Protein AF-A0A4T0P9M0-F1 (afdb_monomer_lite)

Secondary structure (DSSP, 8-state):
-HHHHHHHHHTT--GGGHHHHHT----HHHHHHHHHHHHHHHHHHHT--HHHHHHHHHTTHHHHHHHHHHSS---HHHHHHHHHHHHHHHTT-HHHHHHHHH-EE--EEE-TTSTTSEEEPPPEEHHHHHHHHHHH-----TTS--S-HHHHHHHHHHHHHHHHHHHHHHHTT-HHHHHHHHHTTTTTHHHH-PPPTTGGGTT---HHHHHHHHHHHHHHTTT-HHHHHHHHT-EE-S-TTS-TT-PEEHHHHHHHHHHHHHHHHHHHHHHHHHHHHHHHT----HHHHHHHHHHHHHHHHHHHHHHHHHHHHHHHHHHHSTT-HHHHHHHTT-HHHHHHHHHHHT-SSSS-HHHHHHHHHHHHHHHHH--S--SS-HHHHHHHIIIII-HHHHHHHHHHHHT-HHHHT-SSHHHHHHHHHS--TT-----HHHHHHHHHHHHHHHHHHH----PPP--------------------HHHHHHHHHHHHHHHHHHHHHHHHHHHHHHHHHHHHHHHHHHHHHHHHHHHHHHTT-TTHHHHHHHHHHHHHHHHHHHHHHHHHHHHHHHHHHHHHHHHHHHHHHHHHHHHHHHHHHHHHHHHHHHHHHHHHHHHHHHHHHHHHHHHHHHHHHHHHHHHHHHHHHHHHHHHHHHHHHHHHHHHHHHGGGTTTTGGG--S--------------------------------------------TTTTTTTSTTB-----B-GGG-----GGGGGHHHHHHHH-HHHHHHHHHHHHHHHHHHHHHHHHHHHH-TT---SGGG-SS---HHHHHHHHHHHHT-SSHHHHHHHHHHHHHHHHHHH---SHHHHHHHHHHHHHHHHHHHHHHHHHHHHTGGGSS-TTS-----SS---HHHHHHHHHHHHHHHH-S-TTTGGGTBSSGGGHHHHHHHHHHHHHHHHHHHHHHHHHHH-TTT--SSGGGSS-HHHHHHHHHHHHHHHHHHHHHHHHHHHHHHHHHHHTTSGGGGB--HHHHHHHHHHHHHHHHHTT--

InterPro domains:
  IPR006953 Vesicle tethering protein Uso1/P115-like, head domain [PF04869] (95-449)
  IPR011989 Armadillo-like helical [G3DSA:1.25.10.10] (1-451)
  IPR013057 Amino acid transporter, transmembrane domain [PF01490] (821-1027)
  IPR024095 Vesicle tethering protein p115 [PTHR10013] (24-568)

Structure (mmCIF, N/CA/C/O backbone):
data_AF-A0A4T0P9M0-F1
#
_entry.id   AF-A0A4T0P9M0-F1
#
loop_
_atom_site.group_PDB
_atom_site.id
_atom_site.type_symbol
_atom_site.label_atom_id
_atom_site.label_alt_id
_atom_site.label_comp_id
_atom_site.label_asym_id
_atom_site.label_entity_id
_atom_site.label_seq_id
_atom_site.pdbx_PDB_ins_code
_atom_site.Cartn_x
_atom_site.Cartn_y
_atom_site.Cartn_z
_atom_site.occupancy
_atom_site.B_iso_or_equiv
_atom_site.auth_seq_id
_atom_site.auth_comp_id
_atom_site.auth_asym_id
_atom_site.auth_atom_id
_atom_site.pdbx_PDB_model_num
ATOM 1 N N . MET A 1 1 ? 14.345 -9.795 31.287 1.00 60.31 1 MET A N 1
ATOM 2 C CA . MET A 1 1 ? 15.410 -9.145 32.088 1.00 60.31 1 MET A CA 1
ATOM 3 C C . MET A 1 1 ? 16.776 -9.841 32.002 1.00 60.31 1 MET A C 1
ATOM 5 O O . MET A 1 1 ? 17.571 -9.384 31.200 1.00 60.31 1 MET A O 1
ATOM 9 N N . GLY A 1 2 ? 17.075 -10.923 32.744 1.00 73.81 2 GLY A N 1
ATOM 10 C CA . GLY A 1 2 ? 18.451 -11.465 32.868 1.00 73.81 2 GLY A CA 1
ATOM 11 C C . GLY A 1 2 ? 19.198 -11.734 31.549 1.00 73.81 2 GLY A C 1
ATOM 12 O O . GLY A 1 2 ? 20.308 -11.249 31.371 1.00 73.81 2 GLY A O 1
ATOM 13 N N . PHE A 1 3 ? 18.554 -12.413 30.593 1.00 79.44 3 PHE A N 1
ATOM 14 C CA . PHE A 1 3 ? 19.099 -12.624 29.242 1.00 79.44 3 PHE A CA 1
ATOM 15 C C . PHE A 1 3 ? 19.437 -11.305 28.520 1.00 79.44 3 PHE A C 1
ATOM 17 O O . PHE A 1 3 ? 20.521 -11.163 27.971 1.00 79.44 3 PHE A O 1
ATOM 24 N N . VAL A 1 4 ? 18.547 -10.310 28.598 1.00 78.56 4 VAL A N 1
ATOM 25 C CA . VAL A 1 4 ? 18.709 -8.996 27.949 1.00 78.56 4 VAL A CA 1
ATOM 26 C C . VAL A 1 4 ? 19.912 -8.236 28.520 1.00 78.56 4 VAL A C 1
ATOM 28 O O . VAL A 1 4 ? 20.687 -7.664 27.762 1.00 78.56 4 VAL A O 1
ATOM 31 N N . LYS A 1 5 ? 20.150 -8.313 29.839 1.00 79.69 5 LYS A N 1
ATOM 32 C CA . LYS A 1 5 ? 21.354 -7.736 30.463 1.00 79.69 5 LYS A CA 1
ATOM 33 C C . LYS A 1 5 ? 22.650 -8.390 29.959 1.00 79.69 5 LYS A C 1
ATOM 35 O O . LYS A 1 5 ? 23.665 -7.709 29.831 1.00 79.69 5 LYS A O 1
ATOM 40 N N . ASN A 1 6 ? 22.624 -9.683 29.633 1.00 82.88 6 ASN A N 1
ATOM 41 C CA . ASN A 1 6 ? 23.784 -10.347 29.038 1.00 82.88 6 ASN A CA 1
ATOM 42 C C . ASN A 1 6 ? 24.059 -9.853 27.607 1.00 82.88 6 ASN A C 1
ATOM 44 O O . ASN A 1 6 ? 25.224 -9.807 27.222 1.00 82.88 6 ASN A O 1
ATOM 48 N N . LEU A 1 7 ? 23.043 -9.430 26.840 1.00 82.25 7 LEU A N 1
ATOM 49 C CA . LEU A 1 7 ? 23.245 -8.824 25.513 1.00 82.25 7 LEU A CA 1
ATOM 50 C C . LEU A 1 7 ? 24.021 -7.500 25.621 1.00 82.25 7 LEU A C 1
ATOM 52 O O . LEU A 1 7 ? 25.009 -7.330 24.911 1.00 82.25 7 LEU A O 1
ATOM 56 N N . THR A 1 8 ? 23.673 -6.631 26.583 1.00 79.62 8 THR A N 1
ATOM 57 C CA . THR A 1 8 ? 24.430 -5.395 26.881 1.00 79.62 8 THR A CA 1
ATOM 58 C C . THR A 1 8 ? 25.914 -5.688 27.149 1.00 79.62 8 THR A C 1
ATOM 60 O O . THR A 1 8 ? 26.794 -5.028 26.602 1.00 79.62 8 THR A O 1
ATOM 63 N N . HIS A 1 9 ? 26.210 -6.726 27.942 1.00 78.69 9 HIS A N 1
ATOM 64 C CA . HIS A 1 9 ? 27.589 -7.162 28.200 1.00 78.69 9 HIS A CA 1
ATOM 65 C C . HIS A 1 9 ? 28.262 -7.833 26.986 1.00 78.69 9 HIS A C 1
ATOM 67 O O . HIS A 1 9 ? 29.478 -7.734 26.841 1.00 78.69 9 HIS A O 1
ATOM 73 N N . THR A 1 10 ? 27.503 -8.487 26.101 1.00 79.50 10 THR A N 1
ATOM 74 C CA . THR A 1 10 ? 28.027 -9.131 24.878 1.00 79.50 10 THR A CA 1
ATOM 75 C C . THR A 1 10 ? 28.492 -8.096 23.851 1.00 79.50 10 THR A C 1
ATOM 77 O O . THR A 1 10 ? 29.503 -8.309 23.189 1.00 79.50 10 THR A O 1
ATOM 80 N N . LEU A 1 11 ? 27.825 -6.938 23.786 1.00 78.94 11 LEU A N 1
ATOM 81 C CA . LEU A 1 11 ? 28.266 -5.773 23.006 1.00 78.94 11 LEU A CA 1
ATOM 82 C C . LEU A 1 11 ? 29.460 -5.023 23.640 1.00 78.94 11 LEU A C 1
ATOM 84 O O . LEU A 1 11 ? 29.893 -4.010 23.103 1.00 78.94 11 LEU A O 1
ATOM 88 N N . LEU A 1 12 ? 30.010 -5.511 24.762 1.00 70.88 12 LEU A N 1
ATOM 89 C CA . LEU A 1 12 ? 31.108 -4.897 25.527 1.00 70.88 12 LEU A CA 1
ATOM 90 C C . LEU A 1 12 ? 30.792 -3.495 26.085 1.00 70.88 12 LEU A C 1
ATOM 92 O O . LEU A 1 12 ? 31.704 -2.732 26.405 1.00 70.88 12 LEU A O 1
ATOM 96 N N . TYR A 1 13 ? 29.511 -3.152 26.238 1.00 73.81 13 TYR A N 1
ATOM 97 C CA . TYR A 1 13 ? 29.103 -1.851 26.760 1.00 73.81 13 TYR A CA 1
ATOM 98 C C . TYR A 1 13 ? 29.369 -1.719 28.264 1.00 73.81 13 TYR A C 1
ATOM 100 O O . TYR A 1 13 ? 29.010 -2.595 29.058 1.00 73.81 13 TYR A O 1
ATOM 108 N N . SER A 1 14 ? 29.958 -0.588 28.655 1.00 67.31 14 SER A N 1
ATOM 109 C CA . SER A 1 14 ? 30.142 -0.188 30.049 1.00 67.31 14 SER A CA 1
ATOM 110 C C . SER A 1 14 ? 29.936 1.325 30.185 1.00 67.31 14 SER A C 1
ATOM 112 O O . SER A 1 14 ? 30.719 2.080 29.604 1.00 67.31 14 SER A O 1
ATOM 114 N N . PRO A 1 15 ? 28.935 1.796 30.955 1.00 60.56 15 PRO A N 1
ATOM 115 C CA . PRO A 1 15 ? 28.671 3.229 31.106 1.00 60.56 15 PRO A CA 1
ATOM 116 C C . PRO A 1 15 ? 29.816 3.968 31.819 1.00 60.56 15 PRO A C 1
ATOM 118 O O . PRO A 1 15 ? 30.017 5.155 31.587 1.00 60.56 15 PRO A O 1
ATOM 121 N N . ASP A 1 16 ? 30.613 3.262 32.630 1.00 64.00 16 ASP A N 1
ATOM 122 C CA . ASP A 1 16 ? 31.768 3.823 33.344 1.00 64.00 16 ASP A CA 1
ATOM 123 C C . ASP A 1 16 ? 32.991 4.076 32.434 1.00 64.00 16 ASP A C 1
ATOM 125 O O . ASP A 1 16 ? 33.988 4.643 32.883 1.00 64.00 16 ASP A O 1
ATOM 129 N N . ASN A 1 17 ? 32.967 3.624 31.172 1.00 69.94 17 ASN A N 1
ATOM 130 C CA . ASN A 1 17 ? 34.079 3.776 30.227 1.00 69.94 17 ASN A CA 1
ATOM 131 C C . ASN A 1 17 ? 33.580 3.894 28.775 1.00 69.94 17 ASN A C 1
ATOM 133 O O . ASN A 1 17 ? 33.869 3.048 27.924 1.00 69.94 17 ASN A O 1
ATOM 137 N N . LEU A 1 18 ? 32.821 4.962 28.508 1.00 71.81 18 LEU A N 1
ATOM 138 C CA . LEU A 1 18 ? 32.251 5.238 27.188 1.00 71.81 18 LEU A CA 1
ATOM 139 C C . LEU A 1 18 ? 33.326 5.335 26.092 1.00 71.81 18 LEU A C 1
ATOM 141 O O . LEU A 1 18 ? 33.113 4.804 25.011 1.00 71.81 18 LEU A O 1
ATOM 145 N N . ASP A 1 19 ? 34.499 5.926 26.351 1.00 73.06 19 ASP A N 1
ATOM 146 C CA . ASP A 1 19 ? 35.575 6.015 25.349 1.00 73.06 19 ASP A CA 1
ATOM 147 C C . ASP A 1 19 ? 36.068 4.642 24.868 1.00 73.06 19 ASP A C 1
ATOM 149 O O . ASP A 1 19 ? 36.248 4.445 23.666 1.00 73.06 19 ASP A O 1
ATOM 153 N N . SER A 1 20 ? 36.210 3.656 25.763 1.00 77.06 20 SER A N 1
ATOM 154 C CA . SER A 1 20 ? 36.611 2.296 25.368 1.00 77.06 20 SER A CA 1
ATOM 155 C C . SER A 1 20 ? 35.536 1.542 24.575 1.00 77.06 20 SER A C 1
ATOM 157 O O . SER A 1 20 ? 35.861 0.524 23.963 1.00 77.06 20 SER A O 1
ATOM 159 N N . PHE A 1 21 ? 34.280 2.000 24.594 1.00 82.50 21 PHE A N 1
ATOM 160 C CA . PHE A 1 21 ? 33.182 1.460 23.786 1.00 82.50 21 PHE A CA 1
ATOM 161 C C . PHE A 1 21 ? 33.024 2.230 22.464 1.00 82.50 21 PHE A C 1
ATOM 163 O O . PHE A 1 21 ? 32.955 1.621 21.398 1.00 82.50 21 PHE A O 1
ATOM 170 N N . SER A 1 22 ? 33.030 3.562 22.518 1.00 80.38 22 SER A N 1
ATOM 171 C CA . SER A 1 22 ? 32.907 4.461 21.368 1.00 80.38 22 SER A CA 1
ATOM 172 C C . SER A 1 22 ? 34.072 4.367 20.380 1.00 80.38 22 SER A C 1
ATOM 174 O O . SER A 1 22 ? 33.855 4.570 19.192 1.00 80.38 22 SER A O 1
ATOM 176 N N . LEU A 1 23 ? 35.293 4.080 20.847 1.00 81.75 23 LEU A N 1
ATOM 177 C CA . LEU A 1 23 ? 36.510 4.005 20.021 1.00 81.75 23 LEU A CA 1
ATOM 178 C C . LEU A 1 23 ? 37.062 2.572 19.910 1.00 81.75 23 LEU A C 1
ATOM 180 O O . LEU A 1 23 ? 38.254 2.362 19.676 1.00 81.75 23 LEU A O 1
ATOM 184 N N . GLN A 1 24 ? 36.214 1.560 20.108 1.00 82.19 24 GLN A N 1
ATOM 185 C CA . GLN A 1 24 ? 36.643 0.163 20.078 1.00 82.19 24 GLN A CA 1
ATOM 186 C C . GLN A 1 24 ? 37.103 -0.280 18.677 1.00 82.19 24 GLN A C 1
ATOM 188 O O . GLN A 1 24 ? 36.618 0.201 17.658 1.00 82.19 24 GLN A O 1
ATOM 193 N N . TYR A 1 25 ? 38.031 -1.238 18.606 1.00 81.06 25 TYR A N 1
ATOM 194 C CA . TYR A 1 25 ? 38.431 -1.827 17.324 1.00 81.06 25 TYR A CA 1
ATOM 195 C C . TYR A 1 25 ? 37.353 -2.785 16.790 1.00 81.06 25 TYR A C 1
ATOM 197 O O . TYR A 1 25 ? 36.808 -3.595 17.552 1.00 81.06 25 TYR A O 1
ATOM 205 N N . TRP A 1 26 ? 37.084 -2.723 15.485 1.00 82.50 26 TRP A N 1
ATOM 206 C CA . TRP A 1 26 ? 36.096 -3.535 14.775 1.00 82.50 26 TRP A CA 1
ATOM 207 C C . TRP A 1 26 ? 36.784 -4.394 13.708 1.00 82.50 26 TRP A C 1
ATOM 209 O O . TRP A 1 26 ? 37.211 -3.886 12.677 1.00 82.50 26 TRP A O 1
ATOM 219 N N . SER A 1 27 ? 36.890 -5.700 13.956 1.00 84.31 27 SER A N 1
ATOM 220 C CA . SER A 1 27 ? 37.235 -6.692 12.931 1.00 84.31 27 SER A CA 1
ATOM 221 C C . SER A 1 27 ? 35.969 -7.246 12.275 1.00 84.31 27 SER A C 1
ATOM 223 O O . SER A 1 27 ? 34.921 -7.287 12.916 1.00 84.31 27 SER A O 1
ATOM 225 N N . GLU A 1 28 ? 36.065 -7.737 11.038 1.00 81.12 28 GLU A N 1
ATOM 226 C CA . GLU A 1 28 ? 34.943 -8.299 10.260 1.00 81.12 28 GLU A CA 1
ATOM 227 C C . GLU A 1 28 ? 34.070 -9.265 11.082 1.00 81.12 28 GLU A C 1
ATOM 229 O O . GLU A 1 28 ? 32.875 -9.041 11.266 1.00 81.12 28 GLU A O 1
ATOM 234 N N . GLN A 1 29 ? 34.683 -10.285 11.694 1.00 84.56 29 GLN A N 1
ATOM 235 C CA . GLN A 1 29 ? 33.971 -11.257 12.531 1.00 84.56 29 GLN A CA 1
ATOM 236 C C . GLN A 1 29 ? 33.286 -10.614 13.749 1.00 84.56 29 GLN A C 1
ATOM 238 O O . GLN A 1 29 ? 32.245 -11.094 14.191 1.00 84.56 29 GLN A O 1
ATOM 243 N N . LYS A 1 30 ? 33.842 -9.533 14.309 1.00 85.81 30 LYS A N 1
ATOM 244 C CA . LYS A 1 30 ? 33.219 -8.798 15.418 1.00 85.81 30 LYS A CA 1
ATOM 245 C C . LYS A 1 30 ? 32.012 -7.986 14.945 1.00 85.81 30 LYS A C 1
ATOM 247 O O . LYS A 1 30 ? 31.027 -7.936 15.673 1.00 85.81 30 LYS A O 1
ATOM 252 N N . VAL A 1 31 ? 32.069 -7.402 13.747 1.00 86.19 31 VAL A N 1
ATOM 253 C CA . VAL A 1 31 ? 30.931 -6.710 13.119 1.00 86.19 31 VAL A CA 1
ATOM 254 C C . VAL A 1 31 ? 29.793 -7.702 12.875 1.00 86.19 31 VAL A C 1
ATOM 256 O O . VAL A 1 31 ? 28.689 -7.473 13.356 1.00 86.19 31 VAL A O 1
ATOM 259 N N . VAL A 1 32 ? 30.080 -8.858 12.263 1.00 88.12 32 VAL A N 1
ATOM 260 C CA . VAL A 1 32 ? 29.100 -9.945 12.056 1.00 88.12 32 VAL A CA 1
ATOM 261 C C . VAL A 1 32 ? 28.500 -10.431 13.382 1.00 88.12 32 VAL A C 1
ATOM 263 O O . VAL A 1 32 ? 27.285 -10.574 13.502 1.00 88.12 32 VAL A O 1
ATOM 266 N N . ASN A 1 33 ? 29.324 -10.640 14.414 1.00 89.19 33 ASN A N 1
ATOM 267 C CA . ASN A 1 33 ? 28.834 -11.062 15.730 1.00 89.19 33 ASN A CA 1
ATOM 268 C C . ASN A 1 33 ? 27.942 -9.998 16.397 1.00 89.19 33 ASN A C 1
ATOM 270 O O . ASN A 1 33 ? 26.976 -10.354 17.070 1.00 89.19 33 ASN A O 1
ATOM 274 N N . ALA A 1 34 ? 28.260 -8.710 16.236 1.00 89.69 34 ALA A N 1
ATOM 275 C CA . ALA A 1 34 ? 27.463 -7.613 16.780 1.00 89.69 34 ALA A CA 1
ATOM 276 C C . ALA A 1 34 ? 26.134 -7.440 16.027 1.00 89.69 34 ALA A C 1
ATOM 278 O O . ALA A 1 34 ? 25.106 -7.277 16.682 1.00 89.69 34 ALA A O 1
ATOM 279 N N . ALA A 1 35 ? 26.139 -7.564 14.695 1.00 90.38 35 ALA A N 1
ATOM 280 C CA . ALA A 1 35 ? 24.940 -7.552 13.855 1.00 90.38 35 ALA A CA 1
ATOM 281 C C . ALA A 1 35 ? 23.925 -8.607 14.324 1.00 90.38 35 ALA A C 1
ATOM 283 O O . ALA A 1 35 ? 22.802 -8.267 14.681 1.00 90.38 35 ALA A O 1
ATOM 284 N N . ILE A 1 36 ? 24.366 -9.860 14.494 1.00 91.31 36 ILE A N 1
ATOM 285 C CA . ILE A 1 36 ? 23.518 -10.960 14.992 1.00 91.31 36 ILE A CA 1
ATOM 286 C C . ILE A 1 36 ? 22.922 -10.648 16.380 1.00 91.31 36 ILE A C 1
ATOM 288 O O . ILE A 1 36 ? 21.777 -11.005 16.660 1.00 91.31 36 ILE A O 1
ATOM 292 N N . VAL A 1 37 ? 23.663 -9.973 17.268 1.00 91.38 37 VAL A N 1
ATOM 293 C CA . VAL A 1 37 ? 23.131 -9.546 18.577 1.00 91.38 37 VAL A CA 1
ATOM 294 C C . VAL A 1 37 ? 22.087 -8.436 18.424 1.00 91.38 37 VAL A C 1
ATOM 296 O O . VAL A 1 37 ? 21.073 -8.473 19.120 1.00 91.38 37 VAL A O 1
ATOM 299 N N . ILE A 1 38 ? 22.291 -7.484 17.512 1.00 92.88 38 ILE A N 1
ATOM 300 C CA . ILE A 1 38 ? 21.332 -6.411 17.206 1.00 92.88 38 ILE A CA 1
ATOM 301 C C . ILE A 1 38 ? 20.053 -6.988 16.583 1.00 92.88 38 ILE A C 1
ATOM 303 O O . ILE A 1 38 ? 18.963 -6.624 17.020 1.00 92.88 38 ILE A O 1
ATOM 307 N N . ASP A 1 39 ? 20.157 -7.952 15.665 1.00 89.50 39 ASP A N 1
ATOM 308 C CA . ASP A 1 39 ? 19.009 -8.645 15.065 1.00 89.50 39 ASP A CA 1
ATOM 309 C C . ASP A 1 39 ? 18.188 -9.405 16.114 1.00 89.50 39 ASP A C 1
ATOM 311 O O . ASP A 1 39 ? 16.959 -9.321 16.133 1.00 89.50 39 ASP A O 1
ATOM 315 N N . ILE A 1 40 ? 18.848 -10.081 17.063 1.00 89.38 40 ILE A N 1
ATOM 316 C CA . ILE A 1 40 ? 18.174 -10.708 18.211 1.00 89.38 40 ILE A CA 1
ATOM 317 C C . ILE A 1 40 ? 17.402 -9.660 19.032 1.00 89.38 40 ILE A C 1
ATOM 319 O O . ILE A 1 40 ? 16.287 -9.936 19.478 1.00 89.38 40 ILE A O 1
ATOM 323 N N . VAL A 1 41 ? 17.940 -8.449 19.212 1.00 88.56 41 VAL A N 1
ATOM 324 C CA . VAL A 1 41 ? 17.233 -7.356 19.905 1.00 88.56 41 VAL A CA 1
ATOM 325 C C . VAL A 1 41 ? 16.072 -6.809 19.068 1.00 88.56 41 VAL A C 1
ATOM 327 O O . VAL A 1 41 ? 14.984 -6.626 19.619 1.00 88.56 41 VAL A O 1
ATOM 330 N N . ARG A 1 42 ? 16.248 -6.628 17.751 1.00 89.19 42 ARG A N 1
ATOM 331 C CA . ARG A 1 42 ? 15.187 -6.227 16.808 1.00 89.19 42 ARG A CA 1
ATOM 332 C C . ARG A 1 42 ? 14.018 -7.216 16.841 1.00 89.19 42 ARG A C 1
ATOM 334 O O . ARG A 1 42 ? 12.870 -6.791 16.941 1.00 89.19 42 ARG A O 1
ATOM 341 N N . ILE A 1 43 ? 14.298 -8.522 16.855 1.00 87.31 43 ILE A N 1
ATOM 342 C CA . ILE A 1 43 ? 13.290 -9.587 16.999 1.00 87.31 43 ILE A CA 1
ATOM 343 C C . ILE A 1 43 ? 12.583 -9.499 18.360 1.00 87.31 43 ILE A C 1
ATOM 345 O O . ILE A 1 43 ? 11.356 -9.545 18.416 1.00 87.31 43 ILE A O 1
ATOM 349 N N . ILE A 1 44 ? 13.322 -9.341 19.466 1.00 83.75 44 ILE A N 1
ATOM 350 C CA . ILE A 1 44 ? 12.731 -9.245 20.816 1.00 83.75 44 ILE A CA 1
ATOM 351 C C . ILE A 1 44 ? 11.801 -8.027 20.946 1.00 83.75 44 ILE A C 1
ATOM 353 O O . ILE A 1 44 ? 10.758 -8.139 21.593 1.00 83.75 44 ILE A O 1
ATOM 357 N N . ALA A 1 45 ? 12.152 -6.895 20.332 1.00 83.00 45 ALA A N 1
ATOM 358 C CA . ALA A 1 45 ? 11.323 -5.691 20.313 1.00 83.00 45 ALA A CA 1
ATOM 359 C C . ALA A 1 45 ? 10.101 -5.835 19.387 1.00 83.00 45 ALA A C 1
ATOM 361 O O . ALA A 1 45 ? 8.974 -5.543 19.793 1.00 83.00 45 ALA A O 1
ATOM 362 N N . GLY A 1 46 ? 10.300 -6.380 18.180 1.00 74.38 46 GLY A N 1
ATOM 363 C CA . GLY A 1 46 ? 9.250 -6.613 17.180 1.00 74.38 46 GLY A CA 1
ATOM 364 C C . GLY A 1 46 ? 8.140 -7.576 17.624 1.00 74.38 46 GLY A C 1
ATOM 365 O O . GLY A 1 46 ? 7.037 -7.526 17.092 1.00 74.38 46 GLY A O 1
ATOM 366 N N . LEU A 1 47 ? 8.374 -8.393 18.659 1.00 70.06 47 LEU A N 1
ATOM 367 C CA . LEU A 1 47 ? 7.335 -9.197 19.320 1.00 70.06 47 LEU A CA 1
ATOM 368 C C . LEU A 1 47 ? 6.305 -8.363 20.119 1.00 70.06 47 LEU A C 1
ATOM 370 O O . LEU A 1 47 ? 5.409 -8.941 20.737 1.00 70.06 47 LEU A O 1
ATOM 374 N N . GLY A 1 48 ? 6.430 -7.030 20.174 1.00 62.19 48 GLY A N 1
ATOM 375 C CA . GLY A 1 48 ? 5.435 -6.118 20.761 1.00 62.19 48 GLY A CA 1
ATOM 376 C C . GLY A 1 48 ? 5.253 -6.241 22.280 1.00 62.19 48 GLY A C 1
ATOM 377 O O . GLY A 1 48 ? 4.334 -5.662 22.863 1.00 62.19 48 GLY A O 1
ATOM 378 N N . ASN A 1 49 ? 6.109 -7.008 22.959 1.00 75.19 49 ASN A N 1
ATOM 379 C CA . ASN A 1 49 ? 5.961 -7.282 24.380 1.00 75.19 49 ASN A CA 1
ATOM 380 C C . ASN A 1 49 ? 6.419 -6.079 25.219 1.00 75.19 49 ASN A C 1
ATOM 382 O O . ASN A 1 49 ? 7.611 -5.898 25.476 1.00 75.19 49 ASN A O 1
ATOM 386 N N . ARG A 1 50 ? 5.454 -5.312 25.741 1.00 75.19 50 ARG A N 1
ATOM 387 C CA . ARG A 1 50 ? 5.675 -4.170 26.649 1.00 75.19 50 ARG A CA 1
ATOM 388 C C . ARG A 1 50 ? 6.639 -4.482 27.807 1.00 75.19 50 ARG A C 1
ATOM 390 O O . ARG A 1 50 ? 7.466 -3.640 28.145 1.00 75.19 50 ARG A O 1
ATOM 397 N N . GLN A 1 51 ? 6.596 -5.685 28.387 1.00 75.81 51 GLN A N 1
ATOM 398 C CA . GLN A 1 51 ? 7.507 -6.095 29.469 1.00 75.81 51 GLN A CA 1
ATOM 399 C C . GLN A 1 51 ? 8.917 -6.466 28.962 1.00 75.81 51 GLN A C 1
ATOM 401 O O . GLN A 1 51 ? 9.902 -6.362 29.702 1.00 75.81 51 GLN A O 1
ATOM 406 N N . GLY A 1 52 ? 9.029 -6.867 27.693 1.00 79.12 52 GLY A N 1
ATOM 407 C CA . GLY A 1 52 ? 10.292 -7.004 26.967 1.00 79.12 52 GLY A CA 1
ATOM 408 C C . GLY A 1 52 ? 10.966 -5.648 26.767 1.00 79.12 52 GLY A C 1
ATOM 409 O O . GLY A 1 52 ? 12.089 -5.457 27.225 1.00 79.12 52 GLY A O 1
ATOM 410 N N . ASN A 1 53 ? 10.251 -4.669 26.213 1.00 83.31 53 ASN A N 1
ATOM 411 C CA . ASN A 1 53 ? 10.796 -3.332 25.942 1.00 83.31 53 ASN A CA 1
ATOM 412 C C . ASN A 1 53 ? 11.132 -2.542 27.217 1.00 83.31 53 ASN A C 1
ATOM 414 O O . ASN A 1 53 ? 12.141 -1.837 27.266 1.00 83.31 53 ASN A O 1
ATOM 418 N N . LEU A 1 54 ? 10.357 -2.728 28.292 1.00 83.44 54 LEU A N 1
ATOM 419 C CA . LEU A 1 54 ? 10.728 -2.237 29.623 1.00 83.44 54 LEU A CA 1
ATOM 420 C C . LEU A 1 54 ? 11.971 -2.957 30.180 1.00 83.44 54 LEU A C 1
ATOM 422 O O . LEU A 1 54 ? 12.789 -2.317 30.836 1.00 83.44 54 LEU A O 1
ATOM 426 N N . SER A 1 55 ? 12.168 -4.252 29.887 1.00 83.81 55 SER A N 1
ATOM 427 C CA . SER A 1 55 ? 13.407 -4.963 30.253 1.00 83.81 55 SER A CA 1
ATOM 428 C C . SER A 1 55 ? 14.634 -4.454 29.486 1.00 83.81 55 SER A C 1
ATOM 430 O O . SER A 1 55 ? 15.712 -4.458 30.069 1.00 83.81 55 SER A O 1
ATOM 432 N N . ILE A 1 56 ? 14.483 -4.054 28.215 1.00 87.88 56 ILE A N 1
ATOM 433 C CA . ILE A 1 56 ? 15.550 -3.473 27.373 1.00 87.88 56 ILE A CA 1
ATOM 434 C C . ILE A 1 56 ? 15.997 -2.121 27.949 1.00 87.88 56 ILE A C 1
ATOM 436 O O . ILE A 1 56 ? 17.190 -1.911 28.184 1.00 87.88 56 ILE A O 1
ATOM 440 N N . LEU A 1 57 ? 15.039 -1.249 28.282 1.00 88.62 57 LEU A N 1
ATOM 441 C CA . LEU A 1 57 ? 15.311 0.039 28.927 1.00 88.62 57 LEU A CA 1
ATOM 442 C C . LEU A 1 57 ? 15.993 -0.146 30.294 1.00 88.62 57 LEU A C 1
ATOM 444 O O . LEU A 1 57 ? 17.057 0.414 30.550 1.00 88.62 57 LEU A O 1
ATOM 448 N N . GLN A 1 58 ? 15.435 -1.004 31.157 1.00 86.75 58 GLN A N 1
ATOM 449 C CA . GLN A 1 58 ? 15.979 -1.279 32.495 1.00 86.75 58 GLN A CA 1
ATOM 450 C C . GLN A 1 58 ? 17.339 -2.000 32.492 1.00 86.75 58 GLN A C 1
ATOM 452 O O . GLN A 1 58 ? 18.019 -2.005 33.518 1.00 86.75 58 GLN A O 1
ATOM 457 N N . SER A 1 59 ? 17.757 -2.621 31.382 1.00 84.44 59 SER A N 1
ATOM 458 C CA . SER A 1 59 ? 19.088 -3.232 31.249 1.00 84.44 59 SER A CA 1
ATOM 459 C C . SER A 1 59 ? 20.147 -2.292 30.665 1.00 84.44 59 SER A C 1
ATOM 461 O O . SER A 1 59 ? 21.250 -2.754 30.366 1.00 84.44 59 SER A O 1
ATOM 463 N N . GLY A 1 60 ? 19.819 -1.010 30.457 1.00 86.00 60 GLY A N 1
ATOM 464 C CA . GLY A 1 60 ? 20.694 -0.025 29.811 1.00 86.00 60 GLY A CA 1
ATOM 465 C C . GLY A 1 60 ? 20.936 -0.290 28.321 1.00 86.00 60 GLY A C 1
ATOM 466 O O . GLY A 1 60 ? 21.763 0.379 27.707 1.00 86.00 60 GLY A O 1
ATOM 467 N N . LEU A 1 61 ? 20.232 -1.261 27.727 1.00 89.31 61 LEU A N 1
ATOM 468 C CA . LEU A 1 61 ? 20.477 -1.687 26.350 1.00 89.31 61 LEU A CA 1
ATOM 469 C C . LEU A 1 61 ? 20.024 -0.616 25.348 1.00 89.31 61 LEU A C 1
ATOM 471 O O . LEU A 1 61 ? 20.700 -0.412 24.349 1.00 89.31 61 LEU A O 1
ATOM 475 N N . THR A 1 62 ? 18.966 0.141 25.655 1.00 90.81 62 THR A N 1
ATOM 476 C CA . THR A 1 62 ? 18.557 1.302 24.846 1.00 90.81 62 THR A CA 1
ATOM 477 C C . THR A 1 62 ? 19.678 2.340 24.742 1.00 90.81 62 THR A C 1
ATOM 479 O O . THR A 1 62 ? 19.995 2.766 23.638 1.00 90.81 62 THR A O 1
ATOM 482 N N . GLN A 1 63 ? 20.340 2.696 25.853 1.00 90.50 63 GLN A N 1
ATOM 483 C CA . GLN A 1 63 ? 21.464 3.642 25.819 1.00 90.50 63 GLN A CA 1
ATOM 484 C C . GLN A 1 63 ? 22.681 3.055 25.088 1.00 90.50 63 GLN A C 1
ATOM 486 O O . GLN A 1 63 ? 23.302 3.755 24.302 1.00 90.50 63 GLN A O 1
ATOM 491 N N . CYS A 1 64 ? 22.967 1.759 25.252 1.00 90.44 64 CYS A N 1
ATOM 492 C CA . CYS A 1 64 ? 24.007 1.072 24.479 1.00 90.44 64 CYS A CA 1
ATOM 493 C C . CYS A 1 64 ? 23.780 1.172 22.958 1.00 90.44 64 CYS A C 1
ATOM 495 O O . CYS A 1 64 ? 24.730 1.438 22.225 1.00 90.44 64 CYS A O 1
ATOM 497 N N . LEU A 1 65 ? 22.539 1.008 22.486 1.00 92.69 65 LEU A N 1
ATOM 498 C CA . LEU A 1 65 ? 22.191 1.158 21.068 1.00 92.69 65 LEU A CA 1
ATOM 499 C C . LEU A 1 65 ? 22.278 2.627 20.609 1.00 92.69 65 LEU A C 1
ATOM 501 O O . LEU A 1 65 ? 22.779 2.882 19.521 1.00 92.69 65 LEU A O 1
ATOM 505 N N . ILE A 1 66 ? 21.862 3.588 21.443 1.00 92.69 66 ILE A N 1
ATOM 506 C CA . ILE A 1 66 ? 22.015 5.034 21.180 1.00 92.69 66 ILE A CA 1
ATOM 507 C C . ILE A 1 66 ? 23.495 5.410 21.025 1.00 92.69 66 ILE A C 1
ATOM 509 O O . ILE A 1 66 ? 23.870 6.062 20.052 1.00 92.69 66 ILE A O 1
ATOM 513 N N . ASP A 1 67 ? 24.343 4.979 21.959 1.00 89.25 67 ASP A N 1
ATOM 514 C CA . ASP A 1 67 ? 25.777 5.271 21.939 1.00 89.25 67 ASP A CA 1
ATOM 515 C C . ASP A 1 67 ? 26.468 4.578 20.752 1.00 89.25 67 ASP A C 1
ATOM 517 O O . ASP A 1 67 ? 27.379 5.144 20.148 1.00 89.25 67 ASP A O 1
ATOM 521 N N . LEU A 1 68 ? 26.015 3.374 20.377 1.00 89.81 68 LEU A N 1
ATOM 522 C CA . LEU A 1 68 ? 26.539 2.625 19.235 1.00 89.81 68 LEU A CA 1
ATOM 523 C C . LEU A 1 68 ? 26.206 3.301 17.897 1.00 89.81 68 LEU A C 1
ATOM 525 O O . LEU A 1 68 ? 27.111 3.460 17.078 1.00 89.81 68 LEU A O 1
ATOM 529 N N . SER A 1 69 ? 24.960 3.733 17.669 1.00 90.62 69 SER A N 1
ATOM 530 C CA . SER A 1 69 ? 24.577 4.381 16.406 1.00 90.62 69 SER A CA 1
ATOM 531 C C . SER A 1 69 ? 24.999 5.851 16.315 1.00 90.62 69 SER A C 1
ATOM 533 O O . SER A 1 69 ? 25.425 6.280 15.246 1.00 90.62 69 SER A O 1
ATOM 535 N N . LEU A 1 70 ? 24.911 6.623 17.407 1.00 89.38 70 LEU A N 1
ATOM 536 C CA . LEU A 1 70 ? 25.068 8.088 17.390 1.00 89.38 70 LEU A CA 1
ATOM 537 C C . LEU A 1 70 ? 26.371 8.602 18.027 1.00 89.38 70 LEU A C 1
ATOM 539 O O . LEU A 1 70 ? 26.602 9.812 18.043 1.00 89.38 70 LEU A O 1
ATOM 543 N N . SER A 1 71 ? 27.207 7.752 18.633 1.00 86.25 71 SER A N 1
ATOM 544 C CA . SER A 1 71 ? 28.412 8.185 19.373 1.00 86.25 71 SER A CA 1
ATOM 545 C C . SER A 1 71 ? 29.541 7.139 19.382 1.00 86.25 71 SER A C 1
ATOM 547 O O . SER A 1 71 ? 30.271 7.013 20.368 1.00 86.25 71 SER A O 1
ATOM 549 N N . SER A 1 72 ? 29.716 6.394 18.283 1.00 86.06 72 SER A N 1
ATOM 550 C CA . SER A 1 72 ? 30.799 5.412 18.124 1.00 86.06 72 SER A CA 1
ATOM 551 C C . SER A 1 72 ? 31.477 5.460 16.748 1.00 86.06 72 SER A C 1
ATOM 553 O O . SER A 1 72 ? 30.950 6.032 15.794 1.00 86.06 72 SER A O 1
ATOM 555 N N . ASN A 1 73 ? 32.631 4.802 16.646 1.00 84.25 73 ASN A N 1
ATOM 556 C CA . ASN A 1 73 ? 33.383 4.531 15.419 1.00 84.25 73 ASN A CA 1
ATOM 557 C C . ASN A 1 73 ? 32.942 3.240 14.686 1.00 84.25 73 ASN A C 1
ATOM 559 O O . ASN A 1 73 ? 33.710 2.697 13.890 1.00 84.25 73 ASN A O 1
ATOM 563 N N . ALA A 1 74 ? 31.767 2.686 15.009 1.00 85.06 74 ALA A N 1
ATOM 564 C CA . ALA A 1 74 ? 31.267 1.469 14.373 1.00 85.06 74 ALA A CA 1
ATOM 565 C C . ALA A 1 74 ? 31.056 1.648 12.855 1.00 85.06 74 ALA A C 1
ATOM 567 O O . ALA A 1 74 ? 30.737 2.754 12.419 1.00 85.06 74 ALA A O 1
ATOM 568 N N . PRO A 1 75 ? 31.179 0.580 12.042 1.00 86.19 75 PRO A N 1
ATOM 569 C CA . PRO A 1 75 ? 30.863 0.649 10.619 1.00 86.19 75 PRO A CA 1
ATOM 570 C C . PRO A 1 75 ? 29.427 1.114 10.365 1.00 86.19 75 PRO A C 1
ATOM 572 O O . PRO A 1 75 ? 28.506 0.731 11.087 1.00 86.19 75 PRO A O 1
ATOM 575 N N . VAL A 1 76 ? 29.245 1.892 9.298 1.00 85.19 76 VAL A N 1
ATOM 576 C CA . VAL A 1 76 ? 27.974 2.528 8.921 1.00 85.19 76 VAL A CA 1
ATOM 577 C C . VAL A 1 76 ? 26.825 1.512 8.803 1.00 85.19 76 VAL A C 1
ATOM 579 O O . VAL A 1 76 ? 25.741 1.747 9.330 1.00 85.19 76 VAL A O 1
ATOM 582 N N . THR A 1 77 ? 27.081 0.324 8.245 1.00 86.62 77 THR A N 1
ATOM 583 C CA . THR A 1 77 ? 26.120 -0.797 8.185 1.00 86.62 77 THR A CA 1
ATOM 584 C C . THR A 1 77 ? 25.643 -1.263 9.563 1.00 86.62 77 THR A C 1
ATOM 586 O O . THR A 1 77 ? 24.447 -1.452 9.784 1.00 86.62 77 THR A O 1
ATOM 589 N N . LEU A 1 78 ? 26.558 -1.389 10.527 1.00 89.50 78 LEU A N 1
ATOM 590 C CA . LEU A 1 78 ? 26.238 -1.782 11.901 1.00 89.50 78 LEU A CA 1
ATOM 591 C C . LEU A 1 78 ? 25.459 -0.675 12.630 1.00 89.50 78 LEU A C 1
ATOM 593 O O . LEU A 1 78 ? 24.555 -0.965 13.419 1.00 89.50 78 LEU A O 1
ATOM 597 N N . LYS A 1 79 ? 25.760 0.599 12.343 1.00 91.62 79 LYS A N 1
ATOM 598 C CA . LYS A 1 79 ? 24.994 1.750 12.848 1.00 91.62 79 LYS A CA 1
ATOM 599 C C . LYS A 1 79 ? 23.581 1.796 12.253 1.00 91.62 79 LYS A C 1
ATOM 601 O O . LYS A 1 79 ? 22.628 1.999 13.004 1.00 91.62 79 LYS A O 1
ATOM 606 N N . ALA A 1 80 ? 23.423 1.529 10.956 1.00 91.06 80 ALA A N 1
ATOM 607 C CA . ALA A 1 80 ? 22.124 1.422 10.289 1.00 91.06 80 ALA A CA 1
ATOM 608 C C . ALA A 1 80 ? 21.274 0.295 10.900 1.00 91.06 80 ALA A C 1
ATOM 610 O O . ALA A 1 80 ? 20.162 0.548 11.363 1.00 91.06 80 ALA A O 1
ATOM 611 N N . GLN A 1 81 ? 21.826 -0.916 11.036 1.00 92.06 81 GLN A N 1
ATOM 612 C CA . GLN A 1 81 ? 21.173 -2.031 11.738 1.00 92.06 81 GLN A CA 1
ATOM 613 C C . GLN A 1 81 ? 20.761 -1.651 13.170 1.00 92.06 81 GLN A C 1
ATOM 615 O O . GLN A 1 81 ? 19.624 -1.905 13.574 1.00 92.06 81 GLN A O 1
ATOM 620 N N . THR A 1 82 ? 21.637 -0.970 13.916 1.00 94.50 82 THR A N 1
ATOM 621 C CA . THR A 1 82 ? 21.347 -0.464 15.271 1.00 94.50 82 THR A CA 1
ATOM 622 C C . THR A 1 82 ? 20.137 0.482 15.288 1.00 94.50 82 THR A C 1
ATOM 624 O O . THR A 1 82 ? 19.282 0.371 16.170 1.00 94.50 82 THR A O 1
ATOM 627 N N . LEU A 1 83 ? 20.003 1.366 14.293 1.00 94.62 83 LEU A N 1
ATOM 628 C CA . LEU A 1 83 ? 18.831 2.235 14.140 1.00 94.62 83 LEU A CA 1
ATOM 629 C C . LEU A 1 83 ? 17.556 1.450 13.778 1.00 94.62 83 LEU A C 1
ATOM 631 O O . LEU A 1 83 ? 16.493 1.762 14.318 1.00 94.62 83 LEU A O 1
ATOM 635 N N . THR A 1 84 ? 17.626 0.381 12.972 1.00 92.69 84 THR A N 1
ATOM 636 C CA . THR A 1 84 ? 16.445 -0.484 12.725 1.00 92.69 84 THR A CA 1
ATOM 637 C C . THR A 1 84 ? 15.958 -1.190 13.997 1.00 92.69 84 THR A C 1
ATOM 639 O O . THR A 1 84 ? 14.752 -1.307 14.223 1.00 92.69 84 THR A O 1
ATOM 642 N N . ALA A 1 85 ? 16.873 -1.596 14.885 1.00 91.94 85 ALA A N 1
ATOM 643 C CA . ALA A 1 85 ? 16.515 -2.165 16.182 1.00 91.94 85 ALA A CA 1
ATOM 644 C C . ALA A 1 85 ? 15.878 -1.113 17.108 1.00 91.94 85 ALA A C 1
ATOM 646 O O . ALA A 1 85 ? 14.888 -1.407 17.777 1.00 91.94 85 ALA A O 1
ATOM 647 N N . LEU A 1 86 ? 16.381 0.128 17.101 1.00 93.31 86 LEU A N 1
ATOM 648 C CA . LEU A 1 86 ? 15.757 1.251 17.810 1.00 93.31 86 LEU A CA 1
ATOM 649 C C . LEU A 1 86 ? 14.362 1.589 17.252 1.00 93.31 86 LEU A C 1
ATOM 651 O O . LEU A 1 86 ? 13.445 1.803 18.038 1.00 93.31 86 LEU A O 1
ATOM 655 N N . THR A 1 87 ? 14.157 1.518 15.934 1.00 92.06 87 THR A N 1
ATOM 656 C CA . THR A 1 87 ? 12.836 1.670 15.283 1.00 92.06 87 THR A CA 1
ATOM 657 C C . THR A 1 87 ? 11.827 0.648 15.827 1.00 92.06 87 THR A C 1
ATOM 659 O O . THR A 1 87 ? 10.723 1.005 16.243 1.00 92.06 87 THR A O 1
ATOM 662 N N . ALA A 1 88 ? 12.219 -0.628 15.926 1.00 89.94 88 ALA A N 1
ATOM 663 C CA . ALA A 1 88 ? 11.379 -1.680 16.510 1.00 89.94 88 ALA A CA 1
ATOM 664 C C . ALA A 1 88 ? 11.089 -1.466 18.013 1.00 89.94 88 ALA A C 1
ATOM 666 O O . ALA A 1 88 ? 10.029 -1.860 18.502 1.00 89.94 88 ALA A O 1
ATOM 667 N N . ILE A 1 89 ? 12.004 -0.827 18.752 1.00 90.50 89 ILE A N 1
ATOM 668 C CA . ILE A 1 89 ? 11.828 -0.479 20.173 1.00 90.50 89 ILE A CA 1
ATOM 669 C C . ILE A 1 89 ? 10.893 0.730 20.347 1.00 90.50 89 ILE A C 1
ATOM 671 O O . ILE A 1 89 ? 10.044 0.714 21.239 1.00 90.50 89 ILE A O 1
ATOM 675 N N . PHE A 1 90 ? 11.030 1.779 19.530 1.00 90.31 90 PHE A N 1
ATOM 676 C CA . PHE A 1 90 ? 10.246 3.014 19.660 1.00 90.31 90 PHE A CA 1
ATOM 677 C C . PHE A 1 90 ? 8.775 2.801 19.296 1.00 90.31 90 PHE A C 1
ATOM 679 O O . PHE A 1 90 ? 7.906 3.118 20.108 1.00 90.31 90 PHE A O 1
ATOM 686 N N . SER A 1 91 ? 8.504 2.171 18.148 1.00 87.00 91 SER A N 1
ATOM 687 C CA . SER A 1 91 ? 7.155 1.825 17.655 1.00 87.00 91 SER A CA 1
ATOM 688 C C . SER A 1 91 ? 6.321 1.011 18.652 1.00 87.00 91 SER A C 1
ATOM 690 O O . SER A 1 91 ? 5.093 1.018 18.596 1.00 87.00 91 SER A O 1
ATOM 692 N N . THR A 1 92 ? 6.975 0.331 19.597 1.00 84.31 92 THR A N 1
ATOM 693 C CA . THR A 1 92 ? 6.345 -0.548 20.588 1.00 84.31 92 THR A CA 1
ATOM 694 C C . THR A 1 92 ? 6.574 -0.108 22.046 1.00 84.31 92 THR A C 1
ATOM 696 O O . THR A 1 92 ? 6.211 -0.841 22.976 1.00 84.31 92 THR A O 1
ATOM 699 N N . SER A 1 93 ? 7.174 1.067 22.307 1.00 87.88 93 SER A N 1
ATOM 700 C CA . SER A 1 93 ? 7.458 1.529 23.679 1.00 87.88 93 SER A CA 1
ATOM 701 C C . SER A 1 93 ? 7.631 3.054 23.840 1.00 87.88 93 SER A C 1
ATOM 703 O O . SER A 1 93 ? 8.745 3.576 23.725 1.00 87.88 93 SER A O 1
ATOM 705 N N . PRO A 1 94 ? 6.577 3.765 24.294 1.00 86.81 94 PRO A N 1
ATOM 706 C CA . PRO A 1 94 ? 6.649 5.195 24.611 1.00 86.81 94 PRO A CA 1
ATOM 707 C C . PRO A 1 94 ? 7.674 5.569 25.693 1.00 86.81 94 PRO A C 1
ATOM 709 O O . PRO A 1 94 ? 8.209 6.673 25.688 1.00 86.81 94 PRO A O 1
ATOM 712 N N . GLN A 1 95 ? 8.006 4.649 26.607 1.00 88.31 95 GLN A N 1
ATOM 713 C CA . GLN A 1 95 ? 9.051 4.884 27.613 1.00 88.31 95 GLN A CA 1
ATOM 714 C C . GLN A 1 95 ? 10.447 4.982 26.978 1.00 88.31 95 GLN A C 1
ATOM 716 O O . GLN A 1 95 ? 11.276 5.757 27.447 1.00 88.31 95 GLN A O 1
ATOM 721 N N . ASN A 1 96 ? 10.704 4.223 25.908 1.00 90.25 96 ASN A N 1
ATOM 722 C CA . ASN A 1 96 ? 11.960 4.306 25.165 1.00 90.25 96 ASN A CA 1
ATOM 723 C C . ASN A 1 96 ? 11.997 5.544 24.255 1.00 90.25 96 ASN A C 1
ATOM 725 O O . ASN A 1 96 ? 13.048 6.172 24.165 1.00 90.25 96 ASN A O 1
ATOM 729 N N . GLN A 1 97 ? 10.860 5.939 23.661 1.00 90.44 97 GLN A N 1
ATOM 730 C CA . GLN A 1 97 ? 10.729 7.218 22.946 1.00 90.44 97 GLN A CA 1
ATOM 731 C C . GLN A 1 97 ? 11.075 8.400 23.871 1.00 90.44 97 GLN A C 1
ATOM 733 O O . GLN A 1 97 ? 11.985 9.170 23.575 1.00 90.44 97 GLN A O 1
ATOM 738 N N . GLN A 1 98 ? 10.418 8.500 25.036 1.00 89.06 98 GLN A N 1
ATOM 739 C CA . GLN A 1 98 ? 10.655 9.580 26.003 1.00 89.06 98 GLN A CA 1
ATOM 740 C C . GLN A 1 98 ? 12.102 9.605 26.517 1.00 89.06 98 GLN A C 1
ATOM 742 O O . GLN A 1 98 ? 12.675 10.683 26.667 1.00 89.06 98 GLN A O 1
ATOM 747 N N . PHE A 1 99 ? 12.699 8.433 26.768 1.00 91.00 99 PHE A N 1
ATOM 748 C CA . PHE A 1 99 ? 14.107 8.325 27.148 1.00 91.00 99 PHE A CA 1
ATOM 749 C C . PHE A 1 99 ? 15.024 8.875 26.047 1.00 91.00 99 PHE A C 1
ATOM 751 O O . PHE A 1 99 ? 15.828 9.761 26.320 1.00 91.00 99 PHE A O 1
ATOM 758 N N . PHE A 1 100 ? 14.846 8.437 24.794 1.00 92.56 100 PHE A N 1
ATOM 759 C CA . PHE A 1 100 ? 15.647 8.903 23.659 1.00 92.56 100 PHE A CA 1
ATOM 760 C C . PHE A 1 100 ? 15.563 10.422 23.460 1.00 92.56 100 PHE A C 1
ATOM 762 O O . PHE A 1 100 ? 16.591 11.069 23.276 1.00 92.56 100 PHE A O 1
ATOM 769 N N . THR A 1 101 ? 14.367 11.016 23.556 1.00 89.44 101 THR A N 1
ATOM 770 C CA . THR A 1 101 ? 14.185 12.477 23.445 1.00 89.44 101 THR A CA 1
ATOM 771 C C . THR A 1 101 ? 14.961 13.257 24.517 1.00 89.44 101 THR A C 1
ATOM 773 O O . THR A 1 101 ? 15.342 14.402 24.285 1.00 89.44 101 THR A O 1
ATOM 776 N N . GLN A 1 102 ? 15.217 12.648 25.680 1.00 89.81 102 GLN A N 1
ATOM 777 C CA . GLN A 1 102 ? 15.966 13.250 26.789 1.00 89.81 102 GLN A CA 1
ATOM 778 C C . GLN A 1 102 ? 17.466 12.898 26.779 1.00 89.81 102 GLN A C 1
ATOM 780 O O . GLN A 1 102 ? 18.260 13.619 27.390 1.00 89.81 102 GLN A O 1
ATOM 785 N N . SER A 1 103 ? 17.877 11.827 26.089 1.00 90.38 103 SER A N 1
ATOM 786 C CA . SER A 1 103 ? 19.281 11.423 25.970 1.00 90.38 103 SER A CA 1
ATOM 787 C C . SER A 1 103 ? 20.124 12.482 25.253 1.00 90.38 103 SER A C 1
ATOM 789 O O . SER A 1 103 ? 19.750 13.032 24.214 1.00 90.38 103 SER A O 1
ATOM 791 N N . GLN A 1 104 ? 21.322 12.724 25.785 1.00 90.00 104 GLN A N 1
ATOM 792 C CA . GLN A 1 104 ? 22.374 13.477 25.106 1.00 90.00 104 GLN A CA 1
ATOM 793 C C . GLN A 1 104 ? 23.387 12.516 24.483 1.00 90.00 104 GLN A C 1
ATOM 795 O O . GLN A 1 104 ? 23.618 11.420 24.988 1.00 90.00 104 GLN A O 1
ATOM 800 N N . THR A 1 105 ? 23.992 12.951 23.386 1.00 87.69 105 THR A N 1
ATOM 801 C CA . THR A 1 105 ? 24.968 12.205 22.584 1.00 87.69 105 THR A CA 1
ATOM 802 C C . THR A 1 105 ? 26.197 13.071 22.339 1.00 87.69 105 THR A C 1
ATOM 804 O O . THR A 1 105 ? 26.100 14.300 22.308 1.00 87.69 105 THR A O 1
ATOM 807 N N . GLN A 1 106 ? 27.351 12.433 22.160 1.00 84.38 106 GLN A N 1
ATOM 808 C CA . GLN A 1 106 ? 28.601 13.072 21.746 1.00 84.38 106 GLN A CA 1
ATOM 809 C C . GLN A 1 106 ? 29.092 12.367 20.475 1.00 84.38 106 GLN A C 1
ATOM 811 O O . GLN A 1 106 ? 29.930 11.463 20.567 1.00 84.38 106 GLN A O 1
ATOM 816 N N . PRO A 1 107 ? 28.538 12.723 19.300 1.00 82.31 107 PRO A N 1
ATOM 817 C CA . PRO A 1 107 ? 28.980 12.154 18.036 1.00 82.31 107 PRO A CA 1
ATOM 818 C C . PRO A 1 107 ? 30.469 12.404 17.799 1.00 82.31 107 PRO A C 1
ATOM 820 O O . PRO A 1 107 ? 31.061 13.341 18.340 1.00 82.31 107 PRO A O 1
ATOM 823 N N . ILE A 1 108 ? 31.078 11.529 17.007 1.00 79.69 108 ILE A N 1
ATOM 824 C CA . ILE A 1 108 ? 32.520 11.493 16.781 1.00 79.69 108 ILE A CA 1
ATOM 825 C C . ILE A 1 108 ? 32.767 11.716 15.296 1.00 79.69 108 ILE A C 1
ATOM 827 O O . ILE A 1 108 ? 32.227 10.986 14.472 1.00 79.69 108 ILE A O 1
ATOM 831 N N . LEU A 1 109 ? 33.592 12.708 14.971 1.00 70.75 109 LEU A N 1
ATOM 832 C CA . LEU A 1 109 ? 34.062 12.969 13.615 1.00 70.75 109 LEU A CA 1
ATOM 833 C C . LEU A 1 109 ? 35.431 12.303 13.409 1.00 70.75 109 LEU A C 1
ATOM 835 O O . LEU A 1 109 ? 36.298 12.400 14.283 1.00 70.75 109 LEU A O 1
ATOM 839 N N . ASN A 1 110 ? 35.645 11.660 12.262 1.00 63.81 110 ASN A N 1
ATOM 840 C CA . ASN A 1 110 ? 36.983 11.284 11.791 1.00 63.81 110 ASN A CA 1
ATOM 841 C C . ASN A 1 110 ? 37.669 12.541 11.221 1.00 63.81 110 ASN A C 1
ATOM 843 O O . ASN A 1 110 ? 37.010 13.328 10.543 1.00 63.81 110 ASN A O 1
ATOM 847 N N . SER A 1 111 ? 38.950 12.787 11.515 1.00 55.28 111 SER A N 1
ATOM 848 C CA . SER A 1 111 ? 39.633 13.993 11.018 1.00 55.28 111 SER A CA 1
ATOM 849 C C . SER A 1 111 ? 41.161 13.886 10.999 1.00 55.28 111 SER A C 1
ATOM 851 O O . SER A 1 111 ? 41.821 13.964 12.039 1.00 55.28 111 SER A O 1
ATOM 853 N N . ASP A 1 112 ? 41.727 13.839 9.790 1.00 49.50 112 ASP A N 1
ATOM 854 C CA . ASP A 1 112 ? 43.178 13.826 9.535 1.00 49.50 112 ASP A CA 1
ATOM 855 C C . ASP A 1 112 ? 43.910 15.085 10.031 1.00 49.50 112 ASP A C 1
ATOM 857 O O . ASP A 1 112 ? 45.122 15.070 10.251 1.00 49.50 112 ASP A O 1
ATOM 861 N N . ALA A 1 113 ? 43.182 16.187 10.244 1.00 46.34 113 ALA A N 1
ATOM 862 C CA . ALA A 1 113 ? 43.736 17.448 10.734 1.00 46.34 113 ALA A CA 1
ATOM 863 C C . ALA A 1 113 ? 44.236 17.373 12.192 1.00 46.34 113 ALA A C 1
ATOM 865 O O . ALA A 1 113 ? 44.967 18.262 12.639 1.00 46.34 113 ALA A O 1
ATOM 866 N N . TYR A 1 114 ? 43.865 16.328 12.942 1.00 45.25 114 TYR A N 1
ATOM 867 C CA . TYR A 1 114 ? 44.225 16.156 14.347 1.00 45.25 114 TYR A CA 1
ATOM 868 C C . TYR A 1 114 ? 44.996 14.854 14.575 1.00 45.25 114 TYR A C 1
ATOM 870 O O . TYR A 1 114 ? 44.521 13.764 14.275 1.00 45.25 114 TYR A O 1
ATOM 878 N N . ALA A 1 115 ? 46.148 14.944 15.249 1.00 39.75 115 ALA A N 1
ATOM 879 C CA . ALA A 1 115 ? 47.037 13.812 15.554 1.00 39.75 115 ALA A CA 1
ATOM 880 C C . ALA A 1 115 ? 46.452 12.726 16.501 1.00 39.75 115 ALA A C 1
ATOM 882 O O . ALA A 1 115 ? 47.188 11.862 16.974 1.00 39.75 115 ALA A O 1
ATOM 883 N N . ALA A 1 116 ? 45.149 12.780 16.794 1.00 49.12 116 ALA A N 1
ATOM 884 C CA . ALA A 1 116 ? 44.384 11.785 17.544 1.00 49.12 116 ALA A CA 1
ATOM 885 C C . ALA A 1 116 ? 43.366 11.008 16.674 1.00 49.12 116 ALA A C 1
ATOM 887 O O . ALA A 1 116 ? 42.717 10.095 17.182 1.00 49.12 116 ALA A O 1
ATOM 888 N N . GLY A 1 117 ? 43.205 11.360 15.389 1.00 58.69 117 GLY A N 1
ATOM 889 C CA . GLY A 1 117 ? 42.317 10.708 14.412 1.00 58.69 117 GLY A CA 1
ATOM 890 C C . GLY A 1 117 ? 40.817 10.980 14.591 1.00 58.69 117 GLY A C 1
ATOM 891 O O . GLY A 1 117 ? 40.108 11.154 13.607 1.00 58.69 117 GLY A O 1
ATOM 892 N N . TYR A 1 118 ? 40.333 11.072 15.832 1.00 67.56 118 TYR A N 1
ATOM 893 C CA . TYR A 1 118 ? 38.913 11.256 16.147 1.00 67.56 118 TYR A CA 1
ATOM 894 C C . TYR A 1 118 ? 38.661 12.491 17.020 1.00 67.56 118 TYR A C 1
ATOM 896 O O . TYR A 1 118 ? 39.380 12.743 17.991 1.00 67.56 118 TYR A O 1
ATOM 904 N N . LEU A 1 119 ? 37.592 13.227 16.711 1.00 72.50 119 LEU A N 1
ATOM 905 C CA . LEU A 1 119 ? 37.146 14.426 17.422 1.00 72.50 119 LEU A CA 1
ATOM 906 C C . LEU A 1 119 ? 35.725 14.218 17.972 1.00 72.50 119 LEU A C 1
ATOM 908 O O . LEU A 1 119 ? 34.777 14.074 17.203 1.00 72.50 119 LEU A O 1
ATOM 912 N N . ARG A 1 120 ? 35.553 14.232 19.303 1.00 76.56 120 ARG A N 1
ATOM 913 C CA . ARG A 1 120 ? 34.218 14.283 19.933 1.00 76.56 120 ARG A CA 1
ATOM 914 C C . ARG A 1 120 ? 33.596 15.667 19.717 1.00 76.56 120 ARG A C 1
ATOM 916 O O . ARG A 1 120 ? 34.201 16.677 20.078 1.00 76.56 120 ARG A O 1
ATOM 923 N N . LEU A 1 121 ? 32.379 15.703 19.185 1.00 79.81 121 LEU A N 1
ATOM 924 C CA . LEU A 1 121 ? 31.559 16.910 19.086 1.00 79.81 121 LEU A CA 1
ATOM 925 C C . LEU A 1 121 ? 30.932 17.274 20.452 1.00 79.81 121 LEU A C 1
ATOM 927 O O . LEU A 1 121 ? 30.823 16.411 21.332 1.00 79.81 121 LEU A O 1
ATOM 931 N N . PRO A 1 122 ? 30.506 18.538 20.658 1.00 82.88 122 PRO A N 1
ATOM 932 C CA . PRO A 1 122 ? 29.821 18.952 21.883 1.00 82.88 122 PRO A CA 1
ATOM 933 C C . PRO A 1 122 ? 28.548 18.128 22.169 1.00 82.88 122 PRO A C 1
ATOM 935 O O . PRO A 1 122 ? 27.900 17.667 21.226 1.00 82.88 122 PRO A O 1
ATOM 938 N N . PRO A 1 123 ? 28.139 17.976 23.447 1.00 84.81 123 PRO A N 1
ATOM 939 C CA . PRO A 1 123 ? 26.917 17.257 23.797 1.00 84.81 123 PRO A CA 1
ATOM 940 C C . PRO A 1 123 ? 25.683 17.867 23.122 1.00 84.81 123 PRO A C 1
ATOM 942 O O . PRO A 1 123 ? 25.378 19.043 23.327 1.00 84.81 123 PRO A O 1
ATOM 945 N N . ARG A 1 124 ? 24.945 17.060 22.355 1.00 88.94 124 ARG A N 1
ATOM 946 C CA . ARG A 1 124 ? 23.677 17.453 21.717 1.00 88.94 124 ARG A CA 1
ATOM 947 C C . ARG A 1 124 ? 22.600 16.387 21.917 1.00 88.94 124 ARG A C 1
ATOM 949 O O . ARG A 1 124 ? 22.912 15.215 22.133 1.00 88.94 124 ARG A O 1
ATOM 956 N N . LEU A 1 125 ? 21.329 16.794 21.881 1.00 89.88 125 LEU A N 1
ATOM 957 C CA . LEU A 1 125 ? 20.187 15.882 22.040 1.00 89.88 125 LEU A CA 1
ATOM 958 C C . LEU A 1 125 ? 20.233 14.770 20.985 1.00 89.88 125 LEU A C 1
ATOM 960 O O . LEU A 1 125 ? 20.533 15.044 19.821 1.00 89.88 125 LEU A O 1
ATOM 964 N N . ALA A 1 126 ? 19.895 13.538 21.371 1.00 91.12 126 ALA A N 1
ATOM 965 C CA . ALA A 1 126 ? 19.911 12.386 20.469 1.00 91.12 126 ALA A CA 1
ATOM 966 C C . ALA A 1 126 ? 19.015 12.607 19.235 1.00 91.12 126 ALA A C 1
ATOM 968 O O . ALA A 1 126 ? 19.421 12.279 18.124 1.00 91.12 126 ALA A O 1
ATOM 969 N N . THR A 1 127 ? 17.863 13.271 19.395 1.00 90.75 127 THR A N 1
ATOM 970 C CA . THR A 1 127 ? 16.984 13.677 18.282 1.00 90.75 127 THR A CA 1
ATOM 971 C C . THR A 1 127 ? 17.673 14.612 17.283 1.00 90.75 127 THR A C 1
ATOM 973 O O . THR A 1 127 ? 17.464 14.472 16.085 1.00 90.75 127 THR A O 1
ATOM 976 N N . ILE A 1 128 ? 18.522 15.539 17.745 1.00 88.75 128 ILE A N 1
ATOM 977 C CA . ILE A 1 128 ? 19.262 16.449 16.852 1.00 88.75 128 ILE A CA 1
ATOM 978 C C . ILE A 1 128 ? 20.360 15.674 16.115 1.00 88.75 128 ILE A C 1
ATOM 980 O O . ILE A 1 128 ? 20.509 15.852 14.913 1.00 88.75 128 ILE A O 1
ATOM 984 N N . SER A 1 129 ? 21.071 14.764 16.793 1.00 89.56 129 SER A N 1
ATOM 985 C CA . SER A 1 129 ? 22.010 13.845 16.129 1.00 89.56 129 SER A CA 1
ATOM 986 C C . SER A 1 129 ? 21.328 12.955 15.085 1.00 89.56 129 SER A C 1
ATOM 988 O O . SER A 1 129 ? 21.917 12.697 14.043 1.00 89.56 129 SER A O 1
ATOM 990 N N . LEU A 1 130 ? 20.099 12.499 15.346 1.00 92.06 130 LEU A N 1
ATOM 991 C CA . LEU A 1 130 ? 19.338 11.645 14.433 1.00 92.06 130 LEU A CA 1
ATOM 992 C C . LEU A 1 130 ? 18.858 12.404 13.186 1.00 92.06 130 LEU A C 1
ATOM 994 O O . LEU A 1 130 ? 18.963 11.873 12.086 1.00 92.06 130 LEU A O 1
ATOM 998 N N . ILE A 1 131 ? 18.382 13.646 13.347 1.00 90.56 131 ILE A N 1
ATOM 999 C CA . ILE A 1 131 ? 18.032 14.527 12.219 1.00 90.56 131 ILE A CA 1
ATOM 1000 C C . ILE A 1 131 ? 19.287 14.871 11.405 1.00 90.56 131 ILE A C 1
ATOM 1002 O O . ILE A 1 131 ? 19.258 14.774 10.185 1.00 90.56 131 ILE A O 1
ATOM 1006 N N . ASP A 1 132 ? 20.398 15.214 12.062 1.00 88.44 132 ASP A N 1
ATOM 1007 C CA . ASP A 1 132 ? 21.671 15.524 11.396 1.00 88.44 132 ASP A CA 1
ATOM 1008 C C . ASP A 1 132 ? 22.178 14.353 10.537 1.00 88.44 132 ASP A C 1
ATOM 1010 O O . ASP A 1 132 ? 22.539 14.554 9.382 1.00 88.44 132 ASP A O 1
ATOM 1014 N N . ILE A 1 133 ? 22.103 13.120 11.055 1.00 89.38 133 ILE A N 1
ATOM 1015 C CA . ILE A 1 133 ? 22.421 11.904 10.290 1.00 89.38 133 ILE A CA 1
ATOM 1016 C C . ILE A 1 133 ? 21.422 11.675 9.150 1.00 89.38 133 ILE A C 1
ATOM 1018 O O . ILE A 1 133 ? 21.841 11.317 8.057 1.00 89.38 133 ILE A O 1
ATOM 1022 N N . ALA A 1 134 ? 20.118 11.888 9.353 1.00 90.50 134 ALA A N 1
ATOM 1023 C CA . ALA A 1 134 ? 19.136 11.735 8.276 1.00 90.50 134 ALA A CA 1
ATOM 1024 C C . ALA A 1 134 ? 19.366 12.737 7.125 1.00 90.50 134 ALA A C 1
ATOM 1026 O O . ALA A 1 134 ? 19.141 12.393 5.970 1.00 90.50 134 ALA A O 1
ATOM 1027 N N . LEU A 1 135 ? 19.841 13.952 7.425 1.00 88.19 135 LEU A N 1
ATOM 1028 C CA . LEU A 1 135 ? 20.122 14.995 6.433 1.00 88.19 135 LEU A CA 1
ATOM 1029 C C . LEU A 1 135 ? 21.489 14.842 5.752 1.00 88.19 135 LEU A C 1
ATOM 1031 O O . LEU A 1 135 ? 21.560 14.941 4.533 1.00 88.19 135 LEU A O 1
ATOM 1035 N N . ASN A 1 136 ? 22.557 14.637 6.528 1.00 83.81 136 ASN A N 1
ATOM 1036 C CA . ASN A 1 136 ? 23.951 14.739 6.071 1.00 83.81 136 ASN A CA 1
ATOM 1037 C C . ASN A 1 136 ? 24.702 13.386 6.051 1.00 83.81 136 ASN A C 1
ATOM 1039 O O . ASN A 1 136 ? 25.851 13.332 5.615 1.00 83.81 136 ASN A O 1
ATOM 1043 N N . GLY A 1 137 ? 24.092 12.301 6.544 1.00 83.81 137 GLY A N 1
ATOM 1044 C CA . GLY A 1 137 ? 24.731 10.987 6.682 1.00 83.81 137 GLY A CA 1
ATOM 1045 C C . GLY A 1 137 ? 25.859 10.958 7.721 1.00 83.81 137 GLY A C 1
ATOM 1046 O O . GLY A 1 137 ? 25.878 11.730 8.682 1.00 83.81 137 GLY A O 1
ATOM 1047 N N . GLU A 1 138 ? 26.816 10.050 7.533 1.00 76.44 138 GLU A N 1
ATOM 1048 C CA . GLU A 1 138 ? 28.130 10.092 8.182 1.00 76.44 138 GLU A CA 1
ATOM 1049 C C . GLU A 1 138 ? 29.189 10.554 7.172 1.00 76.44 138 GLU A C 1
ATOM 1051 O O . GLU A 1 138 ? 29.253 10.049 6.051 1.00 76.44 138 GLU A O 1
ATOM 1056 N N . SER A 1 139 ? 30.030 11.518 7.560 1.00 61.56 139 SER A N 1
ATOM 1057 C CA . SER A 1 139 ? 31.077 12.072 6.695 1.00 61.56 139 SER A CA 1
ATOM 1058 C C . SER A 1 139 ? 32.169 11.029 6.424 1.00 61.56 139 SER A C 1
ATOM 1060 O O . SER A 1 139 ? 33.053 10.808 7.260 1.00 61.56 139 SER A O 1
ATOM 1062 N N . GLY A 1 140 ? 32.073 10.374 5.267 1.00 52.62 140 GLY A N 1
ATOM 1063 C CA . GLY A 1 140 ? 32.989 9.333 4.819 1.00 52.62 140 GLY A CA 1
ATOM 1064 C C . GLY A 1 140 ? 34.414 9.834 4.573 1.00 52.62 140 GLY A C 1
ATOM 1065 O O . GLY A 1 140 ? 34.649 10.959 4.148 1.00 52.62 140 GLY A O 1
ATOM 1066 N N . ASP A 1 141 ? 35.372 8.954 4.841 1.00 45.78 141 ASP A N 1
ATOM 1067 C CA . ASP A 1 141 ? 36.800 9.155 4.602 1.00 45.78 141 ASP A CA 1
ATOM 1068 C C . ASP A 1 141 ? 37.110 8.857 3.122 1.00 45.78 141 ASP A C 1
ATOM 1070 O O . ASP A 1 141 ? 37.463 7.729 2.777 1.00 45.78 141 ASP A O 1
ATOM 1074 N N . GLU A 1 142 ? 36.924 9.849 2.239 1.00 41.34 142 GLU A N 1
ATOM 1075 C CA . GLU A 1 142 ? 37.141 9.725 0.780 1.00 41.34 142 GLU A CA 1
ATOM 1076 C C . GLU A 1 142 ? 38.571 9.289 0.404 1.00 41.34 142 GLU A C 1
ATOM 1078 O O . GLU A 1 142 ? 38.802 8.788 -0.694 1.00 41.34 142 GLU A O 1
ATOM 1083 N N . ASN A 1 143 ? 39.536 9.439 1.319 1.00 38.53 143 ASN A N 1
ATOM 1084 C CA . ASN A 1 143 ? 40.927 9.032 1.121 1.00 38.53 143 ASN A CA 1
ATOM 1085 C C . ASN A 1 143 ? 41.201 7.566 1.502 1.00 38.53 143 ASN A C 1
ATOM 1087 O O . ASN A 1 143 ? 42.324 7.081 1.307 1.00 38.53 143 ASN A O 1
ATOM 1091 N N . ARG A 1 144 ? 40.219 6.817 2.025 1.00 43.75 144 ARG A N 1
ATOM 1092 C CA . ARG A 1 144 ? 40.385 5.372 2.233 1.00 43.75 144 ARG A CA 1
ATOM 1093 C C . ARG A 1 144 ? 40.402 4.639 0.905 1.00 43.75 144 ARG A C 1
ATOM 1095 O O . ARG A 1 144 ? 39.391 4.533 0.224 1.00 43.75 144 ARG A O 1
ATOM 1102 N N . MET A 1 145 ? 41.551 4.029 0.621 1.00 38.88 145 MET A N 1
ATOM 1103 C CA . MET A 1 145 ? 41.744 3.076 -0.471 1.00 38.88 145 MET A CA 1
ATOM 1104 C C . MET A 1 145 ? 40.894 1.810 -0.256 1.00 38.88 145 MET A C 1
ATOM 1106 O O . MET A 1 145 ? 41.375 0.796 0.252 1.00 38.88 145 MET A O 1
ATOM 1110 N N . VAL A 1 146 ? 39.621 1.900 -0.628 1.00 46.16 146 VAL A N 1
ATOM 1111 C CA . VAL A 1 146 ? 38.684 0.796 -0.842 1.00 46.16 146 VAL A CA 1
ATOM 1112 C C . VAL A 1 146 ? 38.342 0.826 -2.328 1.00 46.16 146 VAL A C 1
ATOM 1114 O O . VAL A 1 146 ? 38.005 1.884 -2.850 1.00 46.16 146 VAL A O 1
ATOM 1117 N N . ASP A 1 147 ? 38.441 -0.312 -3.014 1.00 44.31 147 ASP A N 1
ATOM 1118 C CA . ASP A 1 147 ? 38.365 -0.388 -4.484 1.00 44.31 147 ASP A CA 1
ATOM 1119 C C . ASP A 1 147 ? 36.950 -0.148 -5.078 1.00 44.31 147 ASP A C 1
ATOM 1121 O O . ASP A 1 147 ? 36.722 -0.420 -6.255 1.00 44.31 147 ASP A O 1
ATOM 1125 N N . ASP A 1 148 ? 35.997 0.341 -4.276 1.00 58.59 148 ASP A N 1
ATOM 1126 C CA . ASP A 1 148 ? 34.595 0.578 -4.641 1.00 58.59 148 ASP A CA 1
ATOM 1127 C C . ASP A 1 148 ? 34.029 1.785 -3.860 1.00 58.59 148 ASP A C 1
ATOM 1129 O O . ASP A 1 148 ? 33.728 1.705 -2.665 1.00 58.59 148 ASP A O 1
ATOM 1133 N N . VAL A 1 149 ? 33.910 2.925 -4.548 1.00 63.50 149 VAL A N 1
ATOM 1134 C CA . VAL A 1 149 ? 33.397 4.190 -3.990 1.00 63.50 149 VAL A CA 1
ATOM 1135 C C . VAL A 1 149 ? 31.866 4.189 -3.895 1.00 63.50 149 VAL A C 1
ATOM 1137 O O . VAL A 1 149 ? 31.298 4.821 -3.003 1.00 63.50 149 VAL A O 1
ATOM 1140 N N . ASP A 1 150 ? 31.177 3.466 -4.776 1.00 63.09 150 ASP A N 1
ATOM 1141 C CA . ASP A 1 150 ? 29.714 3.491 -4.853 1.00 63.09 150 ASP A CA 1
ATOM 1142 C C . ASP A 1 150 ? 29.075 2.594 -3.787 1.00 63.09 150 ASP A C 1
ATOM 1144 O O . ASP A 1 150 ? 28.055 2.963 -3.199 1.00 63.09 150 ASP A O 1
ATOM 1148 N N . SER A 1 151 ? 29.751 1.506 -3.407 1.00 68.88 151 SER A N 1
ATOM 1149 C CA . SER A 1 151 ? 29.455 0.750 -2.185 1.00 68.88 151 SER A CA 1
ATOM 1150 C C . SER A 1 151 ? 29.495 1.640 -0.934 1.00 68.88 151 SER A C 1
ATOM 1152 O O . SER A 1 151 ? 28.618 1.546 -0.074 1.00 68.88 151 SER A O 1
ATOM 1154 N N . LEU A 1 152 ? 30.457 2.567 -0.821 1.00 71.12 152 LEU A N 1
ATOM 1155 C CA . LEU A 1 152 ? 30.524 3.489 0.323 1.00 71.12 152 LEU A CA 1
ATOM 1156 C C . LEU A 1 152 ? 29.321 4.452 0.354 1.00 71.12 152 LEU A C 1
ATOM 1158 O O . LEU A 1 152 ? 28.741 4.668 1.422 1.00 71.12 152 LEU A O 1
ATOM 1162 N N . LYS A 1 153 ? 28.909 4.977 -0.809 1.00 76.69 153 LYS A N 1
ATOM 1163 C CA . LYS A 1 153 ? 27.709 5.826 -0.950 1.00 76.69 153 LYS A CA 1
ATOM 1164 C C . LYS A 1 153 ? 26.435 5.068 -0.558 1.00 76.69 153 LYS A C 1
ATOM 1166 O O . LYS A 1 153 ? 25.650 5.589 0.232 1.00 76.69 153 LYS A O 1
ATOM 1171 N N . GLY A 1 154 ? 26.257 3.836 -1.045 1.00 80.81 154 GLY A N 1
ATOM 1172 C CA . GLY A 1 154 ? 25.106 2.983 -0.719 1.00 80.81 154 GLY A CA 1
ATOM 1173 C C . GLY A 1 154 ? 24.983 2.697 0.781 1.00 80.81 154 GLY A C 1
ATOM 1174 O O . GLY A 1 154 ? 23.919 2.875 1.372 1.00 80.81 154 GLY A O 1
ATOM 1175 N N . HIS A 1 155 ? 26.089 2.364 1.453 1.00 83.81 155 HIS A N 1
ATOM 1176 C CA . HIS A 1 155 ? 26.078 2.180 2.908 1.00 83.81 155 HIS A CA 1
ATOM 1177 C C . HIS A 1 155 ? 25.697 3.461 3.677 1.00 83.81 155 HIS A C 1
ATOM 1179 O O . HIS A 1 155 ? 24.976 3.375 4.673 1.00 83.81 155 HIS A O 1
ATOM 1185 N N . ASN A 1 156 ? 26.137 4.645 3.233 1.00 86.00 156 ASN A N 1
ATOM 1186 C CA . ASN A 1 156 ? 25.754 5.917 3.864 1.00 86.00 156 ASN A CA 1
ATOM 1187 C C . ASN A 1 156 ? 24.262 6.231 3.659 1.00 86.00 156 ASN A C 1
ATOM 1189 O O . ASN A 1 156 ? 23.553 6.571 4.607 1.00 86.00 156 ASN A O 1
ATOM 1193 N N . LEU A 1 157 ? 23.754 6.004 2.448 1.00 87.94 157 LEU A N 1
ATOM 1194 C CA . LEU A 1 157 ? 22.343 6.176 2.107 1.00 87.94 157 LEU A CA 1
ATOM 1195 C C . LEU A 1 157 ? 21.441 5.223 2.911 1.00 87.94 157 LEU A C 1
ATOM 1197 O O . LEU A 1 157 ? 20.415 5.640 3.450 1.00 87.94 157 LEU A O 1
ATOM 1201 N N . MET A 1 158 ? 21.858 3.966 3.099 1.00 89.44 158 MET A N 1
ATOM 1202 C CA . MET A 1 158 ? 21.203 3.009 4.003 1.00 89.44 158 MET A CA 1
ATOM 1203 C C . MET A 1 158 ? 21.109 3.543 5.445 1.00 89.44 158 MET A C 1
ATOM 1205 O O . MET A 1 158 ? 20.084 3.367 6.108 1.00 89.44 158 MET A O 1
ATOM 1209 N N . PHE A 1 159 ? 22.147 4.229 5.934 1.00 91.06 159 PHE A N 1
ATOM 1210 C CA . PHE A 1 159 ? 22.174 4.825 7.273 1.00 91.06 159 PHE A CA 1
ATOM 1211 C C . PHE A 1 159 ? 21.245 6.042 7.396 1.00 91.06 159 PHE A C 1
ATOM 1213 O O . PHE A 1 159 ? 20.513 6.133 8.384 1.00 91.06 159 PHE A O 1
ATOM 1220 N N . GLN A 1 160 ? 21.172 6.904 6.374 1.00 91.88 160 GLN A N 1
ATOM 1221 C CA . GLN A 1 160 ? 20.191 7.999 6.298 1.00 91.88 160 GLN A CA 1
ATOM 1222 C C . GLN A 1 160 ? 18.746 7.468 6.319 1.00 91.88 160 GLN A C 1
ATOM 1224 O O . GLN A 1 160 ? 17.913 7.952 7.089 1.00 91.88 160 GLN A O 1
ATOM 1229 N N . VAL A 1 161 ? 18.447 6.418 5.545 1.00 91.81 161 VAL A N 1
ATOM 1230 C CA . VAL A 1 161 ? 17.112 5.787 5.500 1.00 91.81 161 VAL A CA 1
ATOM 1231 C C . VAL A 1 161 ? 16.763 5.085 6.820 1.00 91.81 161 VAL A C 1
ATOM 1233 O O . VAL A 1 161 ? 15.622 5.176 7.287 1.00 91.81 161 VAL A O 1
ATOM 1236 N N . ALA A 1 162 ? 17.734 4.452 7.483 1.00 92.81 162 ALA A N 1
ATOM 1237 C CA . ALA A 1 162 ? 17.548 3.888 8.821 1.00 92.81 162 ALA A CA 1
ATOM 1238 C C . ALA A 1 162 ? 17.307 4.978 9.886 1.00 92.81 162 ALA A C 1
ATOM 1240 O O . ALA A 1 162 ? 16.467 4.794 10.769 1.00 92.81 162 ALA A O 1
ATOM 1241 N N . ALA A 1 163 ? 17.984 6.127 9.787 1.00 93.94 163 ALA A N 1
ATOM 1242 C CA . ALA A 1 163 ? 17.776 7.277 10.668 1.00 93.94 163 ALA A CA 1
ATOM 1243 C C . ALA A 1 163 ? 16.400 7.920 10.477 1.00 93.94 163 ALA A C 1
ATOM 1245 O O . ALA A 1 163 ? 15.707 8.162 11.465 1.00 93.94 163 ALA A O 1
ATOM 1246 N N . LEU A 1 164 ? 15.965 8.110 9.230 1.00 93.12 164 LEU A N 1
ATOM 1247 C CA . LEU A 1 164 ? 14.622 8.592 8.899 1.00 93.12 164 LEU A CA 1
ATOM 1248 C C . LEU A 1 164 ? 13.528 7.644 9.429 1.00 93.12 164 LEU A C 1
ATOM 1250 O O . LEU A 1 164 ? 12.533 8.096 9.994 1.00 93.12 164 LEU A O 1
ATOM 1254 N N . SER A 1 165 ? 13.736 6.329 9.316 1.00 92.25 165 SER A N 1
ATOM 1255 C CA . SER A 1 165 ? 12.804 5.312 9.830 1.00 92.25 165 SER A CA 1
ATOM 1256 C C . SER A 1 165 ? 12.719 5.324 11.364 1.00 92.25 165 SER A C 1
ATOM 1258 O O . SER A 1 165 ? 11.627 5.315 11.933 1.00 92.25 165 SER A O 1
ATOM 1260 N N . ALA A 1 166 ? 13.864 5.420 12.048 1.00 93.00 166 ALA A N 1
ATOM 1261 C CA . ALA A 1 166 ? 13.916 5.551 13.505 1.00 93.00 166 ALA A CA 1
ATOM 1262 C C . ALA A 1 166 ? 13.309 6.878 13.993 1.00 93.00 166 ALA A C 1
ATOM 1264 O O . ALA A 1 166 ? 12.722 6.926 15.076 1.00 93.00 166 ALA A O 1
ATOM 1265 N N . PHE A 1 167 ? 13.433 7.942 13.197 1.00 93.81 167 PHE A N 1
ATOM 1266 C CA . PHE A 1 167 ? 12.867 9.257 13.473 1.00 93.81 167 PHE A CA 1
ATOM 1267 C C . PHE A 1 167 ? 11.336 9.260 13.380 1.00 93.81 167 PHE A C 1
ATOM 1269 O O . PHE A 1 167 ? 10.686 9.695 14.329 1.00 93.81 167 PHE A O 1
ATOM 1276 N N . GLU A 1 168 ? 10.744 8.724 12.307 1.00 91.94 168 GLU A N 1
ATOM 1277 C CA . GLU A 1 168 ? 9.281 8.600 12.188 1.00 91.94 168 GLU A CA 1
ATOM 1278 C C . GLU A 1 168 ? 8.698 7.823 13.375 1.00 91.94 168 GLU A C 1
ATOM 1280 O O . GLU A 1 168 ? 7.817 8.317 14.087 1.00 91.94 168 GLU A O 1
ATOM 1285 N N . SER A 1 169 ? 9.292 6.669 13.682 1.00 90.94 169 SER A N 1
ATOM 1286 C CA . SER A 1 169 ? 8.861 5.812 14.784 1.00 90.94 169 SER A CA 1
ATOM 1287 C C . SER A 1 169 ? 9.051 6.441 16.177 1.00 90.94 169 SER A C 1
ATOM 1289 O O . SER A 1 169 ? 8.499 5.922 17.156 1.00 90.94 169 SER A O 1
ATOM 1291 N N . LEU A 1 170 ? 9.816 7.530 16.297 1.00 91.12 170 LEU A N 1
ATOM 1292 C CA . LEU A 1 170 ? 9.959 8.336 17.512 1.00 91.12 170 LEU A CA 1
ATOM 1293 C C . LEU A 1 170 ? 8.862 9.412 17.623 1.00 91.12 170 LEU A C 1
ATOM 1295 O O . LEU A 1 170 ? 8.392 9.682 18.730 1.00 91.12 170 LEU A O 1
ATOM 1299 N N . ILE A 1 171 ? 8.454 10.024 16.504 1.00 90.25 171 ILE A N 1
ATOM 1300 C CA . ILE A 1 171 ? 7.513 11.160 16.491 1.00 90.25 171 ILE A CA 1
ATOM 1301 C C . ILE A 1 171 ? 6.044 10.774 16.285 1.00 90.25 171 ILE A C 1
ATOM 1303 O O . ILE A 1 171 ? 5.168 11.531 16.701 1.00 90.25 171 ILE A O 1
ATOM 1307 N N . THR A 1 172 ? 5.735 9.620 15.685 1.00 85.94 172 THR A N 1
ATOM 1308 C CA . THR A 1 172 ? 4.359 9.276 15.263 1.00 85.94 172 THR A CA 1
ATOM 1309 C C . THR A 1 172 ? 3.342 9.200 16.412 1.00 85.94 172 THR A C 1
ATOM 1311 O O . THR A 1 172 ? 2.154 9.414 16.185 1.00 85.94 172 THR A O 1
ATOM 1314 N N . SER A 1 173 ? 3.787 9.015 17.661 1.00 79.75 173 SER A N 1
ATOM 1315 C CA . SER A 1 173 ? 2.942 9.082 18.873 1.00 79.75 173 SER A CA 1
ATOM 1316 C C . SER A 1 173 ? 3.259 10.267 19.805 1.00 79.75 173 SER A C 1
ATOM 1318 O O . SER A 1 173 ? 2.867 10.243 20.970 1.00 79.75 173 SER A O 1
ATOM 1320 N N . ASN A 1 174 ? 4.002 11.277 19.338 1.00 85.94 174 ASN A N 1
ATOM 1321 C CA . ASN A 1 174 ? 4.561 12.342 20.177 1.00 85.94 174 ASN A CA 1
ATOM 1322 C C . ASN A 1 174 ? 4.470 13.728 19.504 1.00 85.94 174 ASN A C 1
ATOM 1324 O O . ASN A 1 174 ? 5.465 14.285 19.036 1.00 85.94 174 ASN A O 1
ATOM 1328 N N . ASP A 1 175 ? 3.267 14.307 19.477 1.00 86.00 175 ASP A N 1
ATOM 1329 C CA . ASP A 1 175 ? 3.027 15.622 18.862 1.00 86.00 175 ASP A CA 1
ATOM 1330 C C . ASP A 1 175 ? 3.780 16.770 19.558 1.00 86.00 175 ASP A C 1
ATOM 1332 O O . ASP A 1 175 ? 4.181 17.729 18.901 1.00 86.00 175 ASP A O 1
ATOM 1336 N N . SER A 1 176 ? 4.067 16.660 20.861 1.00 86.00 176 SER A N 1
ATOM 1337 C CA . SER A 1 176 ? 4.907 17.638 21.569 1.00 86.00 176 SER A CA 1
ATOM 1338 C C . SER A 1 176 ? 6.311 17.740 20.965 1.00 86.00 176 SER A C 1
ATOM 1340 O O . SER A 1 176 ? 6.844 18.842 20.842 1.00 86.00 176 SER A O 1
ATOM 1342 N N . LEU A 1 177 ? 6.890 16.614 20.533 1.00 87.06 177 LEU A N 1
ATOM 1343 C CA . LEU A 1 177 ? 8.188 16.593 19.859 1.00 87.06 177 LEU A CA 1
ATOM 1344 C C . LEU A 1 177 ? 8.104 17.139 18.425 1.00 87.06 177 LEU A C 1
ATOM 1346 O O . LEU A 1 177 ? 9.017 17.845 18.002 1.00 87.06 177 LEU A O 1
ATOM 1350 N N . LYS A 1 178 ? 7.002 16.890 17.699 1.00 90.44 178 LYS A N 1
ATOM 1351 C CA . LYS A 1 178 ? 6.756 17.505 16.377 1.00 90.44 178 LYS A CA 1
ATOM 1352 C C . LYS A 1 178 ? 6.784 19.035 16.475 1.00 90.44 178 LYS A C 1
ATOM 1354 O O . LYS A 1 178 ? 7.506 19.685 15.722 1.00 90.44 178 LYS A O 1
ATOM 1359 N N . LEU A 1 179 ? 6.064 19.600 17.449 1.00 89.12 179 LEU A N 1
ATOM 1360 C CA . LEU A 1 179 ? 6.032 21.046 17.700 1.00 89.12 179 LEU A CA 1
ATOM 1361 C C . LEU A 1 179 ? 7.405 21.603 18.109 1.00 89.12 179 LEU A C 1
ATOM 1363 O O . LEU A 1 179 ? 7.794 22.664 17.626 1.00 89.12 179 LEU A O 1
ATOM 1367 N N . GLU A 1 180 ? 8.169 20.892 18.946 1.00 85.69 180 GLU A N 1
ATOM 1368 C CA . GLU A 1 180 ? 9.519 21.330 19.332 1.00 85.69 180 GLU A CA 1
ATOM 1369 C C . GLU A 1 180 ? 10.481 21.377 18.131 1.00 85.69 180 GLU A C 1
ATOM 1371 O O . GLU A 1 180 ? 11.276 22.308 18.012 1.00 85.69 180 GLU A O 1
ATOM 1376 N N . ILE A 1 181 ? 10.402 20.404 17.218 1.00 87.06 181 ILE A N 1
ATOM 1377 C CA . ILE A 1 181 ? 11.248 20.352 16.016 1.00 87.06 181 ILE A CA 1
ATOM 1378 C C . ILE A 1 181 ? 10.927 21.518 15.071 1.00 87.06 181 ILE A C 1
ATOM 1380 O O . ILE A 1 181 ? 11.851 22.175 14.587 1.00 87.06 181 ILE A O 1
ATOM 1384 N N . ILE A 1 182 ? 9.641 21.821 14.863 1.00 86.12 182 ILE A N 1
ATOM 1385 C CA . ILE A 1 182 ? 9.196 22.964 14.047 1.00 86.12 182 ILE A CA 1
ATOM 1386 C C . ILE A 1 182 ? 9.665 24.283 14.671 1.00 86.12 182 ILE A C 1
ATOM 1388 O O . ILE A 1 182 ? 10.275 25.099 13.984 1.00 86.12 182 ILE A O 1
ATOM 1392 N N . ALA A 1 183 ? 9.465 24.470 15.979 1.00 82.81 183 ALA A N 1
ATOM 1393 C CA . ALA A 1 183 ? 9.850 25.689 16.696 1.00 82.81 183 ALA A CA 1
ATOM 1394 C C . ALA A 1 183 ? 11.372 25.950 16.738 1.00 82.81 183 ALA A C 1
ATOM 1396 O O . ALA A 1 183 ? 11.796 27.055 17.078 1.00 82.81 183 ALA A O 1
ATOM 1397 N N . ARG A 1 184 ? 12.201 24.951 16.407 1.00 79.25 184 ARG A N 1
ATOM 1398 C CA . ARG A 1 184 ? 13.665 25.074 16.292 1.00 79.25 184 ARG A CA 1
ATOM 1399 C C . ARG A 1 184 ? 14.147 25.417 14.874 1.00 79.25 184 ARG A C 1
ATOM 1401 O O . ARG A 1 184 ? 15.347 25.612 14.705 1.00 79.25 184 ARG A O 1
ATOM 1408 N N . SER A 1 185 ? 13.265 25.446 13.870 1.00 70.50 185 SER A N 1
ATOM 1409 C CA . SER A 1 185 ? 13.560 25.766 12.457 1.00 70.50 185 SER A CA 1
ATOM 1410 C C . SER A 1 185 ? 14.715 24.979 11.806 1.00 70.50 185 SER A C 1
ATOM 1412 O O . SER A 1 185 ? 15.249 25.408 10.788 1.00 70.50 185 SER A O 1
ATOM 1414 N N . LEU A 1 186 ? 15.076 23.803 12.341 1.00 71.00 186 LEU A N 1
ATOM 1415 C CA . LEU A 1 186 ? 16.273 23.023 11.956 1.00 71.00 186 LEU A CA 1
ATOM 1416 C C . LEU A 1 186 ? 16.323 22.592 10.479 1.00 71.00 186 LEU A C 1
ATOM 1418 O O . LEU A 1 186 ? 17.373 22.182 9.997 1.00 71.00 186 LEU A O 1
ATOM 1422 N N . LEU A 1 187 ? 15.185 22.637 9.787 1.00 78.81 187 LEU A N 1
ATOM 1423 C CA . LEU A 1 187 ? 15.035 22.222 8.392 1.00 78.81 187 LEU A CA 1
ATOM 1424 C C . LEU A 1 187 ? 14.948 23.415 7.429 1.00 78.81 187 LEU A C 1
ATOM 1426 O O . LEU A 1 187 ? 14.960 23.206 6.222 1.00 78.81 187 LEU A O 1
ATOM 1430 N N . LEU A 1 188 ? 14.836 24.651 7.934 1.00 75.12 188 LEU A N 1
ATOM 1431 C CA . LEU A 1 188 ? 14.536 25.825 7.109 1.00 75.12 188 LEU A CA 1
ATOM 1432 C C . LEU A 1 188 ? 15.678 26.141 6.133 1.00 75.12 188 LEU A C 1
ATOM 1434 O O . LEU A 1 188 ? 15.419 26.289 4.948 1.00 75.12 188 LEU A O 1
ATOM 1438 N N . GLU A 1 189 ? 16.927 26.125 6.607 1.00 74.62 189 GLU A N 1
ATOM 1439 C CA . GLU A 1 189 ? 18.147 26.314 5.799 1.00 74.62 189 GLU A CA 1
ATOM 1440 C C . GLU A 1 189 ? 18.267 25.289 4.652 1.00 74.62 189 GLU A C 1
ATOM 1442 O O . GLU A 1 189 ? 18.679 25.619 3.542 1.00 74.62 189 GLU A O 1
ATOM 1447 N N . ALA A 1 190 ? 17.846 24.044 4.900 1.00 75.50 190 ALA A N 1
ATOM 1448 C CA . ALA A 1 190 ? 17.846 22.963 3.912 1.00 75.50 190 ALA A CA 1
ATOM 1449 C C . ALA A 1 190 ? 16.622 22.981 2.971 1.00 75.50 190 ALA A C 1
ATOM 1451 O O . ALA A 1 190 ? 16.528 22.137 2.083 1.00 75.50 190 ALA A O 1
ATOM 1452 N N . LEU A 1 191 ? 15.676 23.906 3.168 1.00 78.44 191 LEU A N 1
ATOM 1453 C CA . LEU A 1 191 ? 14.467 24.059 2.350 1.00 78.44 191 LEU A CA 1
ATOM 1454 C C . LEU A 1 191 ? 14.388 25.425 1.647 1.00 78.44 191 LEU A C 1
ATOM 1456 O O . LEU A 1 191 ? 13.680 25.526 0.645 1.00 78.44 191 LEU A O 1
ATOM 1460 N N . SER A 1 192 ? 15.104 26.447 2.133 1.00 70.38 192 SER A N 1
ATOM 1461 C CA . SER A 1 192 ? 15.206 27.777 1.518 1.00 70.38 192 SER A CA 1
ATOM 1462 C C . SER A 1 192 ? 16.139 27.806 0.314 1.00 70.38 192 SER A C 1
ATOM 1464 O O . SER A 1 192 ? 15.810 28.407 -0.706 1.00 70.38 192 SER A O 1
ATOM 1466 N N . ASN A 1 193 ? 17.289 27.145 0.421 1.00 66.88 193 ASN A N 1
ATOM 1467 C CA . ASN A 1 193 ? 18.404 27.369 -0.489 1.00 66.88 193 ASN A CA 1
ATOM 1468 C C . ASN A 1 193 ? 18.262 26.504 -1.752 1.00 66.88 193 ASN A C 1
ATOM 1470 O O . ASN A 1 193 ? 18.546 25.308 -1.723 1.00 66.88 193 ASN A O 1
ATOM 1474 N N . LEU A 1 194 ? 17.849 27.111 -2.869 1.00 67.50 194 LEU A N 1
ATOM 1475 C CA . LEU A 1 194 ? 18.001 26.539 -4.213 1.00 67.50 194 LEU A CA 1
ATOM 1476 C C . LEU A 1 194 ? 19.345 26.960 -4.837 1.00 67.50 194 LEU A C 1
ATOM 1478 O O . LEU A 1 194 ? 19.850 28.040 -4.520 1.00 67.50 194 LEU A O 1
ATOM 1482 N N . PRO A 1 195 ? 19.923 26.160 -5.754 1.00 63.41 195 PRO A N 1
ATOM 1483 C CA . PRO A 1 195 ? 21.135 26.550 -6.460 1.00 63.41 195 PRO A CA 1
ATOM 1484 C C . PRO A 1 195 ? 20.821 27.651 -7.478 1.00 63.41 195 PRO A C 1
ATOM 1486 O O . PRO A 1 195 ? 19.780 27.632 -8.143 1.00 63.41 195 PRO A O 1
ATOM 1489 N N . THR A 1 196 ? 21.740 28.602 -7.649 1.00 57.88 196 THR A N 1
ATOM 1490 C CA . THR A 1 196 ? 21.642 29.569 -8.748 1.00 57.88 196 THR A CA 1
ATOM 1491 C C . THR A 1 196 ? 21.945 28.879 -10.091 1.00 57.88 196 THR A C 1
ATOM 1493 O O . THR A 1 196 ? 22.696 27.897 -10.114 1.00 57.88 196 THR A O 1
ATOM 1496 N N . PRO A 1 197 ? 21.419 29.373 -11.233 1.00 50.84 197 PRO A N 1
ATOM 1497 C CA . PRO A 1 197 ? 21.543 28.687 -12.530 1.00 50.84 197 PRO A CA 1
ATOM 1498 C C . PRO A 1 197 ? 22.977 28.479 -13.048 1.00 50.84 197 PRO A C 1
ATOM 1500 O O . PRO A 1 197 ? 23.179 27.723 -13.996 1.00 50.84 197 PRO A O 1
ATOM 1503 N N . GLU A 1 198 ? 23.962 29.149 -12.445 1.00 46.66 198 GLU A N 1
ATOM 1504 C CA . GLU A 1 198 ? 25.388 29.058 -12.782 1.00 46.66 198 GLU A CA 1
ATOM 1505 C C . GLU A 1 198 ? 26.147 28.068 -11.872 1.00 46.66 198 GLU A C 1
ATOM 1507 O O . GLU A 1 198 ? 27.115 27.456 -12.310 1.00 46.66 198 GLU A O 1
ATOM 1512 N N . VAL A 1 199 ? 25.686 27.847 -10.632 1.00 46.78 199 VAL A N 1
ATOM 1513 C CA . VAL A 1 199 ? 26.386 27.037 -9.606 1.00 46.78 199 VAL A CA 1
ATOM 1514 C C . VAL A 1 199 ? 26.147 25.527 -9.759 1.00 46.78 199 VAL A C 1
ATOM 1516 O O . VAL A 1 199 ? 26.917 24.723 -9.240 1.00 46.78 199 VAL A O 1
ATOM 1519 N N . SER A 1 200 ? 25.140 25.117 -10.538 1.00 50.72 200 SER A N 1
ATOM 1520 C CA . SER A 1 200 ? 24.856 23.696 -10.831 1.00 50.72 200 SER A CA 1
ATOM 1521 C C . SER A 1 200 ? 25.943 22.946 -11.631 1.00 50.72 200 SER A C 1
ATOM 1523 O O . SER A 1 200 ? 25.772 21.762 -11.898 1.00 50.72 200 SER A O 1
ATOM 1525 N N . LEU A 1 201 ? 27.043 23.612 -12.006 1.00 43.25 201 LEU A N 1
ATOM 1526 C CA . LEU A 1 201 ? 28.158 23.038 -12.774 1.00 43.25 201 LEU A CA 1
ATOM 1527 C C . LEU A 1 201 ? 29.379 22.641 -11.917 1.00 43.25 201 LEU A C 1
ATOM 1529 O O . LEU A 1 201 ? 30.159 21.804 -12.349 1.00 43.25 201 LEU A O 1
ATOM 1533 N N . ASP A 1 202 ? 29.531 23.186 -10.703 1.00 43.41 202 ASP A N 1
ATOM 1534 C CA . ASP A 1 202 ? 30.698 22.941 -9.824 1.00 43.41 202 ASP A CA 1
ATOM 1535 C C . ASP A 1 202 ? 30.421 21.888 -8.720 1.00 43.41 202 ASP A C 1
ATOM 1537 O O . ASP A 1 202 ? 31.136 21.805 -7.721 1.00 43.41 202 ASP A O 1
ATOM 1541 N N . GLY A 1 203 ? 29.353 21.088 -8.852 1.00 50.34 203 GLY A N 1
ATOM 1542 C CA . GLY A 1 203 ? 29.039 19.964 -7.947 1.00 50.34 203 GLY A CA 1
ATOM 1543 C C . GLY A 1 203 ? 28.683 20.332 -6.495 1.00 50.34 203 GLY A C 1
ATOM 1544 O O . GLY A 1 203 ? 28.536 19.451 -5.654 1.00 50.34 203 GLY A O 1
ATOM 1545 N N . ALA A 1 204 ? 28.533 21.621 -6.179 1.00 51.62 204 ALA A N 1
ATOM 1546 C CA . ALA A 1 204 ? 28.440 22.127 -4.806 1.00 51.62 204 ALA A CA 1
ATOM 1547 C C . ALA A 1 204 ? 27.039 22.054 -4.154 1.00 51.62 204 ALA A C 1
ATOM 1549 O O . ALA A 1 204 ? 26.873 22.518 -3.024 1.00 51.62 204 ALA A O 1
ATOM 1550 N N . PHE A 1 205 ? 26.021 21.524 -4.842 1.00 70.19 205 PHE A N 1
ATOM 1551 C CA . PHE A 1 205 ? 24.633 21.514 -4.365 1.00 70.19 205 PHE A CA 1
ATOM 1552 C C . PHE A 1 205 ? 24.102 20.097 -4.109 1.00 70.19 205 PHE A C 1
ATOM 1554 O O . PHE A 1 205 ? 23.989 19.289 -5.027 1.00 70.19 205 PHE A O 1
ATOM 1561 N N . ASP A 1 206 ? 23.710 19.823 -2.863 1.00 74.38 206 ASP A N 1
ATOM 1562 C CA . ASP A 1 206 ? 23.189 18.523 -2.436 1.00 74.38 206 ASP A CA 1
ATOM 1563 C C . ASP A 1 206 ? 21.655 18.442 -2.570 1.00 74.38 206 ASP A C 1
ATOM 1565 O O . ASP A 1 206 ? 20.887 18.865 -1.699 1.00 74.38 206 ASP A O 1
ATOM 1569 N N . SER A 1 207 ? 21.208 17.841 -3.673 1.00 81.75 207 SER A N 1
ATOM 1570 C CA . SER A 1 207 ? 19.800 17.544 -3.955 1.00 81.75 207 SER A CA 1
ATOM 1571 C C . SER A 1 207 ? 19.189 16.491 -3.014 1.00 81.75 207 SER A C 1
ATOM 1573 O O . SER A 1 207 ? 17.965 16.449 -2.842 1.00 81.75 207 SER A O 1
ATOM 1575 N N . GLN A 1 208 ? 20.008 15.641 -2.385 1.00 82.31 208 GLN A N 1
ATOM 1576 C CA . GLN A 1 208 ? 19.568 14.592 -1.464 1.00 82.31 208 GLN A CA 1
ATOM 1577 C C . GLN A 1 208 ? 19.282 15.170 -0.078 1.00 82.31 208 GLN A C 1
ATOM 1579 O O . GLN A 1 208 ? 18.286 14.802 0.540 1.00 82.31 208 GLN A O 1
ATOM 1584 N N . LYS A 1 209 ? 20.070 16.144 0.382 1.00 85.56 209 LYS A N 1
ATOM 1585 C CA . LYS A 1 209 ? 19.825 16.877 1.632 1.00 85.56 209 LYS A CA 1
ATOM 1586 C C . LYS A 1 209 ? 18.480 17.603 1.635 1.00 85.56 209 LYS A C 1
ATOM 1588 O O . LYS A 1 209 ? 17.740 17.498 2.613 1.00 85.56 209 LYS A O 1
ATOM 1593 N N . VAL A 1 210 ? 18.109 18.266 0.534 1.00 86.62 210 VAL A N 1
ATOM 1594 C CA . VAL A 1 210 ? 16.769 18.877 0.379 1.00 86.62 210 VAL A CA 1
ATOM 1595 C C . VAL A 1 210 ? 15.672 17.807 0.318 1.00 86.62 210 VAL A C 1
ATOM 1597 O O . VAL A 1 210 ? 14.590 17.981 0.889 1.00 86.62 210 VAL A O 1
ATOM 1600 N N . PHE A 1 211 ? 15.960 16.663 -0.315 1.00 89.69 211 PHE A N 1
ATOM 1601 C CA . PHE A 1 211 ? 15.047 15.523 -0.360 1.00 89.69 211 PHE A CA 1
ATOM 1602 C C . PHE A 1 211 ? 14.759 14.966 1.046 1.00 89.69 211 PHE A C 1
ATOM 1604 O O . PHE A 1 211 ? 13.596 14.865 1.443 1.00 89.69 211 PHE A O 1
ATOM 1611 N N . PHE A 1 212 ? 15.794 14.692 1.846 1.00 90.56 212 PHE A N 1
ATOM 1612 C CA . PHE A 1 212 ? 15.642 14.250 3.233 1.00 90.56 212 PHE A CA 1
ATOM 1613 C C . PHE A 1 212 ? 15.017 15.330 4.128 1.00 90.56 212 PHE A C 1
ATOM 1615 O O . PHE A 1 212 ? 14.155 14.994 4.937 1.00 90.56 212 PHE A O 1
ATOM 1622 N N . ALA A 1 213 ? 15.340 16.618 3.959 1.00 91.00 213 ALA A N 1
ATOM 1623 C CA . ALA A 1 213 ? 14.686 17.704 4.701 1.00 91.00 213 ALA A CA 1
ATOM 1624 C C . ALA A 1 213 ? 13.172 17.757 4.442 1.00 91.00 213 ALA A C 1
ATOM 1626 O O . ALA A 1 213 ? 12.381 17.879 5.382 1.00 91.00 213 ALA A O 1
ATOM 1627 N N . SER A 1 214 ? 12.763 17.579 3.183 1.00 9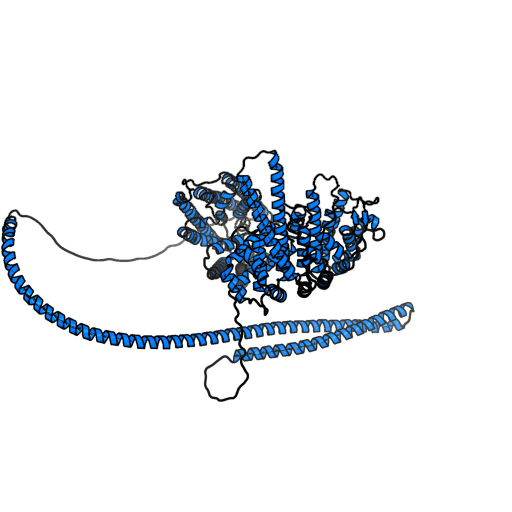1.94 214 SER A N 1
ATOM 1628 C CA . SER A 1 214 ? 11.353 17.480 2.795 1.00 91.94 214 SER A CA 1
ATOM 1629 C C . SER A 1 214 ? 10.664 16.258 3.409 1.00 91.94 214 SER A C 1
ATOM 1631 O O . SER A 1 214 ? 9.526 16.377 3.862 1.00 91.94 214 SER A O 1
ATOM 1633 N N . LEU A 1 215 ? 11.339 15.104 3.491 1.00 93.00 215 LEU A N 1
ATOM 1634 C CA . LEU A 1 215 ? 10.793 13.905 4.142 1.00 93.00 215 LEU A CA 1
ATOM 1635 C C . LEU A 1 215 ? 10.687 14.041 5.665 1.00 93.00 215 LEU A C 1
ATOM 1637 O O . LEU A 1 215 ? 9.632 13.739 6.222 1.00 93.00 215 LEU A O 1
ATOM 1641 N N . VAL A 1 216 ? 11.722 14.548 6.341 1.00 92.81 216 VAL A N 1
ATOM 1642 C CA . VAL A 1 216 ? 11.700 14.790 7.796 1.00 92.81 216 VAL A CA 1
ATOM 1643 C C . VAL A 1 216 ? 10.569 15.762 8.145 1.00 92.81 216 VAL A C 1
ATOM 1645 O O . VAL A 1 216 ? 9.786 15.481 9.054 1.00 92.81 216 VAL A O 1
ATOM 1648 N N . LEU A 1 217 ? 10.402 16.856 7.389 1.00 92.69 217 LEU A N 1
ATOM 1649 C CA . LEU A 1 217 ? 9.276 17.774 7.585 1.00 92.69 217 LEU A CA 1
ATOM 1650 C C . LEU A 1 217 ? 7.930 17.099 7.266 1.00 92.69 217 LEU A C 1
ATOM 1652 O O . LEU A 1 217 ? 6.986 17.238 8.038 1.00 92.69 217 LEU A O 1
ATOM 1656 N N . SER A 1 218 ? 7.837 16.315 6.189 1.00 93.56 218 SER A N 1
ATOM 1657 C CA . SER A 1 218 ? 6.626 15.560 5.827 1.00 93.56 218 SER A CA 1
ATOM 1658 C C . SER A 1 218 ? 6.179 14.608 6.946 1.00 93.56 218 SER A C 1
ATOM 1660 O O . SER A 1 218 ? 4.992 14.544 7.272 1.00 93.56 218 SER A O 1
ATOM 1662 N N . HIS A 1 219 ? 7.118 13.913 7.596 1.00 92.56 219 HIS A N 1
ATOM 1663 C CA . HIS A 1 219 ? 6.837 13.045 8.745 1.00 92.56 219 HIS A CA 1
ATOM 1664 C C . HIS A 1 219 ? 6.396 13.859 9.975 1.00 92.56 219 HIS A C 1
ATOM 1666 O O . HIS A 1 219 ? 5.430 13.484 10.639 1.00 92.56 219 HIS A O 1
ATOM 1672 N N . VAL A 1 220 ? 7.021 15.012 10.240 1.00 92.75 220 VAL A N 1
ATOM 1673 C CA . VAL A 1 220 ? 6.642 15.942 11.328 1.00 92.75 220 VAL A CA 1
ATOM 1674 C C . VAL A 1 220 ? 5.256 16.573 11.120 1.00 92.75 220 VAL A C 1
ATOM 1676 O O . VAL A 1 220 ? 4.547 16.826 12.090 1.00 92.75 220 VAL A O 1
ATOM 1679 N N . LEU A 1 221 ? 4.824 16.785 9.877 1.00 92.00 221 LEU A N 1
ATOM 1680 C CA . LEU A 1 221 ? 3.494 17.314 9.535 1.00 92.00 221 LEU A CA 1
ATOM 1681 C C . LEU A 1 221 ? 2.398 16.237 9.454 1.00 92.00 221 LEU A C 1
ATOM 1683 O O . LEU A 1 221 ? 1.217 16.549 9.243 1.00 92.00 221 LEU A O 1
ATOM 1687 N N . ARG A 1 222 ? 2.764 14.959 9.604 1.00 89.44 222 ARG A N 1
ATOM 1688 C CA . ARG A 1 222 ? 1.840 13.834 9.478 1.00 89.44 222 ARG A CA 1
ATOM 1689 C C . ARG A 1 222 ? 0.989 13.662 10.742 1.00 89.44 222 ARG A C 1
ATOM 1691 O O . ARG A 1 222 ? 1.485 13.660 11.871 1.00 89.44 222 ARG A O 1
ATOM 1698 N N . TYR A 1 223 ? -0.316 13.493 10.521 1.00 85.94 223 TYR A N 1
ATOM 1699 C CA . TYR A 1 223 ? -1.344 13.260 11.546 1.00 85.94 223 TYR A CA 1
ATOM 1700 C C . TYR A 1 223 ? -1.424 14.319 12.669 1.00 85.94 223 TYR A C 1
ATOM 1702 O O . TYR A 1 223 ? -1.974 14.033 13.725 1.00 85.94 223 TYR A O 1
ATOM 1710 N N . SER A 1 224 ? -0.904 15.536 12.460 1.00 89.94 224 SER A N 1
ATOM 1711 C CA . SER A 1 224 ? -0.963 16.628 13.444 1.00 89.94 224 SER A CA 1
ATOM 1712 C C . SER A 1 224 ? -1.296 17.957 12.766 1.00 89.94 224 SER A C 1
ATOM 1714 O O . SER A 1 224 ? -0.488 18.501 12.013 1.00 89.94 224 SER A O 1
ATOM 1716 N N . GLU A 1 225 ? -2.494 18.491 13.019 1.00 89.94 225 GLU A N 1
ATOM 1717 C CA . GLU A 1 225 ? -2.897 19.793 12.472 1.00 89.94 225 GLU A CA 1
ATOM 1718 C C . GLU A 1 225 ? -2.219 20.960 13.203 1.00 89.94 225 GLU A C 1
ATOM 1720 O O . GLU A 1 225 ? -1.889 21.948 12.556 1.00 89.94 225 GLU A O 1
ATOM 1725 N N . ASP A 1 226 ? -1.906 20.828 14.497 1.00 88.56 226 ASP A N 1
ATOM 1726 C CA . ASP A 1 226 ? -1.150 21.843 15.249 1.00 88.56 226 ASP A CA 1
ATOM 1727 C C . ASP A 1 226 ? 0.264 22.034 14.675 1.00 88.56 226 ASP A C 1
ATOM 1729 O O . ASP A 1 226 ? 0.735 23.163 14.522 1.00 88.56 226 ASP A O 1
ATOM 1733 N N . ALA A 1 227 ? 0.922 20.937 14.277 1.00 90.31 227 ALA A N 1
ATOM 1734 C CA . ALA A 1 227 ? 2.210 20.976 13.587 1.00 90.31 227 ALA A CA 1
ATOM 1735 C C . ALA A 1 227 ? 2.111 21.743 12.256 1.00 90.31 227 ALA A C 1
ATOM 1737 O O . ALA A 1 227 ? 2.904 22.645 11.987 1.00 90.31 227 ALA A O 1
ATOM 1738 N N . ARG A 1 228 ? 1.085 21.462 11.443 1.00 91.62 228 ARG A N 1
ATOM 1739 C CA . ARG A 1 228 ? 0.842 22.192 10.186 1.00 91.62 228 ARG A CA 1
ATOM 1740 C C . ARG A 1 228 ? 0.499 23.654 10.429 1.00 91.62 228 ARG A C 1
ATOM 1742 O O . ARG A 1 228 ? 0.999 24.505 9.702 1.00 91.62 228 ARG A O 1
ATOM 1749 N N . ALA A 1 229 ? -0.303 23.960 11.445 1.00 89.69 229 ALA A N 1
ATOM 1750 C CA . ALA A 1 229 ? -0.641 25.325 11.822 1.00 89.69 229 ALA A CA 1
ATOM 1751 C C . ALA A 1 229 ? 0.603 26.122 12.228 1.00 89.69 229 ALA A C 1
ATOM 1753 O O . ALA A 1 229 ? 0.756 27.261 11.794 1.00 89.69 229 ALA A O 1
ATOM 1754 N N . MET A 1 230 ? 1.528 25.522 12.980 1.00 89.44 230 MET A N 1
ATOM 1755 C CA . MET A 1 230 ? 2.808 26.155 13.298 1.00 89.44 230 MET A CA 1
ATOM 1756 C C . MET A 1 230 ? 3.674 26.339 12.041 1.00 89.44 230 MET A C 1
ATOM 1758 O O . MET A 1 230 ? 4.153 27.443 11.794 1.00 89.44 230 MET A O 1
ATOM 1762 N N . ALA A 1 231 ? 3.805 25.311 11.197 1.00 89.50 231 ALA A N 1
ATOM 1763 C CA . ALA A 1 231 ? 4.616 25.373 9.978 1.00 89.50 231 ALA A CA 1
ATOM 1764 C C . ALA A 1 231 ? 4.099 26.379 8.930 1.00 89.50 231 ALA A C 1
ATOM 1766 O O . ALA A 1 231 ? 4.901 27.004 8.239 1.00 89.50 231 ALA A O 1
ATOM 1767 N N . ARG A 1 232 ? 2.776 26.593 8.828 1.00 89.12 232 ARG A N 1
ATOM 1768 C CA . ARG A 1 232 ? 2.180 27.620 7.945 1.00 89.12 232 ARG A CA 1
ATOM 1769 C C . ARG A 1 232 ? 2.584 29.046 8.334 1.00 89.12 232 ARG A C 1
ATOM 1771 O O . ARG A 1 232 ? 2.606 29.917 7.472 1.00 89.12 232 ARG A O 1
ATOM 1778 N N . ASN A 1 233 ? 2.925 29.268 9.604 1.00 86.56 233 ASN A N 1
ATOM 1779 C CA . ASN A 1 233 ? 3.358 30.561 10.137 1.00 86.56 233 ASN A CA 1
ATOM 1780 C C . ASN A 1 233 ? 4.890 30.745 10.140 1.00 86.56 233 ASN A C 1
ATOM 1782 O O . ASN A 1 233 ? 5.370 31.744 10.673 1.00 86.56 233 ASN A O 1
ATOM 1786 N N . ILE A 1 234 ? 5.672 29.818 9.567 1.00 87.12 234 ILE A N 1
ATOM 1787 C CA . ILE A 1 234 ? 7.120 30.014 9.405 1.00 87.12 234 ILE A CA 1
ATOM 1788 C C . ILE A 1 234 ? 7.367 31.054 8.297 1.00 87.12 234 ILE A C 1
ATOM 1790 O O . ILE A 1 234 ? 6.913 30.831 7.168 1.00 87.12 234 ILE A O 1
ATOM 1794 N N . PRO A 1 235 ? 8.093 32.155 8.576 1.00 82.38 235 PRO A N 1
ATOM 1795 C CA . PRO A 1 235 ? 8.542 33.081 7.546 1.00 82.38 235 PRO A CA 1
ATOM 1796 C C . PRO A 1 235 ? 9.676 32.462 6.722 1.00 82.38 235 PRO A C 1
ATOM 1798 O O . PRO A 1 235 ? 10.514 31.714 7.227 1.00 82.38 235 PRO A O 1
ATOM 1801 N N . PHE A 1 236 ? 9.701 32.802 5.443 1.00 78.19 236 PHE A N 1
ATOM 1802 C CA . PHE A 1 236 ? 10.612 32.294 4.433 1.00 78.19 236 PHE A CA 1
ATOM 1803 C C . PHE A 1 236 ? 11.086 33.470 3.582 1.00 78.19 236 PHE A C 1
ATOM 1805 O O . PHE A 1 236 ? 10.274 34.220 3.038 1.00 78.19 236 PHE A O 1
ATOM 1812 N N . ASN A 1 237 ? 12.404 33.627 3.480 1.00 71.31 237 ASN A N 1
ATOM 1813 C CA . ASN A 1 237 ? 13.037 34.628 2.633 1.00 71.31 237 ASN A CA 1
ATOM 1814 C C . ASN A 1 237 ? 13.878 33.887 1.574 1.00 71.31 237 ASN A C 1
ATOM 1816 O O . ASN A 1 237 ? 14.807 33.177 1.964 1.00 71.31 237 ASN A O 1
ATOM 1820 N N . PRO A 1 238 ? 13.547 33.974 0.271 1.00 55.25 238 PRO A N 1
ATOM 1821 C CA . PRO A 1 238 ? 14.258 33.244 -0.785 1.00 55.25 238 PRO A CA 1
ATOM 1822 C C . PRO A 1 238 ? 15.633 33.835 -1.145 1.00 55.25 238 PRO A C 1
ATOM 1824 O O . PRO A 1 238 ? 16.366 33.219 -1.917 1.00 55.25 238 PRO A O 1
ATOM 1827 N N . SER A 1 239 ? 15.986 35.015 -0.626 1.00 56.94 239 SER A N 1
ATOM 1828 C CA . SER A 1 239 ? 17.246 35.707 -0.926 1.00 56.94 239 SER A CA 1
ATOM 1829 C C . SER A 1 239 ? 17.715 36.576 0.244 1.00 56.94 239 SER A C 1
ATOM 1831 O O . SER A 1 239 ? 16.902 37.111 0.989 1.00 56.94 239 SER A O 1
ATOM 1833 N N . GLU A 1 240 ? 19.031 36.754 0.397 1.00 53.59 240 GLU A N 1
ATOM 1834 C CA . GLU A 1 240 ? 19.596 37.665 1.412 1.00 53.59 240 GLU A CA 1
ATOM 1835 C C . GLU A 1 240 ? 19.426 39.155 1.039 1.00 53.59 240 GLU A C 1
ATOM 1837 O O . GLU A 1 240 ? 19.469 40.010 1.918 1.00 53.59 240 GLU A O 1
ATOM 1842 N N . ASP A 1 241 ? 19.192 39.460 -0.245 1.00 49.62 241 ASP A N 1
ATOM 1843 C CA . ASP A 1 241 ? 19.039 40.822 -0.791 1.00 49.62 241 ASP A CA 1
ATOM 1844 C C . ASP A 1 241 ? 17.584 41.355 -0.802 1.00 49.62 241 ASP A C 1
ATOM 1846 O O . ASP A 1 241 ? 17.343 42.469 -1.271 1.00 49.62 241 ASP A O 1
ATOM 1850 N N . THR A 1 242 ? 16.592 40.583 -0.339 1.00 51.34 242 THR A N 1
ATOM 1851 C CA . THR A 1 242 ? 15.178 41.017 -0.291 1.00 51.34 242 THR A CA 1
ATOM 1852 C C . THR A 1 242 ? 14.881 41.831 0.971 1.00 51.34 242 THR A C 1
ATOM 1854 O O . THR A 1 242 ? 15.223 41.398 2.071 1.00 51.34 242 THR A O 1
ATOM 1857 N N . ASP A 1 243 ? 14.213 42.985 0.816 1.00 51.62 243 ASP A N 1
ATOM 1858 C CA . ASP A 1 243 ? 13.835 43.883 1.920 1.00 51.62 243 ASP A CA 1
ATOM 1859 C C . ASP A 1 243 ? 13.065 43.139 3.036 1.00 51.62 243 ASP A C 1
ATOM 1861 O O . ASP A 1 243 ? 12.163 42.344 2.762 1.00 51.62 243 ASP A O 1
ATOM 1865 N N . GLU A 1 244 ? 13.382 43.436 4.307 1.00 51.66 244 GLU A N 1
ATOM 1866 C CA . GLU A 1 244 ? 12.855 42.721 5.492 1.00 51.66 244 GLU A CA 1
ATOM 1867 C C . GLU A 1 244 ? 11.311 42.726 5.605 1.00 51.66 244 GLU A C 1
ATOM 1869 O O . GLU A 1 244 ? 10.738 41.884 6.303 1.00 51.66 244 GLU A O 1
ATOM 1874 N N . ASP A 1 245 ? 10.633 43.647 4.911 1.00 51.84 245 ASP A N 1
ATOM 1875 C CA . ASP A 1 245 ? 9.174 43.800 4.904 1.00 51.84 245 ASP A CA 1
ATOM 1876 C C . ASP A 1 245 ? 8.432 42.801 3.975 1.00 51.84 245 ASP A C 1
ATOM 1878 O O . ASP A 1 245 ? 7.238 42.574 4.179 1.00 51.84 245 ASP A O 1
ATOM 1882 N N . GLU A 1 246 ? 9.088 42.161 2.990 1.00 58.75 246 GLU A N 1
ATOM 1883 C CA . GLU A 1 246 ? 8.446 41.233 2.022 1.00 58.75 246 GLU A CA 1
ATOM 1884 C C . GLU A 1 246 ? 8.645 39.735 2.359 1.00 58.75 246 GLU A C 1
ATOM 1886 O O . GLU A 1 246 ? 8.861 38.893 1.485 1.00 58.75 246 GLU A O 1
ATOM 1891 N N . THR A 1 247 ? 8.549 39.357 3.639 1.00 67.06 247 THR A N 1
ATOM 1892 C CA . THR A 1 247 ? 8.649 37.936 4.038 1.00 67.06 247 THR A CA 1
ATOM 1893 C C . THR A 1 247 ? 7.418 37.108 3.636 1.00 67.06 247 THR A C 1
ATOM 1895 O O . THR A 1 247 ? 6.272 37.443 3.938 1.00 67.06 247 THR A O 1
ATOM 1898 N N . VAL A 1 248 ? 7.661 35.972 2.976 1.00 79.31 248 VAL A N 1
ATOM 1899 C CA . VAL A 1 248 ? 6.632 35.050 2.464 1.00 79.31 248 VAL A CA 1
ATOM 1900 C C . VAL A 1 248 ? 6.470 33.865 3.429 1.00 79.31 248 VAL A C 1
ATOM 1902 O O . VAL A 1 248 ? 7.388 33.527 4.167 1.00 79.31 248 VAL A O 1
ATOM 1905 N N . SER A 1 249 ? 5.312 33.196 3.472 1.00 87.62 249 SER A N 1
ATOM 1906 C CA . SER A 1 249 ? 5.168 31.954 4.265 1.00 87.62 249 SER A CA 1
ATOM 1907 C C . SER A 1 249 ? 5.961 30.790 3.651 1.00 87.62 249 SER A C 1
ATOM 1909 O O . SER A 1 249 ? 5.941 30.635 2.430 1.00 87.62 249 SER A O 1
ATOM 1911 N N . LEU A 1 250 ? 6.547 29.900 4.463 1.00 87.44 250 LEU A N 1
ATOM 1912 C CA . LEU A 1 250 ? 7.246 28.679 4.007 1.00 87.44 250 LEU A CA 1
ATOM 1913 C C . LEU A 1 250 ? 6.438 27.856 2.987 1.00 87.44 250 LEU A C 1
ATOM 1915 O O . LEU A 1 250 ? 6.995 27.351 2.017 1.00 87.44 250 LEU A O 1
ATOM 1919 N N . LEU A 1 251 ? 5.119 27.765 3.175 1.00 89.56 251 LEU A N 1
ATOM 1920 C CA . LEU A 1 251 ? 4.209 27.073 2.260 1.00 89.56 251 LEU A CA 1
ATOM 1921 C C . LEU A 1 251 ? 4.241 27.671 0.840 1.00 89.56 251 LEU A C 1
ATOM 1923 O O . LEU A 1 251 ? 4.375 26.933 -0.132 1.00 89.56 251 LEU A O 1
ATOM 1927 N N . HIS A 1 252 ? 4.169 28.999 0.725 1.00 86.94 252 HIS A N 1
ATOM 1928 C CA . HIS A 1 252 ? 4.273 29.715 -0.552 1.00 86.94 252 HIS A CA 1
ATOM 1929 C C . HIS A 1 252 ? 5.713 29.730 -1.089 1.00 86.94 252 HIS A C 1
ATOM 1931 O O . HIS A 1 252 ? 5.914 29.576 -2.290 1.00 86.94 252 HIS A O 1
ATOM 1937 N N . GLY A 1 253 ? 6.719 29.797 -0.209 1.00 86.38 253 GLY A N 1
ATOM 1938 C CA . GLY A 1 253 ? 8.132 29.637 -0.567 1.00 86.38 253 GLY A CA 1
ATOM 1939 C C . GLY A 1 253 ? 8.420 28.314 -1.282 1.00 86.38 253 GLY A C 1
ATOM 1940 O O . GLY A 1 253 ? 9.080 28.296 -2.316 1.00 86.38 253 GLY A O 1
ATOM 1941 N N . ILE A 1 254 ? 7.830 27.211 -0.810 1.00 89.50 254 ILE A N 1
ATOM 1942 C CA . ILE A 1 254 ? 7.924 25.891 -1.456 1.00 89.50 254 ILE A CA 1
ATOM 1943 C C . ILE A 1 254 ? 7.246 25.869 -2.837 1.00 89.50 254 ILE A C 1
ATOM 1945 O O . ILE A 1 254 ? 7.773 25.248 -3.761 1.00 89.50 254 ILE A O 1
ATOM 1949 N N . PHE A 1 255 ? 6.123 26.571 -3.028 1.00 88.94 255 PHE A N 1
ATOM 1950 C CA . PHE A 1 255 ? 5.534 26.736 -4.364 1.00 88.94 255 PHE A CA 1
ATOM 1951 C C . PHE A 1 255 ? 6.409 27.601 -5.286 1.00 88.94 255 PHE A C 1
ATOM 1953 O O . PHE A 1 255 ? 6.578 27.248 -6.453 1.00 88.94 255 PHE A O 1
ATOM 1960 N N . GLY A 1 256 ? 7.038 28.662 -4.770 1.00 87.06 256 GLY A N 1
ATOM 1961 C CA . GLY A 1 256 ? 8.056 29.440 -5.487 1.00 87.06 256 GLY A CA 1
ATOM 1962 C C . GLY A 1 256 ? 9.249 28.581 -5.920 1.00 87.06 256 GLY A C 1
ATOM 1963 O O . GLY A 1 256 ? 9.642 28.598 -7.088 1.00 87.06 256 GLY A O 1
ATOM 1964 N N . ASN A 1 257 ? 9.759 27.740 -5.019 1.00 87.19 257 ASN A N 1
ATOM 1965 C CA . ASN A 1 257 ? 10.832 26.796 -5.320 1.00 87.19 257 ASN A CA 1
ATOM 1966 C C . ASN A 1 257 ? 10.405 25.759 -6.372 1.00 87.19 257 ASN A C 1
ATOM 1968 O O . ASN A 1 257 ? 11.184 25.464 -7.278 1.00 87.19 257 ASN A O 1
ATOM 1972 N N . LEU A 1 258 ? 9.164 25.262 -6.333 1.00 88.94 258 LEU A N 1
ATOM 1973 C CA . LEU A 1 258 ? 8.610 24.388 -7.376 1.00 88.94 258 LEU A CA 1
ATOM 1974 C C . LEU A 1 258 ? 8.475 25.082 -8.741 1.00 88.94 258 LEU A C 1
ATOM 1976 O O . LEU A 1 258 ? 8.751 24.447 -9.761 1.00 88.94 258 LEU A O 1
ATOM 1980 N N . ILE A 1 259 ? 8.106 26.369 -8.788 1.00 87.50 259 ILE A N 1
ATOM 1981 C CA . ILE A 1 259 ? 8.115 27.160 -10.033 1.00 87.50 259 ILE A CA 1
ATOM 1982 C C . ILE A 1 259 ? 9.535 27.187 -10.607 1.00 87.50 259 ILE A C 1
ATOM 1984 O O . ILE A 1 259 ? 9.724 26.833 -11.774 1.00 87.50 259 ILE A O 1
ATOM 1988 N N . THR A 1 260 ? 10.535 27.521 -9.788 1.00 84.88 260 THR A N 1
ATOM 1989 C CA . THR A 1 260 ? 11.949 27.547 -10.196 1.00 84.88 260 THR A CA 1
ATOM 1990 C C . THR A 1 260 ? 12.427 26.178 -10.682 1.00 84.88 260 THR A C 1
ATOM 1992 O O . THR A 1 260 ? 12.928 26.084 -11.800 1.00 84.88 260 THR A O 1
ATOM 1995 N N . CYS A 1 261 ? 12.176 25.099 -9.930 1.00 86.00 261 CYS A N 1
ATOM 1996 C CA . CYS A 1 261 ? 12.526 23.734 -10.345 1.00 86.00 261 CYS A CA 1
ATOM 1997 C C . CYS A 1 261 ? 11.873 23.356 -11.684 1.00 86.00 261 CYS A C 1
ATOM 1999 O O . CYS A 1 261 ? 12.524 22.772 -12.548 1.00 86.00 261 CYS A O 1
ATOM 2001 N N . SER A 1 262 ? 10.605 23.726 -11.900 1.00 83.81 262 SER A N 1
ATOM 2002 C CA . SER A 1 262 ? 9.911 23.455 -13.165 1.00 83.81 262 SER A CA 1
ATOM 2003 C C . SER A 1 262 ? 10.514 24.213 -14.356 1.00 83.81 262 SER A C 1
ATOM 2005 O O . SER A 1 262 ? 10.544 23.676 -15.465 1.00 83.81 262 SER A O 1
ATOM 2007 N N . ARG A 1 263 ? 11.039 25.427 -14.125 1.00 84.25 263 ARG A N 1
ATOM 2008 C CA . ARG A 1 263 ? 11.707 26.260 -15.136 1.00 84.25 263 ARG A CA 1
ATOM 2009 C C . ARG A 1 263 ? 13.091 25.721 -15.488 1.00 84.25 263 ARG A C 1
ATOM 2011 O O . ARG A 1 263 ? 13.380 25.547 -16.669 1.00 84.25 263 ARG A O 1
ATOM 2018 N N . GLU A 1 264 ? 13.926 25.443 -14.488 1.00 82.12 264 GLU A N 1
ATOM 2019 C CA . GLU A 1 264 ? 15.292 24.955 -14.719 1.00 82.12 264 GLU A CA 1
ATOM 2020 C C . GLU A 1 264 ? 15.294 23.552 -15.325 1.00 82.12 264 GLU A C 1
ATOM 2022 O O . GLU A 1 264 ? 16.046 23.302 -16.266 1.00 82.12 264 GLU A O 1
ATOM 2027 N N . ARG A 1 265 ? 14.378 22.671 -14.899 1.00 81.75 265 ARG A N 1
ATOM 2028 C CA . ARG A 1 265 ? 14.211 21.356 -15.530 1.00 81.75 265 ARG A CA 1
ATOM 2029 C C . ARG A 1 265 ? 13.836 21.479 -17.006 1.00 81.75 265 ARG A C 1
ATOM 2031 O O . ARG A 1 265 ? 14.468 20.844 -17.836 1.00 81.75 265 ARG A O 1
ATOM 2038 N N . ALA A 1 266 ? 12.897 22.364 -17.359 1.00 79.44 266 ALA A N 1
ATOM 2039 C CA . ALA A 1 266 ? 12.544 22.626 -18.759 1.00 79.44 266 ALA A CA 1
ATOM 2040 C C . ALA A 1 266 ? 13.711 23.215 -19.587 1.00 79.44 266 ALA A C 1
ATOM 2042 O O . ALA A 1 266 ? 13.769 23.012 -20.802 1.00 79.44 266 ALA A O 1
ATOM 2043 N N . ALA A 1 267 ? 14.652 23.919 -18.948 1.00 79.94 267 ALA A N 1
ATOM 2044 C CA . ALA A 1 267 ? 15.883 24.383 -19.584 1.00 79.94 267 ALA A CA 1
ATOM 2045 C C . ALA A 1 267 ? 16.926 23.258 -19.747 1.00 79.94 267 ALA A C 1
ATOM 2047 O O . ALA A 1 267 ? 17.575 23.194 -20.791 1.00 79.94 267 ALA A O 1
ATOM 2048 N N . ALA A 1 268 ? 17.063 22.350 -18.776 1.00 75.31 268 ALA A N 1
ATOM 2049 C CA . ALA A 1 268 ? 17.895 21.147 -18.893 1.00 75.31 268 ALA A CA 1
ATOM 2050 C C . ALA A 1 268 ? 17.379 20.212 -20.005 1.00 75.31 268 ALA A C 1
ATOM 2052 O O . ALA A 1 268 ? 18.141 19.837 -20.894 1.00 75.31 268 ALA A O 1
ATOM 2053 N N . ASP A 1 269 ? 16.066 19.967 -20.036 1.00 74.19 269 ASP A N 1
ATOM 2054 C CA . ASP A 1 269 ? 15.336 19.255 -21.097 1.00 74.19 269 ASP A CA 1
ATOM 2055 C C . ASP A 1 269 ? 15.655 19.798 -22.504 1.00 74.19 269 ASP A C 1
ATOM 2057 O O . ASP A 1 269 ? 15.810 19.041 -23.463 1.00 74.19 269 ASP A O 1
ATOM 2061 N N . ALA A 1 270 ? 15.751 21.125 -22.640 1.00 78.38 270 ALA A N 1
ATOM 2062 C CA . ALA A 1 270 ? 16.093 21.780 -23.899 1.00 78.38 270 ALA A CA 1
ATOM 2063 C C . ALA A 1 270 ? 17.579 21.605 -24.262 1.00 78.38 270 ALA A C 1
ATOM 2065 O O . ALA A 1 270 ? 17.884 21.316 -25.419 1.00 78.38 270 ALA A O 1
ATOM 2066 N N . ARG A 1 271 ? 18.490 21.721 -23.282 1.00 79.06 271 ARG A N 1
ATOM 2067 C CA . ARG A 1 271 ? 19.938 21.495 -23.467 1.00 79.06 271 ARG A CA 1
ATOM 2068 C C . ARG A 1 271 ? 20.232 20.057 -23.905 1.00 79.06 271 ARG A C 1
ATOM 2070 O O . ARG A 1 271 ? 21.021 19.871 -24.827 1.00 79.06 271 ARG A O 1
ATOM 2077 N N . LEU A 1 272 ? 19.577 19.059 -23.301 1.00 72.19 272 LEU A N 1
ATOM 2078 C CA . LEU A 1 272 ? 19.706 17.647 -23.689 1.00 72.19 272 LEU A CA 1
ATOM 2079 C C . LEU A 1 272 ? 19.318 17.440 -25.157 1.00 72.19 272 LEU A C 1
ATOM 2081 O O . LEU A 1 272 ? 20.127 16.957 -25.944 1.00 72.19 272 LEU A O 1
ATOM 2085 N N . ARG A 1 273 ? 18.128 17.904 -25.557 1.00 74.56 273 ARG A N 1
ATOM 2086 C CA . ARG A 1 273 ? 17.629 17.768 -26.939 1.00 74.56 273 ARG A CA 1
ATOM 2087 C C . ARG A 1 273 ? 18.491 18.519 -27.959 1.00 74.56 273 ARG A C 1
ATOM 2089 O O . ARG A 1 273 ? 18.599 18.087 -29.105 1.00 74.56 273 ARG A O 1
ATOM 2096 N N . GLU A 1 274 ? 19.113 19.632 -27.566 1.00 77.00 274 GLU A N 1
ATOM 2097 C CA . GLU A 1 274 ? 20.087 20.338 -28.405 1.00 77.00 274 GLU A CA 1
ATOM 2098 C C . GLU A 1 274 ? 21.388 19.530 -28.571 1.00 77.00 274 GLU A C 1
ATOM 2100 O O . GLU A 1 274 ? 21.870 19.406 -29.701 1.00 77.00 274 GLU A O 1
ATOM 2105 N N . LYS A 1 275 ? 21.913 18.903 -27.502 1.00 71.62 275 LYS A N 1
ATOM 2106 C CA . LYS A 1 275 ? 23.072 17.992 -27.592 1.00 71.62 275 LYS A CA 1
ATOM 2107 C C . LYS A 1 275 ? 22.763 16.763 -28.456 1.00 71.62 275 LYS A C 1
ATOM 2109 O O . LYS A 1 275 ? 23.477 16.558 -29.440 1.00 71.62 275 LYS A O 1
ATOM 2114 N N . GLU A 1 276 ? 21.656 16.057 -28.203 1.00 68.81 276 GLU A N 1
ATOM 2115 C CA . GLU A 1 276 ? 21.169 14.917 -29.009 1.00 68.81 276 GLU A CA 1
ATOM 2116 C C . GLU A 1 276 ? 21.049 15.266 -30.503 1.00 68.81 276 GLU A C 1
ATOM 2118 O O . GLU A 1 276 ? 21.527 14.543 -31.380 1.00 68.81 276 GLU A O 1
ATOM 2123 N N . PHE A 1 277 ? 20.439 16.411 -30.829 1.00 66.69 277 PHE A N 1
ATOM 2124 C CA . PHE A 1 277 ? 20.316 16.852 -32.219 1.00 66.69 277 PHE A CA 1
ATOM 2125 C C . PHE A 1 277 ? 21.673 17.231 -32.837 1.00 66.69 277 PHE A C 1
ATOM 2127 O O . PHE A 1 277 ? 21.870 17.095 -34.050 1.00 66.69 277 PHE A O 1
ATOM 2134 N N . SER A 1 278 ? 22.629 17.692 -32.027 1.00 65.75 278 SER A N 1
ATOM 2135 C CA . SER A 1 278 ? 23.972 18.054 -32.485 1.00 65.75 278 SER A CA 1
ATOM 2136 C C . SER A 1 278 ? 24.870 16.844 -32.769 1.00 65.75 278 SER A C 1
ATOM 2138 O O . SER A 1 278 ? 25.675 16.920 -33.703 1.00 65.75 278 SER A O 1
ATOM 2140 N N . SER A 1 279 ? 24.718 15.739 -32.026 1.00 62.78 279 SER A N 1
ATOM 2141 C CA . SER A 1 279 ? 25.506 14.508 -32.191 1.00 62.78 279 SER A CA 1
ATOM 2142 C C . SER A 1 279 ? 25.034 13.681 -33.392 1.00 62.78 279 SER A C 1
ATOM 2144 O O . SER A 1 279 ? 25.858 13.245 -34.195 1.00 62.78 279 SER A O 1
ATOM 2146 N N . ILE A 1 280 ? 23.717 13.594 -33.627 1.00 63.72 280 ILE A N 1
ATOM 2147 C CA . ILE A 1 280 ? 23.114 12.942 -34.813 1.00 63.72 280 ILE A CA 1
ATOM 2148 C C . ILE A 1 280 ? 23.648 13.507 -36.147 1.00 63.72 280 ILE A C 1
ATOM 2150 O O . ILE A 1 280 ? 23.679 12.805 -37.158 1.00 63.72 280 ILE A O 1
ATOM 2154 N N . ASN A 1 281 ? 24.073 14.774 -36.173 1.00 58.06 281 ASN A N 1
ATOM 2155 C CA . ASN A 1 281 ? 24.441 15.492 -37.397 1.00 58.06 281 ASN A CA 1
ATOM 2156 C C . ASN A 1 281 ? 25.951 15.509 -37.728 1.00 58.06 281 ASN A C 1
ATOM 2158 O O . ASN A 1 281 ? 26.342 16.233 -38.649 1.00 58.06 281 ASN A O 1
ATOM 2162 N N . ARG A 1 282 ? 26.821 14.761 -37.025 1.00 51.72 282 ARG A N 1
ATOM 2163 C CA . ARG A 1 282 ? 28.283 14.843 -37.242 1.00 51.72 282 ARG A CA 1
ATOM 2164 C C . ARG A 1 282 ? 29.022 13.508 -37.305 1.00 51.72 282 ARG A C 1
ATOM 2166 O O . ARG A 1 282 ? 28.759 12.578 -36.557 1.00 51.72 282 ARG A O 1
ATOM 2173 N N . THR A 1 283 ? 30.057 13.489 -38.142 1.00 51.22 283 THR A N 1
ATOM 2174 C CA . THR A 1 283 ? 31.198 12.569 -38.044 1.00 51.22 283 THR A CA 1
ATOM 2175 C C . THR A 1 283 ? 32.411 13.365 -37.556 1.00 51.22 283 THR A C 1
ATOM 2177 O O . THR A 1 283 ? 33.000 14.105 -38.347 1.00 51.22 283 THR A O 1
ATOM 2180 N N . GLU A 1 284 ? 32.774 13.250 -36.278 1.00 53.09 284 GLU A N 1
ATOM 2181 C CA . GLU A 1 284 ? 33.967 13.894 -35.698 1.00 53.09 284 GLU A CA 1
ATOM 2182 C C . GLU A 1 284 ? 34.951 12.874 -35.090 1.00 53.09 284 GLU A C 1
ATOM 2184 O O . GLU A 1 284 ? 34.714 11.668 -35.101 1.00 53.09 284 GLU A O 1
ATOM 2189 N N . GLU A 1 285 ? 36.121 13.365 -34.677 1.00 51.00 285 GLU A N 1
ATOM 2190 C CA . GLU A 1 285 ? 37.304 12.568 -34.331 1.00 51.00 285 GLU A CA 1
ATOM 2191 C C . GLU A 1 285 ? 37.315 12.132 -32.848 1.00 51.00 285 GLU A C 1
ATOM 2193 O O . GLU A 1 285 ? 36.867 12.889 -31.982 1.00 51.00 285 GLU A O 1
ATOM 2198 N N . PRO A 1 286 ? 37.869 10.945 -32.521 1.00 50.78 286 PRO A N 1
ATOM 2199 C CA . PRO A 1 286 ? 37.650 10.280 -31.230 1.00 50.78 286 PRO A CA 1
ATOM 2200 C C . PRO A 1 286 ? 38.196 11.018 -29.997 1.00 50.78 286 PRO A C 1
ATOM 2202 O O . PRO A 1 286 ? 37.709 10.776 -28.899 1.00 50.78 286 PRO A O 1
ATOM 2205 N N . GLU A 1 287 ? 39.157 11.939 -30.138 1.00 49.31 287 GLU A N 1
ATOM 2206 C CA . GLU A 1 287 ? 39.665 12.725 -28.996 1.00 49.31 287 GLU A CA 1
ATOM 2207 C C . GLU A 1 287 ? 38.641 13.735 -28.448 1.00 49.31 287 GLU A C 1
ATOM 2209 O O . GLU A 1 287 ? 38.757 14.154 -27.301 1.00 49.31 287 GLU A O 1
ATOM 2214 N N . LYS A 1 288 ? 37.618 14.113 -29.228 1.00 51.84 288 LYS A N 1
ATOM 2215 C CA . LYS A 1 288 ? 36.514 14.959 -28.736 1.00 51.84 288 LYS A CA 1
ATOM 2216 C C . LYS A 1 288 ? 35.433 14.171 -28.011 1.00 51.84 288 LYS A C 1
ATOM 2218 O O . LYS A 1 288 ? 34.735 14.736 -27.175 1.00 51.84 288 LYS A O 1
ATOM 2223 N N . GLN A 1 289 ? 35.300 12.887 -28.330 1.00 52.47 289 GLN A N 1
ATOM 2224 C CA . GLN A 1 289 ? 34.153 12.083 -27.931 1.00 52.47 289 GLN A CA 1
ATOM 2225 C C . GLN A 1 289 ? 34.079 11.907 -26.406 1.00 52.47 289 GLN A C 1
ATOM 2227 O O . GLN A 1 289 ? 33.035 12.174 -25.825 1.00 52.47 289 GLN A O 1
ATOM 2232 N N . GLY A 1 290 ? 35.201 11.608 -25.742 1.00 55.22 290 GLY A N 1
ATOM 2233 C CA . GLY A 1 290 ? 35.239 11.470 -24.278 1.00 55.22 290 GLY A CA 1
ATOM 2234 C C . GLY A 1 290 ? 34.966 12.771 -23.505 1.00 55.22 290 GLY A C 1
ATOM 2235 O O . GLY A 1 290 ? 34.463 12.727 -22.389 1.00 55.22 290 GLY A O 1
ATOM 2236 N N . ASN A 1 291 ? 35.235 13.941 -24.099 1.00 57.97 291 ASN A N 1
ATOM 2237 C CA . ASN A 1 291 ? 34.818 15.216 -23.506 1.00 57.97 291 ASN A CA 1
ATOM 2238 C C . ASN A 1 291 ? 33.304 15.431 -23.644 1.00 57.97 291 ASN A C 1
ATOM 2240 O O . ASN A 1 291 ? 32.701 16.003 -22.745 1.00 57.97 291 ASN A O 1
ATOM 2244 N N . GLN A 1 292 ? 32.703 14.976 -24.750 1.00 57.88 292 GLN A N 1
ATOM 2245 C CA . GLN A 1 292 ? 31.262 15.080 -24.995 1.00 57.88 292 GLN A CA 1
ATOM 2246 C C . GLN A 1 292 ? 30.452 14.075 -24.165 1.00 57.88 292 GLN A C 1
ATOM 2248 O O . GLN A 1 292 ? 29.381 14.433 -23.695 1.00 57.88 292 GLN A O 1
ATOM 2253 N N . GLU A 1 293 ? 30.974 12.867 -23.939 1.00 61.12 293 GLU A N 1
ATOM 2254 C CA . GLU A 1 293 ? 30.346 11.842 -23.092 1.00 61.12 293 GLU A CA 1
ATOM 2255 C C . GLU A 1 293 ? 30.206 12.343 -21.638 1.00 61.12 293 GLU A C 1
ATOM 2257 O O . GLU A 1 293 ? 29.092 12.373 -21.116 1.00 61.12 293 GLU A O 1
ATOM 2262 N N . ASN A 1 294 ? 31.277 12.886 -21.039 1.00 65.44 294 ASN A N 1
ATOM 2263 C CA . ASN A 1 294 ? 31.211 13.551 -19.725 1.00 65.44 294 ASN A CA 1
ATOM 2264 C C . ASN A 1 294 ? 30.185 14.706 -19.710 1.00 65.44 294 ASN A C 1
ATOM 2266 O O . ASN A 1 294 ? 29.359 14.818 -18.808 1.00 65.44 294 ASN A O 1
ATOM 2270 N N . GLU A 1 295 ? 30.211 15.548 -20.747 1.00 66.69 295 GLU A N 1
ATOM 2271 C CA . GLU A 1 295 ? 29.305 16.688 -20.923 1.00 66.69 295 GLU A CA 1
ATOM 2272 C C . GLU A 1 295 ? 27.824 16.292 -21.116 1.00 66.69 295 GLU A C 1
ATOM 2274 O O . GLU A 1 295 ? 26.943 17.148 -20.980 1.00 66.69 295 GLU A O 1
ATOM 2279 N N . GLU A 1 296 ? 27.519 15.052 -21.500 1.00 68.75 296 GLU A N 1
ATOM 2280 C CA . GLU A 1 296 ? 26.152 14.523 -21.590 1.00 68.75 296 GLU A CA 1
ATOM 2281 C C . GLU A 1 296 ? 25.717 13.889 -20.256 1.00 68.75 296 GLU A C 1
ATOM 2283 O O . GLU A 1 296 ? 24.582 14.112 -19.823 1.00 68.75 296 GLU A O 1
ATOM 2288 N N . GLU A 1 297 ? 26.622 13.204 -19.547 1.00 72.50 297 GLU A N 1
ATOM 2289 C CA . GLU A 1 297 ? 26.376 12.693 -18.190 1.00 72.50 297 GLU A CA 1
ATOM 2290 C C . GLU A 1 297 ? 26.110 13.820 -17.177 1.00 72.50 297 GLU A C 1
ATOM 2292 O O . GLU A 1 297 ? 25.143 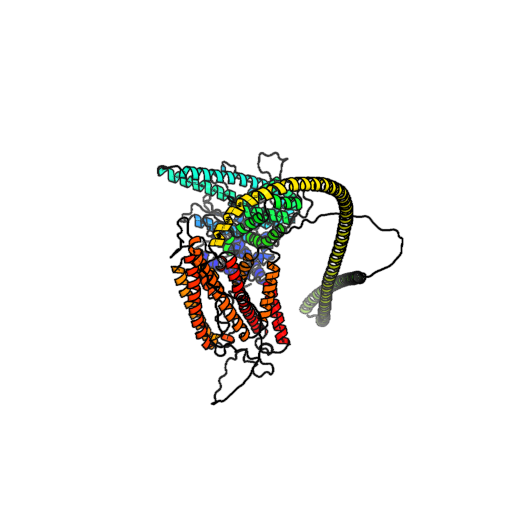13.734 -16.417 1.00 72.50 297 GLU A O 1
ATOM 2297 N N . GLU A 1 298 ? 26.876 14.917 -17.216 1.00 73.25 298 GLU A N 1
ATOM 2298 C CA . GLU A 1 298 ? 26.658 16.107 -16.374 1.00 73.25 298 GLU A CA 1
ATOM 2299 C C . GLU A 1 298 ? 25.239 16.680 -16.532 1.00 73.25 298 GLU A C 1
ATOM 2301 O O . GLU A 1 298 ? 24.546 16.948 -15.548 1.00 73.25 298 GLU A O 1
ATOM 2306 N N . VAL A 1 299 ? 24.757 16.843 -17.770 1.00 73.44 299 VAL A N 1
ATOM 2307 C CA . VAL A 1 299 ? 23.426 17.426 -18.020 1.00 73.44 299 VAL A CA 1
ATOM 2308 C C . VAL A 1 299 ? 22.308 16.439 -17.659 1.00 73.44 299 VAL A C 1
ATOM 2310 O O . VAL A 1 299 ? 21.260 16.863 -17.166 1.00 73.44 299 VAL A O 1
ATOM 2313 N N . LYS A 1 300 ? 22.532 15.128 -17.826 1.00 76.69 300 LYS A N 1
ATOM 2314 C CA . LYS A 1 300 ? 21.616 14.081 -17.343 1.00 76.69 300 LYS A CA 1
ATOM 2315 C C . LYS A 1 300 ? 21.503 14.099 -15.813 1.00 76.69 300 LYS A C 1
ATOM 2317 O O . LYS A 1 300 ? 20.393 14.012 -15.290 1.00 76.69 300 LYS A O 1
ATOM 2322 N N . GLN A 1 301 ? 22.618 14.255 -15.099 1.00 78.31 301 GLN A N 1
ATOM 2323 C CA . GLN A 1 301 ? 22.627 14.369 -13.637 1.00 78.31 301 GLN A CA 1
ATOM 2324 C C . GLN A 1 301 ? 21.865 15.619 -13.164 1.00 78.31 301 GLN A C 1
ATOM 2326 O O . GLN A 1 301 ? 21.036 15.528 -12.260 1.00 78.31 301 GLN A O 1
ATOM 2331 N N . ILE A 1 302 ? 22.046 16.759 -13.840 1.00 78.56 302 ILE A N 1
ATOM 2332 C CA . ILE A 1 302 ? 21.307 17.998 -13.548 1.00 78.56 302 ILE A CA 1
ATOM 2333 C C . ILE A 1 302 ? 19.780 17.807 -13.685 1.00 78.56 302 ILE A C 1
ATOM 2335 O O . ILE A 1 302 ? 19.034 18.285 -12.828 1.00 78.56 302 ILE A O 1
ATOM 2339 N N . ASP A 1 303 ? 19.282 17.091 -14.703 1.00 81.56 303 ASP A N 1
ATOM 2340 C CA . ASP A 1 303 ? 17.840 16.783 -14.809 1.00 81.56 303 ASP A CA 1
ATOM 2341 C C . ASP A 1 303 ? 17.347 15.848 -13.689 1.00 81.56 303 ASP A C 1
ATOM 2343 O O . ASP A 1 303 ? 16.275 16.081 -13.116 1.00 81.56 303 ASP A O 1
ATOM 2347 N N . ILE A 1 304 ? 18.142 14.839 -13.314 1.00 82.81 304 ILE A N 1
ATOM 2348 C CA . ILE A 1 304 ? 17.848 13.945 -12.182 1.00 82.81 304 ILE A CA 1
ATOM 2349 C C . ILE A 1 304 ? 17.702 14.750 -10.884 1.00 82.81 304 ILE A C 1
ATOM 2351 O O . ILE A 1 304 ? 16.755 14.517 -10.127 1.00 82.81 304 ILE A O 1
ATOM 2355 N N . ASP A 1 305 ? 18.575 15.727 -10.641 1.00 83.75 305 ASP A N 1
ATOM 2356 C CA . ASP A 1 305 ? 18.550 16.547 -9.428 1.00 83.75 305 ASP A CA 1
ATOM 2357 C C . ASP A 1 305 ? 17.378 17.537 -9.395 1.00 83.75 305 ASP A C 1
ATOM 2359 O O . ASP A 1 305 ? 16.672 17.611 -8.384 1.00 83.75 305 ASP A O 1
ATOM 2363 N N . TRP A 1 306 ? 17.061 18.222 -10.499 1.00 86.06 306 TRP A N 1
ATOM 2364 C CA . TRP A 1 306 ? 15.846 19.052 -10.570 1.00 86.06 306 TRP A CA 1
ATOM 2365 C C . TRP A 1 306 ? 14.558 18.220 -10.475 1.00 86.06 306 TRP A C 1
ATOM 2367 O O . TRP A 1 306 ? 13.569 18.658 -9.873 1.00 86.06 306 TRP A O 1
ATOM 2377 N N . THR A 1 307 ? 14.558 16.995 -11.007 1.00 87.38 307 THR A N 1
ATOM 2378 C CA . THR A 1 307 ? 13.456 16.032 -10.852 1.00 87.38 307 THR A CA 1
ATOM 2379 C C . THR A 1 307 ? 13.316 15.589 -9.393 1.00 87.38 307 THR A C 1
ATOM 2381 O O . THR A 1 307 ? 12.207 15.611 -8.856 1.00 87.38 307 THR A O 1
ATOM 2384 N N . ARG A 1 308 ? 14.423 15.277 -8.706 1.00 88.50 308 ARG A N 1
ATOM 2385 C CA . ARG A 1 308 ? 14.478 14.918 -7.275 1.00 88.50 308 ARG A CA 1
ATOM 2386 C C . ARG A 1 308 ? 13.968 16.043 -6.375 1.00 88.50 308 ARG A C 1
ATOM 2388 O O . ARG A 1 308 ? 13.127 15.784 -5.513 1.00 88.50 308 ARG A O 1
ATOM 2395 N N . LEU A 1 309 ? 14.396 17.285 -6.614 1.00 89.06 309 LEU A N 1
ATOM 2396 C CA . LEU A 1 309 ? 13.883 18.471 -5.917 1.00 89.06 309 LEU A CA 1
ATOM 2397 C C . LEU A 1 309 ? 12.367 18.618 -6.112 1.00 89.06 309 LEU A C 1
ATOM 2399 O O . LEU A 1 309 ? 11.630 18.736 -5.130 1.00 89.06 309 LEU A O 1
ATOM 2403 N N . THR A 1 310 ? 11.890 18.515 -7.357 1.00 89.88 310 THR A N 1
ATOM 2404 C CA . THR A 1 310 ? 10.456 18.604 -7.687 1.00 89.88 310 THR A CA 1
ATOM 2405 C C . THR A 1 310 ? 9.642 17.518 -6.972 1.00 89.88 310 THR A C 1
ATOM 2407 O O . THR A 1 310 ? 8.603 17.810 -6.379 1.00 89.88 310 THR A O 1
ATOM 2410 N N . VAL A 1 311 ? 10.123 16.271 -6.972 1.00 92.31 311 VAL A N 1
ATOM 2411 C CA . VAL A 1 311 ? 9.485 15.147 -6.266 1.00 92.31 311 VAL A CA 1
ATOM 2412 C C . VAL A 1 311 ? 9.467 15.376 -4.749 1.00 92.31 311 VAL A C 1
ATOM 2414 O O . VAL A 1 311 ? 8.432 15.138 -4.128 1.00 92.31 311 VAL A O 1
ATOM 2417 N N . SER A 1 312 ? 10.545 15.895 -4.149 1.00 91.38 312 SER A N 1
ATOM 2418 C CA . SER A 1 312 ? 10.624 16.125 -2.695 1.00 91.38 312 SER A CA 1
ATOM 2419 C C . SER A 1 312 ? 9.576 17.119 -2.182 1.00 91.38 312 SER A C 1
ATOM 2421 O O . SER A 1 312 ? 8.828 16.817 -1.246 1.00 91.38 312 SER A O 1
ATOM 2423 N N . TYR A 1 313 ? 9.440 18.265 -2.854 1.00 93.31 313 TYR A N 1
ATOM 2424 C CA . TYR A 1 313 ? 8.465 19.287 -2.495 1.00 93.31 313 TYR A CA 1
ATOM 2425 C C . TYR A 1 313 ? 7.026 18.812 -2.750 1.00 93.31 313 TYR A C 1
ATOM 2427 O O . TYR A 1 313 ? 6.137 19.102 -1.949 1.00 93.31 313 TYR A O 1
ATOM 2435 N N . LEU A 1 314 ? 6.777 18.026 -3.806 1.00 94.94 314 LEU A N 1
ATOM 2436 C CA . LEU A 1 314 ? 5.456 17.433 -4.050 1.00 94.94 314 LEU A CA 1
ATOM 2437 C C . LEU A 1 314 ? 5.084 16.367 -3.004 1.00 94.94 314 LEU A C 1
ATOM 2439 O O . LEU A 1 314 ? 3.933 16.339 -2.563 1.00 94.94 314 LEU A O 1
ATOM 2443 N N . ILE A 1 315 ? 6.033 15.536 -2.556 1.00 94.75 315 ILE A N 1
ATOM 2444 C CA . ILE A 1 315 ? 5.835 14.605 -1.431 1.00 94.75 315 ILE A CA 1
ATOM 2445 C C . ILE A 1 315 ? 5.424 15.385 -0.174 1.00 94.75 315 ILE A C 1
ATOM 2447 O O . ILE A 1 315 ? 4.383 15.085 0.421 1.00 94.75 315 ILE A O 1
ATOM 2451 N N . LEU A 1 316 ? 6.188 16.420 0.187 1.00 94.56 316 LEU A N 1
ATOM 2452 C CA . LEU A 1 316 ? 5.925 17.285 1.339 1.00 94.56 316 LEU A CA 1
ATOM 2453 C C . LEU A 1 316 ? 4.532 17.936 1.268 1.00 94.56 316 LEU A C 1
ATOM 2455 O O . LEU A 1 316 ? 3.729 17.761 2.188 1.00 94.56 316 LEU A O 1
ATOM 2459 N N . LEU A 1 317 ? 4.205 18.610 0.161 1.00 94.94 317 LEU A N 1
ATOM 2460 C CA . LEU A 1 317 ? 2.899 19.250 -0.039 1.00 94.94 317 LEU A CA 1
ATOM 2461 C C . LEU A 1 317 ? 1.741 18.249 0.030 1.00 94.94 317 LEU A C 1
ATOM 2463 O O . LEU A 1 317 ? 0.717 18.543 0.648 1.00 94.94 317 LEU A O 1
ATOM 2467 N N . SER A 1 318 ? 1.897 17.054 -0.547 1.00 94.44 318 SER A N 1
ATOM 2468 C CA . SER A 1 318 ? 0.834 16.042 -0.565 1.00 94.44 318 SER A CA 1
ATOM 2469 C C . SER A 1 318 ? 0.450 15.516 0.827 1.00 94.44 318 SER A C 1
ATOM 2471 O O . SER A 1 318 ? -0.701 15.128 1.034 1.00 94.44 318 SER A O 1
ATOM 2473 N N . VAL A 1 319 ? 1.377 15.547 1.794 1.00 94.44 319 VAL A N 1
ATOM 2474 C CA . VAL A 1 319 ? 1.119 15.204 3.207 1.00 94.44 319 VAL A CA 1
ATOM 2475 C C . VAL A 1 319 ? 0.631 16.419 4.003 1.00 94.44 319 VAL A C 1
ATOM 2477 O O . VAL A 1 319 ? -0.241 16.271 4.860 1.00 94.44 319 VAL A O 1
ATOM 2480 N N . TRP A 1 320 ? 1.132 17.622 3.705 1.00 94.19 320 TRP A N 1
ATOM 2481 C CA . TRP A 1 320 ? 0.725 18.870 4.371 1.00 94.19 320 TRP A CA 1
ATOM 2482 C C . TRP A 1 320 ? -0.740 19.234 4.069 1.00 94.19 320 TRP A C 1
ATOM 2484 O O . TRP A 1 320 ? -1.489 19.612 4.967 1.00 94.19 320 TRP A O 1
ATOM 2494 N N . VAL A 1 321 ? -1.175 19.052 2.818 1.00 93.81 321 VAL A N 1
ATOM 2495 C CA . VAL A 1 321 ? -2.571 19.232 2.372 1.00 93.81 321 VAL A CA 1
ATOM 2496 C C . VAL A 1 321 ? -3.527 18.211 3.001 1.00 93.81 321 VAL A C 1
ATOM 2498 O O . VAL A 1 321 ? -4.721 18.486 3.144 1.00 93.81 321 VAL A O 1
ATOM 2501 N N . TRP A 1 322 ? -3.034 17.020 3.354 1.00 93.94 322 TRP A N 1
ATOM 2502 C CA . TRP A 1 322 ? -3.887 15.892 3.714 1.00 93.94 322 TRP A CA 1
ATOM 2503 C C . TRP A 1 322 ? -4.662 16.137 5.008 1.00 93.94 322 TRP A C 1
ATOM 2505 O O . TRP A 1 322 ? -4.077 16.189 6.084 1.00 93.94 322 TRP A O 1
ATOM 2515 N N . ASP A 1 323 ? -5.989 16.212 4.924 1.00 91.00 323 ASP A N 1
ATOM 2516 C CA . ASP A 1 323 ? -6.857 16.473 6.077 1.00 91.00 323 ASP A CA 1
ATOM 2517 C C . ASP A 1 323 ? -6.524 17.815 6.756 1.00 91.00 323 ASP A C 1
ATOM 2519 O O . ASP A 1 323 ? -6.440 17.918 7.977 1.00 91.00 323 ASP A O 1
ATOM 2523 N N . SER A 1 324 ? -6.254 18.844 5.938 1.00 91.94 324 SER A N 1
ATOM 2524 C CA . SER A 1 324 ? -5.906 20.196 6.391 1.00 91.94 324 SER A CA 1
ATOM 2525 C C . SER A 1 324 ? -6.588 21.291 5.547 1.00 91.94 324 SER A C 1
ATOM 2527 O O . SER A 1 324 ? -5.945 21.924 4.701 1.00 91.94 324 SER A O 1
ATOM 2529 N N . PRO A 1 325 ? -7.893 21.572 5.762 1.00 90.56 325 PRO A N 1
ATOM 2530 C CA . PRO A 1 325 ? -8.624 22.597 5.007 1.00 90.56 325 PRO A CA 1
ATOM 2531 C C . PRO A 1 325 ? -8.033 24.009 5.137 1.00 90.56 325 PRO A C 1
ATOM 2533 O O . PRO A 1 325 ? -8.166 24.820 4.224 1.00 90.56 325 PRO A O 1
ATOM 2536 N N . ALA A 1 326 ? -7.338 24.300 6.243 1.00 89.94 326 ALA A N 1
ATOM 2537 C CA . ALA A 1 326 ? -6.598 25.547 6.422 1.00 89.94 326 ALA A CA 1
ATOM 2538 C C . ALA A 1 326 ? -5.392 25.639 5.468 1.00 89.94 326 ALA A C 1
ATOM 2540 O O . ALA A 1 326 ? -5.258 26.635 4.765 1.00 89.94 326 ALA A O 1
ATOM 2541 N N . THR A 1 327 ? -4.578 24.577 5.357 1.00 92.12 327 THR A N 1
ATOM 2542 C CA . THR A 1 327 ? -3.488 24.510 4.362 1.00 92.12 327 THR A CA 1
ATOM 2543 C C . THR A 1 327 ? -4.031 24.653 2.942 1.00 92.12 327 THR A C 1
ATOM 2545 O O . THR A 1 327 ? -3.477 25.412 2.153 1.00 92.12 327 THR A O 1
ATOM 2548 N N . VAL A 1 328 ? -5.147 23.988 2.623 1.00 93.06 328 VAL A N 1
ATOM 2549 C CA . VAL A 1 328 ? -5.822 24.148 1.325 1.00 93.06 328 VAL A CA 1
ATOM 2550 C C . VAL A 1 328 ? -6.230 25.603 1.088 1.00 93.06 328 VAL A C 1
ATOM 2552 O O . VAL A 1 328 ? -5.907 26.158 0.042 1.00 93.06 328 VAL A O 1
ATOM 2555 N N . SER A 1 329 ? -6.884 26.248 2.056 1.00 90.44 329 SER A N 1
ATOM 2556 C CA . SER A 1 329 ? -7.309 27.643 1.917 1.00 90.44 329 SER A CA 1
ATOM 2557 C C . SER A 1 329 ? -6.146 28.628 1.793 1.00 90.44 329 SER A C 1
ATOM 2559 O O . SER A 1 329 ? -6.330 29.667 1.164 1.00 90.44 329 SER A O 1
ATOM 2561 N N . ASP A 1 330 ? -4.978 28.333 2.371 1.00 89.62 330 ASP A N 1
ATOM 2562 C CA . ASP A 1 330 ? -3.779 29.157 2.205 1.00 89.62 330 ASP A CA 1
ATOM 2563 C C . ASP A 1 330 ? -3.161 28.980 0.810 1.00 89.62 330 ASP A C 1
ATOM 2565 O O . ASP A 1 330 ? -2.898 29.983 0.154 1.00 89.62 330 ASP A O 1
ATOM 2569 N N . ILE A 1 331 ? -3.018 27.746 0.304 1.00 91.12 331 ILE A N 1
ATOM 2570 C CA . ILE A 1 331 ? -2.513 27.481 -1.063 1.00 91.12 331 ILE A CA 1
ATOM 2571 C C . ILE A 1 331 ? -3.382 28.168 -2.126 1.00 91.12 331 ILE A C 1
ATOM 2573 O O . ILE A 1 331 ? -2.863 28.653 -3.131 1.00 91.12 331 ILE A O 1
ATOM 2577 N N . LEU A 1 332 ? -4.702 28.205 -1.918 1.00 90.56 332 LEU A N 1
ATOM 2578 C CA . LEU A 1 332 ? -5.673 28.741 -2.878 1.00 90.56 332 LEU A CA 1
ATOM 2579 C C . LEU A 1 332 ? -5.734 30.279 -2.946 1.00 90.56 332 LEU A C 1
ATOM 2581 O O . LEU A 1 332 ? -6.447 30.790 -3.808 1.00 90.56 332 LEU A O 1
ATOM 2585 N N . LYS A 1 333 ? -4.997 31.013 -2.098 1.00 88.12 333 LYS A N 1
ATOM 2586 C CA . LYS A 1 333 ? -4.854 32.483 -2.197 1.00 88.12 333 LYS A CA 1
ATOM 2587 C C . LYS A 1 333 ? -4.090 32.910 -3.450 1.00 88.12 333 LYS A C 1
ATOM 2589 O O . LYS A 1 333 ? -4.352 33.958 -4.027 1.00 88.12 333 LYS A O 1
ATOM 2594 N N . GLU A 1 334 ? -3.147 32.083 -3.889 1.00 85.31 334 GLU A N 1
ATOM 2595 C CA . GLU A 1 334 ? -2.294 32.368 -5.035 1.00 85.31 334 GLU A CA 1
ATOM 2596 C C . GLU A 1 334 ? -2.630 31.450 -6.216 1.00 85.31 334 GLU A C 1
ATOM 2598 O O . GLU A 1 334 ? -2.321 30.258 -6.239 1.00 85.31 334 GLU A O 1
ATOM 2603 N N . SER A 1 335 ? -3.256 32.021 -7.252 1.00 80.06 335 SER A N 1
ATOM 2604 C CA . SER A 1 335 ? -3.643 31.275 -8.464 1.00 80.06 335 SER A CA 1
ATOM 2605 C C . SER A 1 335 ? -2.456 30.659 -9.231 1.00 80.06 335 SER A C 1
ATOM 2607 O O . SER A 1 335 ? -2.637 29.681 -9.963 1.00 80.06 335 SER A O 1
ATOM 2609 N N . SER A 1 336 ? -1.245 31.185 -9.015 1.00 85.62 336 SER A N 1
ATOM 2610 C CA . SER A 1 336 ? 0.060 30.633 -9.408 1.00 85.62 336 SER A CA 1
ATOM 2611 C C . SER A 1 336 ? 0.234 29.189 -8.935 1.00 85.62 336 SER A C 1
ATOM 2613 O O . SER A 1 336 ? 0.524 28.314 -9.753 1.00 85.62 336 SER A O 1
ATOM 2615 N N . ASN A 1 337 ? -0.018 28.921 -7.649 1.00 89.38 337 ASN A N 1
ATOM 2616 C CA . ASN A 1 337 ? 0.201 27.620 -7.004 1.00 89.38 337 ASN A CA 1
ATOM 2617 C C . ASN A 1 337 ? -0.549 26.487 -7.717 1.00 89.38 337 ASN A C 1
ATOM 2619 O O . ASN A 1 337 ? -0.006 25.407 -7.958 1.00 89.38 337 ASN A O 1
ATOM 2623 N N . LEU A 1 338 ? -1.795 26.749 -8.124 1.00 89.62 338 LEU A N 1
ATOM 2624 C CA . LEU A 1 338 ? -2.591 25.790 -8.887 1.00 89.62 338 LEU A CA 1
ATOM 2625 C C . LEU A 1 338 ? -2.005 25.526 -10.278 1.00 89.62 338 LEU A C 1
ATOM 2627 O O . LEU A 1 338 ? -2.001 24.376 -10.713 1.00 89.62 338 LEU A O 1
ATOM 2631 N N . GLN A 1 339 ? -1.490 26.537 -10.985 1.00 88.50 339 GLN A N 1
ATOM 2632 C CA . GLN A 1 339 ? -0.947 26.337 -12.338 1.00 88.50 339 GLN A CA 1
ATOM 2633 C C . GLN A 1 339 ? 0.292 25.431 -12.352 1.00 88.50 339 GLN A C 1
ATOM 2635 O O . GLN A 1 339 ? 0.445 24.653 -13.295 1.00 88.50 339 GLN A O 1
ATOM 2640 N N . VAL A 1 340 ? 1.113 25.461 -11.295 1.00 90.56 340 VAL A N 1
ATOM 2641 C CA . VAL A 1 340 ? 2.267 24.557 -11.110 1.00 90.56 340 VAL A CA 1
ATOM 2642 C C . VAL A 1 340 ? 1.834 23.091 -11.079 1.00 90.56 340 VAL A C 1
ATOM 2644 O O . VAL A 1 340 ? 2.468 22.247 -11.704 1.00 90.56 340 VAL A O 1
ATOM 2647 N N . LEU A 1 341 ? 0.726 22.784 -10.397 1.00 92.62 341 LEU A N 1
ATOM 2648 C CA . LEU A 1 341 ? 0.174 21.428 -10.343 1.00 92.62 341 LEU A CA 1
ATOM 2649 C C . LEU A 1 341 ? -0.564 21.065 -11.640 1.00 92.62 341 LEU A C 1
ATOM 2651 O O . LEU A 1 341 ? -0.467 19.941 -12.121 1.00 92.62 341 LEU A O 1
ATOM 2655 N N . ILE A 1 342 ? -1.289 22.018 -12.229 1.00 91.25 342 ILE A N 1
ATOM 2656 C CA . ILE A 1 342 ? -2.136 21.803 -13.409 1.00 91.25 342 ILE A CA 1
ATOM 2657 C C . ILE A 1 342 ? -1.313 21.573 -14.690 1.00 91.25 342 ILE A C 1
ATOM 2659 O O . ILE A 1 342 ? -1.711 20.750 -15.518 1.00 91.25 342 ILE A O 1
ATOM 2663 N N . GLN A 1 343 ? -0.194 22.281 -14.895 1.00 89.25 343 GLN A N 1
ATOM 2664 C CA . GLN A 1 343 ? 0.582 22.173 -16.141 1.00 89.25 343 GLN A CA 1
ATOM 2665 C C . GLN A 1 343 ? 1.149 20.762 -16.405 1.00 89.25 343 GLN A C 1
ATOM 2667 O O . GLN A 1 343 ? 0.953 20.282 -17.522 1.00 89.25 343 GLN A O 1
ATOM 2672 N N . PRO A 1 344 ? 1.782 20.062 -15.440 1.00 90.12 344 PRO A N 1
ATOM 2673 C CA . PRO A 1 344 ? 2.241 18.683 -15.628 1.00 90.12 344 PRO A CA 1
ATOM 2674 C C . PRO A 1 344 ? 1.109 17.702 -15.955 1.00 90.12 344 PRO A C 1
ATOM 2676 O O . PRO A 1 344 ? 1.251 16.880 -16.856 1.00 90.12 344 PRO A O 1
ATOM 2679 N N . ILE A 1 345 ? -0.042 17.801 -15.275 1.00 90.88 345 ILE A N 1
ATOM 2680 C CA . ILE A 1 345 ? -1.164 16.863 -15.470 1.00 90.88 345 ILE A CA 1
ATOM 2681 C C . ILE A 1 345 ? -1.746 16.992 -16.890 1.00 90.88 345 ILE A C 1
ATOM 2683 O O . ILE A 1 345 ? -2.088 15.988 -17.506 1.00 90.88 345 ILE A O 1
ATOM 2687 N N . LYS A 1 346 ? -1.795 18.215 -17.439 1.00 88.00 346 LYS A N 1
ATOM 2688 C CA . LYS A 1 346 ? -2.257 18.514 -18.810 1.00 88.00 346 LYS A CA 1
ATOM 2689 C C . LYS A 1 346 ? -1.395 17.920 -19.932 1.00 88.00 346 LYS A C 1
ATOM 2691 O O . LYS A 1 346 ? -1.838 17.910 -21.079 1.00 88.00 346 LYS A O 1
ATOM 2696 N N . GLN A 1 347 ? -0.153 17.521 -19.659 1.00 83.31 347 GLN A N 1
ATOM 2697 C CA . GLN A 1 347 ? 0.794 17.115 -20.699 1.00 83.31 347 GLN A CA 1
ATOM 2698 C C . GLN A 1 347 ? 0.752 15.599 -20.918 1.00 83.31 347 GLN A C 1
ATOM 2700 O O . GLN A 1 347 ? 1.213 14.812 -20.097 1.00 83.31 347 GLN A O 1
ATOM 2705 N N . ASN A 1 348 ? 0.216 15.169 -22.063 1.00 68.81 348 ASN A N 1
ATOM 2706 C CA . ASN A 1 348 ? 0.008 13.743 -22.352 1.00 68.81 348 ASN A CA 1
ATOM 2707 C C . ASN A 1 348 ? 1.323 12.928 -22.434 1.00 68.81 348 ASN A C 1
ATOM 2709 O O . ASN A 1 348 ? 1.311 11.715 -22.189 1.00 68.81 348 ASN A O 1
ATOM 2713 N N . SER A 1 349 ? 2.437 13.592 -22.766 1.00 71.44 349 SER A N 1
ATOM 2714 C CA . SER A 1 349 ? 3.770 13.029 -23.027 1.00 71.44 349 SER A CA 1
ATOM 2715 C C . SER A 1 349 ? 4.873 14.058 -22.747 1.00 71.44 349 SER A C 1
ATOM 2717 O O . SER A 1 349 ? 4.654 15.242 -22.992 1.00 71.44 349 SER A O 1
ATOM 2719 N N . GLY A 1 350 ? 6.070 13.611 -22.346 1.00 69.94 350 GLY A N 1
ATOM 2720 C CA . GLY A 1 350 ? 7.238 14.486 -22.134 1.00 69.94 350 GLY A CA 1
ATOM 2721 C C . GLY A 1 350 ? 7.397 15.035 -20.709 1.00 69.94 350 GLY A C 1
ATOM 2722 O O . GLY A 1 350 ? 8.171 15.960 -20.500 1.00 69.94 350 GLY A O 1
ATOM 2723 N N . VAL A 1 351 ? 6.678 14.468 -19.737 1.00 82.12 351 VAL A N 1
ATOM 2724 C CA . VAL A 1 351 ? 6.815 14.745 -18.299 1.00 82.12 351 VAL A CA 1
ATOM 2725 C C . VAL A 1 351 ? 7.084 13.420 -17.585 1.00 82.12 351 VAL A C 1
ATOM 2727 O O . VAL A 1 351 ? 6.486 12.403 -17.942 1.00 82.12 351 VAL A O 1
ATOM 2730 N N . ASP A 1 352 ? 7.959 13.432 -16.577 1.00 87.00 352 ASP A N 1
ATOM 2731 C CA . ASP A 1 352 ? 8.215 12.270 -15.724 1.00 87.00 352 ASP A CA 1
ATOM 2732 C C . ASP A 1 352 ? 6.931 11.808 -14.998 1.00 87.00 352 ASP A C 1
ATOM 2734 O O . ASP A 1 352 ? 6.170 12.616 -14.454 1.00 87.00 352 ASP A O 1
ATOM 2738 N N . ALA A 1 353 ? 6.690 10.493 -14.982 1.00 87.19 353 ALA A N 1
ATOM 2739 C CA . ALA A 1 353 ? 5.479 9.896 -14.422 1.00 87.19 353 ALA A CA 1
ATOM 2740 C C . ALA A 1 353 ? 5.304 10.142 -12.911 1.00 87.19 353 ALA A C 1
ATOM 2742 O O . ALA A 1 353 ? 4.161 10.257 -12.457 1.00 87.19 353 ALA A O 1
ATOM 2743 N N . LEU A 1 354 ? 6.395 10.265 -12.142 1.00 90.50 354 LEU A N 1
ATOM 2744 C CA . LEU A 1 354 ? 6.356 10.644 -10.728 1.00 90.50 354 LEU A CA 1
ATOM 2745 C C . LEU A 1 354 ? 5.803 12.060 -10.587 1.00 90.50 354 LEU A C 1
ATOM 2747 O O . LEU A 1 354 ? 4.830 12.263 -9.869 1.00 90.50 354 LEU A O 1
ATOM 2751 N N . ILE A 1 355 ? 6.374 13.032 -11.305 1.00 92.00 355 ILE A N 1
ATOM 2752 C CA . ILE A 1 355 ? 5.948 14.439 -11.231 1.00 92.00 355 ILE A CA 1
ATOM 2753 C C . ILE A 1 355 ? 4.494 14.576 -11.698 1.00 92.00 355 ILE A C 1
ATOM 2755 O O . ILE A 1 355 ? 3.690 15.216 -11.021 1.00 92.00 355 ILE A O 1
ATOM 2759 N N . GLN A 1 356 ? 4.120 13.927 -12.806 1.00 91.81 356 GLN A N 1
ATOM 2760 C CA . GLN A 1 356 ? 2.750 13.973 -13.319 1.00 91.81 356 GLN A CA 1
ATOM 2761 C C . GLN A 1 356 ? 1.736 13.412 -12.302 1.00 91.81 356 GLN A C 1
ATOM 2763 O O . GLN A 1 356 ? 0.718 14.050 -12.022 1.00 91.81 356 GLN A O 1
ATOM 2768 N N . GLY A 1 357 ? 2.014 12.243 -11.713 1.00 91.94 357 GLY A N 1
ATOM 2769 C CA . GLY A 1 357 ? 1.118 11.601 -10.749 1.00 91.94 357 GLY A CA 1
ATOM 2770 C C . GLY A 1 357 ? 1.128 12.220 -9.350 1.00 91.94 357 GLY A C 1
ATOM 2771 O O . GLY A 1 357 ? 0.081 12.246 -8.705 1.00 91.94 357 GLY A O 1
ATOM 2772 N N . LEU A 1 358 ? 2.251 12.777 -8.891 1.00 94.75 358 LEU A N 1
ATOM 2773 C CA . LEU A 1 358 ? 2.338 13.514 -7.625 1.00 94.75 358 LEU A CA 1
ATOM 2774 C C . LEU A 1 358 ? 1.629 14.871 -7.716 1.00 94.75 358 LEU A C 1
ATOM 2776 O O . LEU A 1 358 ? 0.908 15.234 -6.788 1.00 94.75 358 LEU A O 1
ATOM 2780 N N . CYS A 1 359 ? 1.728 15.583 -8.845 1.00 94.94 359 CYS A N 1
ATOM 2781 C CA . CYS A 1 359 ? 0.886 16.755 -9.099 1.00 94.94 359 CYS A CA 1
ATOM 2782 C C . CYS A 1 359 ? -0.602 16.378 -9.116 1.00 94.94 359 CYS A C 1
ATOM 2784 O O . CYS A 1 359 ? -1.403 17.047 -8.464 1.00 94.94 359 CYS A O 1
ATOM 2786 N N . ALA A 1 360 ? -0.975 15.284 -9.792 1.00 94.19 360 ALA A N 1
ATOM 2787 C CA . ALA A 1 360 ? -2.352 14.784 -9.824 1.00 94.19 360 ALA A CA 1
ATOM 2788 C C . ALA A 1 360 ? -2.879 14.391 -8.429 1.00 94.19 360 ALA A C 1
ATOM 2790 O O . ALA A 1 360 ? -4.024 14.698 -8.093 1.00 94.19 360 ALA A O 1
ATOM 2791 N N . PHE A 1 361 ? -2.045 13.762 -7.596 1.00 95.88 361 PHE A N 1
ATOM 2792 C CA . PHE A 1 361 ? -2.388 13.384 -6.225 1.00 95.88 361 PHE A CA 1
ATOM 2793 C C . PHE A 1 361 ? -2.533 14.604 -5.307 1.00 95.88 361 PHE A C 1
ATOM 2795 O O . PHE A 1 361 ? -3.549 14.725 -4.625 1.00 95.88 361 PHE A O 1
ATOM 2802 N N . THR A 1 362 ? -1.585 15.546 -5.338 1.00 95.31 362 THR A N 1
ATOM 2803 C CA . THR A 1 362 ? -1.647 16.792 -4.552 1.00 95.31 362 THR A CA 1
ATOM 2804 C C . THR A 1 362 ? -2.837 17.655 -4.966 1.00 95.31 362 THR A C 1
ATOM 2806 O O . THR A 1 362 ? -3.592 18.105 -4.107 1.00 95.31 362 THR A O 1
ATOM 2809 N N . PHE A 1 363 ? -3.079 17.832 -6.269 1.00 95.12 363 PHE A N 1
ATOM 2810 C CA . PHE A 1 363 ? -4.248 18.560 -6.774 1.00 95.12 363 PHE A CA 1
ATOM 2811 C C . PHE A 1 363 ? -5.567 17.872 -6.382 1.00 95.12 363 PHE A C 1
ATOM 2813 O O . PHE A 1 363 ? -6.505 18.533 -5.937 1.00 95.12 363 PHE A O 1
ATOM 2820 N N . GLY A 1 364 ? -5.640 16.542 -6.479 1.00 92.12 364 GLY A N 1
ATOM 2821 C CA . GLY A 1 364 ? -6.807 15.778 -6.040 1.00 92.12 364 GLY A CA 1
ATOM 2822 C C . GLY A 1 364 ? -7.039 15.840 -4.523 1.00 92.12 364 GLY A C 1
ATOM 2823 O O . GLY A 1 364 ? -8.186 15.885 -4.082 1.00 92.12 364 GLY A O 1
ATOM 2824 N N . ALA A 1 365 ? -5.977 15.916 -3.715 1.00 93.00 365 ALA A N 1
ATOM 2825 C CA . ALA A 1 365 ? -6.077 16.154 -2.276 1.00 93.00 365 ALA A CA 1
ATOM 2826 C C . ALA A 1 365 ? -6.565 17.583 -1.965 1.00 93.00 365 ALA A C 1
ATOM 2828 O O . ALA A 1 365 ? -7.459 17.743 -1.135 1.00 93.00 365 ALA A O 1
ATOM 2829 N N . ILE A 1 366 ? -6.069 18.603 -2.681 1.00 93.38 366 ILE A N 1
ATOM 2830 C CA . ILE A 1 366 ? -6.580 19.986 -2.607 1.00 93.38 366 ILE A CA 1
ATOM 2831 C C . ILE A 1 366 ? -8.079 20.014 -2.935 1.00 93.38 366 ILE A C 1
ATOM 2833 O O . ILE A 1 366 ? -8.857 20.574 -2.168 1.00 93.38 366 ILE A O 1
ATOM 2837 N N . TYR A 1 367 ? -8.508 19.354 -4.017 1.00 92.25 367 TYR A N 1
ATOM 2838 C CA . TYR A 1 367 ? -9.925 19.245 -4.382 1.00 92.25 367 TYR A CA 1
ATOM 2839 C C . TYR A 1 367 ? -10.769 18.580 -3.282 1.00 92.25 367 TYR A C 1
ATOM 2841 O O . TYR A 1 367 ? -11.830 19.089 -2.918 1.00 92.25 367 TYR A O 1
ATOM 2849 N N . LYS A 1 368 ? -10.285 17.461 -2.728 1.00 91.12 368 LYS A N 1
ATOM 2850 C CA . LYS A 1 368 ? -10.971 16.686 -1.684 1.00 91.12 368 LYS A CA 1
ATOM 2851 C C . LYS A 1 368 ? -11.168 17.475 -0.386 1.00 91.12 368 LYS A C 1
ATOM 2853 O O . LYS A 1 368 ? -12.226 17.368 0.225 1.00 91.12 368 LYS A O 1
ATOM 2858 N N . PHE A 1 369 ? -10.153 18.221 0.049 1.00 91.75 369 PHE A N 1
ATOM 2859 C CA . PHE A 1 369 ? -10.135 18.900 1.350 1.00 91.75 369 PHE A CA 1
ATOM 2860 C C . PHE A 1 369 ? -10.479 20.403 1.280 1.00 91.75 369 PHE A C 1
ATOM 2862 O O . PHE A 1 369 ? -10.394 21.096 2.294 1.00 91.75 369 PHE A O 1
ATOM 2869 N N . ASN A 1 370 ? -10.921 20.920 0.125 1.00 90.44 370 ASN A N 1
ATOM 2870 C CA . ASN A 1 370 ? -11.446 22.285 -0.004 1.00 90.44 370 ASN A CA 1
ATOM 2871 C C . ASN A 1 370 ? -12.883 22.392 0.551 1.00 90.44 370 ASN A C 1
ATOM 2873 O O . ASN A 1 370 ? -13.855 22.480 -0.200 1.00 90.44 370 ASN A O 1
ATOM 2877 N N . THR A 1 371 ? -13.007 22.346 1.879 1.00 80.19 371 THR A N 1
ATOM 2878 C CA . THR A 1 371 ? -14.283 22.406 2.621 1.00 80.19 371 THR A CA 1
ATOM 2879 C C . THR A 1 371 ? -14.521 23.744 3.335 1.00 80.19 371 THR A C 1
ATOM 2881 O O . THR A 1 371 ? -15.537 23.909 4.008 1.00 80.19 371 THR A O 1
ATOM 2884 N N . GLY A 1 372 ? -13.579 24.689 3.237 1.00 68.38 372 GLY A N 1
ATOM 2885 C CA . GLY A 1 372 ? -13.633 26.002 3.888 1.00 68.38 372 GLY A CA 1
ATOM 2886 C C . GLY A 1 372 ? -13.970 27.158 2.932 1.00 68.38 372 GLY A C 1
ATOM 2887 O O . GLY A 1 372 ? -14.039 26.961 1.719 1.00 68.38 372 GLY A O 1
ATOM 2888 N N . PRO A 1 373 ? -14.160 28.383 3.459 1.00 68.62 373 PRO A N 1
ATOM 2889 C CA . PRO A 1 373 ? -14.360 29.591 2.660 1.00 68.62 373 PRO A CA 1
ATOM 2890 C C . PRO A 1 373 ? -13.030 30.086 2.059 1.00 68.62 373 PRO A C 1
ATOM 2892 O O . PRO A 1 373 ? -12.409 31.014 2.572 1.00 68.62 373 PRO A O 1
ATOM 2895 N N . SER A 1 374 ? -12.595 29.441 0.979 1.00 73.56 374 SER A N 1
ATOM 2896 C CA . SER A 1 374 ? -11.422 29.801 0.172 1.00 73.56 374 SER A CA 1
ATOM 2897 C C . SER A 1 374 ? -11.793 30.721 -1.005 1.00 73.56 374 SER A C 1
ATOM 2899 O O . SER A 1 374 ? -12.958 30.800 -1.399 1.00 73.56 374 SER A O 1
ATOM 2901 N N . GLU A 1 375 ? -10.811 31.421 -1.588 1.00 76.69 375 GLU A N 1
ATOM 2902 C CA . GLU A 1 375 ? -11.040 32.307 -2.750 1.00 76.69 375 GLU A CA 1
ATOM 2903 C C . GLU A 1 375 ? -11.404 31.539 -4.033 1.00 76.69 375 GLU A C 1
ATOM 2905 O O . GLU A 1 375 ? -12.123 32.054 -4.888 1.00 76.69 375 GLU A O 1
ATOM 2910 N N . VAL A 1 376 ? -10.942 30.290 -4.149 1.00 83.62 376 VAL A N 1
ATOM 2911 C CA . VAL A 1 376 ? -11.230 29.377 -5.262 1.00 83.62 376 VAL A CA 1
ATOM 2912 C C . VAL A 1 376 ? -12.096 28.238 -4.732 1.00 83.62 376 VAL A C 1
ATOM 2914 O O . VAL A 1 376 ? -11.604 27.343 -4.043 1.00 83.62 376 VAL A O 1
ATOM 2917 N N . SER A 1 377 ? -13.394 28.247 -5.038 1.00 84.88 377 SER A N 1
ATOM 2918 C CA . SER A 1 377 ? -14.326 27.273 -4.463 1.00 84.88 377 SER A CA 1
ATOM 2919 C C . SER A 1 377 ? -14.119 25.859 -5.024 1.00 84.88 377 SER A C 1
ATOM 2921 O O . SER A 1 377 ? -13.550 25.662 -6.102 1.00 84.88 377 SER A O 1
ATOM 2923 N N . LYS A 1 378 ? -14.669 24.842 -4.343 1.00 85.38 378 LYS A N 1
ATOM 2924 C CA . LYS A 1 378 ? -14.708 23.457 -4.853 1.00 85.38 378 LYS A CA 1
ATOM 2925 C C . LYS A 1 378 ? -15.337 23.370 -6.259 1.00 85.38 378 LYS A C 1
ATOM 2927 O O . LYS A 1 378 ? -14.926 22.523 -7.049 1.00 85.38 378 LYS A O 1
ATOM 2932 N N . LYS A 1 379 ? -16.271 24.269 -6.612 1.00 83.38 379 LYS A N 1
ATOM 2933 C CA . LYS A 1 379 ? -16.862 24.350 -7.964 1.00 83.38 379 LYS A CA 1
ATOM 2934 C C . LYS A 1 379 ? -15.880 24.870 -9.006 1.00 83.38 379 LYS A C 1
ATOM 2936 O O . LYS A 1 379 ? -15.870 24.369 -10.124 1.00 83.38 379 LYS A O 1
ATOM 2941 N N . ASP A 1 380 ? -15.053 25.847 -8.651 1.00 86.62 380 ASP A N 1
ATOM 2942 C CA . ASP A 1 380 ? -14.053 26.414 -9.558 1.00 86.62 380 ASP A CA 1
ATOM 2943 C C . ASP A 1 380 ? -12.956 25.383 -9.839 1.00 86.62 380 ASP A C 1
ATOM 2945 O O . ASP A 1 380 ? -12.585 25.168 -10.993 1.00 86.62 380 ASP A O 1
ATOM 2949 N N . LEU A 1 381 ? -12.532 24.638 -8.809 1.00 88.06 381 LEU A N 1
ATOM 2950 C CA . LEU A 1 381 ? -11.655 23.475 -8.973 1.00 88.06 381 LEU A CA 1
ATOM 2951 C C . LEU A 1 381 ? -12.306 22.368 -9.824 1.00 88.06 381 LEU A C 1
ATOM 2953 O O . LEU A 1 381 ? -11.637 21.804 -10.688 1.00 88.06 381 LEU A O 1
ATOM 2957 N N . HIS A 1 382 ? -13.603 22.085 -9.651 1.00 87.62 382 HIS A N 1
ATOM 2958 C CA . HIS A 1 382 ? -14.328 21.124 -10.498 1.00 87.62 382 HIS A CA 1
ATOM 2959 C C . HIS A 1 382 ? -14.390 21.596 -11.961 1.00 87.62 382 HIS A C 1
ATOM 2961 O O . HIS A 1 382 ? -14.042 20.853 -12.871 1.00 87.62 382 HIS A O 1
ATOM 2967 N N . SER A 1 383 ? -14.692 22.875 -12.195 1.00 86.12 383 SER A N 1
ATOM 2968 C CA . SER A 1 383 ? -14.664 23.489 -13.527 1.00 86.12 383 SER A CA 1
ATOM 2969 C C . SER A 1 383 ? -13.260 23.513 -14.153 1.00 86.12 383 SER A C 1
ATOM 2971 O O . SER A 1 383 ? -13.148 23.604 -15.377 1.00 86.12 383 SER A O 1
ATOM 2973 N N . ILE A 1 384 ? -12.189 23.477 -13.356 1.00 87.50 384 ILE A N 1
ATOM 2974 C CA . ILE A 1 384 ? -10.814 23.292 -13.841 1.00 87.50 384 ILE A CA 1
ATOM 2975 C C . ILE A 1 384 ? -10.594 21.827 -14.245 1.00 87.50 384 ILE A C 1
ATOM 2977 O O . ILE A 1 384 ? -10.055 21.585 -15.327 1.00 87.50 384 ILE A O 1
ATOM 2981 N N . ILE A 1 385 ? -11.059 20.862 -13.442 1.00 89.50 385 ILE A N 1
ATOM 2982 C CA . ILE A 1 385 ? -11.029 19.430 -13.786 1.00 89.50 385 ILE A CA 1
ATOM 2983 C C . ILE A 1 385 ? -11.746 19.196 -15.121 1.00 89.50 385 ILE A C 1
ATOM 2985 O O . ILE A 1 385 ? -11.119 18.689 -16.046 1.00 89.50 385 ILE A O 1
ATOM 2989 N N . GLU A 1 386 ? -12.999 19.635 -15.266 1.00 85.94 386 GLU A N 1
ATOM 2990 C CA . GLU A 1 386 ? -13.792 19.481 -16.496 1.00 85.94 386 GLU A CA 1
ATOM 2991 C C . GLU A 1 386 ? -13.129 20.119 -17.728 1.00 85.94 386 GLU A C 1
ATOM 2993 O O . GLU A 1 386 ? -12.945 19.470 -18.755 1.00 85.94 386 GLU A O 1
ATOM 2998 N N . LYS A 1 387 ? -12.815 21.422 -17.652 1.00 85.31 387 LYS A N 1
ATOM 2999 C CA . LYS A 1 387 ? -12.542 22.250 -18.844 1.00 85.31 387 LYS A CA 1
ATOM 3000 C C . LYS A 1 387 ? -11.064 22.355 -19.188 1.00 85.31 387 LYS A C 1
ATOM 3002 O O . LYS A 1 387 ? -10.738 22.841 -20.269 1.00 85.31 387 LYS A O 1
ATOM 3007 N N . GLN A 1 388 ? -10.175 21.985 -18.266 1.00 84.88 388 GLN A N 1
ATOM 3008 C CA . GLN A 1 388 ? -8.737 22.179 -18.438 1.00 84.88 388 GLN A CA 1
ATOM 3009 C C . GLN A 1 388 ? -7.892 20.918 -18.267 1.00 84.88 388 GLN A C 1
ATOM 3011 O O . GLN A 1 388 ? -6.803 20.899 -18.832 1.00 84.88 388 GLN A O 1
ATOM 3016 N N . ILE A 1 389 ? -8.322 19.919 -17.488 1.00 87.88 389 ILE A N 1
ATOM 3017 C CA . ILE A 1 389 ? -7.488 18.743 -17.178 1.00 87.88 389 ILE A CA 1
ATOM 3018 C C . ILE A 1 389 ? -8.059 17.459 -17.789 1.00 87.88 389 ILE A C 1
ATOM 3020 O O . ILE A 1 389 ? -7.331 16.737 -18.462 1.00 87.88 389 ILE A O 1
ATOM 3024 N N . GLY A 1 390 ? -9.346 17.187 -17.569 1.00 84.31 390 GLY A N 1
ATOM 3025 C CA . GLY A 1 390 ? -9.984 15.888 -17.773 1.00 84.31 390 GLY A CA 1
ATOM 3026 C C . GLY A 1 390 ? -9.819 14.967 -16.557 1.00 84.31 390 GLY A C 1
ATOM 3027 O O . GLY A 1 390 ? -8.709 14.772 -16.058 1.00 84.31 390 GLY A O 1
ATOM 3028 N N . VAL A 1 391 ? -10.923 14.364 -16.098 1.00 87.00 391 VAL A N 1
ATOM 3029 C CA . VAL A 1 391 ? -10.926 13.360 -15.012 1.00 87.00 391 VAL A CA 1
ATOM 3030 C C . VAL A 1 391 ? -10.020 12.176 -15.369 1.00 87.00 391 VAL A C 1
ATOM 3032 O O . VAL A 1 391 ? -9.189 11.762 -14.559 1.00 87.00 391 VAL A O 1
ATOM 3035 N N . ASP A 1 392 ? -10.102 11.695 -16.612 1.00 83.94 392 ASP A N 1
ATOM 3036 C CA . ASP A 1 392 ? -9.304 10.569 -17.109 1.00 83.94 392 ASP A CA 1
ATOM 3037 C C . ASP A 1 392 ? -7.796 10.842 -17.076 1.00 83.94 392 ASP A C 1
ATOM 3039 O O . ASP A 1 392 ? -7.022 9.943 -16.756 1.00 83.94 392 ASP A O 1
ATOM 3043 N N . ASN A 1 393 ? -7.360 12.082 -17.326 1.00 86.75 393 ASN A N 1
ATOM 3044 C CA . ASN A 1 393 ? -5.945 12.452 -17.246 1.00 86.75 393 ASN A CA 1
ATOM 3045 C C . ASN A 1 393 ? -5.435 12.429 -15.799 1.00 86.75 393 ASN A C 1
ATOM 3047 O O . ASN A 1 393 ? -4.314 11.979 -15.559 1.00 86.75 393 ASN A O 1
ATOM 3051 N N . ILE A 1 394 ? -6.250 12.835 -14.817 1.00 88.75 394 ILE A N 1
ATOM 3052 C CA . ILE A 1 394 ? -5.904 12.708 -13.389 1.00 88.75 394 ILE A CA 1
ATOM 3053 C C . ILE A 1 394 ? -5.798 11.224 -13.009 1.00 88.75 394 ILE A C 1
ATOM 3055 O O . ILE A 1 394 ? -4.802 10.816 -12.410 1.00 88.75 394 ILE A O 1
ATOM 3059 N N . ILE A 1 395 ? -6.769 10.396 -13.409 1.00 88.81 395 ILE A N 1
ATOM 3060 C CA . ILE A 1 395 ? -6.764 8.947 -13.142 1.00 88.81 395 ILE A CA 1
ATOM 3061 C C . ILE A 1 395 ? -5.567 8.263 -13.816 1.00 88.81 395 ILE A C 1
ATOM 3063 O O . ILE A 1 395 ? -4.880 7.468 -13.175 1.00 88.81 395 ILE A O 1
ATOM 3067 N N . GLN A 1 396 ? -5.273 8.584 -15.079 1.00 85.25 396 GLN A N 1
ATOM 3068 C CA . GLN A 1 396 ? -4.143 8.008 -15.805 1.00 85.25 396 GLN A CA 1
ATOM 3069 C C . GLN A 1 396 ? -2.806 8.446 -15.195 1.00 85.25 396 GLN A C 1
ATOM 3071 O O . GLN A 1 396 ? -1.913 7.615 -15.059 1.00 85.25 396 GLN A O 1
ATOM 3076 N N . SER A 1 397 ? -2.672 9.702 -14.763 1.00 88.50 397 SER A N 1
ATOM 3077 C CA . SER A 1 397 ? -1.477 10.202 -14.064 1.00 88.50 397 SER A CA 1
ATOM 3078 C C . SER A 1 397 ? -1.240 9.461 -12.743 1.00 88.50 397 SER A C 1
ATOM 3080 O O . SER A 1 397 ? -0.134 8.990 -12.475 1.00 88.50 397 SER A O 1
ATOM 3082 N N . LEU A 1 398 ? -2.299 9.285 -11.946 1.00 90.94 398 LEU A N 1
ATOM 3083 C CA . LEU A 1 398 ? -2.280 8.511 -10.701 1.00 90.94 398 LEU A CA 1
ATOM 3084 C C . LEU A 1 398 ? -1.927 7.032 -10.942 1.00 90.94 398 LEU A C 1
ATOM 3086 O O . LEU A 1 398 ? -1.155 6.450 -10.179 1.00 90.94 398 LEU A O 1
ATOM 3090 N N . ALA A 1 399 ? -2.458 6.425 -12.007 1.00 86.56 399 ALA A N 1
ATOM 3091 C CA . ALA A 1 399 ? -2.155 5.046 -12.387 1.00 86.56 399 ALA A CA 1
ATOM 3092 C C . ALA A 1 399 ? -0.703 4.878 -12.871 1.00 86.56 399 ALA A C 1
ATOM 3094 O O . ALA A 1 399 ? -0.023 3.963 -12.409 1.00 86.56 399 ALA A O 1
ATOM 3095 N N . ARG A 1 400 ? -0.209 5.786 -13.731 1.00 86.31 400 ARG A N 1
ATOM 3096 C CA . ARG A 1 400 ? 1.186 5.819 -14.212 1.00 86.31 400 ARG A CA 1
ATOM 3097 C C . ARG A 1 400 ? 2.162 5.854 -13.036 1.00 86.31 400 ARG A C 1
ATOM 3099 O O . ARG A 1 400 ? 3.018 4.978 -12.949 1.00 86.31 400 ARG A O 1
ATOM 3106 N N . PHE A 1 401 ? 1.977 6.781 -12.092 1.00 90.56 401 PHE A N 1
ATOM 3107 C CA . PHE A 1 401 ? 2.809 6.880 -10.887 1.00 90.56 401 PHE A CA 1
ATOM 3108 C C . PHE A 1 401 ? 2.750 5.615 -10.019 1.00 90.56 401 PHE A C 1
ATOM 3110 O O . PHE A 1 401 ? 3.794 5.080 -9.649 1.00 90.56 401 PHE A O 1
ATOM 3117 N N . ARG A 1 402 ? 1.553 5.059 -9.776 1.00 87.94 402 ARG A N 1
ATOM 3118 C CA . ARG A 1 402 ? 1.400 3.786 -9.047 1.00 87.94 402 ARG A CA 1
ATOM 3119 C C . ARG A 1 402 ? 2.126 2.610 -9.724 1.00 87.94 402 ARG A C 1
ATOM 3121 O O . ARG A 1 402 ? 2.455 1.651 -9.033 1.00 87.94 402 ARG A O 1
ATOM 3128 N N . SER A 1 403 ? 2.365 2.675 -11.036 1.00 85.44 403 SER A N 1
ATOM 3129 C CA . SER A 1 403 ? 3.108 1.673 -11.817 1.00 85.44 403 SER A CA 1
ATOM 3130 C C . SER A 1 403 ? 4.595 1.991 -12.052 1.00 85.44 403 SER A C 1
ATOM 3132 O O . SER A 1 403 ? 5.285 1.199 -12.693 1.00 85.44 403 SER A O 1
ATOM 3134 N N . ASP A 1 404 ? 5.115 3.123 -11.562 1.00 87.69 404 ASP A N 1
ATOM 3135 C CA . ASP A 1 404 ? 6.507 3.520 -11.809 1.00 87.69 404 ASP A CA 1
ATOM 3136 C C . ASP A 1 404 ? 7.494 2.569 -11.109 1.00 87.69 404 ASP A C 1
ATOM 3138 O O . ASP A 1 404 ? 7.310 2.187 -9.948 1.00 87.69 404 ASP A O 1
ATOM 3142 N N . LYS A 1 405 ? 8.578 2.200 -11.803 1.00 83.44 405 LYS A N 1
ATOM 3143 C CA . LYS A 1 405 ? 9.608 1.279 -11.294 1.00 83.44 405 LYS A CA 1
ATOM 3144 C C . LYS A 1 405 ? 10.294 1.790 -10.022 1.00 83.44 405 LYS A C 1
ATOM 3146 O O . LYS A 1 405 ? 10.707 0.971 -9.206 1.00 83.44 405 LYS A O 1
ATOM 3151 N N . ARG A 1 406 ? 10.430 3.107 -9.843 1.00 84.44 406 ARG A N 1
ATOM 3152 C CA . ARG A 1 406 ? 11.026 3.747 -8.654 1.00 84.44 406 ARG A CA 1
ATOM 3153 C C . ARG A 1 406 ? 10.092 3.666 -7.444 1.00 84.44 406 ARG A C 1
ATOM 3155 O O . ARG A 1 406 ? 10.572 3.544 -6.324 1.00 84.44 406 ARG A O 1
ATOM 3162 N N . PHE A 1 407 ? 8.775 3.658 -7.670 1.00 86.19 407 PHE A N 1
ATOM 3163 C CA . PHE A 1 407 ? 7.760 3.524 -6.620 1.00 86.19 407 PHE A CA 1
ATOM 3164 C C . PHE A 1 407 ? 7.467 2.052 -6.261 1.00 86.19 407 PHE A C 1
ATOM 3166 O O . PHE A 1 407 ? 7.365 1.696 -5.088 1.00 86.19 407 PHE A O 1
ATOM 3173 N N . CYS A 1 408 ? 7.369 1.167 -7.260 1.00 81.31 408 CYS A N 1
ATOM 3174 C CA . CYS A 1 408 ? 6.944 -0.227 -7.068 1.00 81.31 408 CYS A CA 1
ATOM 3175 C C . CYS A 1 408 ? 7.938 -1.108 -6.293 1.00 81.31 408 CYS A C 1
ATOM 3177 O O . CYS A 1 408 ? 7.518 -2.104 -5.710 1.00 81.31 408 CYS A O 1
ATOM 3179 N N . LYS A 1 409 ? 9.234 -0.762 -6.282 1.00 78.38 409 LYS A N 1
ATOM 3180 C CA . LYS A 1 409 ? 10.294 -1.520 -5.584 1.00 78.38 409 LYS A CA 1
ATOM 3181 C C . LYS A 1 409 ? 10.089 -1.606 -4.065 1.00 78.38 409 LYS A C 1
ATOM 3183 O O . LYS A 1 409 ? 10.580 -2.538 -3.443 1.00 78.38 409 LYS A O 1
ATOM 3188 N N . ILE A 1 410 ? 9.388 -0.641 -3.469 1.00 82.94 410 ILE A N 1
ATOM 3189 C CA . ILE A 1 410 ? 9.267 -0.502 -2.014 1.00 82.94 410 ILE A CA 1
ATOM 3190 C C . ILE A 1 410 ? 7.966 -1.173 -1.542 1.00 82.94 410 ILE A C 1
ATOM 3192 O O . ILE A 1 410 ? 6.861 -0.615 -1.623 1.00 82.94 410 ILE A O 1
ATOM 3196 N N . ALA A 1 411 ? 8.095 -2.418 -1.076 1.00 77.94 411 ALA A N 1
ATOM 3197 C CA . ALA A 1 411 ? 6.992 -3.249 -0.587 1.00 77.94 411 ALA A CA 1
ATOM 3198 C C . ALA A 1 411 ? 6.969 -3.417 0.947 1.00 77.94 411 ALA A C 1
ATOM 3200 O O . ALA A 1 411 ? 5.917 -3.760 1.488 1.00 77.94 411 ALA A O 1
ATOM 3201 N N . SER A 1 412 ? 8.067 -3.094 1.635 1.00 84.75 412 SER A N 1
ATOM 3202 C CA . SER A 1 412 ? 8.231 -3.109 3.093 1.00 84.75 412 SER A CA 1
ATOM 3203 C C . SER A 1 412 ? 9.339 -2.130 3.547 1.00 84.75 412 SER A C 1
ATOM 3205 O O . SER A 1 412 ? 10.066 -1.598 2.698 1.00 84.75 412 SER A O 1
ATOM 3207 N N . PRO A 1 413 ? 9.520 -1.896 4.865 1.00 82.94 413 PRO A N 1
ATOM 3208 C CA . PRO A 1 413 ? 10.650 -1.122 5.391 1.00 82.94 413 PRO A CA 1
ATOM 3209 C C . PRO A 1 413 ? 12.023 -1.728 5.063 1.00 82.94 413 PRO A C 1
ATOM 3211 O O . PRO A 1 413 ? 12.969 -0.991 4.796 1.00 82.94 413 PRO A O 1
ATOM 3214 N N . ASP A 1 414 ? 12.142 -3.060 5.055 1.00 84.62 414 ASP A N 1
ATOM 3215 C CA . ASP A 1 414 ? 13.406 -3.742 4.754 1.00 84.62 414 ASP A CA 1
ATOM 3216 C C . ASP A 1 414 ? 13.766 -3.648 3.259 1.00 84.62 414 ASP A C 1
ATOM 3218 O O . ASP A 1 414 ? 14.937 -3.462 2.931 1.00 84.62 414 ASP A O 1
ATOM 3222 N N . ASP A 1 415 ? 12.779 -3.643 2.351 1.00 83.25 415 ASP A N 1
ATOM 3223 C CA . ASP A 1 415 ? 13.024 -3.375 0.921 1.00 83.25 415 ASP A CA 1
ATOM 3224 C C . ASP A 1 415 ? 13.554 -1.949 0.691 1.00 83.25 415 ASP A C 1
ATOM 3226 O O . ASP A 1 415 ? 14.417 -1.729 -0.159 1.00 83.25 415 ASP A O 1
ATOM 3230 N N . ALA A 1 416 ? 13.060 -0.970 1.460 1.00 84.12 416 ALA A N 1
ATOM 3231 C CA . ALA A 1 416 ? 13.520 0.417 1.374 1.00 84.12 416 ALA A CA 1
ATOM 3232 C C . ALA A 1 416 ? 14.980 0.582 1.835 1.00 84.12 416 ALA A C 1
ATOM 3234 O O . ALA A 1 416 ? 15.690 1.429 1.293 1.00 84.12 416 ALA A O 1
ATOM 3235 N N . LEU A 1 417 ? 15.431 -0.239 2.792 1.00 84.81 417 LEU A N 1
ATOM 3236 C CA . LEU A 1 417 ? 16.823 -0.295 3.248 1.00 84.81 417 LEU A CA 1
ATOM 3237 C C . LEU A 1 417 ? 17.721 -1.027 2.242 1.00 84.81 417 LEU A C 1
ATOM 3239 O O . LEU A 1 417 ? 18.771 -0.501 1.887 1.00 84.81 417 LEU A O 1
ATOM 3243 N N . ALA A 1 418 ? 17.293 -2.179 1.719 1.00 84.69 418 ALA A N 1
ATOM 3244 C CA . ALA A 1 418 ? 18.049 -2.926 0.708 1.00 84.69 418 ALA A CA 1
ATOM 3245 C C . ALA A 1 418 ? 18.234 -2.127 -0.600 1.00 84.69 418 ALA A C 1
ATOM 3247 O O . ALA A 1 418 ? 19.298 -2.171 -1.223 1.00 84.69 418 ALA A O 1
ATOM 3248 N N . TYR A 1 419 ? 17.223 -1.343 -0.996 1.00 83.44 419 TYR A N 1
ATOM 3249 C CA . TYR A 1 419 ? 17.313 -0.436 -2.147 1.00 83.44 419 TYR A CA 1
ATOM 3250 C C . TYR A 1 419 ? 18.178 0.812 -1.884 1.00 83.44 419 TYR A C 1
ATOM 3252 O O . TYR A 1 419 ? 18.664 1.428 -2.830 1.00 83.44 419 TYR A O 1
ATOM 3260 N N . ALA A 1 420 ? 18.385 1.184 -0.618 1.00 83.06 420 ALA A N 1
ATOM 3261 C CA . ALA A 1 420 ? 19.311 2.245 -0.226 1.00 83.06 420 ALA A CA 1
ATOM 3262 C C . ALA A 1 420 ? 20.766 1.743 -0.141 1.00 83.06 420 ALA A C 1
ATOM 3264 O O . ALA A 1 420 ? 21.672 2.471 -0.524 1.00 83.06 420 ALA A O 1
ATOM 3265 N N . GLU A 1 421 ? 20.975 0.497 0.300 1.00 81.81 421 GLU A N 1
ATOM 3266 C CA . GLU A 1 421 ? 22.280 -0.186 0.342 1.00 81.81 421 GLU A CA 1
ATOM 3267 C C . GLU A 1 421 ? 22.834 -0.471 -1.065 1.00 81.81 421 GLU A C 1
ATOM 3269 O O . GLU A 1 421 ? 24.031 -0.322 -1.300 1.00 81.81 421 GLU A O 1
ATOM 3274 N N . THR A 1 422 ? 21.963 -0.827 -2.019 1.00 78.81 422 THR A N 1
ATOM 3275 C CA . THR A 1 422 ? 22.323 -1.067 -3.430 1.00 78.81 422 THR A CA 1
ATOM 3276 C C . THR A 1 422 ? 21.519 -0.171 -4.387 1.00 78.81 422 THR A C 1
ATOM 3278 O O . THR A 1 422 ? 20.607 -0.643 -5.078 1.00 78.81 422 THR A O 1
ATOM 3281 N N . PRO A 1 423 ? 21.821 1.142 -4.441 1.00 66.31 423 PRO A N 1
ATOM 3282 C CA . PRO A 1 423 ? 21.138 2.056 -5.347 1.00 66.31 423 PRO A CA 1
ATOM 3283 C C . PRO A 1 423 ? 21.424 1.672 -6.806 1.00 66.31 423 PRO A C 1
ATOM 3285 O O . PRO A 1 423 ? 22.555 1.379 -7.185 1.00 66.31 423 PRO A O 1
ATOM 3288 N N . GLN A 1 424 ? 20.380 1.667 -7.635 1.00 64.69 424 GLN A N 1
ATOM 3289 C CA . GLN A 1 424 ? 20.514 1.504 -9.089 1.00 64.69 424 GLN A CA 1
ATOM 3290 C C . GLN A 1 424 ? 20.870 2.845 -9.752 1.00 64.69 424 GLN A C 1
ATOM 3292 O O . GLN A 1 424 ? 20.885 3.868 -9.076 1.00 64.69 424 GLN A O 1
ATOM 3297 N N . GLU A 1 425 ? 21.103 2.842 -11.068 1.00 58.91 425 GLU A N 1
ATOM 3298 C CA . GLU A 1 425 ? 21.568 3.989 -11.878 1.00 58.91 425 GLU A CA 1
ATOM 3299 C C . GLU A 1 425 ? 20.833 5.326 -11.611 1.00 58.91 425 GLU A C 1
ATOM 3301 O O . GLU A 1 425 ? 21.459 6.378 -11.664 1.00 58.91 425 GLU A O 1
ATOM 3306 N N . ASP A 1 426 ? 19.537 5.301 -11.268 1.00 64.12 426 ASP A N 1
ATOM 3307 C CA . ASP A 1 426 ? 18.737 6.506 -10.969 1.00 64.12 426 ASP A CA 1
ATOM 3308 C C . ASP A 1 426 ? 18.723 6.917 -9.471 1.00 64.12 426 ASP A C 1
ATOM 3310 O O . ASP A 1 426 ? 18.117 7.925 -9.101 1.00 64.12 426 ASP A O 1
ATOM 3314 N N . GLY A 1 427 ? 19.304 6.120 -8.570 1.00 74.56 427 GLY A N 1
ATOM 3315 C CA . GLY A 1 427 ? 19.324 6.342 -7.117 1.00 74.56 427 GLY A CA 1
ATOM 3316 C C . GLY A 1 427 ? 18.028 6.006 -6.350 1.00 74.56 427 GLY A C 1
ATOM 3317 O O . GLY A 1 427 ? 17.130 5.303 -6.831 1.00 74.56 427 GLY A O 1
ATOM 3318 N N . TRP A 1 428 ? 17.942 6.498 -5.107 1.00 85.25 428 TRP A N 1
ATOM 3319 C CA . TRP A 1 428 ? 16.809 6.321 -4.177 1.00 85.25 428 TRP A CA 1
ATOM 3320 C C . TRP A 1 428 ? 15.779 7.458 -4.315 1.00 85.25 428 TRP A C 1
ATOM 3322 O O . TRP A 1 428 ? 16.176 8.593 -4.564 1.00 85.25 428 TRP A O 1
ATOM 3332 N N . TRP A 1 429 ? 14.473 7.176 -4.185 1.00 88.12 429 TRP A N 1
ATOM 3333 C CA . TRP A 1 429 ? 13.399 8.124 -4.571 1.00 88.12 429 TRP A CA 1
ATOM 3334 C C . TRP A 1 429 ? 12.197 8.236 -3.621 1.00 88.12 429 TRP A C 1
ATOM 3336 O O . TRP A 1 429 ? 11.420 9.173 -3.776 1.00 88.12 429 TRP A O 1
ATOM 3346 N N . PHE A 1 430 ? 11.997 7.302 -2.685 1.00 89.75 430 PHE A N 1
ATOM 3347 C CA . PHE A 1 430 ? 10.839 7.288 -1.781 1.00 89.75 430 PHE A CA 1
ATOM 3348 C C . PHE A 1 430 ? 11.165 6.540 -0.485 1.00 89.75 430 PHE A C 1
ATOM 3350 O O . PHE A 1 430 ? 11.858 5.524 -0.513 1.00 89.75 430 PHE A O 1
ATOM 3357 N N . ASP A 1 431 ? 10.598 6.981 0.635 1.00 89.88 431 ASP A N 1
ATOM 3358 C CA . ASP A 1 431 ? 10.575 6.237 1.893 1.00 89.88 431 ASP A CA 1
ATOM 3359 C C . ASP A 1 431 ? 9.356 5.306 1.994 1.00 89.88 431 ASP A C 1
ATOM 3361 O O . ASP A 1 431 ? 8.292 5.566 1.422 1.00 89.88 431 ASP A O 1
ATOM 3365 N N . TRP A 1 432 ? 9.485 4.234 2.786 1.00 90.44 432 TRP A N 1
ATOM 3366 C CA . TRP A 1 432 ? 8.371 3.320 3.070 1.00 90.44 432 TRP A CA 1
ATOM 3367 C C . TRP A 1 432 ? 7.137 4.064 3.604 1.00 90.44 432 TRP A C 1
ATOM 3369 O O . TRP A 1 432 ? 6.020 3.812 3.149 1.00 90.44 432 TRP A O 1
ATOM 3379 N N . ASN A 1 433 ? 7.329 5.020 4.518 1.00 89.12 433 ASN A N 1
ATOM 3380 C CA . ASN A 1 433 ? 6.224 5.686 5.200 1.00 89.12 433 ASN A CA 1
ATOM 3381 C C . ASN A 1 433 ? 5.409 6.558 4.229 1.00 89.12 433 ASN A C 1
ATOM 3383 O O . ASN A 1 433 ? 4.185 6.647 4.367 1.00 89.12 433 ASN A O 1
ATOM 3387 N N . TYR A 1 434 ? 6.019 7.204 3.229 1.00 92.31 434 TYR A N 1
ATOM 3388 C CA . TYR A 1 434 ? 5.282 7.864 2.144 1.00 92.31 434 TYR A CA 1
ATOM 3389 C C . TYR A 1 434 ? 4.576 6.870 1.221 1.00 92.31 434 TYR A C 1
ATOM 3391 O O . TYR A 1 434 ? 3.404 7.062 0.894 1.00 92.31 434 TYR A O 1
ATOM 3399 N N . VAL A 1 435 ? 5.252 5.785 0.842 1.00 92.56 435 VAL A N 1
ATOM 3400 C CA . VAL A 1 435 ? 4.686 4.736 -0.016 1.00 92.56 435 VAL A CA 1
ATOM 3401 C C . VAL A 1 435 ? 3.434 4.109 0.618 1.00 92.56 435 VAL A C 1
ATOM 3403 O O . VAL A 1 435 ? 2.429 3.918 -0.069 1.00 92.56 435 VAL A O 1
ATOM 3406 N N . GLU A 1 436 ? 3.451 3.839 1.924 1.00 91.00 436 GLU A N 1
ATOM 3407 C CA . GLU A 1 436 ? 2.298 3.368 2.702 1.00 91.00 436 GLU A CA 1
ATOM 3408 C C . GLU A 1 436 ? 1.168 4.409 2.757 1.00 91.00 436 GLU A C 1
ATOM 3410 O O . GLU A 1 436 ? 0.019 4.095 2.432 1.00 91.00 436 GLU A O 1
ATOM 3415 N N . PHE A 1 437 ? 1.496 5.667 3.077 1.00 92.38 437 PHE A N 1
ATOM 3416 C CA . PHE A 1 437 ? 0.538 6.778 3.088 1.00 92.38 437 PHE A CA 1
ATOM 3417 C C . PHE A 1 437 ? -0.170 6.942 1.736 1.00 92.38 437 PHE A C 1
ATOM 3419 O O . PHE A 1 437 ? -1.399 7.044 1.702 1.00 92.38 437 PHE A O 1
ATOM 3426 N N . PHE A 1 438 ? 0.566 6.913 0.622 1.00 93.19 438 PHE A N 1
ATOM 3427 C CA . PHE A 1 438 ? -0.019 6.985 -0.715 1.00 93.19 438 PHE A CA 1
ATOM 3428 C C . PHE A 1 438 ? -0.903 5.768 -1.003 1.00 93.19 438 PHE A C 1
ATOM 3430 O O . PHE A 1 438 ? -2.045 5.944 -1.426 1.00 93.19 438 PHE A O 1
ATOM 3437 N N . LYS A 1 439 ? -0.432 4.542 -0.719 1.00 89.44 439 LYS A N 1
ATOM 3438 C CA . LYS A 1 439 ? -1.207 3.300 -0.918 1.00 89.44 439 LYS A CA 1
ATOM 3439 C C . LYS A 1 439 ? -2.551 3.336 -0.169 1.00 89.44 439 LYS A C 1
ATOM 3441 O O . LYS A 1 439 ? -3.567 2.968 -0.758 1.00 89.44 439 LYS A O 1
ATOM 3446 N N . GLY A 1 440 ? -2.586 3.837 1.070 1.00 88.25 440 GLY A N 1
ATOM 3447 C CA . GLY A 1 440 ? -3.828 4.026 1.838 1.00 88.25 440 GLY A CA 1
ATOM 3448 C C . GLY A 1 440 ? -4.710 5.187 1.348 1.00 88.25 440 GLY A C 1
ATOM 3449 O O . GLY A 1 440 ? -5.937 5.099 1.374 1.00 88.25 440 GLY A O 1
ATOM 3450 N N . SER A 1 441 ? -4.100 6.267 0.857 1.00 90.94 441 SER A N 1
ATOM 3451 C CA . SER A 1 441 ? -4.787 7.514 0.476 1.00 90.94 441 SER A CA 1
ATOM 3452 C C . SER A 1 441 ? -5.343 7.525 -0.954 1.00 90.94 441 SER A C 1
ATOM 3454 O O . SER A 1 441 ? -6.343 8.196 -1.229 1.00 90.94 441 SER A O 1
ATOM 3456 N N . PHE A 1 442 ? -4.726 6.767 -1.865 1.00 88.94 442 PHE A N 1
ATOM 3457 C CA . PHE A 1 442 ? -5.009 6.706 -3.306 1.00 88.94 442 PHE A CA 1
ATOM 3458 C C . PHE A 1 442 ? -6.505 6.575 -3.632 1.00 88.94 442 PHE A C 1
ATOM 3460 O O . PHE A 1 442 ? -7.069 7.393 -4.360 1.00 88.94 442 PHE A O 1
ATOM 3467 N N . MET A 1 443 ? -7.175 5.592 -3.022 1.00 86.00 443 MET A N 1
ATOM 3468 C CA . MET A 1 443 ? -8.603 5.306 -3.228 1.00 86.00 443 MET A CA 1
ATOM 3469 C C . MET A 1 443 ? -9.539 6.426 -2.751 1.00 86.00 443 MET A C 1
ATOM 3471 O O . MET A 1 443 ? -10.692 6.483 -3.181 1.00 86.00 443 MET A O 1
ATOM 3475 N N . ALA A 1 444 ? -9.097 7.300 -1.843 1.00 86.12 444 ALA A N 1
ATOM 3476 C CA . ALA A 1 444 ? -9.894 8.438 -1.390 1.00 86.12 444 ALA A CA 1
ATOM 3477 C C . ALA A 1 444 ? -9.761 9.638 -2.341 1.00 86.12 444 ALA A C 1
ATOM 3479 O O . ALA A 1 444 ? -10.762 10.296 -2.607 1.00 86.12 444 ALA A O 1
ATOM 3480 N N . VAL A 1 445 ? -8.566 9.879 -2.897 1.00 89.38 445 VAL A N 1
ATOM 3481 C CA . VAL A 1 445 ? -8.343 10.925 -3.914 1.00 89.38 445 VAL A CA 1
ATOM 3482 C C . VAL A 1 445 ? -9.006 10.560 -5.240 1.00 89.38 445 VAL A C 1
ATOM 3484 O O . VAL A 1 445 ? -9.741 11.368 -5.807 1.00 89.38 445 VAL A O 1
ATOM 3487 N N . GLN A 1 446 ? -8.801 9.327 -5.716 1.00 87.00 446 GLN A N 1
ATOM 3488 C CA . GLN A 1 446 ? -9.367 8.876 -6.987 1.00 87.00 446 GLN A CA 1
ATOM 3489 C C . GLN A 1 446 ? -10.900 8.974 -6.982 1.00 87.00 446 GLN A C 1
ATOM 3491 O O . GLN A 1 446 ? -11.478 9.490 -7.933 1.00 87.00 446 GLN A O 1
ATOM 3496 N N . ARG A 1 447 ? -11.563 8.552 -5.893 1.00 85.56 447 ARG A N 1
ATOM 3497 C CA . ARG A 1 447 ? -13.024 8.677 -5.767 1.00 85.56 447 ARG A CA 1
ATOM 3498 C C . ARG A 1 447 ? -13.489 10.131 -5.698 1.00 85.56 447 ARG A C 1
ATOM 3500 O O . ARG A 1 447 ? -14.448 10.459 -6.384 1.00 85.56 447 ARG A O 1
ATOM 3507 N N . SER A 1 448 ? -12.804 11.013 -4.959 1.00 84.31 448 SER A N 1
ATOM 3508 C CA . SER A 1 448 ? -13.232 12.418 -4.875 1.00 84.31 448 SER A CA 1
ATOM 3509 C C . SER A 1 448 ? -13.217 13.135 -6.227 1.00 84.31 448 SER A C 1
ATOM 3511 O O . SER A 1 448 ? -14.090 13.953 -6.468 1.00 84.31 448 SER A O 1
ATOM 3513 N N . VAL A 1 449 ? -12.274 12.813 -7.120 1.00 83.88 449 VAL A N 1
ATOM 3514 C CA . VAL A 1 449 ? -12.196 13.428 -8.462 1.00 83.88 449 VAL A CA 1
ATOM 3515 C C . VAL A 1 449 ? -13.251 12.864 -9.434 1.00 83.88 449 VAL A C 1
ATOM 3517 O O . VAL A 1 449 ? -13.577 13.518 -10.419 1.00 83.88 449 VAL A O 1
ATOM 3520 N N . ILE A 1 450 ? -13.802 11.676 -9.157 1.00 79.69 450 ILE A N 1
ATOM 3521 C CA . ILE A 1 450 ? -14.828 11.014 -9.986 1.00 79.69 450 ILE A CA 1
ATOM 3522 C C . ILE A 1 450 ? -16.257 11.447 -9.604 1.00 79.69 450 ILE A C 1
ATOM 3524 O O . ILE A 1 450 ? -17.139 11.438 -10.459 1.00 79.69 450 ILE A O 1
ATOM 3528 N N . SER A 1 451 ? -16.513 11.815 -8.344 1.00 65.88 451 SER A N 1
ATOM 3529 C CA . SER A 1 451 ? -17.857 12.197 -7.882 1.00 65.88 451 SER A CA 1
ATOM 3530 C C . SER A 1 451 ? -18.281 13.601 -8.341 1.00 65.88 451 SER A C 1
ATOM 3532 O O . SER A 1 451 ? -17.668 14.597 -7.958 1.00 65.88 451 SER A O 1
ATOM 3534 N N . GLU A 1 452 ? -19.409 13.694 -9.053 1.00 49.41 452 GLU A N 1
ATOM 3535 C CA . GLU A 1 452 ? -20.129 14.944 -9.379 1.00 49.41 452 GLU A CA 1
ATOM 3536 C C . GLU A 1 452 ? -20.833 15.561 -8.141 1.00 49.41 452 GLU A C 1
ATOM 3538 O O . GLU A 1 452 ? -22.026 15.858 -8.155 1.00 49.41 452 GLU A O 1
ATOM 3543 N N . GLU A 1 453 ? -20.115 15.758 -7.032 1.00 40.56 453 GLU A N 1
ATOM 3544 C CA . GLU A 1 453 ? -20.668 16.333 -5.794 1.00 40.56 453 GLU A CA 1
ATOM 3545 C C . GLU A 1 453 ? -20.380 17.836 -5.683 1.00 40.56 453 GLU A C 1
ATOM 3547 O O . GLU A 1 453 ? -19.502 18.295 -4.935 1.00 40.56 453 GLU A O 1
ATOM 3552 N N . ILE A 1 454 ? -21.169 18.605 -6.439 1.00 36.84 454 ILE A N 1
ATOM 3553 C CA . ILE A 1 454 ? -21.385 20.038 -6.220 1.00 36.84 454 ILE A CA 1
ATOM 3554 C C . ILE A 1 454 ? -22.584 20.204 -5.278 1.00 36.84 454 ILE A C 1
ATOM 3556 O O . ILE A 1 454 ? -23.729 20.303 -5.713 1.00 36.84 454 ILE A O 1
ATOM 3560 N N . GLU A 1 455 ? -22.320 20.267 -3.974 1.00 32.25 455 GLU A N 1
ATOM 3561 C CA . GLU A 1 455 ? -23.312 20.777 -3.026 1.00 32.25 455 GLU A CA 1
ATOM 3562 C C . GLU A 1 455 ? -23.525 22.278 -3.272 1.00 32.25 455 GLU A C 1
ATOM 3564 O O . GLU A 1 455 ? -22.571 23.066 -3.269 1.00 32.25 455 GLU A O 1
ATOM 3569 N N . GLU A 1 456 ? -24.777 22.693 -3.488 1.00 29.02 456 GLU A N 1
ATOM 3570 C CA . GLU A 1 456 ? -25.140 24.109 -3.561 1.00 29.02 456 GLU A CA 1
ATOM 3571 C C . GLU A 1 456 ? -25.790 24.606 -2.271 1.00 29.02 456 GLU A C 1
ATOM 3573 O O . GLU A 1 456 ? -26.746 24.040 -1.746 1.00 29.02 456 GLU A O 1
ATOM 3578 N N . THR A 1 457 ? -25.234 25.694 -1.748 1.00 30.28 457 THR A N 1
ATOM 3579 C CA . THR A 1 457 ? -25.549 26.225 -0.428 1.00 30.28 457 THR A CA 1
ATOM 3580 C C . THR A 1 457 ? -26.800 27.105 -0.408 1.00 30.28 457 THR A C 1
ATOM 3582 O O . THR A 1 457 ? -27.166 27.765 -1.382 1.00 30.28 457 THR A O 1
ATOM 3585 N N . THR A 1 458 ? -27.315 27.300 0.810 1.00 30.59 458 THR A N 1
ATOM 3586 C CA . THR A 1 458 ? -28.164 28.429 1.247 1.00 30.59 458 THR A CA 1
ATOM 3587 C C . THR A 1 458 ? -29.658 28.394 0.886 1.00 30.59 458 THR A C 1
ATOM 3589 O O . THR A 1 458 ? -30.054 28.655 -0.249 1.00 30.59 458 THR A O 1
ATOM 3592 N N . LYS A 1 459 ? -30.504 28.378 1.932 1.00 27.09 459 LYS A N 1
ATOM 3593 C CA . LYS A 1 459 ? -31.256 29.591 2.336 1.00 27.09 459 LYS A CA 1
ATOM 3594 C C . LYS A 1 459 ? -31.847 29.510 3.747 1.00 27.09 459 LYS A C 1
ATOM 3596 O O . LYS A 1 459 ? -32.535 28.564 4.101 1.00 27.09 459 LYS A O 1
ATOM 3601 N N . VAL A 1 460 ? -31.611 30.574 4.516 1.00 32.50 460 VAL A N 1
ATOM 3602 C CA . VAL A 1 460 ? -32.291 30.883 5.784 1.00 32.50 460 VAL A CA 1
ATOM 3603 C C . VAL A 1 460 ? -33.692 31.438 5.491 1.00 32.50 460 VAL A C 1
ATOM 3605 O O . VAL A 1 460 ? -33.858 32.188 4.528 1.00 32.50 460 VAL A O 1
ATOM 3608 N N . ALA A 1 461 ? -34.681 31.130 6.338 1.00 30.72 461 ALA A N 1
ATOM 3609 C CA . ALA A 1 461 ? -36.026 31.715 6.291 1.00 30.72 461 ALA A CA 1
ATOM 3610 C C . ALA A 1 461 ? -36.580 32.028 7.711 1.00 30.72 461 ALA A C 1
ATOM 3612 O O . ALA A 1 461 ? -36.080 31.456 8.680 1.00 30.72 461 ALA A O 1
ATOM 3613 N N . PRO A 1 462 ? -37.549 32.963 7.868 1.00 34.81 462 PRO A N 1
ATOM 3614 C CA . PRO A 1 462 ? -37.831 33.632 9.155 1.00 34.81 462 PRO A CA 1
ATOM 3615 C C . PRO A 1 462 ? -38.933 32.970 10.032 1.00 34.81 462 PRO A C 1
ATOM 3617 O O . PRO A 1 462 ? -39.563 32.006 9.600 1.00 34.81 462 PRO A O 1
ATOM 3620 N N . PRO A 1 463 ? -39.183 33.466 11.268 1.00 30.92 463 PRO A N 1
ATOM 3621 C CA . PRO A 1 463 ? -39.879 32.704 12.316 1.00 30.92 463 PRO A CA 1
ATOM 3622 C C . PRO A 1 463 ? -41.407 32.905 12.445 1.00 30.92 463 PRO A C 1
ATOM 3624 O O . PRO A 1 463 ? -41.890 34.028 12.360 1.00 30.92 463 PRO A O 1
ATOM 3627 N N . LEU A 1 464 ? -42.082 31.794 12.795 1.00 29.00 464 LEU A N 1
ATOM 3628 C CA . LEU A 1 464 ? -43.284 31.563 13.642 1.00 29.00 464 LEU A CA 1
ATOM 3629 C C . LEU A 1 464 ? -44.576 32.443 13.521 1.00 29.00 464 LEU A C 1
ATOM 3631 O O . LEU A 1 464 ? -44.540 33.592 13.097 1.00 29.00 464 LEU A O 1
ATOM 3635 N N . PRO A 1 465 ? -45.775 31.895 13.856 1.00 45.22 465 PRO A N 1
ATOM 3636 C CA . PRO A 1 465 ? -46.989 32.189 13.078 1.00 45.22 465 PRO A CA 1
ATOM 3637 C C . PRO A 1 465 ? -48.126 32.929 13.818 1.00 45.22 465 PRO A C 1
ATOM 3639 O O . PRO A 1 465 ? -48.132 33.071 15.040 1.00 45.22 465 PRO A O 1
ATOM 3642 N N . GLN A 1 466 ? -49.176 33.281 13.061 1.00 24.94 466 GLN A N 1
ATOM 3643 C CA . GLN A 1 466 ? -50.547 33.487 13.559 1.00 24.94 466 GLN A CA 1
ATOM 3644 C C . GLN A 1 466 ? -51.566 32.718 12.690 1.00 24.94 466 GLN A C 1
ATOM 3646 O O . GLN A 1 466 ? -51.229 32.246 11.607 1.00 24.94 466 GLN A O 1
ATOM 3651 N N . ALA A 1 467 ? -52.785 32.513 13.201 1.00 32.22 467 ALA A N 1
ATOM 3652 C CA . ALA A 1 467 ? -53.621 31.362 12.839 1.00 32.22 467 ALA A CA 1
ATOM 3653 C C . ALA A 1 467 ? -54.903 31.671 12.039 1.00 32.22 467 ALA A C 1
ATOM 3655 O O . ALA A 1 467 ? -55.567 32.681 12.270 1.00 32.22 467 ALA A O 1
ATOM 3656 N N . SER A 1 468 ? -55.339 30.714 11.207 1.00 27.11 468 SER A N 1
ATOM 3657 C CA . SER A 1 468 ? -56.764 30.410 10.957 1.00 27.11 468 SER A CA 1
ATOM 3658 C C . SER A 1 468 ? -56.938 28.968 10.443 1.00 27.11 468 SER A C 1
ATOM 3660 O O . SER A 1 468 ? -56.169 28.512 9.604 1.00 27.11 468 SER A O 1
ATOM 3662 N N . SER A 1 469 ? -57.953 28.259 10.934 1.00 31.02 469 SER A N 1
ATOM 3663 C CA . SER A 1 469 ? -58.452 26.949 10.461 1.00 31.02 469 SER A CA 1
ATOM 3664 C C . SER A 1 469 ? -59.699 27.159 9.551 1.00 31.02 469 SER A C 1
ATOM 3666 O O . SER A 1 469 ? -60.182 28.297 9.545 1.00 31.02 469 SER A O 1
ATOM 3668 N N . PRO A 1 470 ? -60.256 26.166 8.793 1.00 33.47 470 PRO A N 1
ATOM 3669 C CA . PRO A 1 470 ? -60.218 24.709 9.048 1.00 33.47 470 PRO A CA 1
ATOM 3670 C C . PRO A 1 470 ? -60.135 23.707 7.849 1.00 33.47 470 PRO A C 1
ATOM 3672 O O . PRO A 1 470 ? -60.555 24.012 6.743 1.00 33.47 470 PRO A O 1
ATOM 3675 N N . LEU A 1 471 ? -59.645 22.489 8.166 1.00 26.84 471 LEU A N 1
ATOM 3676 C CA . LEU A 1 471 ? -60.110 21.102 7.850 1.00 26.84 471 LEU A CA 1
ATOM 3677 C C . LEU A 1 471 ? -60.785 20.716 6.495 1.00 26.84 471 LEU A C 1
ATOM 3679 O O . LEU A 1 471 ? -61.523 21.530 5.945 1.00 26.84 471 LEU A O 1
ATOM 3683 N N . PRO A 1 472 ? -60.743 19.422 6.059 1.00 42.19 472 PRO A N 1
ATOM 3684 C CA . PRO A 1 472 ? -59.996 18.253 6.589 1.00 42.19 472 PRO A CA 1
ATOM 3685 C C . PRO A 1 472 ? -59.223 17.386 5.546 1.00 42.19 472 PRO A C 1
ATOM 3687 O O . PRO A 1 472 ? -59.554 17.394 4.369 1.00 42.19 472 PRO A O 1
ATOM 3690 N N . GLU A 1 473 ? -58.281 16.573 6.062 1.00 29.78 473 GLU A N 1
ATOM 3691 C CA . GLU A 1 473 ? -57.907 15.181 5.670 1.00 29.78 473 GLU A CA 1
ATOM 3692 C C . GLU A 1 473 ? -57.485 14.849 4.207 1.00 29.78 473 GLU A C 1
ATOM 3694 O O . GLU A 1 473 ? -58.041 15.336 3.234 1.00 29.78 473 GLU A O 1
ATOM 3699 N N . SER A 1 474 ? -56.477 13.994 3.971 1.00 31.06 474 SER A N 1
ATOM 3700 C CA . SER A 1 474 ? -56.212 12.715 4.659 1.00 31.06 474 SER A CA 1
ATOM 3701 C C . SER A 1 474 ? -54.732 12.379 4.948 1.00 31.06 474 SER A C 1
ATOM 3703 O O . SER A 1 474 ? -53.893 12.530 4.067 1.00 31.06 474 SER A O 1
ATOM 3705 N N . THR A 1 475 ? -54.484 11.853 6.159 1.00 34.69 475 THR A N 1
ATOM 3706 C CA . THR A 1 475 ? -53.600 10.714 6.553 1.00 34.69 475 THR A CA 1
ATOM 3707 C C . THR A 1 475 ? -52.403 10.305 5.666 1.00 34.69 475 THR A C 1
ATOM 3709 O O . THR A 1 475 ? -52.574 10.087 4.471 1.00 34.69 475 THR A O 1
ATOM 3712 N N . ASP A 1 476 ? -51.221 9.981 6.200 1.00 38.78 476 ASP A N 1
ATOM 3713 C CA . ASP A 1 476 ? -50.749 9.962 7.600 1.00 38.78 476 ASP A CA 1
ATOM 3714 C C . ASP A 1 476 ? -49.219 10.116 7.625 1.00 38.78 476 ASP A C 1
ATOM 3716 O O . ASP A 1 476 ? -48.548 9.734 6.670 1.00 38.78 476 ASP A O 1
ATOM 3720 N N . ASN A 1 477 ? -48.675 10.651 8.716 1.00 45.66 477 ASN A N 1
ATOM 3721 C CA . ASN A 1 477 ? -47.231 10.656 8.984 1.00 45.66 477 ASN A CA 1
ATOM 3722 C C . ASN A 1 477 ? -46.899 10.768 10.488 1.00 45.66 477 ASN A C 1
ATOM 3724 O O . ASN A 1 477 ? -45.738 10.917 10.864 1.00 45.66 477 ASN A O 1
ATOM 3728 N N . THR A 1 478 ? -47.904 10.733 11.375 1.00 50.94 478 THR A N 1
ATOM 3729 C CA . THR A 1 478 ? -47.727 11.210 12.761 1.00 50.94 478 THR A CA 1
ATOM 3730 C C . THR A 1 478 ? -47.049 10.210 13.697 1.00 50.94 478 THR A C 1
ATOM 3732 O O . THR A 1 478 ? -46.689 10.580 14.809 1.00 50.94 478 THR A O 1
ATOM 3735 N N . ASP A 1 479 ? -46.873 8.950 13.297 1.00 52.41 479 ASP A N 1
ATOM 3736 C CA . ASP A 1 479 ? -46.337 7.908 14.184 1.00 52.41 479 ASP A CA 1
ATOM 3737 C C . ASP A 1 479 ? -44.804 7.821 14.188 1.00 52.41 479 ASP A C 1
ATOM 3739 O O . ASP A 1 479 ? -44.220 7.550 15.237 1.00 52.41 479 ASP A O 1
ATOM 3743 N N . HIS A 1 480 ? -44.125 8.130 13.078 1.00 50.81 480 HIS A N 1
ATOM 3744 C CA . HIS A 1 480 ? -42.656 8.133 13.044 1.00 50.81 480 HIS A CA 1
ATOM 3745 C C . HIS A 1 480 ? -42.059 9.247 13.916 1.00 50.81 480 HIS A C 1
ATOM 3747 O O . HIS A 1 480 ? -41.128 8.998 14.681 1.00 50.81 480 HIS A O 1
ATOM 3753 N N . GLU A 1 481 ? -42.644 10.446 13.874 1.00 54.06 481 GLU A N 1
ATOM 3754 C CA . GLU A 1 481 ? -42.200 11.602 14.664 1.00 54.06 481 GLU A CA 1
ATOM 3755 C C . GLU A 1 481 ? -42.359 11.365 16.182 1.00 54.06 481 GLU A C 1
ATOM 3757 O O . GLU A 1 481 ? -41.456 11.673 16.961 1.00 54.06 481 GLU A O 1
ATOM 3762 N N . LYS A 1 482 ? -43.455 10.712 16.608 1.00 66.81 482 LYS A N 1
ATOM 3763 C CA . LYS A 1 482 ? -43.661 10.276 18.006 1.00 66.81 482 LYS A CA 1
ATOM 3764 C C . LYS A 1 482 ? -42.591 9.277 18.457 1.00 66.81 482 LYS A C 1
ATOM 3766 O O . LYS A 1 482 ? -42.103 9.378 19.580 1.00 66.81 482 LYS A O 1
ATOM 3771 N N . VAL A 1 483 ? -42.220 8.321 17.599 1.00 60.44 483 VAL A N 1
ATOM 3772 C CA . VAL A 1 483 ? -41.202 7.306 17.924 1.00 60.44 483 VAL A CA 1
ATOM 3773 C C . VAL A 1 483 ? -39.816 7.937 18.086 1.00 60.44 483 VAL A C 1
ATOM 3775 O O . VAL A 1 483 ? -39.104 7.557 19.013 1.00 60.44 483 VAL A O 1
ATOM 3778 N N . VAL A 1 484 ? -39.447 8.928 17.265 1.00 59.28 484 VAL A N 1
ATOM 3779 C CA . VAL A 1 484 ? -38.198 9.694 17.458 1.00 59.28 484 VAL A CA 1
ATOM 3780 C C . VAL A 1 484 ? -38.219 10.426 18.806 1.00 59.28 484 VAL A C 1
ATOM 3782 O O . VAL A 1 484 ? -37.312 10.235 19.615 1.00 59.28 484 VAL A O 1
ATOM 3785 N N . GLN A 1 485 ? -39.297 11.156 19.118 1.00 69.06 485 GLN A N 1
ATOM 3786 C CA . GLN A 1 485 ? -39.437 11.866 20.400 1.00 69.06 485 GLN A CA 1
ATOM 3787 C C . GLN A 1 485 ? -39.367 10.928 21.624 1.00 69.06 485 GLN A C 1
ATOM 3789 O O . GLN A 1 485 ? -38.751 11.276 22.635 1.00 69.06 485 GLN A O 1
ATOM 3794 N N . GLU A 1 486 ? -39.943 9.722 21.549 1.00 72.38 486 GLU A N 1
ATOM 3795 C CA . GLU A 1 486 ? -39.837 8.729 22.629 1.00 72.38 486 GLU A CA 1
ATOM 3796 C C . GLU A 1 486 ? -38.397 8.204 22.792 1.00 72.38 486 GLU A C 1
ATOM 3798 O O . GLU A 1 486 ? -37.926 8.015 23.919 1.00 72.38 486 GLU A O 1
ATOM 3803 N N . LYS A 1 487 ? -37.665 7.999 21.687 1.00 69.00 487 LYS A N 1
ATOM 3804 C CA . LYS A 1 487 ? -36.270 7.527 21.723 1.00 69.00 487 LYS A CA 1
ATOM 3805 C C . LYS A 1 487 ? -35.315 8.587 22.258 1.00 69.00 487 LYS A C 1
ATOM 3807 O O . LYS A 1 487 ? -34.485 8.261 23.106 1.00 69.00 487 LYS A O 1
ATOM 3812 N N . ASP A 1 488 ? -35.480 9.843 21.868 1.00 67.81 488 ASP A N 1
ATOM 3813 C CA . ASP A 1 488 ? -34.651 10.940 22.376 1.00 67.81 488 ASP A CA 1
ATOM 3814 C C . ASP A 1 488 ? -34.896 11.193 23.877 1.00 67.81 488 ASP A C 1
ATOM 3816 O O . ASP A 1 488 ? -33.957 11.452 24.634 1.00 67.81 488 ASP A O 1
ATOM 3820 N N . SER A 1 489 ? -36.132 10.995 24.355 1.00 74.12 489 SER A N 1
ATOM 3821 C CA . SER A 1 489 ? -36.455 11.007 25.791 1.00 74.12 489 SER A CA 1
ATOM 3822 C C . SER A 1 489 ? -35.775 9.862 26.567 1.00 74.12 489 SER A C 1
ATOM 3824 O O . SER A 1 489 ? -35.286 10.064 27.686 1.00 74.12 489 SER A O 1
ATOM 3826 N N . GLN A 1 490 ? -35.676 8.668 25.970 1.00 70.75 490 GLN A N 1
ATOM 3827 C CA . GLN A 1 490 ? -34.957 7.523 26.549 1.00 70.75 490 GLN A CA 1
ATOM 3828 C C . GLN A 1 490 ? -33.438 7.766 26.592 1.00 70.75 490 GLN A C 1
ATOM 3830 O O . GLN A 1 490 ? -32.808 7.484 27.613 1.00 70.75 490 GLN A O 1
ATOM 3835 N N . ILE A 1 491 ? -32.865 8.371 25.545 1.00 69.06 491 ILE A N 1
ATOM 3836 C CA . ILE A 1 491 ? -31.454 8.795 25.496 1.00 69.06 491 ILE A CA 1
ATOM 3837 C C . ILE A 1 491 ? -31.138 9.783 26.629 1.00 69.06 491 ILE A C 1
ATOM 3839 O O . ILE A 1 491 ? -30.180 9.576 27.373 1.00 69.06 491 ILE A O 1
ATOM 3843 N N . GLU A 1 492 ? -31.947 10.829 26.812 1.00 72.75 492 GLU A N 1
ATOM 384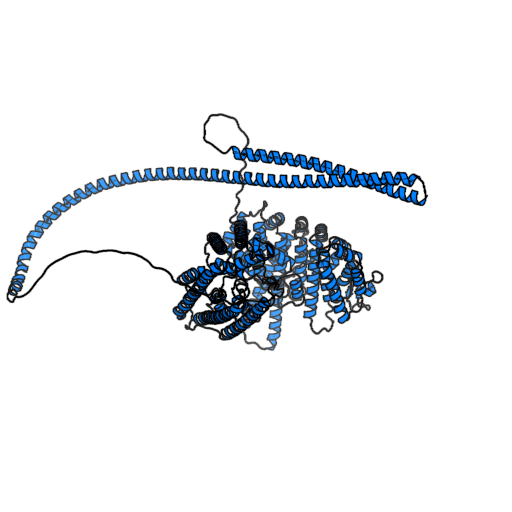4 C CA . GLU A 1 492 ? -31.695 11.839 27.850 1.00 72.75 492 GLU A CA 1
ATOM 3845 C C . GLU A 1 492 ? -31.814 11.260 29.272 1.00 72.75 492 GLU A C 1
ATOM 3847 O O . GLU A 1 492 ? -30.999 11.559 30.148 1.00 72.75 492 GLU A O 1
ATOM 3852 N N . THR A 1 493 ? -32.759 10.338 29.481 1.00 77.62 493 THR A N 1
ATOM 3853 C CA . THR A 1 493 ? -32.889 9.578 30.737 1.00 77.62 493 THR A CA 1
ATOM 3854 C C . THR A 1 493 ? -31.645 8.719 31.016 1.00 77.62 493 THR A C 1
ATOM 3856 O O . THR A 1 493 ? -31.203 8.608 32.163 1.00 77.62 493 THR A O 1
ATOM 3859 N N . HIS A 1 494 ? -31.043 8.115 29.985 1.00 69.69 494 HIS A N 1
ATOM 3860 C CA . HIS A 1 494 ? -29.817 7.326 30.133 1.00 69.69 494 HIS A CA 1
ATOM 3861 C C . HIS A 1 494 ? -28.584 8.187 30.432 1.00 69.69 494 HIS A C 1
ATOM 3863 O O . HIS A 1 494 ? -27.828 7.819 31.331 1.00 69.69 494 HIS A O 1
ATOM 3869 N N . LYS A 1 495 ? -28.420 9.359 29.800 1.00 72.38 495 LYS A N 1
ATOM 3870 C CA . LYS A 1 495 ? -27.332 10.304 30.133 1.00 72.38 495 LYS A CA 1
ATOM 3871 C C . LYS A 1 495 ? -27.350 10.716 31.601 1.00 72.38 495 LYS A C 1
ATOM 3873 O O . LYS A 1 495 ? -26.323 10.639 32.272 1.00 72.38 495 LYS A O 1
ATOM 3878 N N . GLN A 1 496 ? -28.520 11.106 32.114 1.00 78.38 496 GLN A N 1
ATOM 3879 C CA . GLN A 1 496 ? -28.678 11.501 33.518 1.00 78.38 496 GLN A CA 1
ATOM 3880 C C . GLN A 1 496 ? -28.248 10.366 34.456 1.00 78.38 496 GLN A C 1
ATOM 3882 O O . GLN A 1 496 ? -27.472 10.590 35.385 1.00 78.38 496 GLN A O 1
ATOM 3887 N N . ARG A 1 497 ? -28.658 9.125 34.160 1.00 75.81 497 ARG A N 1
ATOM 3888 C CA . ARG A 1 497 ? -28.265 7.957 34.957 1.00 75.81 497 ARG A CA 1
ATOM 3889 C C . ARG A 1 497 ? -26.777 7.606 34.837 1.00 75.81 497 ARG A C 1
ATOM 3891 O O . ARG A 1 497 ? -26.185 7.155 35.815 1.00 75.81 497 ARG A O 1
ATOM 3898 N N . ILE A 1 498 ? -26.164 7.814 33.674 1.00 72.06 498 ILE A N 1
ATOM 3899 C CA . ILE A 1 498 ? -24.717 7.646 33.475 1.00 72.06 498 ILE A CA 1
ATOM 3900 C C . ILE A 1 498 ? -23.941 8.658 34.332 1.00 72.06 498 ILE A C 1
ATOM 3902 O O . ILE A 1 498 ? -22.962 8.276 34.971 1.00 72.06 498 ILE A O 1
ATOM 3906 N N . GLU A 1 499 ? -24.389 9.913 34.418 1.00 75.06 499 GLU A N 1
ATOM 3907 C CA . GLU A 1 499 ? -23.724 10.935 35.238 1.00 75.06 499 GLU A CA 1
ATOM 3908 C C . GLU A 1 499 ? -23.867 10.664 36.746 1.00 75.06 499 GLU A C 1
ATOM 3910 O O . GLU A 1 499 ? -22.879 10.733 37.479 1.00 75.06 499 GLU A O 1
ATOM 3915 N N . GLU A 1 500 ? -25.051 10.240 37.210 1.00 77.62 500 GLU A N 1
ATOM 3916 C CA . GLU A 1 500 ? -25.245 9.752 38.589 1.00 77.62 500 GLU A CA 1
ATOM 3917 C C . GLU A 1 500 ? -24.271 8.614 38.945 1.00 77.62 500 GLU A C 1
ATOM 3919 O O . GLU A 1 500 ? -23.717 8.577 40.048 1.00 77.62 500 GLU A O 1
ATOM 3924 N N . LEU A 1 501 ? -24.052 7.677 38.014 1.00 71.62 501 LEU A N 1
ATOM 3925 C CA . LEU A 1 501 ? -23.159 6.536 38.216 1.00 71.62 501 LEU A CA 1
ATOM 3926 C C . LEU A 1 501 ? -21.678 6.934 38.194 1.00 71.62 501 LEU A C 1
ATOM 3928 O O . LEU A 1 501 ? -20.932 6.432 39.032 1.00 71.62 501 LEU A O 1
ATOM 3932 N N . LYS A 1 502 ? -21.252 7.876 37.338 1.00 72.31 502 LYS A N 1
ATOM 3933 C CA . LYS A 1 502 ? -19.889 8.449 37.387 1.00 72.31 502 LYS A CA 1
ATOM 3934 C C . LYS A 1 502 ? -19.596 9.090 38.743 1.00 72.31 502 LYS A C 1
ATOM 3936 O O . LYS A 1 502 ? -18.563 8.804 39.344 1.00 72.31 502 LYS A O 1
ATOM 3941 N N . VAL A 1 503 ? -20.513 9.920 39.249 1.00 83.50 503 VAL A N 1
ATOM 3942 C CA . VAL A 1 503 ? -20.363 10.573 40.562 1.00 83.50 503 VAL A CA 1
ATOM 3943 C C . VAL A 1 503 ? -20.309 9.530 41.681 1.00 83.50 503 VAL A C 1
ATOM 3945 O O . VAL A 1 503 ? -19.494 9.645 42.596 1.00 83.50 503 VAL A O 1
ATOM 3948 N N . LYS A 1 504 ? -21.125 8.469 41.603 1.00 76.75 504 LYS A N 1
ATOM 3949 C CA . LYS A 1 504 ? -21.069 7.370 42.577 1.00 76.75 504 LYS A CA 1
ATOM 3950 C C . LYS A 1 504 ? -19.759 6.568 42.493 1.00 76.75 504 LYS A C 1
ATOM 3952 O O . LYS A 1 504 ? -19.230 6.224 43.547 1.00 76.75 504 LYS A O 1
ATOM 3957 N N . ASN A 1 505 ? -19.222 6.312 41.297 1.00 69.69 505 ASN A N 1
ATOM 3958 C CA . ASN A 1 505 ? -17.911 5.679 41.108 1.00 69.69 505 ASN A CA 1
ATOM 3959 C C . ASN A 1 505 ? -16.794 6.499 41.765 1.00 69.69 505 ASN A C 1
ATOM 3961 O O . ASN A 1 505 ? -16.100 5.972 42.627 1.00 69.69 505 ASN A O 1
ATOM 3965 N N . ALA A 1 506 ? -16.676 7.789 41.434 1.00 75.69 506 ALA A N 1
ATOM 3966 C CA . ALA A 1 506 ? -15.618 8.656 41.964 1.00 75.69 506 ALA A CA 1
ATOM 3967 C C . ALA A 1 506 ? -15.635 8.742 43.505 1.00 75.69 506 ALA A C 1
ATOM 3969 O O . ALA A 1 506 ? -14.591 8.720 44.155 1.00 75.69 506 ALA A O 1
ATOM 3970 N N . ASN A 1 507 ? -16.829 8.764 44.110 1.00 79.25 507 ASN A N 1
ATOM 3971 C CA . ASN A 1 507 ? -16.978 8.701 45.567 1.00 79.25 507 ASN A CA 1
ATOM 3972 C C . ASN A 1 507 ? -16.542 7.341 46.154 1.00 79.25 507 ASN A C 1
ATOM 3974 O O . ASN A 1 507 ? -16.000 7.297 47.258 1.00 79.25 507 ASN A O 1
ATOM 3978 N N . MET A 1 508 ? -16.761 6.234 45.436 1.00 73.12 508 MET A N 1
ATOM 3979 C CA . MET A 1 508 ? -16.342 4.890 45.859 1.00 73.12 508 MET A CA 1
ATOM 3980 C C . MET A 1 508 ? -14.823 4.689 45.721 1.00 73.12 508 MET A C 1
ATOM 3982 O O . MET A 1 508 ? -14.203 4.066 46.580 1.00 73.12 508 MET A O 1
ATOM 3986 N N . GLU A 1 509 ? -14.217 5.245 44.669 1.00 72.88 509 GLU A N 1
ATOM 3987 C CA . GLU A 1 509 ? -12.765 5.270 44.448 1.00 72.88 509 GLU A CA 1
ATOM 3988 C C . GLU A 1 509 ? -12.050 6.047 45.565 1.00 72.88 509 GLU A C 1
ATOM 3990 O O . GLU A 1 509 ? -11.076 5.555 46.134 1.00 72.88 509 GLU A O 1
ATOM 3995 N N . MET A 1 510 ? -12.594 7.203 45.960 1.00 80.88 510 MET A N 1
ATOM 3996 C CA . MET A 1 510 ? -12.078 8.014 47.070 1.00 80.88 510 MET A CA 1
ATOM 3997 C C . MET A 1 510 ? -12.155 7.285 48.426 1.00 80.88 510 MET A C 1
ATOM 3999 O O . MET A 1 510 ? -11.215 7.343 49.220 1.00 80.88 510 MET A O 1
ATOM 4003 N N . GLU A 1 511 ? -13.241 6.551 48.692 1.00 77.69 511 GLU A N 1
ATOM 4004 C CA . GLU A 1 511 ? -13.359 5.712 49.895 1.00 77.69 511 GLU A CA 1
ATOM 4005 C C . GLU A 1 511 ? -12.408 4.502 49.868 1.00 77.69 511 GLU A C 1
ATOM 4007 O O . GLU A 1 511 ? -11.841 4.150 50.904 1.00 77.69 511 GLU A O 1
ATOM 4012 N N . MET A 1 512 ? -12.173 3.896 48.699 1.00 72.69 512 MET A N 1
ATOM 4013 C CA . MET A 1 512 ? -11.160 2.846 48.522 1.00 72.69 512 MET A CA 1
ATOM 4014 C C . MET A 1 512 ? -9.743 3.364 48.795 1.00 72.69 512 MET A C 1
ATOM 4016 O O . MET A 1 512 ? -8.976 2.699 49.493 1.00 72.69 512 MET A O 1
ATOM 4020 N N . GLU A 1 513 ? -9.396 4.558 48.308 1.00 77.88 513 GLU A N 1
ATOM 4021 C CA . GLU A 1 513 ? -8.106 5.191 48.600 1.00 77.88 513 GLU A CA 1
ATOM 4022 C C . GLU A 1 513 ? -7.957 5.497 50.100 1.00 77.88 513 GLU A C 1
ATOM 4024 O O . GLU A 1 513 ? -6.924 5.173 50.696 1.00 77.88 513 GLU A O 1
ATOM 4029 N N . ARG A 1 514 ? -9.005 6.027 50.750 1.00 83.06 514 ARG A N 1
ATOM 4030 C CA . ARG A 1 514 ? -9.024 6.260 52.205 1.00 83.06 514 ARG A CA 1
ATOM 4031 C C . ARG A 1 514 ? -8.788 4.967 52.992 1.00 83.06 514 ARG A C 1
ATOM 4033 O O . ARG A 1 514 ? -7.912 4.936 53.856 1.00 83.06 514 ARG A O 1
ATOM 4040 N N . VAL A 1 515 ? -9.515 3.894 52.671 1.00 79.06 515 VAL A N 1
ATOM 4041 C CA . VAL A 1 515 ? -9.376 2.586 53.340 1.00 79.06 515 VAL A CA 1
ATOM 4042 C C . VAL A 1 515 ? -7.993 1.974 53.099 1.00 79.06 515 VAL A C 1
ATOM 4044 O O . VAL A 1 515 ? -7.391 1.469 54.043 1.00 79.06 515 VAL A O 1
ATOM 4047 N N . ASN A 1 516 ? -7.440 2.058 51.886 1.00 75.00 516 ASN A N 1
ATOM 4048 C CA . ASN A 1 516 ? -6.094 1.556 51.593 1.00 75.00 516 ASN A CA 1
ATOM 4049 C C . ASN A 1 516 ? -5.001 2.321 52.369 1.00 75.00 516 ASN A C 1
ATOM 4051 O O . ASN A 1 516 ? -4.069 1.705 52.891 1.00 75.00 516 ASN A O 1
ATOM 4055 N N . ASN A 1 517 ? -5.137 3.642 52.517 1.00 81.44 517 ASN A N 1
ATOM 4056 C CA . ASN A 1 517 ? -4.219 4.456 53.320 1.00 81.44 517 ASN A CA 1
ATOM 4057 C C . ASN A 1 517 ? -4.305 4.110 54.820 1.00 81.44 517 ASN A C 1
ATOM 4059 O O . ASN A 1 517 ? -3.275 3.874 55.459 1.00 81.44 517 ASN A O 1
ATOM 4063 N N . GLU A 1 518 ? -5.515 3.969 55.372 1.00 78.00 518 GLU A N 1
ATOM 4064 C CA . GLU A 1 518 ? -5.740 3.498 56.751 1.00 78.00 518 GLU A CA 1
ATOM 4065 C C . GLU A 1 518 ? -5.157 2.091 56.978 1.00 78.00 518 GLU A C 1
ATOM 4067 O O . GLU A 1 518 ? -4.514 1.826 58.000 1.00 78.00 518 GLU A O 1
ATOM 4072 N N . LEU A 1 519 ? -5.299 1.200 55.994 1.00 75.62 519 LEU A N 1
ATOM 4073 C CA . LEU A 1 519 ? -4.736 -0.149 56.006 1.00 75.62 519 LEU A CA 1
ATOM 4074 C C . LEU A 1 519 ? -3.196 -0.140 55.935 1.00 75.62 519 LEU A C 1
ATOM 4076 O O . LEU A 1 519 ? -2.545 -0.970 56.574 1.00 75.62 519 LEU A O 1
ATOM 4080 N N . GLY A 1 520 ? -2.598 0.796 55.192 1.00 75.31 520 GLY A N 1
ATOM 4081 C CA . GLY A 1 520 ? -1.150 1.024 55.126 1.00 75.31 520 GLY A CA 1
ATOM 4082 C C . GLY A 1 520 ? -0.566 1.515 56.453 1.00 75.31 520 GLY A C 1
ATOM 4083 O O . GLY A 1 520 ? 0.438 0.974 56.933 1.00 75.31 520 GLY A O 1
ATOM 4084 N N . GLU A 1 521 ? -1.230 2.471 57.107 1.00 80.31 521 GLU A N 1
ATOM 4085 C CA . GLU A 1 521 ? -0.880 2.895 58.466 1.00 80.31 521 GLU A CA 1
ATOM 4086 C C . GLU A 1 521 ? -1.015 1.751 59.481 1.00 80.31 521 GLU A C 1
ATOM 4088 O O . GLU A 1 521 ? -0.119 1.550 60.305 1.00 80.31 521 GLU A O 1
ATOM 4093 N N . ALA A 1 522 ? -2.106 0.981 59.424 1.00 74.75 522 ALA A N 1
ATOM 4094 C CA . ALA A 1 522 ? -2.343 -0.147 60.322 1.00 74.75 522 ALA A CA 1
ATOM 4095 C C . ALA A 1 522 ? -1.269 -1.238 60.168 1.00 74.75 522 ALA A C 1
ATOM 4097 O O . ALA A 1 522 ? -0.706 -1.679 61.171 1.00 74.75 522 ALA A O 1
ATOM 4098 N N . LYS A 1 523 ? -0.911 -1.615 58.929 1.00 79.56 523 LYS A N 1
ATOM 4099 C CA . LYS A 1 523 ? 0.203 -2.541 58.632 1.00 79.56 523 LYS A CA 1
ATOM 4100 C C . LYS A 1 523 ? 1.519 -2.047 59.245 1.00 79.56 523 LYS A C 1
ATOM 4102 O O . LYS A 1 523 ? 2.205 -2.815 59.918 1.00 79.56 523 LYS A O 1
ATOM 4107 N N . SER A 1 524 ? 1.828 -0.761 59.075 1.00 80.75 524 SER A N 1
ATOM 4108 C CA . SER A 1 524 ? 3.065 -0.139 59.571 1.00 80.75 524 SER A CA 1
ATOM 4109 C C . SER A 1 524 ? 3.145 -0.127 61.105 1.00 80.75 524 SER A C 1
ATOM 4111 O O . SER A 1 524 ? 4.162 -0.512 61.684 1.00 80.75 524 SER A O 1
ATOM 4113 N N . LYS A 1 525 ? 2.050 0.244 61.783 1.00 79.38 525 LYS A N 1
ATOM 4114 C CA . LYS A 1 525 ? 1.942 0.227 63.256 1.00 79.38 525 LYS A CA 1
ATOM 4115 C C . LYS A 1 525 ? 2.033 -1.197 63.815 1.00 79.38 525 LYS A C 1
ATOM 4117 O O . LYS A 1 525 ? 2.712 -1.425 64.814 1.00 79.38 525 LYS A O 1
ATOM 4122 N N . LEU A 1 526 ? 1.396 -2.164 63.151 1.00 74.06 526 LEU A N 1
ATOM 4123 C CA . LEU A 1 526 ? 1.406 -3.575 63.547 1.00 74.06 526 LEU A CA 1
ATOM 4124 C C . LEU A 1 526 ? 2.809 -4.185 63.427 1.00 74.06 526 LEU A C 1
ATOM 4126 O O . LEU A 1 526 ? 3.222 -4.903 64.335 1.00 74.06 526 LEU A O 1
ATOM 4130 N N . GLN A 1 527 ? 3.566 -3.860 62.373 1.00 76.50 527 GLN A N 1
ATOM 4131 C CA . GLN A 1 527 ? 4.961 -4.291 62.233 1.00 76.50 527 GLN A CA 1
ATOM 4132 C C . GLN A 1 527 ? 5.833 -3.773 63.391 1.00 76.50 527 GLN A C 1
ATOM 4134 O O . GLN A 1 527 ? 6.479 -4.572 64.069 1.00 76.50 527 GLN A O 1
ATOM 4139 N N . ALA A 1 528 ? 5.776 -2.470 63.686 1.00 78.69 528 ALA A N 1
ATOM 4140 C CA . ALA A 1 528 ? 6.549 -1.865 64.775 1.00 78.69 528 ALA A CA 1
ATOM 4141 C C . ALA A 1 528 ? 6.198 -2.439 66.166 1.00 78.69 528 ALA A C 1
ATOM 4143 O O . ALA A 1 528 ? 7.081 -2.631 67.001 1.00 78.69 528 ALA A O 1
ATOM 4144 N N . LEU A 1 529 ? 4.923 -2.756 66.422 1.00 74.44 529 LEU A N 1
ATOM 4145 C CA . LEU A 1 529 ? 4.485 -3.382 67.679 1.00 74.44 529 LEU A CA 1
ATOM 4146 C C . LEU A 1 529 ? 4.831 -4.877 67.766 1.00 74.44 529 LEU A C 1
ATOM 4148 O O . LEU A 1 529 ? 5.002 -5.398 68.871 1.00 74.44 529 LEU A O 1
ATOM 4152 N N . TRP A 1 530 ? 4.968 -5.568 66.629 1.00 64.25 530 TRP A N 1
ATOM 4153 C CA . TRP A 1 530 ? 5.410 -6.965 66.585 1.00 64.25 530 TRP A CA 1
ATOM 4154 C C . TRP A 1 530 ? 6.891 -7.099 66.953 1.00 64.25 530 TRP A C 1
ATOM 4156 O O . TRP A 1 530 ? 7.242 -7.969 67.747 1.00 64.25 530 TRP A O 1
ATOM 4166 N N . GLU A 1 531 ? 7.733 -6.180 66.473 1.00 71.94 531 GLU A N 1
ATOM 4167 C CA . GLU A 1 531 ? 9.153 -6.075 66.850 1.00 71.94 531 GLU A CA 1
ATOM 4168 C C . GLU A 1 531 ? 9.350 -5.759 68.349 1.00 71.94 531 GLU A C 1
ATOM 4170 O O . GLU A 1 531 ? 10.360 -6.142 68.936 1.00 71.94 531 GLU A O 1
ATOM 4175 N N . GLN A 1 532 ? 8.363 -5.121 68.992 1.00 71.19 532 GLN A N 1
ATOM 4176 C CA . GLN A 1 532 ? 8.359 -4.812 70.431 1.00 71.19 532 GLN A CA 1
ATOM 4177 C C . GLN A 1 532 ? 7.693 -5.892 71.307 1.00 71.19 532 GLN A C 1
ATOM 4179 O O . GLN A 1 532 ? 7.757 -5.809 72.533 1.00 71.19 532 GLN A O 1
ATOM 4184 N N . GLY A 1 533 ? 7.051 -6.904 70.712 1.00 63.00 533 GLY A N 1
ATOM 4185 C CA . GLY A 1 533 ? 6.404 -7.999 71.444 1.00 63.00 533 GLY A CA 1
ATOM 4186 C C . GLY A 1 533 ? 5.155 -7.610 72.254 1.00 63.00 533 GLY A C 1
ATOM 4187 O O . GLY A 1 533 ? 4.822 -8.313 73.209 1.00 63.00 533 GLY A O 1
ATOM 4188 N N . SER A 1 534 ? 4.463 -6.514 71.908 1.00 67.81 534 SER A N 1
ATOM 4189 C CA . SER A 1 534 ? 3.260 -6.066 72.639 1.00 67.81 534 SER A CA 1
ATOM 4190 C C . SER A 1 534 ? 2.088 -7.058 72.490 1.00 67.81 534 SER A C 1
ATOM 4192 O O . SER A 1 534 ? 1.818 -7.522 71.376 1.00 67.81 534 SER A O 1
ATOM 4194 N N . PRO A 1 535 ? 1.319 -7.354 73.562 1.00 65.69 535 PRO A N 1
ATOM 4195 C CA . PRO A 1 535 ? 0.106 -8.172 73.465 1.00 65.69 535 PRO A CA 1
ATOM 4196 C C . PRO A 1 535 ? -1.007 -7.530 72.613 1.00 65.69 535 PRO A C 1
ATOM 4198 O O . PRO A 1 535 ? -1.895 -8.239 72.138 1.00 65.69 535 PRO A O 1
ATOM 4201 N N . GLU A 1 536 ? -0.957 -6.217 72.362 1.00 67.44 536 GLU A N 1
ATOM 4202 C CA . GLU A 1 536 ? -1.949 -5.483 71.554 1.00 67.44 536 GLU A CA 1
ATOM 4203 C C . GLU A 1 536 ? -1.976 -5.919 70.079 1.00 67.44 536 GLU A C 1
ATOM 4205 O O . GLU A 1 536 ? -2.991 -5.750 69.399 1.00 67.44 536 GLU A O 1
ATOM 4210 N N . VAL A 1 537 ? -0.905 -6.560 69.592 1.00 69.94 537 VAL A N 1
ATOM 4211 C CA . VAL A 1 537 ? -0.820 -7.120 68.230 1.00 69.94 537 VAL A CA 1
ATOM 4212 C C . VAL A 1 537 ? -1.986 -8.067 67.917 1.00 69.94 537 VAL A C 1
ATOM 4214 O O . VAL A 1 537 ? -2.400 -8.163 66.763 1.00 69.94 537 VAL A O 1
ATOM 4217 N N . ALA A 1 538 ? -2.535 -8.767 68.916 1.00 69.62 538 ALA A N 1
ATOM 4218 C CA . ALA A 1 538 ? -3.668 -9.668 68.711 1.00 69.62 538 ALA A CA 1
ATOM 4219 C C . ALA A 1 538 ? -4.960 -8.926 68.315 1.00 69.62 538 ALA A C 1
ATOM 4221 O O . ALA A 1 538 ? -5.698 -9.429 67.472 1.00 69.62 538 ALA A O 1
ATOM 4222 N N . GLY A 1 539 ? -5.204 -7.733 68.874 1.00 71.38 539 GLY A N 1
ATOM 4223 C CA . GLY A 1 539 ? -6.351 -6.888 68.518 1.00 71.38 539 GLY A CA 1
ATOM 4224 C C . GLY A 1 539 ? -6.187 -6.283 67.126 1.00 71.38 539 GLY A C 1
ATOM 4225 O O . GLY A 1 539 ? -7.013 -6.519 66.250 1.00 71.38 539 GLY A O 1
ATOM 4226 N N . LEU A 1 540 ? -5.038 -5.644 66.879 1.00 69.06 540 LEU A N 1
ATOM 4227 C CA . LEU A 1 540 ? -4.729 -5.000 65.596 1.00 69.06 540 LEU A CA 1
ATOM 4228 C C . LEU A 1 540 ? -4.721 -5.976 64.404 1.00 69.06 540 LEU A C 1
ATOM 4230 O O . LEU A 1 540 ? -4.992 -5.572 63.276 1.00 69.06 540 LEU A O 1
ATOM 4234 N N . ARG A 1 541 ? -4.443 -7.271 64.625 1.00 70.50 541 ARG A N 1
ATOM 4235 C CA . ARG A 1 541 ? -4.604 -8.318 63.595 1.00 70.50 541 ARG A CA 1
ATOM 4236 C C . ARG A 1 541 ? -6.070 -8.601 63.246 1.00 70.50 541 ARG A C 1
ATOM 4238 O O . ARG A 1 541 ? -6.332 -8.987 62.111 1.00 70.50 541 ARG A O 1
ATOM 4245 N N . GLY A 1 542 ? -6.996 -8.423 64.188 1.00 75.75 542 GLY A N 1
ATOM 4246 C CA . GLY A 1 542 ? -8.438 -8.486 63.948 1.00 75.75 542 GLY A CA 1
ATOM 4247 C C . GLY A 1 542 ? -8.916 -7.281 63.143 1.00 75.75 542 GLY A C 1
ATOM 4248 O O . GLY A 1 542 ? -9.473 -7.459 62.062 1.00 75.75 542 GLY A O 1
ATOM 4249 N N . ASP A 1 543 ? -8.591 -6.072 63.607 1.00 75.12 543 ASP A N 1
ATOM 4250 C CA . ASP A 1 543 ? -8.957 -4.813 62.940 1.00 75.12 543 ASP A CA 1
ATOM 4251 C C . ASP A 1 543 ? -8.446 -4.771 61.486 1.00 75.12 543 ASP A C 1
ATOM 4253 O O . ASP A 1 543 ? -9.173 -4.399 60.564 1.00 75.12 543 ASP A O 1
ATOM 4257 N N . LEU A 1 544 ? -7.211 -5.237 61.252 1.00 77.38 544 LEU A N 1
ATOM 4258 C CA . LEU A 1 544 ? -6.634 -5.338 59.909 1.00 77.38 544 LEU A CA 1
ATOM 4259 C C . LEU A 1 544 ? -7.380 -6.348 59.018 1.00 77.38 544 LEU A C 1
ATOM 4261 O O . LEU A 1 544 ? -7.532 -6.106 57.821 1.00 77.38 544 LEU A O 1
ATOM 4265 N N . ALA A 1 545 ? -7.849 -7.468 59.575 1.00 76.31 545 ALA A N 1
ATOM 4266 C CA . ALA A 1 545 ? -8.608 -8.469 58.826 1.00 76.31 545 ALA A CA 1
ATOM 4267 C C . ALA A 1 545 ? -10.016 -7.969 58.454 1.00 76.31 545 ALA A C 1
ATOM 4269 O O . ALA A 1 545 ? -10.491 -8.251 57.352 1.00 76.31 545 ALA A O 1
ATOM 4270 N N . GLU A 1 546 ? -10.664 -7.183 59.320 1.00 79.25 546 GLU A N 1
ATOM 4271 C CA . GLU A 1 546 ? -11.907 -6.486 58.964 1.00 79.25 546 GLU A CA 1
ATOM 4272 C C . GLU A 1 546 ? -11.665 -5.396 57.908 1.00 79.25 546 GLU A C 1
ATOM 4274 O O . GLU A 1 546 ? -12.461 -5.269 56.977 1.00 79.25 546 GLU A O 1
ATOM 4279 N N . GLY A 1 547 ? -10.539 -4.676 57.985 1.00 72.81 547 GLY A N 1
ATOM 4280 C CA . GLY A 1 547 ? -10.109 -3.700 56.978 1.00 72.81 547 GLY A CA 1
ATOM 4281 C C . GLY A 1 547 ? -9.928 -4.304 55.580 1.00 72.81 547 GLY A C 1
ATOM 4282 O O . GLY A 1 547 ? -10.549 -3.829 54.632 1.00 72.81 547 GLY A O 1
ATOM 4283 N N . VAL A 1 548 ? -9.155 -5.392 55.453 1.00 78.44 548 VAL A N 1
ATOM 4284 C CA . VAL A 1 548 ? -8.969 -6.114 54.171 1.00 78.44 548 VAL A CA 1
ATOM 4285 C C . VAL A 1 548 ? -10.305 -6.611 53.620 1.00 78.44 548 VAL A C 1
ATOM 4287 O O . VAL A 1 548 ? -10.606 -6.420 52.446 1.00 78.44 548 VAL A O 1
ATOM 4290 N N . LYS A 1 549 ? -11.159 -7.192 54.469 1.00 81.44 549 LYS A N 1
ATOM 4291 C CA . LYS A 1 549 ? -12.483 -7.663 54.043 1.00 81.44 549 LYS A CA 1
ATOM 4292 C C . LYS A 1 549 ? -13.374 -6.520 53.535 1.00 81.44 549 LYS A C 1
ATOM 4294 O O . LYS A 1 549 ? -14.194 -6.731 52.644 1.00 81.44 549 LYS A O 1
ATOM 4299 N N . ARG A 1 550 ? -13.216 -5.310 54.085 1.00 78.38 550 ARG A N 1
ATOM 4300 C CA . ARG A 1 550 ? -13.930 -4.103 53.645 1.00 78.38 550 ARG A CA 1
ATOM 4301 C C . ARG A 1 550 ? -13.447 -3.630 52.271 1.00 78.38 550 ARG A C 1
ATOM 4303 O O . ARG A 1 550 ? -14.286 -3.344 51.419 1.00 78.38 550 ARG A O 1
ATOM 4310 N N . GLU A 1 551 ? -12.131 -3.623 52.048 1.00 74.75 551 GLU A N 1
ATOM 4311 C CA . GLU A 1 551 ? -11.495 -3.364 50.745 1.00 74.75 551 GLU A CA 1
ATOM 4312 C C . GLU A 1 551 ? -12.022 -4.333 49.669 1.00 74.75 551 GLU A C 1
ATOM 4314 O O . GLU A 1 551 ? -12.491 -3.896 48.618 1.00 74.75 551 GLU A O 1
ATOM 4319 N N . GLU A 1 552 ? -12.052 -5.641 49.958 1.00 78.75 552 GLU A N 1
ATOM 4320 C CA . GLU A 1 552 ? -12.600 -6.661 49.049 1.00 78.75 552 GLU A CA 1
ATOM 4321 C C . GLU A 1 552 ? -14.078 -6.407 48.700 1.00 78.75 552 GLU A C 1
ATOM 4323 O O . GLU A 1 552 ? -14.459 -6.503 47.531 1.00 78.75 552 GLU A O 1
ATOM 4328 N N . THR A 1 553 ? -14.917 -6.040 49.679 1.00 81.31 553 THR A N 1
ATOM 4329 C CA . THR A 1 553 ? -16.337 -5.737 49.414 1.00 81.31 553 THR A CA 1
ATOM 4330 C C . THR A 1 553 ? -16.546 -4.467 48.591 1.00 81.31 553 THR A C 1
ATOM 4332 O O . THR A 1 553 ? -17.358 -4.479 47.667 1.00 81.31 553 THR A O 1
ATOM 4335 N N . LEU A 1 554 ? -15.804 -3.392 48.876 1.00 76.88 554 LEU A N 1
ATOM 4336 C CA . LEU A 1 554 ? -15.897 -2.134 48.128 1.00 76.88 554 LEU A CA 1
ATOM 4337 C C . LEU A 1 554 ? -15.437 -2.320 46.678 1.00 76.88 554 LEU A C 1
ATOM 4339 O O . LEU A 1 554 ? -16.106 -1.856 45.756 1.00 76.88 554 LEU A O 1
ATOM 4343 N N . ARG A 1 555 ? -14.352 -3.073 46.465 1.00 77.25 555 ARG A N 1
ATOM 4344 C CA . ARG A 1 555 ? -13.862 -3.432 45.130 1.00 77.25 555 ARG A CA 1
ATOM 4345 C C . ARG A 1 555 ? -14.898 -4.220 44.326 1.00 77.25 555 ARG A C 1
ATOM 4347 O O . ARG A 1 555 ? -15.144 -3.880 43.174 1.00 77.25 555 ARG A O 1
ATOM 4354 N N . ALA A 1 556 ? -15.552 -5.210 44.935 1.00 80.31 556 ALA A N 1
ATOM 4355 C CA . ALA A 1 556 ? -16.595 -5.992 44.269 1.00 80.31 556 ALA A CA 1
ATOM 4356 C C . ALA A 1 556 ? -17.842 -5.157 43.903 1.00 80.31 556 ALA A C 1
ATOM 4358 O O . ALA A 1 556 ? -18.455 -5.391 42.859 1.00 80.31 556 ALA A O 1
ATOM 4359 N N . GLU A 1 557 ? -18.218 -4.166 44.722 1.00 78.25 557 GLU A N 1
ATOM 4360 C CA . GLU A 1 557 ? -19.283 -3.219 44.359 1.00 78.25 557 GLU A CA 1
ATOM 4361 C C . GLU A 1 557 ? -18.861 -2.259 43.238 1.00 78.25 557 GLU A C 1
ATOM 4363 O O . GLU A 1 557 ? -19.675 -1.959 42.366 1.00 78.25 557 GLU A O 1
ATOM 4368 N N . LEU A 1 558 ? -17.603 -1.813 43.226 1.00 73.56 558 LEU A N 1
ATOM 4369 C CA . LEU A 1 558 ? -17.038 -0.920 42.210 1.00 73.56 558 LEU A CA 1
ATOM 4370 C C . LEU A 1 558 ? -16.924 -1.621 40.844 1.00 73.56 558 LEU A C 1
ATOM 4372 O O . LEU A 1 558 ? -17.389 -1.084 39.838 1.00 73.56 558 LEU A O 1
ATOM 4376 N N . ASP A 1 559 ? -16.426 -2.862 40.812 1.00 75.94 559 ASP A N 1
ATOM 4377 C CA . ASP A 1 559 ? -16.418 -3.707 39.610 1.00 75.94 559 ASP A CA 1
ATOM 4378 C C . ASP A 1 559 ? -17.846 -3.902 39.067 1.00 75.94 559 ASP A C 1
ATOM 4380 O O . ASP A 1 559 ? -18.087 -3.787 37.862 1.00 75.94 559 ASP A O 1
ATOM 4384 N N . LYS A 1 560 ? -18.836 -4.130 39.943 1.00 83.19 560 LYS A N 1
ATOM 4385 C CA . LYS A 1 560 ? -20.247 -4.223 39.536 1.00 83.19 560 LYS A CA 1
ATOM 4386 C C . LYS A 1 560 ? -20.767 -2.904 38.950 1.00 83.19 560 LYS A C 1
ATOM 4388 O O . LYS A 1 560 ? -21.452 -2.926 37.928 1.00 83.19 560 LYS A O 1
ATOM 4393 N N . LEU A 1 561 ? -20.452 -1.770 39.573 1.00 75.75 561 LEU A N 1
ATOM 4394 C CA . LEU A 1 561 ? -20.951 -0.457 39.163 1.00 75.75 561 LEU A CA 1
ATOM 4395 C C . LEU A 1 561 ? -20.340 0.003 37.826 1.00 75.75 561 LEU A C 1
ATOM 4397 O O . LEU A 1 561 ? -21.051 0.570 36.999 1.00 75.75 561 LEU A O 1
ATOM 4401 N N . ASN A 1 562 ? -19.081 -0.353 37.552 1.00 72.75 562 ASN A N 1
ATOM 4402 C CA . ASN A 1 562 ? -18.450 -0.181 36.238 1.00 72.75 562 ASN A CA 1
ATOM 4403 C C . ASN A 1 562 ? -19.120 -1.022 35.138 1.00 72.75 562 ASN A C 1
ATOM 4405 O O . ASN A 1 562 ? -19.342 -0.523 34.036 1.00 72.75 562 ASN A O 1
ATOM 4409 N N . ASN A 1 563 ? -19.513 -2.266 35.427 1.00 79.88 563 ASN A N 1
ATOM 4410 C CA . ASN A 1 563 ? -20.279 -3.077 34.472 1.00 79.88 563 ASN A CA 1
ATOM 4411 C C . ASN A 1 563 ? -21.686 -2.490 34.208 1.00 79.88 563 ASN A C 1
ATOM 4413 O O . ASN A 1 563 ? -22.157 -2.477 33.066 1.00 79.88 563 ASN A O 1
ATOM 4417 N N . GLU A 1 564 ? -22.358 -1.954 35.234 1.00 78.19 564 GLU A N 1
ATOM 4418 C CA . GLU A 1 564 ? -23.623 -1.219 35.058 1.00 78.19 564 GLU A CA 1
ATOM 4419 C C . GLU A 1 564 ? -23.429 0.071 34.225 1.00 78.19 564 GLU A C 1
ATOM 4421 O O . GLU A 1 564 ? -24.274 0.382 33.386 1.00 78.19 564 GLU A O 1
ATOM 4426 N N . LEU A 1 565 ? -22.300 0.777 34.376 1.00 72.56 565 LEU A N 1
ATOM 4427 C CA . LEU A 1 565 ? -21.955 1.966 33.584 1.00 72.56 565 LEU A CA 1
ATOM 4428 C C . LEU A 1 565 ? -21.756 1.644 32.090 1.00 72.56 565 LEU A C 1
ATOM 4430 O O . LEU A 1 565 ? -22.377 2.285 31.241 1.00 72.56 565 LEU A O 1
ATOM 4434 N N . GLU A 1 566 ? -20.924 0.653 31.749 1.00 74.50 566 GLU A N 1
ATOM 4435 C CA . GLU A 1 566 ? -20.649 0.300 30.343 1.00 74.50 566 GLU A CA 1
ATOM 4436 C C . GLU A 1 566 ? -21.899 -0.225 29.622 1.00 74.50 566 GLU A C 1
ATOM 4438 O O . GLU A 1 566 ? -22.185 0.181 28.494 1.00 74.50 566 GLU A O 1
ATOM 4443 N N . THR A 1 567 ? -22.718 -1.047 30.289 1.00 76.94 567 THR A N 1
ATOM 4444 C CA . THR A 1 567 ? -23.979 -1.538 29.696 1.00 76.94 567 THR A CA 1
ATOM 4445 C C . THR A 1 567 ? -25.028 -0.442 29.480 1.00 76.94 567 THR A C 1
ATOM 4447 O O . THR A 1 567 ? -25.941 -0.635 28.674 1.00 76.94 567 THR A O 1
ATOM 4450 N N . LEU A 1 568 ? -24.915 0.709 30.154 1.00 71.44 568 LEU A N 1
ATOM 4451 C CA . LEU A 1 568 ? -25.736 1.894 29.882 1.00 71.44 568 LEU A CA 1
ATOM 4452 C C . LEU A 1 568 ? -25.160 2.752 28.748 1.00 71.44 568 LEU A C 1
ATOM 4454 O O . LEU A 1 568 ? -25.929 3.161 27.879 1.00 71.44 568 LEU A O 1
ATOM 4458 N N . LYS A 1 569 ? -23.835 2.956 28.686 1.00 71.88 569 LYS A N 1
ATOM 4459 C CA . LYS A 1 569 ? -23.176 3.630 27.546 1.00 71.88 569 LYS A CA 1
ATOM 4460 C C . LYS A 1 569 ? -23.481 2.932 26.220 1.00 71.88 569 LYS A C 1
ATOM 4462 O O . LYS A 1 569 ? -23.809 3.598 25.240 1.00 71.88 569 LYS A O 1
ATOM 4467 N N . GLN A 1 570 ? -23.418 1.597 26.194 1.00 75.94 570 GLN A N 1
ATOM 4468 C CA . GLN A 1 570 ? -23.741 0.813 24.999 1.00 75.94 570 GLN A CA 1
ATOM 4469 C C . GLN A 1 570 ? -25.179 1.087 24.524 1.00 75.94 570 GLN A C 1
ATOM 4471 O O . GLN A 1 570 ? -25.391 1.366 23.347 1.00 75.94 570 GLN A O 1
ATOM 4476 N N . LYS A 1 571 ? -26.154 1.095 25.443 1.00 74.19 571 LYS A N 1
ATOM 4477 C CA . LYS A 1 571 ? -27.566 1.378 25.131 1.00 74.19 571 LYS A CA 1
ATOM 4478 C C . LYS A 1 571 ? -27.812 2.818 24.689 1.00 74.19 571 LYS A C 1
ATOM 4480 O O . LYS A 1 571 ? -28.652 3.040 23.822 1.00 74.19 571 LYS A O 1
ATOM 4485 N N . GLU A 1 572 ? -27.087 3.793 25.242 1.00 71.06 572 GLU A N 1
ATOM 4486 C CA . GLU A 1 572 ? -27.125 5.170 24.731 1.00 71.06 572 GLU A CA 1
ATOM 4487 C C . GLU A 1 572 ? -26.638 5.215 23.273 1.00 71.06 572 GLU A C 1
ATOM 4489 O O . GLU A 1 572 ? -27.303 5.808 22.427 1.00 71.06 572 GLU A O 1
ATOM 4494 N N . GLY A 1 573 ? -25.534 4.528 22.954 1.00 66.94 573 GLY A N 1
ATOM 4495 C CA . GLY A 1 573 ? -25.011 4.411 21.588 1.00 66.94 573 GLY A CA 1
ATOM 4496 C C . GLY A 1 573 ? -25.988 3.739 20.616 1.00 66.94 573 GLY A C 1
ATOM 4497 O O . GLY A 1 573 ? -26.264 4.287 19.548 1.00 66.94 573 GLY A O 1
ATOM 4498 N N . GLU A 1 574 ? -26.561 2.597 21.004 1.00 72.81 574 GLU A N 1
ATOM 4499 C CA . GLU A 1 574 ? -27.565 1.861 20.220 1.00 72.81 574 GLU A CA 1
ATOM 4500 C C . GLU A 1 574 ? -28.809 2.722 19.941 1.00 72.81 574 GLU A C 1
ATOM 4502 O O . GLU A 1 574 ? -29.249 2.828 18.793 1.00 72.81 574 GLU A O 1
ATOM 4507 N N . HIS A 1 575 ? -29.353 3.404 20.956 1.00 71.25 575 HIS A N 1
ATOM 4508 C CA . HIS A 1 575 ? -30.501 4.296 20.772 1.00 71.25 575 HIS A CA 1
ATOM 4509 C C . HIS A 1 575 ? -30.164 5.548 19.956 1.00 71.25 575 HIS A C 1
ATOM 4511 O O . HIS A 1 575 ? -30.981 5.964 19.135 1.00 71.25 575 HIS A O 1
ATOM 4517 N N . LYS A 1 576 ? -28.965 6.120 20.110 1.00 66.75 576 LYS A N 1
ATOM 4518 C CA . LYS A 1 576 ? -28.515 7.285 19.335 1.00 66.75 576 LYS A CA 1
ATOM 4519 C C . LYS A 1 576 ? -28.327 6.958 17.851 1.00 66.75 576 LYS A C 1
ATOM 4521 O O . LYS A 1 576 ? -28.727 7.757 17.008 1.00 66.75 576 LYS A O 1
ATOM 4526 N N . SER A 1 577 ? -27.792 5.777 17.529 1.00 68.50 577 SER A N 1
ATOM 4527 C CA . SER A 1 577 ? -27.710 5.289 16.145 1.00 68.50 577 SER A CA 1
ATOM 4528 C C . SER A 1 577 ? -29.104 5.062 15.555 1.00 68.50 577 SER A C 1
ATOM 4530 O O . SER A 1 577 ? -29.382 5.517 14.449 1.00 68.50 577 SER A O 1
ATOM 4532 N N . ALA A 1 578 ? -30.011 4.435 16.313 1.00 68.25 578 ALA A N 1
ATOM 4533 C CA . ALA A 1 578 ? -31.386 4.199 15.875 1.00 68.25 578 ALA A CA 1
ATOM 4534 C C . ALA A 1 578 ? -32.189 5.501 15.663 1.00 68.25 578 ALA A C 1
ATOM 4536 O O . ALA A 1 578 ? -32.958 5.581 14.709 1.00 68.25 578 ALA A O 1
ATOM 4537 N N . SER A 1 579 ? -31.998 6.524 16.508 1.00 61.06 579 SER A N 1
ATOM 4538 C CA . SER A 1 579 ? -32.615 7.848 16.320 1.00 61.06 579 SER A CA 1
ATOM 4539 C C . SER A 1 579 ? -32.090 8.516 15.041 1.00 61.06 579 SER A C 1
ATOM 4541 O O . SER A 1 579 ? -32.879 8.874 14.168 1.00 61.06 579 SER A O 1
ATOM 4543 N N . GLY A 1 580 ? -30.765 8.554 14.836 1.00 62.84 580 GLY A N 1
ATOM 4544 C CA . GLY A 1 580 ? -30.158 9.085 13.604 1.00 62.84 580 GLY A CA 1
ATOM 4545 C C . GLY A 1 580 ? -30.604 8.361 12.324 1.00 62.84 580 GLY A C 1
ATOM 4546 O O . GLY A 1 580 ? -30.850 9.002 11.300 1.00 62.84 580 GLY A O 1
ATOM 4547 N N . GLU A 1 581 ? -30.785 7.041 12.384 1.00 68.44 581 GLU A N 1
ATOM 4548 C CA . GLU A 1 581 ? -31.345 6.238 11.289 1.00 68.44 581 GLU A CA 1
ATOM 4549 C C . GLU A 1 581 ? -32.823 6.521 10.990 1.00 68.44 581 GLU A C 1
ATOM 4551 O O . GLU A 1 581 ? -33.251 6.305 9.857 1.00 68.44 581 GLU A O 1
ATOM 4556 N N . LEU A 1 582 ? -33.627 6.938 11.973 1.00 66.56 582 LEU A N 1
ATOM 4557 C CA . LEU A 1 582 ? -35.009 7.363 11.727 1.00 66.56 582 LEU A CA 1
ATOM 4558 C C . LEU A 1 582 ? -35.040 8.784 11.161 1.00 66.56 582 LEU A C 1
ATOM 4560 O O . LEU A 1 582 ? -35.727 9.014 10.169 1.00 66.56 582 LEU A O 1
ATOM 4564 N N . THR A 1 583 ? -34.263 9.707 11.727 1.00 62.53 583 THR A N 1
ATOM 4565 C CA . THR A 1 583 ? -34.195 11.106 11.276 1.00 62.53 583 THR A CA 1
ATOM 4566 C C . THR A 1 583 ? -33.725 11.214 9.826 1.00 62.53 583 THR A C 1
ATOM 4568 O O . THR A 1 583 ? -34.374 11.884 9.029 1.00 62.53 583 THR A O 1
ATOM 4571 N N . THR A 1 584 ? -32.679 10.478 9.435 1.00 68.50 584 THR A N 1
ATOM 4572 C CA . THR A 1 584 ? -32.217 10.438 8.032 1.00 68.50 584 THR A CA 1
ATOM 4573 C C . THR A 1 584 ? -33.248 9.821 7.081 1.00 68.50 584 THR A C 1
ATOM 4575 O O . THR A 1 584 ? -33.408 10.300 5.963 1.00 68.50 584 THR A O 1
ATOM 4578 N N . LYS A 1 585 ? -34.012 8.804 7.510 1.00 66.81 585 LYS A N 1
ATOM 4579 C CA . LYS A 1 585 ? -35.113 8.242 6.701 1.00 66.81 585 LYS A CA 1
ATOM 4580 C C . LYS A 1 585 ? -36.281 9.222 6.552 1.00 66.81 585 LYS A C 1
ATOM 4582 O O . LYS A 1 585 ? -36.864 9.285 5.474 1.00 66.81 585 LYS A O 1
ATOM 4587 N N . ILE A 1 586 ? -36.596 10.001 7.588 1.00 63.09 586 ILE A N 1
ATOM 4588 C CA . ILE A 1 586 ? -37.596 11.079 7.520 1.00 63.09 586 ILE A CA 1
ATOM 4589 C C . ILE A 1 586 ? -37.124 12.170 6.548 1.00 63.09 586 ILE A C 1
ATOM 4591 O O . ILE A 1 586 ? -37.869 12.527 5.643 1.00 63.09 586 ILE A O 1
ATOM 4595 N N . GLU A 1 587 ? -35.874 12.626 6.653 1.00 60.62 587 GLU A N 1
ATOM 4596 C CA . GLU A 1 587 ? -35.300 13.651 5.769 1.00 60.62 587 GLU A CA 1
ATOM 4597 C C . GLU A 1 587 ? -35.246 13.207 4.294 1.00 60.62 587 GLU A C 1
ATOM 4599 O O . GLU A 1 587 ? -35.538 13.999 3.395 1.00 60.62 587 GLU A O 1
ATOM 4604 N N . ILE A 1 588 ? -34.947 11.932 4.016 1.00 65.75 588 ILE A N 1
ATOM 4605 C CA . ILE A 1 588 ? -35.038 11.365 2.659 1.00 65.75 588 ILE A CA 1
ATOM 4606 C C . ILE A 1 588 ? -36.487 11.409 2.150 1.00 65.75 588 ILE A C 1
ATOM 4608 O O . ILE A 1 588 ? -36.727 11.916 1.055 1.00 65.75 588 ILE A O 1
ATOM 4612 N N . LEU A 1 589 ? -37.459 10.950 2.947 1.00 63.22 589 LEU A N 1
ATOM 4613 C CA . LEU A 1 589 ? -38.877 10.945 2.564 1.00 63.22 589 LEU A CA 1
ATOM 4614 C C . LEU A 1 589 ? -39.442 12.362 2.364 1.00 63.22 589 LEU A C 1
ATOM 4616 O O . LEU A 1 589 ? -40.226 12.586 1.442 1.00 63.22 589 LEU A O 1
ATOM 4620 N N . GLU A 1 590 ? -39.030 13.343 3.169 1.00 58.25 590 GLU A N 1
ATOM 4621 C CA . GLU A 1 590 ? -39.412 14.747 2.973 1.00 58.25 590 GLU A CA 1
ATOM 4622 C C . GLU A 1 590 ? -38.829 15.326 1.676 1.00 58.25 590 GLU A C 1
ATOM 4624 O O . GLU A 1 590 ? -39.530 16.037 0.947 1.00 58.25 590 GLU A O 1
ATOM 4629 N N . ASN A 1 591 ? -37.583 14.983 1.336 1.00 63.28 591 ASN A N 1
ATOM 4630 C CA . ASN A 1 591 ? -36.965 15.385 0.073 1.00 63.28 591 ASN A CA 1
ATOM 4631 C C . ASN A 1 591 ? -37.602 14.687 -1.145 1.00 63.28 591 ASN A C 1
ATOM 4633 O O . ASN A 1 591 ? -37.823 15.347 -2.163 1.00 63.28 591 ASN A O 1
ATOM 4637 N N . GLU A 1 592 ? -37.993 13.412 -1.048 1.00 63.38 592 GLU A N 1
ATOM 4638 C CA . GLU A 1 592 ? -38.784 12.727 -2.085 1.00 63.38 592 GLU A CA 1
ATOM 4639 C C . GLU A 1 592 ? -40.159 13.385 -2.275 1.00 63.38 592 GLU A C 1
ATOM 4641 O O . GLU A 1 592 ? -40.543 13.711 -3.400 1.00 63.38 592 GLU A O 1
ATOM 4646 N N . VAL A 1 593 ? -40.892 13.660 -1.189 1.00 62.28 593 VAL A N 1
ATOM 4647 C CA . VAL A 1 593 ? -42.194 14.356 -1.237 1.00 62.28 593 VAL A CA 1
ATOM 4648 C C . VAL A 1 593 ? -42.060 15.754 -1.847 1.00 62.28 593 VAL A C 1
ATOM 4650 O O . VAL A 1 593 ? -42.925 16.177 -2.619 1.00 62.28 593 VAL A O 1
ATOM 4653 N N . LYS A 1 594 ? -40.971 16.471 -1.553 1.00 67.25 594 LYS A N 1
ATOM 4654 C CA . LYS A 1 594 ? -40.665 17.780 -2.142 1.00 67.25 594 LYS A CA 1
ATOM 4655 C C . LYS A 1 594 ? -40.348 17.676 -3.638 1.00 67.25 594 LYS A C 1
ATOM 4657 O O . LYS A 1 594 ? -40.940 18.420 -4.417 1.00 67.25 594 LYS A O 1
ATOM 4662 N N . SER A 1 595 ? -39.507 16.723 -4.042 1.00 63.50 595 SER A N 1
ATOM 4663 C CA . SER A 1 595 ? -39.178 16.448 -5.450 1.00 63.50 595 SER A CA 1
ATOM 4664 C C . SER A 1 595 ? -40.431 16.113 -6.268 1.00 63.50 595 SER A C 1
ATOM 4666 O O . SER A 1 595 ? -40.735 16.788 -7.252 1.00 63.50 595 SER A O 1
ATOM 4668 N N . ASN A 1 596 ? -41.248 15.170 -5.785 1.00 60.84 596 ASN A N 1
ATOM 4669 C CA . ASN A 1 596 ? -42.513 14.776 -6.412 1.00 60.84 596 ASN A CA 1
ATOM 4670 C C . ASN A 1 596 ? -43.491 15.960 -6.546 1.00 60.84 596 ASN A C 1
ATOM 4672 O O . ASN A 1 596 ? -44.228 16.071 -7.526 1.00 60.84 596 ASN A O 1
ATOM 4676 N N . LYS A 1 597 ? -43.495 16.884 -5.577 1.00 66.88 597 LYS A N 1
ATOM 4677 C CA . LYS A 1 597 ? -44.327 18.096 -5.606 1.00 66.88 597 LYS A CA 1
ATOM 4678 C C . LYS A 1 597 ? -43.844 19.123 -6.636 1.00 66.88 597 LYS A C 1
ATOM 4680 O O . LYS A 1 597 ? -44.678 19.800 -7.237 1.00 66.88 597 LYS A O 1
ATOM 4685 N N . GLU A 1 598 ? -42.537 19.228 -6.862 1.00 69.62 598 GLU A N 1
ATOM 4686 C CA . GLU A 1 598 ? -41.959 20.047 -7.934 1.00 69.62 598 GLU A CA 1
ATOM 4687 C C . GLU A 1 598 ? -42.175 19.410 -9.318 1.00 69.62 598 GLU A C 1
ATOM 4689 O O . GLU A 1 598 ? -42.514 20.122 -10.265 1.00 69.62 598 GLU A O 1
ATOM 4694 N N . GLU A 1 599 ? -42.092 18.082 -9.445 1.00 68.62 599 GLU A N 1
ATOM 4695 C CA . GLU A 1 599 ? -42.416 17.366 -10.689 1.00 68.62 599 GLU A CA 1
ATOM 4696 C C . GLU A 1 599 ? -43.893 17.534 -11.077 1.00 68.62 599 GLU A C 1
ATOM 4698 O O . GLU A 1 599 ? -44.191 17.914 -12.210 1.00 68.62 599 GLU A O 1
ATOM 4703 N N . VAL A 1 600 ? -44.827 17.371 -10.132 1.00 65.19 600 VAL A N 1
ATOM 4704 C CA . VAL A 1 600 ? -46.261 17.652 -10.348 1.00 65.19 600 VAL A CA 1
ATOM 4705 C C . VAL A 1 600 ? -46.502 19.099 -10.797 1.00 65.19 600 VAL A C 1
ATOM 4707 O O . VAL A 1 600 ? -47.423 19.355 -11.576 1.00 65.19 600 VAL A O 1
ATOM 4710 N N . LEU A 1 601 ? -45.677 20.052 -10.351 1.00 71.94 601 LEU A N 1
ATOM 4711 C CA . LEU A 1 601 ? -45.781 21.454 -10.758 1.00 71.94 601 LEU A CA 1
ATOM 4712 C C . LEU A 1 601 ? -45.241 21.676 -12.183 1.00 71.94 601 LEU A C 1
ATOM 4714 O O . LEU A 1 601 ? -45.937 22.290 -12.992 1.00 71.94 601 LEU A O 1
ATOM 4718 N N . ARG A 1 602 ? -44.094 21.080 -12.541 1.00 74.19 602 ARG A N 1
ATOM 4719 C CA . ARG A 1 602 ? -43.551 21.088 -13.917 1.00 74.19 602 ARG A CA 1
ATOM 4720 C C . ARG A 1 602 ? -44.492 20.418 -14.921 1.00 74.19 602 ARG A C 1
ATOM 4722 O O . ARG A 1 602 ? -44.740 20.968 -15.990 1.00 74.19 602 ARG A O 1
ATOM 4729 N N . LEU A 1 603 ? -45.066 19.265 -14.570 1.00 73.31 603 LEU A N 1
ATOM 4730 C CA . LEU A 1 603 ? -46.057 18.565 -15.398 1.00 73.31 603 LEU A CA 1
ATOM 4731 C C . LEU A 1 603 ? -47.314 19.416 -15.624 1.00 73.31 603 LEU A C 1
ATOM 4733 O O . LEU A 1 603 ? -47.927 19.347 -16.690 1.00 73.31 603 LEU A O 1
ATOM 4737 N N . LYS A 1 604 ? -47.688 20.252 -14.649 1.00 69.81 604 LYS A N 1
ATOM 4738 C CA . LYS A 1 604 ? -48.806 21.191 -14.779 1.00 69.81 604 LYS A CA 1
ATOM 4739 C C . LYS A 1 604 ? -48.476 22.345 -15.729 1.00 69.81 604 LYS A C 1
ATOM 4741 O O . LYS A 1 604 ? -49.262 22.604 -16.635 1.00 69.81 604 LYS A O 1
ATOM 4746 N N . GLU A 1 605 ? -47.304 22.966 -15.586 1.00 75.50 605 GLU A N 1
ATOM 4747 C CA . GLU A 1 605 ? -46.818 24.005 -16.510 1.00 75.50 605 GLU A CA 1
ATOM 4748 C C . GLU A 1 605 ? -46.685 23.478 -17.948 1.00 75.50 605 GLU A C 1
ATOM 4750 O O . GLU A 1 605 ? -47.102 24.145 -18.895 1.00 75.50 605 GLU A O 1
ATOM 4755 N N . GLN A 1 606 ? -46.190 22.249 -18.126 1.00 72.75 606 GLN A N 1
ATOM 4756 C CA . GLN A 1 606 ? -46.114 21.593 -19.433 1.00 72.75 606 GLN A CA 1
ATOM 4757 C C . GLN A 1 606 ? -47.505 21.349 -20.042 1.00 72.75 606 GLN A C 1
ATOM 4759 O O . GLN A 1 606 ? -47.677 21.498 -21.251 1.00 72.75 606 GLN A O 1
ATOM 4764 N N . ASN A 1 607 ? -48.507 21.009 -19.227 1.00 65.50 607 ASN A N 1
ATOM 4765 C CA . ASN A 1 607 ? -49.883 20.787 -19.680 1.00 65.50 607 ASN A CA 1
ATOM 4766 C C . ASN A 1 607 ? -50.580 22.104 -20.079 1.00 65.50 607 ASN A C 1
ATOM 4768 O O . ASN A 1 607 ? -51.223 22.170 -21.128 1.00 65.50 607 ASN A O 1
ATOM 4772 N N . ASP A 1 608 ? -50.385 23.184 -19.314 1.00 75.38 608 ASP A N 1
ATOM 4773 C CA . ASP A 1 608 ? -50.848 24.528 -19.693 1.00 75.38 608 ASP A CA 1
ATOM 4774 C C . ASP A 1 608 ? -50.118 25.046 -20.956 1.00 75.38 608 ASP A C 1
ATOM 4776 O O . ASP A 1 608 ? -50.738 25.650 -21.837 1.00 75.38 608 ASP A O 1
ATOM 4780 N N . GLY A 1 609 ? -48.830 24.721 -21.117 1.00 73.25 609 GLY A N 1
ATOM 4781 C CA . GLY A 1 609 ? -48.063 24.958 -22.345 1.00 73.25 609 GLY A CA 1
ATOM 4782 C C . GLY A 1 609 ? -48.650 24.233 -23.560 1.00 73.25 609 GLY A C 1
ATOM 4783 O O . GLY A 1 609 ? -48.991 24.880 -24.552 1.00 73.25 609 GLY A O 1
ATOM 4784 N N . LEU A 1 610 ? -48.855 22.914 -23.463 1.00 75.62 610 LEU A N 1
ATOM 4785 C CA . LEU A 1 610 ? -49.486 22.088 -24.505 1.00 75.62 610 LEU A CA 1
ATOM 4786 C C . LEU A 1 610 ? -50.884 22.590 -24.880 1.00 75.62 610 LEU A C 1
ATOM 4788 O O . LEU A 1 610 ? -51.251 22.590 -26.055 1.00 75.62 610 LEU A O 1
ATOM 4792 N N . LYS A 1 611 ? -51.659 23.066 -23.902 1.00 75.25 611 LYS A N 1
ATOM 4793 C CA . LYS A 1 611 ? -52.969 23.677 -24.136 1.00 75.25 611 LYS A CA 1
ATOM 4794 C C . LYS A 1 611 ? -52.866 24.939 -25.000 1.00 75.25 611 LYS A C 1
ATOM 4796 O O . LYS A 1 611 ? -53.640 25.076 -25.945 1.00 75.25 611 LYS A O 1
ATOM 4801 N N . SER A 1 612 ? -51.884 25.808 -24.745 1.00 74.81 612 SER A N 1
ATOM 4802 C CA . SER A 1 612 ? -51.635 26.994 -25.582 1.00 74.81 612 SER A CA 1
ATOM 4803 C C . SER A 1 612 ? -51.191 26.636 -27.010 1.00 74.81 612 SER A C 1
ATOM 4805 O O . SER A 1 612 ? -51.602 27.294 -27.967 1.00 74.81 612 SER A O 1
ATOM 4807 N N . THR A 1 613 ? -50.423 25.553 -27.183 1.00 73.88 613 THR A N 1
ATOM 4808 C CA . THR A 1 613 ? -50.070 25.017 -28.510 1.00 73.88 613 THR A CA 1
ATOM 4809 C C . THR A 1 613 ? -51.307 24.493 -29.237 1.00 73.88 613 THR A C 1
ATOM 4811 O O . THR A 1 613 ? -51.541 24.864 -30.378 1.00 73.88 613 THR A O 1
ATOM 4814 N N . ASN A 1 614 ? -52.169 23.730 -28.564 1.00 75.06 614 ASN A N 1
ATOM 4815 C CA . ASN A 1 614 ? -53.401 23.206 -29.157 1.00 75.06 614 ASN A CA 1
ATOM 4816 C C . ASN A 1 614 ? -54.385 24.328 -29.565 1.00 75.06 614 ASN A C 1
ATOM 4818 O O . ASN A 1 614 ? -55.039 24.248 -30.607 1.00 75.06 614 ASN A O 1
ATOM 4822 N N . GLU A 1 615 ? -54.459 25.419 -28.792 1.00 77.69 615 GLU A N 1
ATOM 4823 C CA . GLU A 1 615 ? -55.198 26.631 -29.178 1.00 77.69 615 GLU A CA 1
ATOM 4824 C C . GLU A 1 615 ? -54.582 27.306 -30.418 1.00 77.69 615 GLU A C 1
ATOM 4826 O O . GLU A 1 615 ? -55.320 27.740 -31.307 1.00 77.69 615 GLU A O 1
ATOM 4831 N N . ARG A 1 616 ? -53.248 27.349 -30.546 1.00 77.44 616 ARG A N 1
ATOM 4832 C CA . ARG A 1 616 ? -52.571 27.827 -31.765 1.00 77.44 616 ARG A CA 1
ATOM 4833 C C . ARG A 1 616 ? -52.890 26.940 -32.972 1.00 77.44 616 ARG A C 1
ATOM 4835 O O . ARG A 1 616 ? -53.347 27.457 -33.991 1.00 77.44 616 ARG A O 1
ATOM 4842 N N . ASP A 1 617 ? -52.706 25.631 -32.849 1.00 81.19 617 ASP A N 1
ATOM 4843 C CA . ASP A 1 617 ? -52.902 24.666 -33.935 1.00 81.19 617 ASP A CA 1
ATOM 4844 C C . ASP A 1 617 ? -54.355 24.683 -34.430 1.00 81.19 617 ASP A C 1
ATOM 4846 O O . ASP A 1 617 ? -54.608 24.675 -35.634 1.00 81.19 617 ASP A O 1
ATOM 4850 N N . THR A 1 618 ? -55.324 24.832 -33.520 1.00 79.12 618 THR A N 1
ATOM 4851 C CA . THR A 1 618 ? -56.746 25.013 -33.863 1.00 79.12 618 THR A CA 1
ATOM 4852 C C . THR A 1 618 ? -56.978 26.253 -34.741 1.00 79.12 618 THR A C 1
ATOM 4854 O O . THR A 1 618 ? -57.767 26.205 -35.690 1.00 79.12 618 THR A O 1
ATOM 4857 N N . ASN A 1 619 ? -56.275 27.360 -34.478 1.00 80.19 619 ASN A N 1
ATOM 4858 C CA . ASN A 1 619 ? -56.357 28.573 -35.298 1.00 80.19 619 ASN A CA 1
ATOM 4859 C C . ASN A 1 619 ? -55.671 28.402 -36.669 1.00 80.19 619 ASN A C 1
ATOM 4861 O O . ASN A 1 619 ? -56.215 28.842 -37.686 1.00 80.19 619 ASN A O 1
ATOM 4865 N N . GLU A 1 620 ? -54.520 27.725 -36.734 1.00 76.81 620 GLU A N 1
ATOM 4866 C CA . GLU A 1 620 ? -53.841 27.426 -38.005 1.00 76.81 620 GLU A CA 1
ATOM 4867 C C . GLU A 1 620 ? -54.664 26.452 -38.876 1.00 76.81 620 GLU A C 1
ATOM 4869 O O . GLU A 1 620 ? -54.825 26.685 -40.080 1.00 76.81 620 GLU A O 1
ATOM 4874 N N . ILE A 1 621 ? -55.311 25.448 -38.275 1.00 76.19 621 ILE A N 1
ATOM 4875 C CA . ILE A 1 621 ? -56.300 24.569 -38.927 1.00 76.19 621 ILE A CA 1
ATOM 4876 C C . ILE A 1 621 ? -57.488 25.374 -39.476 1.00 76.19 621 ILE A C 1
ATOM 4878 O O . ILE A 1 621 ? -57.894 25.174 -40.622 1.00 76.19 621 ILE A O 1
ATOM 4882 N N . GLN A 1 622 ? -58.037 26.327 -38.717 1.00 75.81 622 GLN A N 1
ATOM 4883 C CA . GLN A 1 622 ? -59.139 27.158 -39.216 1.00 75.81 622 GLN A CA 1
ATOM 4884 C C . GLN A 1 622 ? -58.695 28.062 -40.383 1.00 75.81 622 GLN A C 1
ATOM 4886 O O . GLN A 1 622 ? -59.465 28.275 -41.323 1.00 75.81 622 GLN A O 1
ATOM 4891 N N . SER A 1 623 ? -57.448 28.546 -40.383 1.00 77.12 623 SER A N 1
ATOM 4892 C CA . SER A 1 623 ? -56.888 29.311 -41.508 1.00 77.12 623 SER A CA 1
ATOM 4893 C C . SER A 1 623 ? -56.710 28.459 -42.774 1.00 77.12 623 SER A C 1
ATOM 4895 O O . SER A 1 623 ? -57.109 28.876 -43.862 1.00 77.12 623 SER A O 1
ATOM 4897 N N . THR A 1 624 ? -56.194 27.233 -42.633 1.00 78.19 624 THR A N 1
ATOM 4898 C CA . THR A 1 624 ? -55.956 26.303 -43.750 1.00 78.19 624 THR A CA 1
ATOM 4899 C C . THR A 1 624 ? -57.248 25.672 -44.267 1.00 78.19 624 THR A C 1
ATOM 4901 O O . THR A 1 624 ? -57.342 25.318 -45.444 1.00 78.19 624 THR A O 1
ATOM 4904 N N . LYS A 1 625 ? -58.298 25.608 -43.442 1.00 81.94 625 LYS A N 1
ATOM 4905 C CA . LYS A 1 625 ? -59.660 25.329 -43.905 1.00 81.94 625 LYS A CA 1
ATOM 4906 C C . LYS A 1 625 ? -60.178 26.447 -44.815 1.00 81.94 625 LYS A C 1
ATOM 4908 O O . LYS A 1 625 ? -60.639 26.160 -45.918 1.00 81.94 625 LYS A O 1
ATOM 4913 N N . ASN A 1 626 ? -60.046 27.710 -44.398 1.00 81.50 626 ASN A N 1
ATOM 4914 C CA . ASN A 1 626 ? -60.492 28.855 -45.199 1.00 81.50 626 ASN A CA 1
ATOM 4915 C C . ASN A 1 626 ? -59.772 28.919 -46.563 1.00 81.50 626 ASN A C 1
ATOM 4917 O O . ASN A 1 626 ? -60.413 29.210 -47.574 1.00 81.50 626 ASN A O 1
ATOM 4921 N N . THR A 1 627 ? -58.467 28.611 -46.625 1.00 81.38 627 THR A N 1
ATOM 4922 C CA . THR A 1 627 ? -57.730 28.577 -47.905 1.00 81.38 627 THR A CA 1
ATOM 4923 C C . THR A 1 627 ? -58.136 27.396 -48.792 1.00 81.38 627 THR A C 1
ATOM 4925 O O . THR A 1 627 ? -58.256 27.568 -50.008 1.00 81.38 627 THR A O 1
ATOM 4928 N N . ASN A 1 628 ? -58.443 26.226 -48.220 1.00 75.25 628 ASN A N 1
ATOM 4929 C CA . ASN A 1 628 ? -59.028 25.110 -48.973 1.00 75.25 628 ASN A CA 1
ATOM 4930 C C . ASN A 1 628 ? -60.402 25.466 -49.570 1.00 75.25 628 ASN A C 1
ATOM 4932 O O . ASN A 1 628 ? -60.659 25.143 -50.728 1.00 75.25 628 ASN A O 1
ATOM 4936 N N . GLU A 1 629 ? -61.260 26.191 -48.847 1.00 82.25 629 GLU A N 1
ATOM 4937 C CA . GLU A 1 629 ? -62.556 26.654 -49.376 1.00 82.25 629 GLU A CA 1
ATOM 4938 C C . GLU A 1 629 ? -62.418 27.674 -50.527 1.00 82.25 629 GLU A C 1
ATOM 4940 O O . GLU A 1 629 ? -63.314 27.774 -51.372 1.00 82.25 629 GLU A O 1
ATOM 4945 N N . THR A 1 630 ? -61.310 28.423 -50.610 1.00 80.50 630 THR A N 1
ATOM 4946 C CA . THR A 1 630 ? -60.975 29.217 -51.810 1.00 80.50 630 THR A CA 1
ATOM 4947 C C . THR A 1 630 ? -60.413 28.358 -52.944 1.00 80.50 630 THR A C 1
ATOM 4949 O O . THR A 1 630 ? -60.881 28.485 -54.075 1.00 80.50 630 THR A O 1
ATOM 4952 N N . LEU A 1 631 ? -59.497 27.427 -52.653 1.00 80.88 631 LEU A N 1
ATOM 4953 C CA . LEU A 1 631 ? -58.904 26.538 -53.661 1.00 80.88 631 LEU A CA 1
ATOM 4954 C C . LEU A 1 631 ? -59.939 25.598 -54.297 1.00 80.88 631 LEU A C 1
ATOM 4956 O O . LEU A 1 631 ? -59.828 25.287 -55.479 1.00 80.88 631 LEU A O 1
ATOM 4960 N N . GLN A 1 632 ? -60.982 25.180 -53.572 1.00 80.94 632 GLN A N 1
ATOM 4961 C CA . GLN A 1 632 ? -62.089 24.406 -54.149 1.00 80.94 632 GLN A CA 1
ATOM 4962 C C . GLN A 1 632 ? -62.873 25.204 -55.202 1.00 80.94 632 GLN A C 1
ATOM 4964 O O . GLN A 1 632 ? -63.181 24.668 -56.264 1.00 80.94 632 GLN A O 1
ATOM 4969 N N . LYS A 1 633 ? -63.139 26.495 -54.958 1.00 84.38 633 LYS A N 1
ATOM 4970 C CA . LYS A 1 633 ? -63.827 27.377 -55.923 1.00 84.38 633 LYS A CA 1
ATOM 4971 C C . LYS A 1 633 ? -62.973 27.627 -57.167 1.00 84.38 633 LYS A C 1
ATOM 4973 O O . LYS A 1 633 ? -63.496 27.673 -58.278 1.00 84.38 633 LYS A O 1
ATOM 4978 N N . GLU A 1 634 ? -61.660 27.743 -56.988 1.00 79.25 634 GLU A N 1
ATOM 4979 C CA . GLU A 1 634 ? -60.706 27.859 -58.093 1.00 79.25 634 GLU A CA 1
ATOM 4980 C C . GLU A 1 634 ? -60.604 26.551 -58.901 1.00 79.25 634 GLU A C 1
ATOM 4982 O O . GLU A 1 634 ? -60.606 26.589 -60.130 1.00 79.25 634 GLU A O 1
ATOM 4987 N N . ASN A 1 635 ? -60.646 25.388 -58.240 1.00 75.44 635 ASN A N 1
ATOM 4988 C CA . ASN A 1 635 ? -60.713 24.083 -58.906 1.00 75.44 635 ASN A CA 1
ATOM 4989 C C . ASN A 1 635 ? -62.015 23.884 -59.701 1.00 75.44 635 ASN A C 1
ATOM 4991 O O . ASN A 1 635 ? -61.954 23.376 -60.818 1.00 75.44 635 ASN A O 1
ATOM 4995 N N . GLU A 1 636 ? -63.182 24.313 -59.202 1.00 82.62 636 GLU A N 1
ATOM 4996 C CA . GLU A 1 636 ? -64.418 24.287 -60.007 1.00 82.62 636 GLU A CA 1
ATOM 4997 C C . GLU A 1 636 ? -64.331 25.217 -61.226 1.00 82.62 636 GLU A C 1
ATOM 4999 O O . GLU A 1 636 ? -64.777 24.854 -62.320 1.00 82.62 636 GLU A O 1
ATOM 5004 N N . HIS A 1 637 ? -63.698 26.386 -61.085 1.00 80.69 637 HIS A N 1
ATOM 5005 C CA . HIS A 1 637 ? -63.468 27.281 -62.216 1.00 80.69 637 HIS A CA 1
ATOM 5006 C C . HIS A 1 637 ? -62.539 26.651 -63.267 1.00 80.69 637 HIS A C 1
ATOM 5008 O O . HIS A 1 637 ? -62.879 26.633 -64.451 1.00 80.69 637 HIS A O 1
ATOM 5014 N N . LEU A 1 638 ? -61.413 26.067 -62.845 1.00 81.38 638 LEU A N 1
ATOM 5015 C CA . LEU A 1 638 ? -60.483 25.350 -63.724 1.00 81.38 638 LEU A CA 1
ATOM 5016 C C . LEU A 1 638 ? -61.137 24.131 -64.385 1.00 81.38 638 LEU A C 1
ATOM 5018 O O . LEU A 1 638 ? -60.957 23.920 -65.582 1.00 81.38 638 LEU A O 1
ATOM 5022 N N . LYS A 1 639 ? -61.971 23.375 -63.663 1.00 81.06 639 LYS A N 1
ATOM 5023 C CA . LYS A 1 639 ? -62.752 22.267 -64.232 1.00 81.06 639 LYS A CA 1
ATOM 5024 C C . LYS A 1 639 ? -63.727 22.754 -65.312 1.00 81.06 639 LYS A C 1
ATOM 5026 O O . LYS A 1 639 ? -63.817 22.141 -66.370 1.00 81.06 639 LYS A O 1
ATOM 5031 N N . THR A 1 640 ? -64.379 23.896 -65.095 1.00 79.44 640 THR A N 1
ATOM 5032 C CA . THR A 1 640 ? -65.262 24.532 -66.093 1.00 79.44 640 THR A CA 1
ATOM 5033 C C . THR A 1 640 ? -64.489 24.992 -67.343 1.00 79.44 640 THR A C 1
ATOM 5035 O O . THR A 1 640 ? -65.037 25.009 -68.446 1.00 79.44 640 THR A O 1
ATOM 5038 N N . GLN A 1 641 ? -63.207 25.356 -67.207 1.00 77.62 641 GLN A N 1
ATOM 5039 C CA . GLN A 1 641 ? -62.328 25.614 -68.355 1.00 77.62 641 GLN A CA 1
ATOM 5040 C C . GLN A 1 641 ? -61.901 24.311 -69.054 1.00 77.62 641 GLN A C 1
ATOM 5042 O O . GLN A 1 641 ? -61.903 24.254 -70.283 1.00 77.62 641 GLN A O 1
ATOM 5047 N N . LEU A 1 642 ? -61.597 23.254 -68.295 1.00 78.12 642 LEU A N 1
ATOM 5048 C CA . LEU A 1 642 ? -61.203 21.945 -68.824 1.00 78.12 642 LEU A CA 1
ATOM 5049 C C . LEU A 1 642 ? -62.329 21.274 -69.626 1.00 78.12 642 LEU A C 1
ATOM 5051 O O . LEU A 1 642 ? -62.068 20.734 -70.695 1.00 78.12 642 LEU A O 1
ATOM 5055 N N . GLU A 1 643 ? -63.583 21.364 -69.176 1.00 77.38 643 GLU A N 1
ATOM 5056 C CA . GLU A 1 643 ? -64.742 20.828 -69.910 1.00 77.38 643 GLU A CA 1
ATOM 5057 C C . GLU A 1 643 ? -64.904 21.487 -71.296 1.00 77.38 643 GLU A C 1
ATOM 5059 O O . GLU A 1 643 ? -65.193 20.797 -72.272 1.00 77.38 643 GLU A O 1
ATOM 5064 N N . LYS A 1 644 ? -64.600 22.789 -71.434 1.00 76.62 644 LYS A N 1
ATOM 5065 C CA . LYS A 1 644 ? -64.517 23.451 -72.753 1.00 76.62 644 LYS A CA 1
ATOM 5066 C C . LYS A 1 644 ? -63.345 22.957 -73.599 1.00 76.62 644 LYS A C 1
ATOM 5068 O O . LYS A 1 644 ? -63.466 22.897 -74.818 1.00 76.62 644 LYS A O 1
ATOM 5073 N N . HIS A 1 645 ? -62.219 22.627 -72.970 1.00 71.44 645 HIS A N 1
ATOM 5074 C CA . HIS A 1 645 ? -61.043 22.124 -73.675 1.00 71.44 645 HIS A CA 1
ATOM 5075 C C . HIS A 1 645 ? -61.288 20.713 -74.234 1.00 71.44 645 HIS A C 1
ATOM 5077 O O . HIS A 1 645 ? -60.939 20.444 -75.381 1.00 71.44 645 HIS A O 1
ATOM 5083 N N . ILE A 1 646 ? -61.984 19.858 -73.479 1.00 75.69 646 ILE A N 1
ATOM 5084 C CA . ILE A 1 646 ? -62.412 18.518 -73.914 1.00 75.69 646 ILE A CA 1
ATOM 5085 C C . ILE A 1 646 ? -63.382 18.599 -75.105 1.00 75.69 646 ILE A C 1
ATOM 5087 O O . ILE A 1 646 ? -63.303 17.779 -76.016 1.00 75.69 646 ILE A O 1
ATOM 5091 N N . GLU A 1 647 ? -64.268 19.600 -75.154 1.00 69.94 647 GLU A N 1
ATOM 5092 C CA . GLU A 1 647 ? -65.129 19.819 -76.327 1.00 69.94 647 GLU A CA 1
ATOM 5093 C C . GLU A 1 647 ? -64.300 20.135 -77.592 1.00 69.94 647 GLU A C 1
ATOM 5095 O O . GLU A 1 647 ? -64.614 19.626 -78.665 1.00 69.94 647 GLU A O 1
ATOM 5100 N N . SER A 1 648 ? -63.191 20.880 -77.467 1.00 62.81 648 SER A N 1
ATOM 5101 C CA . SER A 1 648 ? -62.261 21.119 -78.588 1.00 62.81 648 SER A CA 1
ATOM 5102 C C . SER A 1 648 ? -61.385 19.910 -78.951 1.00 62.81 648 SER A C 1
ATOM 5104 O O . SER A 1 648 ? -61.009 19.757 -80.112 1.00 62.81 648 SER A O 1
ATOM 5106 N N . GLU A 1 649 ? -61.101 19.007 -78.005 1.00 61.75 649 GLU A N 1
ATOM 5107 C CA . GLU A 1 649 ? -60.405 17.747 -78.308 1.00 61.75 649 GLU A CA 1
ATOM 5108 C C . GLU A 1 649 ? -61.297 16.772 -79.093 1.00 61.75 649 GLU A C 1
ATOM 5110 O O . GLU A 1 649 ? -60.792 16.086 -79.980 1.00 61.75 649 GLU A O 1
ATOM 5115 N N . LYS A 1 650 ? -62.625 16.777 -78.896 1.00 65.62 650 LYS A N 1
ATOM 5116 C CA . LYS A 1 650 ? -63.549 16.016 -79.766 1.00 65.62 650 LYS A CA 1
ATOM 5117 C C . LYS A 1 650 ? -63.506 16.486 -81.221 1.00 65.62 650 LYS A C 1
ATOM 5119 O O . LYS A 1 650 ? -63.521 15.652 -82.123 1.00 65.62 650 LYS A O 1
ATOM 5124 N N . GLU A 1 651 ? -63.376 17.794 -81.465 1.00 58.62 651 GLU A N 1
ATOM 5125 C CA . GLU A 1 651 ? -63.168 18.331 -82.824 1.00 58.62 651 GLU A CA 1
ATOM 5126 C C . GLU A 1 651 ? -61.836 17.857 -83.448 1.00 58.62 651 GLU A C 1
ATOM 5128 O O . GLU A 1 651 ? -61.663 17.922 -84.664 1.00 58.62 651 GLU A O 1
ATOM 5133 N N . HIS A 1 652 ? -60.889 17.365 -82.638 1.00 54.44 652 HIS A N 1
ATOM 5134 C CA . HIS A 1 652 ? -59.649 16.727 -83.100 1.00 54.44 652 HIS A CA 1
ATOM 5135 C C . HIS A 1 652 ? -59.766 15.192 -83.192 1.00 54.44 652 HIS A C 1
ATOM 5137 O O . HIS A 1 652 ? -59.027 14.568 -83.954 1.00 54.44 652 HIS A O 1
ATOM 5143 N N . GLU A 1 653 ? -60.705 14.567 -82.481 1.00 58.34 653 GLU A N 1
ATOM 5144 C CA . GLU A 1 653 ? -60.930 13.117 -82.517 1.00 58.34 653 GLU A CA 1
ATOM 5145 C C . GLU A 1 653 ? -61.652 12.674 -83.808 1.00 58.34 653 GLU A C 1
ATOM 5147 O O . GLU A 1 653 ? -61.296 11.646 -84.390 1.00 58.34 653 GLU A O 1
ATOM 5152 N N . ASP A 1 654 ? -62.526 13.517 -84.374 1.00 57.66 654 ASP A N 1
ATOM 5153 C CA . ASP A 1 654 ? -63.077 13.334 -85.733 1.00 57.66 654 ASP A CA 1
ATOM 5154 C C . ASP A 1 654 ? -61.981 13.301 -86.829 1.00 57.66 654 ASP A C 1
ATOM 5156 O O . ASP A 1 654 ? -62.148 12.654 -87.867 1.00 57.66 654 ASP A O 1
ATOM 5160 N N . LEU A 1 655 ? -60.820 13.936 -86.604 1.00 55.41 655 LEU A N 1
ATOM 5161 C CA . LEU A 1 655 ? -59.668 13.859 -87.518 1.00 55.41 655 LEU A CA 1
ATOM 5162 C C . LEU A 1 655 ? -58.885 12.540 -87.382 1.00 55.41 655 LEU A C 1
ATOM 5164 O O . LEU A 1 655 ? -58.244 12.112 -88.345 1.00 55.41 655 LEU A O 1
ATOM 5168 N N . LEU A 1 656 ? -58.952 11.860 -86.230 1.00 55.09 656 LEU A N 1
ATOM 5169 C CA . LEU A 1 656 ? -58.305 10.558 -86.015 1.00 55.09 656 LEU A CA 1
ATOM 5170 C C . LEU A 1 656 ? -59.058 9.411 -86.702 1.00 55.09 656 LEU A C 1
ATOM 5172 O O . LEU A 1 656 ? -58.418 8.491 -87.217 1.00 55.09 656 LEU A O 1
ATOM 5176 N N . ILE A 1 657 ? -60.385 9.514 -86.840 1.00 57.66 657 ILE A N 1
ATOM 5177 C CA . ILE A 1 657 ? -61.202 8.593 -87.658 1.00 57.66 657 ILE A CA 1
ATOM 5178 C C . ILE A 1 657 ? -60.669 8.518 -89.104 1.00 57.66 657 ILE A C 1
ATOM 5180 O O . ILE A 1 657 ? -60.695 7.460 -89.737 1.00 57.66 657 ILE A O 1
ATOM 5184 N N . LEU A 1 658 ? -60.107 9.618 -89.618 1.00 52.88 658 LEU A N 1
ATOM 5185 C CA . LEU A 1 658 ? -59.538 9.704 -90.966 1.00 52.88 658 LEU A CA 1
ATOM 5186 C C . LEU A 1 658 ? -58.129 9.081 -91.091 1.00 52.88 658 LEU A C 1
ATOM 5188 O O . LEU A 1 658 ? -57.671 8.802 -92.200 1.00 52.88 658 LEU A O 1
ATOM 5192 N N . LEU A 1 659 ? -57.446 8.826 -89.968 1.00 54.56 659 LEU A N 1
ATOM 5193 C CA . LEU A 1 659 ? -56.149 8.135 -89.906 1.00 54.56 659 LEU A CA 1
ATOM 5194 C C . LEU A 1 659 ? -56.299 6.613 -89.734 1.00 54.56 659 LEU A C 1
ATOM 5196 O O . LEU A 1 659 ? -55.464 5.856 -90.240 1.00 54.56 659 LEU A O 1
ATOM 5200 N N . GLU A 1 660 ? -57.393 6.150 -89.124 1.00 50.91 660 GLU A N 1
ATOM 5201 C CA . GLU A 1 660 ? -57.774 4.730 -89.054 1.00 50.91 660 GLU A CA 1
ATOM 5202 C C . GLU A 1 660 ? -57.871 4.109 -90.472 1.00 50.91 660 GLU A C 1
ATOM 5204 O O . GLU A 1 660 ? -57.287 3.053 -90.746 1.00 50.91 660 GLU A O 1
ATOM 5209 N N . ASP A 1 661 ? -58.487 4.822 -91.432 1.00 52.91 661 ASP A N 1
ATOM 5210 C CA . ASP A 1 661 ? -58.655 4.385 -92.837 1.00 52.91 661 ASP A CA 1
ATOM 5211 C C . ASP A 1 661 ? -57.331 4.238 -93.629 1.00 52.91 661 ASP A C 1
ATOM 5213 O O . ASP A 1 661 ? -57.271 3.596 -94.688 1.00 52.91 661 ASP A O 1
ATOM 5217 N N . MET A 1 662 ? -56.227 4.780 -93.108 1.00 48.53 662 MET A N 1
ATOM 5218 C CA . MET A 1 662 ? -54.896 4.645 -93.711 1.00 48.53 662 MET A CA 1
ATOM 5219 C C . MET A 1 662 ? -54.119 3.413 -93.225 1.00 48.53 662 MET A C 1
ATOM 5221 O O . MET A 1 662 ? -53.225 2.954 -93.941 1.00 48.53 662 MET A O 1
ATOM 5225 N N . SER A 1 663 ? -54.457 2.828 -92.067 1.00 43.84 663 SER A N 1
ATOM 5226 C CA . SER A 1 663 ? -53.722 1.678 -91.503 1.00 43.84 663 SER A CA 1
ATOM 5227 C C . SER A 1 663 ? -54.454 0.332 -91.632 1.00 43.84 663 SER A C 1
ATOM 5229 O O . SER A 1 663 ? -53.802 -0.710 -91.775 1.00 43.84 663 SER A O 1
ATOM 5231 N N . THR A 1 664 ? -55.789 0.340 -91.731 1.00 51.38 664 THR A N 1
ATOM 5232 C CA . THR A 1 664 ? -56.628 -0.839 -92.052 1.00 51.38 664 THR A CA 1
ATOM 5233 C C . THR A 1 664 ? -56.149 -1.590 -93.301 1.00 51.38 664 THR A C 1
ATOM 5235 O O . THR A 1 664 ? -56.186 -2.825 -93.352 1.00 51.38 664 THR A O 1
ATOM 5238 N N . LYS A 1 665 ? -55.571 -0.868 -94.272 1.00 50.12 665 LYS A N 1
ATOM 5239 C CA . LYS A 1 665 ? -54.948 -1.412 -95.493 1.00 50.12 665 LYS A CA 1
ATOM 5240 C C . LYS A 1 665 ? -53.749 -2.350 -95.241 1.00 50.12 665 LYS A C 1
ATOM 5242 O O . LYS A 1 665 ? -53.353 -3.053 -96.166 1.00 50.12 665 LYS A O 1
ATOM 5247 N N . ARG A 1 666 ? -53.201 -2.440 -94.017 1.00 39.97 666 ARG A N 1
ATOM 5248 C CA . ARG A 1 666 ? -52.086 -3.351 -93.660 1.00 39.97 666 ARG A CA 1
ATOM 5249 C C . ARG A 1 666 ? -52.503 -4.624 -92.904 1.00 39.97 666 ARG A C 1
ATOM 5251 O O . ARG A 1 666 ? -51.697 -5.544 -92.792 1.00 39.97 666 ARG A O 1
ATOM 5258 N N . SER A 1 667 ? -53.745 -4.721 -92.418 1.00 41.91 667 SER A N 1
ATOM 5259 C CA . SER A 1 667 ? -54.231 -5.901 -91.668 1.00 41.91 667 SER A CA 1
ATOM 5260 C C . SER A 1 667 ? -54.734 -7.035 -92.579 1.00 41.91 667 SER A C 1
ATOM 5262 O O . SER A 1 667 ? -54.571 -8.222 -92.272 1.00 41.91 667 SER A O 1
ATOM 5264 N N . ASN A 1 668 ? -55.260 -6.684 -93.760 1.00 48.31 668 ASN A N 1
ATOM 5265 C CA . ASN A 1 668 ? -55.786 -7.643 -94.741 1.00 48.31 668 ASN A CA 1
ATOM 5266 C C . ASN A 1 668 ? -54.751 -8.678 -95.226 1.00 48.31 668 ASN A C 1
ATOM 5268 O O . ASN A 1 668 ? -55.140 -9.782 -95.599 1.00 48.31 668 ASN A O 1
ATOM 5272 N N . ASP A 1 669 ? -53.448 -8.386 -95.150 1.00 43.75 669 ASP A N 1
ATOM 5273 C CA . ASP A 1 669 ? -52.395 -9.340 -95.531 1.00 43.75 669 ASP A CA 1
ATOM 5274 C C . ASP A 1 669 ? -51.973 -10.313 -94.418 1.00 43.75 669 ASP A C 1
ATOM 5276 O O . ASP A 1 669 ? -51.414 -11.366 -94.724 1.00 43.75 669 ASP A O 1
ATOM 5280 N N . LYS A 1 670 ? -52.289 -10.052 -93.138 1.00 37.75 670 LYS A N 1
ATOM 5281 C CA . LYS A 1 670 ? -51.988 -11.015 -92.058 1.00 37.75 670 LYS A CA 1
ATOM 5282 C C . LYS A 1 670 ? -53.139 -11.987 -91.790 1.00 37.75 670 LYS A C 1
ATOM 5284 O O . LYS A 1 670 ? -52.883 -13.146 -91.478 1.00 37.75 670 LYS A O 1
ATOM 5289 N N . ASN A 1 671 ? -54.390 -11.587 -92.036 1.00 43.09 671 ASN A N 1
ATOM 5290 C CA . ASN A 1 671 ? -55.524 -12.525 -92.043 1.00 43.09 671 ASN A CA 1
ATOM 5291 C C . ASN A 1 671 ? -55.515 -13.493 -93.247 1.00 43.09 671 ASN A C 1
ATOM 5293 O O . ASN A 1 671 ? -56.135 -14.552 -93.173 1.00 43.09 671 ASN A O 1
ATOM 5297 N N . ARG A 1 672 ? -54.742 -13.210 -94.309 1.00 44.81 672 ARG A N 1
ATOM 5298 C CA . ARG A 1 672 ? -54.440 -14.187 -95.376 1.00 44.81 672 ARG A CA 1
ATOM 5299 C C . ARG A 1 672 ? -53.545 -15.343 -94.908 1.00 44.81 672 ARG A C 1
ATOM 5301 O O . ARG A 1 672 ? -53.602 -16.416 -95.494 1.00 44.81 672 ARG A O 1
ATOM 5308 N N . MET A 1 673 ? -52.799 -15.180 -93.812 1.00 34.09 673 MET A N 1
ATOM 5309 C CA . MET A 1 673 ? -51.990 -16.240 -93.187 1.00 34.09 673 MET A CA 1
ATOM 5310 C C . MET A 1 673 ? -52.779 -17.043 -92.132 1.00 34.09 673 MET A C 1
ATOM 5312 O O . MET A 1 673 ? -52.218 -17.519 -91.148 1.00 34.09 673 MET A O 1
ATOM 5316 N N . LYS A 1 674 ? -54.096 -17.210 -92.335 1.00 37.97 674 LYS A N 1
ATOM 5317 C CA . LYS A 1 674 ? -54.993 -18.011 -91.477 1.00 37.97 674 LYS A CA 1
ATOM 5318 C C . LYS A 1 674 ? -55.490 -19.303 -92.154 1.00 37.97 674 LYS A C 1
ATOM 5320 O O . LYS A 1 674 ? -56.532 -19.837 -91.788 1.00 37.97 674 LYS A O 1
ATOM 5325 N N . GLN A 1 675 ? -54.738 -19.812 -93.135 1.00 39.16 675 GLN A N 1
ATOM 5326 C CA . GLN A 1 675 ? -54.995 -21.074 -93.846 1.00 39.16 675 GLN A CA 1
ATOM 5327 C C . GLN A 1 675 ? -53.728 -21.957 -93.880 1.00 39.16 675 GLN A C 1
ATOM 5329 O O . GLN A 1 675 ? -53.034 -22.015 -94.889 1.00 39.16 675 GLN A O 1
ATOM 5334 N N . ALA A 1 676 ? -53.422 -22.624 -92.756 1.00 33.88 676 ALA A N 1
ATOM 5335 C CA . ALA A 1 676 ? -52.387 -23.673 -92.659 1.00 33.88 676 ALA A CA 1
ATOM 5336 C C . ALA A 1 676 ? -52.671 -24.697 -91.527 1.00 33.88 676 ALA A C 1
ATOM 5338 O O . ALA A 1 676 ? -52.675 -25.892 -91.794 1.00 33.88 676 ALA A O 1
ATOM 5339 N N . GLY A 1 677 ? -53.031 -24.233 -90.316 1.00 31.12 677 GLY A N 1
ATOM 5340 C CA . GLY A 1 677 ? -53.710 -25.027 -89.264 1.00 31.12 677 GLY A CA 1
ATOM 5341 C C . GLY A 1 677 ? -52.860 -25.633 -88.122 1.00 31.12 677 GLY A C 1
ATOM 5342 O O . GLY A 1 677 ? -51.645 -25.733 -88.250 1.00 31.12 677 GLY A O 1
ATOM 5343 N N . LEU A 1 678 ? -53.571 -26.076 -87.059 1.00 36.53 678 LEU A N 1
ATOM 5344 C CA . LEU A 1 678 ? -53.157 -26.918 -85.898 1.00 36.53 678 LEU A CA 1
ATOM 5345 C C . LEU A 1 678 ? -52.158 -26.303 -84.863 1.00 36.53 678 LEU A C 1
ATOM 5347 O O . LEU A 1 678 ? -51.324 -25.496 -85.253 1.00 36.53 678 LEU A O 1
ATOM 5351 N N . GLU A 1 679 ? -52.080 -26.666 -83.558 1.00 28.03 679 GLU A N 1
ATOM 5352 C CA . GLU A 1 679 ? -53.036 -27.037 -82.457 1.00 28.03 679 GLU A CA 1
ATOM 5353 C C . GLU A 1 679 ? -52.231 -27.213 -81.104 1.00 28.03 679 GLU A C 1
ATOM 5355 O O . GLU A 1 679 ? -51.016 -27.046 -81.166 1.00 28.03 679 GLU A O 1
ATOM 5360 N N . LEU A 1 680 ? -52.678 -27.493 -79.847 1.00 26.36 680 LEU A N 1
ATOM 5361 C CA . LEU A 1 680 ? -53.966 -27.751 -79.136 1.00 26.36 680 LEU A CA 1
ATOM 5362 C C . LEU A 1 680 ? -53.812 -27.557 -77.575 1.00 26.36 680 LEU A C 1
ATOM 5364 O O . LEU A 1 680 ? -52.917 -28.160 -76.993 1.00 26.36 680 LEU A O 1
ATOM 5368 N N . GLY A 1 681 ? -54.726 -26.850 -76.872 1.00 27.47 681 GLY A N 1
ATOM 5369 C CA . GLY A 1 681 ? -55.107 -27.086 -75.437 1.00 27.47 681 GLY A CA 1
ATOM 5370 C C . GLY A 1 681 ? -54.136 -26.737 -74.263 1.00 27.47 681 GLY A C 1
ATOM 5371 O O . GLY A 1 681 ? -53.013 -26.322 -74.506 1.00 27.47 681 GLY A O 1
ATOM 5372 N N . LEU A 1 682 ? -54.478 -26.876 -72.953 1.00 25.38 682 LEU A N 1
ATOM 5373 C CA . LEU A 1 682 ? -55.786 -26.820 -72.233 1.00 25.38 682 LEU A CA 1
ATOM 5374 C C . LEU A 1 682 ? -55.663 -26.736 -70.656 1.00 25.38 682 LEU A C 1
ATOM 5376 O O . LEU A 1 682 ? -54.993 -27.566 -70.062 1.00 25.38 682 LEU A O 1
ATOM 5380 N N . LYS A 1 683 ? -56.402 -25.813 -69.991 1.00 28.02 683 LYS A N 1
ATOM 5381 C CA . LYS A 1 683 ? -57.105 -25.867 -68.652 1.00 28.02 683 LYS A CA 1
ATOM 5382 C C . LYS A 1 683 ? -56.493 -26.357 -67.276 1.00 28.02 683 LYS A C 1
ATOM 5384 O O . LYS A 1 683 ? -56.311 -27.546 -67.075 1.00 28.02 683 LYS A O 1
ATOM 5389 N N . THR A 1 684 ? -56.539 -25.459 -66.253 1.00 25.95 684 THR A N 1
ATOM 5390 C CA . THR A 1 684 ? -57.397 -25.514 -64.998 1.00 25.95 684 THR A CA 1
ATOM 5391 C C . THR A 1 684 ? -57.001 -26.225 -63.645 1.00 25.95 684 THR A C 1
ATOM 5393 O O . THR A 1 684 ? -57.175 -27.425 -63.504 1.00 25.95 684 THR A O 1
ATOM 5396 N N . THR A 1 685 ? -56.686 -25.398 -62.608 1.00 27.95 685 THR A N 1
ATOM 5397 C CA . THR A 1 685 ? -57.031 -25.387 -61.124 1.00 27.95 685 THR A CA 1
ATOM 5398 C C . THR A 1 685 ? -56.685 -26.467 -60.047 1.00 27.95 685 THR A C 1
ATOM 5400 O O . THR A 1 685 ? -56.944 -27.644 -60.246 1.00 27.95 685 THR A O 1
ATOM 5403 N N . MET A 1 686 ? -56.419 -25.951 -58.812 1.00 26.42 686 MET A N 1
ATOM 5404 C CA . MET A 1 686 ? -56.958 -26.310 -57.449 1.00 26.42 686 MET A CA 1
ATOM 5405 C C . MET A 1 686 ? -56.162 -27.126 -56.366 1.00 26.42 686 MET A C 1
ATOM 5407 O O . MET A 1 686 ? -55.933 -28.314 -56.522 1.00 26.42 686 MET A O 1
ATOM 5411 N N . SER A 1 687 ? -55.885 -26.446 -55.227 1.00 27.81 687 SER A N 1
ATOM 5412 C CA . SER A 1 687 ? -56.111 -26.738 -53.770 1.00 27.81 687 SER A CA 1
ATOM 5413 C C . SER A 1 687 ? -55.714 -28.009 -52.951 1.00 27.81 687 SER A C 1
ATOM 5415 O O . SER A 1 687 ? -56.019 -29.135 -53.325 1.00 27.81 687 SER A O 1
ATOM 5417 N N . ASP A 1 688 ? -55.280 -27.717 -51.698 1.00 27.56 688 ASP A N 1
ATOM 5418 C CA . ASP A 1 688 ? -55.662 -28.299 -50.368 1.00 27.56 688 ASP A CA 1
ATOM 5419 C C . ASP A 1 688 ? -54.804 -29.344 -49.570 1.00 27.56 688 ASP A C 1
ATOM 5421 O O . ASP A 1 688 ? -53.814 -29.886 -50.050 1.00 27.56 688 ASP A O 1
ATOM 5425 N N . ASN A 1 689 ? -55.141 -29.481 -48.264 1.00 28.58 689 ASN A N 1
ATOM 5426 C CA . ASN A 1 689 ? -54.324 -29.870 -47.074 1.00 28.58 689 ASN A CA 1
ATOM 5427 C C . ASN A 1 689 ? -54.410 -31.359 -46.602 1.00 28.58 689 ASN A C 1
ATOM 5429 O O . ASN A 1 689 ? -55.229 -32.095 -47.139 1.00 28.58 689 ASN A O 1
ATOM 5433 N N . LEU A 1 690 ? -53.637 -31.745 -45.545 1.00 27.91 690 LEU A N 1
ATOM 5434 C CA . LEU A 1 690 ? -53.861 -32.737 -44.423 1.00 27.91 690 LEU A CA 1
ATOM 5435 C C . LEU A 1 690 ? -52.489 -33.170 -43.791 1.00 27.91 690 LEU A C 1
ATOM 5437 O O . LEU A 1 690 ? -51.501 -33.170 -44.516 1.00 27.91 690 LEU A O 1
ATOM 5441 N N . GLU A 1 691 ? -52.276 -33.593 -42.521 1.00 29.98 691 GLU A N 1
ATOM 5442 C CA . GLU A 1 691 ? -52.997 -33.409 -41.232 1.00 29.98 691 GLU A CA 1
ATOM 5443 C C . GLU A 1 691 ? -52.056 -33.427 -39.969 1.00 29.98 691 GLU A C 1
ATOM 5445 O O . GLU A 1 691 ? -51.321 -32.459 -39.781 1.00 29.98 691 GLU A O 1
ATOM 5450 N N . LYS A 1 692 ? -52.103 -34.438 -39.062 1.00 27.69 692 LYS A N 1
ATOM 5451 C CA . LYS A 1 692 ? -51.530 -34.422 -37.679 1.00 27.69 692 LYS A CA 1
ATOM 5452 C C . LYS A 1 692 ? -51.298 -35.828 -37.035 1.00 27.69 692 LYS A C 1
ATOM 5454 O O . LYS A 1 692 ? -51.677 -36.828 -37.629 1.00 27.69 692 LYS A O 1
ATOM 5459 N N . ASN A 1 693 ? -50.794 -35.848 -35.773 1.00 25.33 693 ASN A N 1
ATOM 5460 C CA . ASN A 1 693 ? -50.842 -36.927 -34.729 1.00 25.33 693 ASN A CA 1
ATOM 5461 C C . ASN A 1 693 ? -49.836 -38.125 -34.826 1.00 25.33 693 ASN A C 1
ATOM 5463 O O . ASN A 1 693 ? -49.406 -38.444 -35.926 1.00 25.33 693 ASN A O 1
ATOM 5467 N N . SER A 1 694 ? -49.412 -38.861 -33.760 1.00 27.06 694 SER A N 1
ATOM 5468 C CA . SER A 1 694 ? -49.453 -38.699 -32.266 1.00 27.06 694 SER A CA 1
ATOM 5469 C C . SER A 1 694 ? -48.738 -39.852 -31.469 1.00 27.06 694 SER A C 1
ATOM 5471 O O . SER A 1 694 ? -48.578 -40.927 -32.033 1.00 27.06 694 SER A O 1
ATOM 5473 N N . LEU A 1 695 ? -48.491 -39.667 -30.146 1.00 27.45 695 LEU A N 1
ATOM 5474 C CA . LEU A 1 695 ? -48.395 -40.660 -29.015 1.00 27.45 695 LEU A CA 1
ATOM 5475 C C . LEU A 1 695 ? -47.159 -41.601 -28.773 1.00 27.45 695 LEU A C 1
ATOM 5477 O O . LEU A 1 695 ? -46.967 -42.591 -29.464 1.00 27.45 695 LEU A O 1
ATOM 5481 N N . GLU A 1 696 ? -46.385 -41.295 -27.710 1.00 27.83 696 GLU A N 1
ATOM 5482 C CA . GLU A 1 696 ? -46.258 -41.973 -26.372 1.00 27.83 696 GLU A CA 1
ATOM 5483 C C . GLU A 1 696 ? -45.852 -43.472 -26.075 1.00 27.83 696 GLU A C 1
ATOM 5485 O O . GLU A 1 696 ? -46.546 -44.414 -26.440 1.00 27.83 696 GLU A O 1
ATOM 5490 N N . THR A 1 697 ? -44.781 -43.596 -25.243 1.00 27.86 697 THR A N 1
ATOM 5491 C CA . THR A 1 697 ? -44.485 -44.437 -24.017 1.00 27.86 697 THR A CA 1
ATOM 5492 C C . THR A 1 697 ? -44.169 -45.970 -23.935 1.00 27.86 697 THR A C 1
ATOM 5494 O O . THR A 1 697 ? -44.595 -46.794 -24.732 1.00 27.86 697 THR A O 1
ATOM 5497 N N . ASP A 1 698 ? -43.436 -46.285 -22.835 1.00 27.62 698 ASP A N 1
ATOM 5498 C CA . ASP A 1 698 ? -43.293 -47.511 -21.990 1.00 27.62 698 ASP A CA 1
ATOM 5499 C C . ASP A 1 698 ? -42.365 -48.717 -22.328 1.00 27.62 698 ASP A C 1
ATOM 5501 O O . ASP A 1 698 ? -42.580 -49.445 -23.293 1.00 27.62 698 ASP A O 1
ATOM 5505 N N . LEU A 1 699 ? -41.406 -49.037 -21.417 1.00 26.84 699 LEU A N 1
ATOM 5506 C CA . LEU A 1 699 ? -41.450 -50.187 -20.456 1.00 26.84 699 LEU A CA 1
ATOM 5507 C C . LEU A 1 699 ? -40.150 -50.399 -19.605 1.00 26.84 699 LEU A C 1
ATOM 5509 O O . LEU A 1 699 ? -39.124 -49.766 -19.842 1.00 26.84 699 LEU A O 1
ATOM 5513 N N . GLU A 1 700 ? -40.192 -51.280 -18.580 1.00 26.72 700 GLU A N 1
ATOM 5514 C CA . GLU A 1 700 ? -39.217 -51.380 -17.459 1.00 26.72 700 GLU A CA 1
ATOM 5515 C C . GLU A 1 700 ? -38.431 -52.721 -17.254 1.00 26.72 700 GLU A C 1
ATOM 5517 O O . GLU A 1 700 ? -38.945 -53.807 -17.502 1.00 26.72 700 GLU A O 1
ATOM 5522 N N . LYS A 1 701 ? -37.238 -52.605 -16.618 1.00 29.42 701 LYS A N 1
ATOM 5523 C CA . LYS A 1 701 ? -36.575 -53.456 -15.566 1.00 29.42 701 LYS A CA 1
ATOM 5524 C C . LYS A 1 701 ? -36.380 -54.996 -15.683 1.00 29.42 701 LYS A C 1
ATOM 5526 O O . LYS A 1 701 ? -37.339 -55.762 -15.680 1.00 29.42 701 LYS A O 1
ATOM 5531 N N . ARG A 1 702 ? -35.120 -55.442 -15.449 1.00 25.78 702 ARG A N 1
ATOM 5532 C CA . ARG A 1 702 ? -34.647 -56.618 -14.631 1.00 25.78 702 ARG A CA 1
ATOM 5533 C C . ARG A 1 702 ? -33.099 -56.757 -14.712 1.00 25.78 702 ARG A C 1
ATOM 5535 O O . ARG A 1 702 ? -32.552 -56.355 -15.727 1.00 25.78 702 ARG A O 1
ATOM 5542 N N . GLY A 1 703 ? -32.323 -57.319 -13.763 1.00 26.69 703 GLY A N 1
ATOM 5543 C CA . GLY A 1 703 ? -32.564 -57.653 -12.341 1.00 26.69 703 GLY A CA 1
ATOM 5544 C C . GLY A 1 703 ? -31.705 -58.818 -11.755 1.00 26.69 703 GLY A C 1
ATOM 5545 O O . GLY A 1 703 ? -31.971 -59.957 -12.118 1.00 26.69 703 GLY A O 1
ATOM 5546 N N . ALA A 1 704 ? -30.818 -58.535 -10.771 1.00 26.34 704 ALA A N 1
ATOM 5547 C CA . ALA A 1 704 ? -30.105 -59.463 -9.832 1.00 26.34 704 ALA A CA 1
ATOM 5548 C C . ALA A 1 704 ? -29.000 -60.419 -10.409 1.00 26.34 704 ALA A C 1
ATOM 5550 O O . ALA A 1 704 ? -28.926 -60.570 -11.623 1.00 26.34 704 ALA A O 1
ATOM 5551 N N . ASP A 1 705 ? -28.082 -61.067 -9.648 1.00 26.31 705 ASP A N 1
ATOM 5552 C CA . ASP A 1 705 ? -27.806 -61.094 -8.182 1.00 26.31 705 ASP A CA 1
ATOM 5553 C C . ASP A 1 705 ? -26.294 -61.322 -7.796 1.00 26.31 705 ASP A C 1
ATOM 5555 O O . ASP A 1 705 ? -25.430 -61.336 -8.669 1.00 26.31 705 ASP A O 1
ATOM 5559 N N . LYS A 1 706 ? -25.990 -61.462 -6.484 1.00 29.20 706 LYS A N 1
ATOM 5560 C CA . LYS A 1 706 ? -24.673 -61.465 -5.768 1.00 29.20 706 LYS A CA 1
ATOM 5561 C C . LYS A 1 706 ? -23.790 -62.736 -5.894 1.00 29.20 706 LYS A C 1
ATOM 5563 O O . LYS A 1 706 ? -24.290 -63.792 -6.261 1.00 29.20 706 LYS A O 1
ATOM 5568 N N . THR A 1 707 ? -22.566 -62.660 -5.331 1.00 26.95 707 THR A N 1
ATOM 5569 C CA . THR A 1 707 ? -22.056 -63.598 -4.282 1.00 26.95 707 THR A CA 1
ATOM 5570 C C . T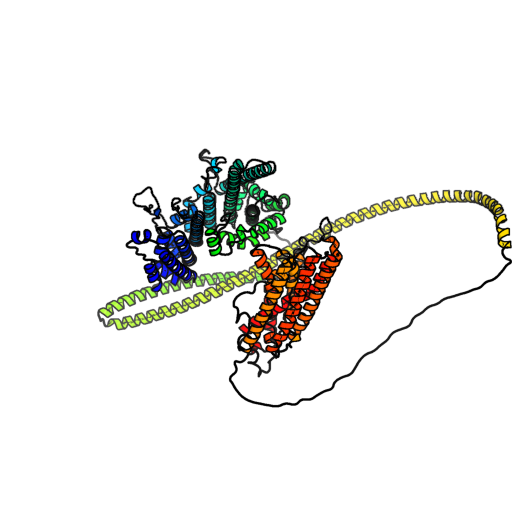HR A 1 707 ? -20.998 -62.936 -3.374 1.00 26.95 707 THR A C 1
ATOM 5572 O O . THR A 1 707 ? -20.212 -62.123 -3.856 1.00 26.95 707 THR A O 1
ATOM 5575 N N . ASP A 1 708 ? -20.956 -63.315 -2.091 1.00 29.42 708 ASP A N 1
ATOM 5576 C CA . ASP A 1 708 ? -20.114 -62.755 -1.009 1.00 29.42 708 ASP A CA 1
ATOM 5577 C C . ASP A 1 708 ? -18.978 -63.705 -0.554 1.00 29.42 708 ASP A C 1
ATOM 5579 O O . ASP A 1 708 ? -19.130 -64.918 -0.693 1.00 29.42 708 ASP A O 1
ATOM 5583 N N . VAL A 1 709 ? -17.929 -63.197 0.129 1.00 27.92 709 VAL A N 1
ATOM 5584 C CA . VAL A 1 709 ? -17.258 -63.907 1.256 1.00 27.92 709 VAL A CA 1
ATOM 5585 C C . VAL A 1 709 ? -16.659 -62.920 2.290 1.00 27.92 709 VAL A C 1
ATOM 5587 O O . VAL A 1 709 ? -16.155 -61.860 1.934 1.00 27.92 709 VAL A O 1
ATOM 5590 N N . ASN A 1 710 ? -16.704 -63.309 3.570 1.00 26.22 710 ASN A N 1
ATOM 5591 C CA . ASN A 1 710 ? -16.137 -62.680 4.787 1.00 26.22 710 ASN A CA 1
ATOM 5592 C C . ASN A 1 710 ? -14.741 -63.293 5.136 1.00 26.22 710 ASN A C 1
ATOM 5594 O O . ASN A 1 710 ? -14.357 -64.258 4.483 1.00 26.22 710 ASN A O 1
ATOM 5598 N N . ALA A 1 711 ? -13.935 -62.919 6.150 1.00 26.69 711 ALA A N 1
ATOM 5599 C CA . ALA A 1 711 ? -13.889 -61.839 7.163 1.00 26.69 711 ALA A CA 1
ATOM 5600 C C . ALA A 1 711 ? -12.489 -61.831 7.857 1.00 26.69 711 ALA A C 1
ATOM 5602 O O . ALA A 1 711 ? -11.738 -62.796 7.716 1.00 26.69 711 ALA A O 1
ATOM 5603 N N . GLY A 1 712 ? -12.205 -60.818 8.696 1.00 26.27 712 GLY A N 1
ATOM 5604 C CA . GLY A 1 712 ? -11.104 -60.795 9.686 1.00 26.27 712 GLY A CA 1
ATOM 5605 C C . GLY A 1 712 ? -9.837 -60.033 9.243 1.00 26.27 712 GLY A C 1
ATOM 5606 O O . GLY A 1 712 ? -9.521 -60.016 8.059 1.00 26.27 712 GLY A O 1
ATOM 5607 N N . ASP A 1 713 ? -9.068 -59.381 10.126 1.00 27.78 713 ASP A N 1
ATOM 5608 C CA . ASP A 1 713 ? -9.244 -59.167 11.579 1.00 27.78 713 ASP A CA 1
ATOM 5609 C C . ASP A 1 713 ? -8.590 -57.828 12.031 1.00 27.78 713 ASP A C 1
ATOM 5611 O O . ASP A 1 713 ? -7.991 -57.118 11.221 1.00 27.78 713 ASP A O 1
ATOM 5615 N N . VAL A 1 714 ? -8.759 -57.441 13.299 1.00 40.81 714 VAL A N 1
ATOM 5616 C CA . VAL A 1 714 ? -8.601 -56.065 13.817 1.00 40.81 714 VAL A CA 1
ATOM 5617 C C . VAL A 1 714 ? -7.155 -55.548 13.916 1.00 40.81 714 VAL A C 1
ATOM 5619 O O . VAL A 1 714 ? -6.284 -56.167 14.525 1.00 40.81 714 VAL A O 1
ATOM 5622 N N . SER A 1 715 ? -6.958 -54.295 13.491 1.00 27.41 715 SER A N 1
ATOM 5623 C CA . SER A 1 715 ? -5.959 -53.372 14.051 1.00 27.41 715 SER A CA 1
ATOM 5624 C C . SER A 1 715 ? -6.589 -51.984 14.268 1.00 27.41 715 SER A C 1
ATOM 5626 O O . SER A 1 715 ? -7.609 -51.654 13.661 1.00 27.41 715 SER A O 1
ATOM 5628 N N . ALA A 1 716 ? -6.035 -51.177 15.180 1.00 37.47 716 ALA A N 1
ATOM 5629 C CA . ALA A 1 716 ? -6.574 -49.851 15.493 1.00 37.47 716 ALA A CA 1
ATOM 5630 C C . ALA A 1 716 ? -6.151 -48.825 14.425 1.00 37.47 716 ALA A C 1
ATOM 5632 O O . ALA A 1 716 ? -5.026 -48.329 14.450 1.00 37.47 716 ALA A O 1
ATOM 5633 N N . VAL A 1 717 ? -7.051 -48.529 13.483 1.00 37.84 717 VAL A N 1
ATOM 5634 C CA . VAL A 1 717 ? -6.820 -47.580 12.381 1.00 37.84 717 VAL A CA 1
ATOM 5635 C C . VAL A 1 717 ? -7.231 -46.159 12.779 1.00 37.84 717 VAL A C 1
ATOM 5637 O O . VAL A 1 717 ? -8.249 -45.948 13.437 1.00 37.84 717 VAL A O 1
ATOM 5640 N N . GLU A 1 718 ? -6.439 -45.180 12.349 1.00 43.12 718 GLU A N 1
ATOM 5641 C CA . GLU A 1 718 ? -6.691 -43.746 12.499 1.00 43.12 718 GLU A CA 1
ATOM 5642 C C . GLU A 1 718 ? -7.902 -43.322 11.635 1.00 43.12 718 GLU A C 1
ATOM 5644 O O . GLU A 1 718 ? -7.846 -43.363 10.406 1.00 43.12 718 GLU A O 1
ATOM 5649 N N . ILE A 1 719 ? -9.031 -42.992 12.274 1.00 46.44 719 ILE A N 1
ATOM 5650 C CA . ILE A 1 719 ? -10.343 -42.880 11.608 1.00 46.44 719 ILE A CA 1
ATOM 5651 C C . ILE A 1 719 ? -10.501 -41.538 10.866 1.00 46.44 719 ILE A C 1
ATOM 5653 O O . ILE A 1 719 ? -10.295 -40.471 11.446 1.00 46.44 719 ILE A O 1
ATOM 5657 N N . ASP A 1 720 ? -10.947 -41.586 9.604 1.00 54.91 720 ASP A N 1
ATOM 5658 C CA . ASP A 1 720 ? -11.344 -40.409 8.813 1.00 54.91 720 ASP A CA 1
ATOM 5659 C C . ASP A 1 720 ? -12.522 -39.669 9.483 1.00 54.91 720 ASP A C 1
ATOM 5661 O O . ASP A 1 720 ? -13.542 -40.267 9.840 1.00 54.91 720 ASP A O 1
ATOM 5665 N N . ALA A 1 721 ? -12.416 -38.343 9.607 1.00 53.28 721 ALA A N 1
ATOM 5666 C CA . ALA A 1 721 ? -13.448 -37.487 10.192 1.00 53.28 721 ALA A CA 1
ATOM 5667 C C . ALA A 1 721 ? -14.822 -37.604 9.493 1.00 53.28 721 ALA A C 1
ATOM 5669 O O . ALA A 1 721 ? -15.848 -37.378 10.136 1.00 53.28 721 ALA A O 1
ATOM 5670 N N . PHE A 1 722 ? -14.875 -37.991 8.211 1.00 56.78 722 PHE A N 1
ATOM 5671 C CA . PHE A 1 722 ? -16.135 -38.267 7.501 1.00 56.78 722 PHE A CA 1
ATOM 5672 C C . PHE A 1 722 ? -16.727 -39.663 7.776 1.00 56.78 722 PHE A C 1
ATOM 5674 O O . PHE A 1 722 ? -17.906 -39.891 7.496 1.00 56.78 722 PHE A O 1
ATOM 5681 N N . GLU A 1 723 ? -15.955 -40.600 8.330 1.00 55.78 723 GLU A N 1
ATOM 5682 C CA . GLU A 1 723 ? -16.423 -41.948 8.696 1.00 55.78 723 GLU A CA 1
ATOM 5683 C C . GLU A 1 723 ? -16.763 -42.072 10.189 1.00 55.78 723 GLU A C 1
ATOM 5685 O O . GLU A 1 723 ? -17.548 -42.939 10.568 1.00 55.78 723 GLU A O 1
ATOM 5690 N N . GLN A 1 724 ? -16.269 -41.156 11.029 1.00 54.66 724 GLN A N 1
ATOM 5691 C CA . GLN A 1 724 ? -16.447 -41.159 12.488 1.00 54.66 724 GLN A CA 1
ATOM 5692 C C . GLN A 1 724 ? -17.918 -41.180 12.974 1.00 54.66 724 GLN A C 1
ATOM 5694 O O . GLN A 1 724 ? -18.185 -41.637 14.081 1.00 54.66 724 GLN A O 1
ATOM 5699 N N . ASN A 1 725 ? -18.878 -40.724 12.159 1.00 55.41 725 ASN A N 1
ATOM 5700 C CA . ASN A 1 725 ? -20.306 -40.613 12.513 1.00 55.41 725 ASN A CA 1
ATOM 5701 C C . ASN A 1 725 ? -21.219 -41.648 11.809 1.00 55.41 725 ASN A C 1
ATOM 5703 O O . ASN A 1 725 ? -22.441 -41.469 11.786 1.00 55.41 725 ASN A O 1
ATOM 5707 N N . LYS A 1 726 ? -20.657 -42.700 11.195 1.00 57.69 726 LYS A N 1
ATOM 5708 C CA . LYS A 1 726 ? -21.363 -43.628 10.280 1.00 57.69 726 LYS A CA 1
ATOM 5709 C C . LYS A 1 726 ? -22.536 -44.410 10.900 1.00 57.69 726 LYS A C 1
ATOM 5711 O O . LYS A 1 726 ? -23.374 -44.920 10.167 1.00 57.69 726 LYS A O 1
ATOM 5716 N N . GLU A 1 727 ? -22.625 -44.468 12.229 1.00 47.00 727 GLU A N 1
ATOM 5717 C CA . GLU A 1 727 ? -23.714 -45.123 12.978 1.00 47.00 727 GLU A CA 1
ATOM 5718 C C . GLU A 1 727 ? -24.904 -44.191 13.305 1.00 47.00 727 GLU A C 1
ATOM 5720 O O . GLU A 1 727 ? -25.879 -44.620 13.921 1.00 47.00 727 GLU A O 1
ATOM 5725 N N . SER A 1 728 ? -24.850 -42.909 12.920 1.00 49.06 728 SER A N 1
ATOM 5726 C CA . SER A 1 728 ? -25.914 -41.935 13.222 1.00 49.06 728 SER A CA 1
ATOM 5727 C C . SER A 1 728 ? -27.083 -41.965 12.222 1.00 49.06 728 SER A C 1
ATOM 5729 O O . SER A 1 728 ? -26.886 -42.115 11.018 1.00 49.06 728 SER A O 1
ATOM 5731 N N . SER A 1 729 ? -28.316 -41.760 12.709 1.00 42.22 729 SER A N 1
ATOM 5732 C CA . SER A 1 729 ? -29.551 -41.765 11.894 1.00 42.22 729 SER A CA 1
ATOM 5733 C C . SER A 1 729 ? -29.576 -40.723 10.774 1.00 42.22 729 SER A C 1
ATOM 5735 O O . SER A 1 729 ? -30.252 -40.911 9.765 1.00 42.22 729 SER A O 1
ATOM 5737 N N . ASP A 1 730 ? -28.841 -39.629 10.963 1.00 49.75 730 ASP A N 1
ATOM 5738 C CA . ASP A 1 730 ? -28.830 -38.454 10.092 1.00 49.75 730 ASP A CA 1
ATOM 5739 C C . ASP A 1 730 ? -27.601 -38.442 9.160 1.00 49.75 730 ASP A C 1
ATOM 5741 O O . ASP A 1 730 ? -27.331 -37.425 8.509 1.00 49.75 730 ASP A O 1
ATOM 5745 N N . TYR A 1 731 ? -26.834 -39.542 9.131 1.00 50.47 731 TYR A N 1
ATOM 5746 C CA . TYR A 1 731 ? -25.593 -39.680 8.374 1.00 50.47 731 TYR A CA 1
ATOM 5747 C C . TYR A 1 731 ? -25.821 -39.562 6.863 1.00 50.47 731 TYR A C 1
ATOM 5749 O O . TYR A 1 731 ? -26.648 -40.260 6.274 1.00 50.47 731 TYR A O 1
ATOM 5757 N N . GLN A 1 732 ? -25.029 -38.706 6.221 1.00 55.06 732 GLN A N 1
ATOM 5758 C CA . GLN A 1 732 ? -25.010 -38.538 4.774 1.00 55.06 732 GLN A CA 1
ATOM 5759 C C . GLN A 1 732 ? -23.658 -38.988 4.205 1.00 55.06 732 GLN A C 1
ATOM 5761 O O . GLN A 1 732 ? -22.610 -38.518 4.635 1.00 55.06 732 GLN A O 1
ATOM 5766 N N . GLU A 1 733 ? -23.673 -39.884 3.216 1.00 63.00 733 GLU A N 1
ATOM 5767 C CA . GLU A 1 733 ? -22.450 -40.367 2.565 1.00 63.00 733 GLU A CA 1
ATOM 5768 C C . GLU A 1 733 ? -21.914 -39.348 1.542 1.00 63.00 733 GLU A C 1
ATOM 5770 O O . GLU A 1 733 ? -22.645 -38.925 0.639 1.00 63.00 733 GLU A O 1
ATOM 5775 N N . PHE A 1 734 ? -20.634 -38.976 1.673 1.00 59.34 734 PHE A N 1
ATOM 5776 C CA . PHE A 1 734 ? -19.962 -37.978 0.825 1.00 59.34 734 PHE A CA 1
ATOM 5777 C C . PHE A 1 734 ? -19.042 -38.577 -0.257 1.00 59.34 734 PHE A C 1
ATOM 5779 O O . PHE A 1 734 ? -18.885 -37.949 -1.305 1.00 59.34 734 PHE A O 1
ATOM 5786 N N . ARG A 1 735 ? -18.487 -39.790 -0.068 1.00 58.59 735 ARG A N 1
ATOM 5787 C CA . ARG A 1 735 ? -17.595 -40.467 -1.042 1.00 58.59 735 ARG A CA 1
ATOM 5788 C C . ARG A 1 735 ? -18.366 -40.957 -2.280 1.00 58.59 735 ARG A C 1
ATOM 5790 O O . ARG A 1 735 ? -18.664 -42.135 -2.453 1.00 58.59 735 ARG A O 1
ATOM 5797 N N . THR A 1 736 ? -18.732 -40.015 -3.140 1.00 62.88 736 THR A N 1
ATOM 5798 C CA . THR A 1 736 ? -19.641 -40.201 -4.280 1.00 62.88 736 THR A CA 1
ATOM 5799 C C . THR A 1 736 ? -18.910 -40.337 -5.618 1.00 62.88 736 THR A C 1
ATOM 5801 O O . THR A 1 736 ? -19.395 -41.055 -6.498 1.00 62.88 736 THR A O 1
ATOM 5804 N N . LEU A 1 737 ? -17.728 -39.728 -5.755 1.00 63.41 737 LEU A N 1
ATOM 5805 C CA . LEU A 1 737 ? -17.034 -39.556 -7.033 1.00 63.41 737 LEU A CA 1
ATOM 5806 C C . LEU A 1 737 ? -16.344 -40.835 -7.534 1.00 63.41 737 LEU A C 1
ATOM 5808 O O . LEU A 1 737 ? -15.688 -41.564 -6.780 1.00 63.41 737 LEU A O 1
ATOM 5812 N N . GLY A 1 738 ? -16.457 -41.071 -8.840 1.00 64.56 738 GLY A N 1
ATOM 5813 C CA . GLY A 1 738 ? -15.659 -42.023 -9.612 1.00 64.56 738 GLY A CA 1
ATOM 5814 C C . GLY A 1 738 ? -14.503 -41.354 -10.366 1.00 64.56 738 GLY A C 1
ATOM 5815 O O . GLY A 1 738 ? -14.460 -40.138 -10.535 1.00 64.56 738 GLY A O 1
ATOM 5816 N N . TRP A 1 739 ? -13.568 -42.168 -10.862 1.00 65.19 739 TRP A N 1
ATOM 5817 C CA . TRP A 1 739 ? -12.307 -41.704 -11.462 1.00 65.19 739 TRP A CA 1
ATOM 5818 C C . TRP A 1 739 ? -12.468 -40.772 -12.676 1.00 65.19 739 TRP A C 1
ATOM 5820 O O . TRP A 1 739 ? -11.645 -39.884 -12.874 1.00 65.19 739 TRP A O 1
ATOM 5830 N N . TRP A 1 740 ? -13.522 -40.929 -13.477 1.00 66.50 740 TRP A N 1
ATOM 5831 C CA . TRP A 1 740 ? -13.768 -40.089 -14.656 1.00 66.50 740 TRP A CA 1
ATOM 5832 C C . TRP A 1 740 ? -14.408 -38.728 -14.324 1.00 66.50 740 TRP A C 1
ATOM 5834 O O . TRP A 1 740 ? -14.513 -37.885 -15.204 1.00 66.50 740 TRP A O 1
ATOM 5844 N N . GLN A 1 741 ? -14.831 -38.499 -13.073 1.00 61.72 741 GLN A N 1
ATOM 5845 C CA . GLN A 1 741 ? -15.558 -37.291 -12.644 1.00 61.72 741 GLN A CA 1
ATOM 5846 C C . GLN A 1 741 ? -14.649 -36.196 -12.053 1.00 61.72 741 GLN A C 1
ATOM 5848 O O . GLN A 1 741 ? -15.143 -35.155 -11.625 1.00 61.72 741 GLN A O 1
ATOM 5853 N N . ALA A 1 742 ? -13.335 -36.429 -11.994 1.00 57.53 742 ALA A N 1
ATOM 5854 C CA . ALA A 1 742 ? -12.351 -35.448 -11.543 1.00 57.53 742 ALA A CA 1
ATOM 5855 C C . ALA A 1 742 ? -11.656 -34.807 -12.752 1.00 57.53 742 ALA A C 1
ATOM 5857 O O . ALA A 1 742 ? -10.623 -35.289 -13.216 1.00 57.53 742 ALA A O 1
ATOM 5858 N N . GLU A 1 743 ? -12.257 -33.731 -13.256 1.00 61.00 743 GLU A N 1
ATOM 5859 C CA . GLU A 1 743 ? -11.806 -32.956 -14.414 1.00 61.00 743 GLU A CA 1
ATOM 5860 C C . GLU A 1 743 ? -11.381 -31.544 -13.983 1.00 61.00 743 GLU A C 1
ATOM 5862 O O . GLU A 1 743 ? -12.054 -30.914 -13.164 1.00 61.00 743 GLU A O 1
ATOM 5867 N N . THR A 1 744 ? -10.242 -31.060 -14.496 1.00 60.16 744 THR A N 1
ATOM 5868 C CA . THR A 1 744 ? -9.616 -29.797 -14.054 1.00 60.16 744 THR A CA 1
ATOM 5869 C C . THR A 1 744 ? -8.941 -29.045 -15.214 1.00 60.16 744 THR A C 1
ATOM 5871 O O . THR A 1 744 ? -7.729 -28.821 -15.207 1.00 60.16 744 THR A O 1
ATOM 5874 N N . LEU A 1 745 ? -9.717 -28.666 -16.232 1.00 62.16 745 LEU A N 1
ATOM 5875 C CA . LEU A 1 745 ? -9.301 -27.666 -17.224 1.00 62.16 745 LEU A CA 1
ATOM 5876 C C . LEU A 1 745 ? -9.532 -26.261 -16.643 1.00 62.16 745 LEU A C 1
ATOM 5878 O O . LEU A 1 745 ? -10.609 -25.985 -16.117 1.00 62.16 745 LEU A O 1
ATOM 5882 N N . ALA A 1 746 ? -8.525 -25.386 -16.709 1.00 61.94 746 ALA A N 1
ATOM 5883 C CA . ALA A 1 746 ? -8.570 -24.055 -16.101 1.00 61.94 746 ALA A CA 1
ATOM 5884 C C . ALA A 1 746 ? -8.595 -22.927 -17.146 1.00 61.94 746 ALA A C 1
ATOM 5886 O O . ALA A 1 746 ? -8.083 -23.070 -18.257 1.00 61.94 746 ALA A O 1
ATOM 5887 N N . LEU A 1 747 ? -9.115 -21.761 -16.744 1.00 65.50 747 LEU A N 1
ATOM 5888 C CA . LEU A 1 747 ? -9.141 -20.535 -17.559 1.00 65.50 747 LEU A CA 1
ATOM 5889 C C . LEU A 1 747 ? -7.739 -20.013 -17.937 1.00 65.50 747 LEU A C 1
ATOM 5891 O O . LEU A 1 747 ? -7.625 -19.199 -18.849 1.00 65.50 747 LEU A O 1
ATOM 5895 N N . GLY A 1 748 ? -6.676 -20.506 -17.287 1.00 67.50 748 GLY A N 1
ATOM 5896 C CA . GLY A 1 748 ? -5.287 -20.116 -17.555 1.00 67.50 748 GLY A CA 1
ATOM 5897 C C . GLY A 1 748 ? -4.852 -20.281 -19.015 1.00 67.50 748 GLY A C 1
ATOM 5898 O O . GLY A 1 748 ? -3.994 -19.534 -19.464 1.00 67.50 748 GLY A O 1
ATOM 5899 N N . VAL A 1 749 ? -5.501 -21.161 -19.795 1.00 73.75 749 VAL A N 1
ATOM 5900 C CA . VAL A 1 749 ? -5.294 -21.285 -21.256 1.00 73.75 749 VAL A CA 1
ATOM 5901 C C . VAL A 1 749 ? -5.379 -19.945 -22.006 1.00 73.75 749 VAL A C 1
ATOM 5903 O O . VAL A 1 749 ? -4.735 -19.778 -23.041 1.00 73.75 749 VAL A O 1
ATOM 5906 N N . LEU A 1 750 ? -6.141 -18.977 -21.486 1.00 77.75 750 LEU A N 1
ATOM 5907 C CA . LEU A 1 750 ? -6.387 -17.695 -22.144 1.00 77.75 750 LEU A CA 1
ATOM 5908 C C . LEU A 1 750 ? -5.195 -16.726 -22.126 1.00 77.75 750 LEU A C 1
ATOM 5910 O O . LEU A 1 750 ? -5.217 -15.789 -22.922 1.00 77.75 750 LEU A O 1
ATOM 5914 N N . SER A 1 751 ? -4.158 -16.945 -21.306 1.00 81.06 751 SER A N 1
ATOM 5915 C CA . SER A 1 751 ? -2.927 -16.134 -21.346 1.00 81.06 751 SER A CA 1
ATOM 5916 C C . SER A 1 751 ? -1.785 -16.771 -22.150 1.00 81.06 751 SER A C 1
ATOM 5918 O O . SER A 1 751 ? -0.840 -16.078 -22.528 1.00 81.06 751 SER A O 1
ATOM 5920 N N . PHE A 1 752 ? -1.885 -18.058 -22.517 1.00 84.12 752 PHE A N 1
ATOM 5921 C CA . PHE A 1 752 ? -0.807 -18.777 -23.217 1.00 84.12 752 PHE A CA 1
ATOM 5922 C C . PHE A 1 752 ? -0.341 -18.144 -24.545 1.00 84.12 752 PHE A C 1
ATOM 5924 O O . PHE A 1 752 ? 0.849 -18.258 -24.847 1.00 84.12 752 PHE A O 1
ATOM 5931 N N . PRO A 1 753 ? -1.186 -17.462 -25.349 1.00 85.75 753 PRO A N 1
ATOM 5932 C CA . PRO A 1 753 ? -0.691 -16.725 -26.511 1.00 85.75 753 PRO A CA 1
ATOM 5933 C C . PRO A 1 753 ? 0.208 -15.546 -26.117 1.00 85.75 753 PRO A C 1
ATOM 5935 O O . PRO A 1 753 ? 1.211 -15.291 -26.783 1.00 85.75 753 PRO A O 1
ATOM 5938 N N . LYS A 1 754 ? -0.107 -14.849 -25.016 1.00 83.81 754 LYS A N 1
ATOM 5939 C CA . LYS A 1 754 ? 0.678 -13.706 -24.535 1.00 83.81 754 LYS A CA 1
ATOM 5940 C C . LYS A 1 754 ? 2.020 -14.157 -23.961 1.00 83.81 754 LYS A C 1
ATOM 5942 O O . LYS A 1 754 ? 3.052 -13.646 -24.393 1.00 83.81 754 LYS A O 1
ATOM 5947 N N . LEU A 1 755 ? 2.009 -15.196 -23.132 1.00 84.75 755 LEU A N 1
ATOM 5948 C CA . LEU A 1 755 ? 3.186 -15.972 -22.722 1.00 84.75 755 LEU A CA 1
ATOM 5949 C C . LEU A 1 755 ? 4.091 -16.341 -23.919 1.00 84.75 755 LEU A C 1
ATOM 5951 O O . LEU A 1 755 ? 5.302 -16.115 -23.883 1.00 84.75 755 LEU A O 1
ATOM 5955 N N . ALA A 1 756 ? 3.506 -16.838 -25.016 1.00 86.50 756 ALA A N 1
ATOM 5956 C CA . ALA A 1 756 ? 4.255 -17.183 -26.226 1.00 86.50 756 ALA A CA 1
ATOM 5957 C C . ALA A 1 756 ? 4.897 -15.970 -26.932 1.00 86.50 756 ALA A C 1
ATOM 5959 O O . ALA A 1 756 ? 5.937 -16.145 -27.567 1.00 86.50 756 ALA A O 1
ATOM 5960 N N . SER A 1 757 ? 4.354 -14.753 -26.776 1.00 85.56 757 SER A N 1
ATOM 5961 C CA . SER A 1 757 ? 5.009 -13.509 -27.227 1.00 85.56 757 SER A CA 1
ATOM 5962 C C . SER A 1 757 ? 6.206 -13.113 -26.358 1.00 85.56 757 SER A C 1
ATOM 5964 O O . SER A 1 757 ? 7.221 -12.637 -26.868 1.00 85.56 757 SER A O 1
ATOM 5966 N N . GLU A 1 758 ? 6.138 -13.350 -25.047 1.00 84.12 758 GLU A N 1
ATOM 5967 C CA . GLU A 1 758 ? 7.154 -12.878 -24.100 1.00 84.12 758 GLU A CA 1
ATOM 5968 C C . GLU A 1 758 ? 8.441 -13.701 -24.153 1.00 84.12 758 GLU A C 1
ATOM 5970 O O . GLU A 1 758 ? 9.511 -13.132 -24.358 1.00 84.12 758 GLU A O 1
ATOM 5975 N N . ILE A 1 759 ? 8.352 -15.029 -24.029 1.00 88.75 759 ILE A N 1
ATOM 5976 C CA . ILE A 1 759 ? 9.524 -15.931 -24.041 1.00 88.75 759 ILE A CA 1
ATOM 5977 C C . ILE A 1 759 ? 9.736 -16.652 -25.384 1.00 88.75 759 ILE A C 1
ATOM 5979 O O . ILE A 1 759 ? 10.774 -17.280 -25.604 1.00 88.75 759 ILE A O 1
ATOM 5983 N N . GLY A 1 760 ? 8.792 -16.544 -26.320 1.00 87.44 760 GLY A N 1
ATOM 5984 C CA . GLY A 1 760 ? 8.829 -17.245 -27.603 1.00 87.44 760 GLY A CA 1
ATOM 5985 C C . GLY A 1 760 ? 8.289 -18.679 -27.536 1.00 87.44 760 GLY A C 1
ATOM 5986 O O . GLY A 1 760 ? 8.157 -19.296 -26.472 1.00 87.44 760 GLY A O 1
ATOM 5987 N N . VAL A 1 761 ? 7.988 -19.234 -28.711 1.00 90.12 761 VAL A N 1
ATOM 5988 C CA . VAL A 1 761 ? 7.316 -20.539 -28.865 1.00 90.12 761 VAL A CA 1
ATOM 5989 C C . VAL A 1 761 ? 8.102 -21.703 -28.248 1.00 90.12 761 VAL A C 1
ATOM 5991 O O . VAL A 1 761 ? 7.523 -22.537 -27.551 1.00 90.12 761 VAL A O 1
ATOM 5994 N N . GLY A 1 762 ? 9.414 -21.775 -28.485 1.00 89.81 762 GLY A N 1
ATOM 5995 C CA . GLY A 1 762 ? 10.267 -22.873 -28.018 1.00 89.81 762 GLY A CA 1
ATOM 5996 C C . GLY A 1 762 ? 10.308 -22.980 -26.488 1.00 89.81 762 GLY A C 1
ATOM 5997 O O . GLY A 1 762 ? 9.933 -24.026 -25.950 1.00 89.81 762 GLY A O 1
ATOM 5998 N N . PRO A 1 763 ? 10.699 -21.908 -25.771 1.00 89.25 763 PRO A N 1
ATOM 5999 C CA . PRO A 1 763 ? 10.681 -21.874 -24.312 1.00 89.25 763 PRO A CA 1
ATOM 6000 C C . PRO A 1 763 ? 9.291 -22.129 -23.724 1.00 89.25 763 PRO A C 1
ATOM 6002 O O . PRO A 1 763 ? 9.186 -22.893 -22.768 1.00 89.25 763 PRO A O 1
ATOM 6005 N N . THR A 1 764 ? 8.226 -21.594 -24.337 1.00 88.56 764 THR A N 1
ATOM 6006 C CA . THR A 1 764 ? 6.836 -21.839 -23.904 1.00 88.56 764 THR A CA 1
ATOM 6007 C C . THR A 1 764 ? 6.493 -23.327 -23.902 1.00 88.56 764 THR A C 1
ATOM 6009 O O . THR A 1 764 ? 6.017 -23.845 -22.892 1.00 88.56 764 THR A O 1
ATOM 6012 N N . ILE A 1 765 ? 6.776 -24.050 -24.992 1.00 92.12 765 ILE A N 1
ATOM 6013 C CA . ILE A 1 765 ? 6.496 -25.493 -25.093 1.00 92.12 765 ILE A CA 1
ATOM 6014 C C . ILE A 1 765 ? 7.303 -26.283 -24.052 1.00 92.12 765 ILE A C 1
ATOM 6016 O O . ILE A 1 765 ? 6.747 -27.138 -23.360 1.00 92.12 765 ILE A O 1
ATOM 6020 N N . ILE A 1 766 ? 8.597 -25.983 -23.908 1.00 91.25 766 ILE A N 1
ATOM 6021 C CA . ILE A 1 766 ? 9.494 -26.689 -22.978 1.00 91.25 766 ILE A CA 1
ATOM 6022 C C . ILE A 1 766 ? 9.066 -26.460 -21.521 1.00 91.25 766 ILE A C 1
ATOM 6024 O O . ILE A 1 766 ? 8.935 -27.425 -20.765 1.00 91.25 766 ILE A O 1
ATOM 6028 N N . ALA A 1 767 ? 8.796 -25.210 -21.135 1.00 88.12 767 ALA A N 1
ATOM 6029 C CA . ALA A 1 767 ? 8.345 -24.855 -19.791 1.00 88.12 767 ALA A CA 1
ATOM 6030 C C . ALA A 1 767 ? 6.975 -25.471 -19.470 1.00 88.12 767 ALA A C 1
ATOM 6032 O O . ALA A 1 767 ? 6.798 -26.039 -18.393 1.00 88.12 767 ALA A O 1
ATOM 6033 N N . THR A 1 768 ? 6.039 -25.449 -20.426 1.00 89.62 768 THR A N 1
ATOM 6034 C CA . THR A 1 768 ? 4.701 -26.045 -20.276 1.00 89.62 768 THR A CA 1
ATOM 6035 C C . THR A 1 768 ? 4.780 -27.551 -20.023 1.00 89.62 768 THR A C 1
ATOM 6037 O O . THR A 1 768 ? 4.150 -28.046 -19.092 1.00 89.62 768 THR A O 1
ATOM 6040 N N . ILE A 1 769 ? 5.605 -28.286 -20.777 1.00 91.06 769 ILE A N 1
ATOM 6041 C CA . ILE A 1 769 ? 5.793 -29.737 -20.587 1.00 91.06 769 ILE A CA 1
ATOM 6042 C C . ILE A 1 769 ? 6.541 -30.042 -19.276 1.00 91.06 769 ILE A C 1
ATOM 6044 O O . ILE A 1 769 ? 6.169 -30.972 -18.557 1.00 91.06 769 ILE A O 1
ATOM 6048 N N . GLY A 1 770 ? 7.572 -29.263 -18.935 1.00 87.56 770 GLY A N 1
ATOM 6049 C CA . GLY A 1 770 ? 8.342 -29.444 -17.701 1.00 87.56 770 GLY A CA 1
ATOM 6050 C C . GLY A 1 770 ? 7.503 -29.220 -16.440 1.00 87.56 770 GLY A C 1
ATOM 6051 O O . GLY A 1 770 ? 7.506 -30.056 -15.533 1.00 87.56 770 GLY A O 1
ATOM 6052 N N . LEU A 1 771 ? 6.728 -28.134 -16.402 1.00 85.19 771 LEU A N 1
ATOM 6053 C CA . LEU A 1 771 ? 5.832 -27.822 -15.288 1.00 85.19 771 LEU A CA 1
ATOM 6054 C C . LEU A 1 771 ? 4.631 -28.777 -15.228 1.00 85.19 771 LEU A C 1
ATOM 6056 O O . LEU A 1 771 ? 4.255 -29.188 -14.132 1.00 85.19 771 LEU A O 1
ATOM 6060 N N . ALA A 1 772 ? 4.102 -29.234 -16.369 1.00 84.25 772 ALA A N 1
ATOM 6061 C CA . ALA A 1 772 ? 3.101 -30.302 -16.417 1.00 84.25 772 ALA A CA 1
ATOM 6062 C C . ALA A 1 772 ? 3.598 -31.611 -15.775 1.00 84.25 772 ALA A C 1
ATOM 6064 O O . ALA A 1 772 ? 2.869 -32.254 -15.015 1.00 84.25 772 ALA A O 1
ATOM 6065 N N . PHE A 1 773 ? 4.848 -32.004 -16.042 1.00 85.69 773 PHE A N 1
ATOM 6066 C CA . PHE A 1 773 ? 5.454 -33.184 -15.422 1.00 85.69 773 PHE A CA 1
ATOM 6067 C C . PHE A 1 773 ? 5.659 -32.999 -13.910 1.00 85.69 773 PHE A C 1
ATOM 6069 O O . PHE A 1 773 ? 5.321 -33.892 -13.132 1.00 85.69 773 PHE A O 1
ATOM 6076 N N . LEU A 1 774 ? 6.143 -31.832 -13.471 1.00 80.50 774 LEU A N 1
ATOM 6077 C CA . LEU A 1 774 ? 6.312 -31.518 -12.045 1.00 80.50 774 LEU A CA 1
ATOM 6078 C C . LEU A 1 774 ? 4.975 -31.462 -11.286 1.00 80.50 774 LEU A C 1
ATOM 6080 O O . LEU A 1 774 ? 4.898 -31.950 -10.155 1.00 80.50 774 LEU A O 1
ATOM 6084 N N . ALA A 1 775 ? 3.911 -30.947 -11.908 1.00 77.25 775 ALA A N 1
ATOM 6085 C CA . ALA A 1 775 ? 2.555 -30.966 -11.359 1.00 77.25 775 ALA A CA 1
ATOM 6086 C C . ALA A 1 775 ? 2.027 -32.404 -11.206 1.00 77.25 775 ALA A C 1
ATOM 6088 O O . ALA A 1 775 ? 1.492 -32.758 -10.153 1.00 77.25 775 ALA A O 1
ATOM 6089 N N . TRP A 1 776 ? 2.249 -33.264 -12.208 1.00 82.69 776 TRP A N 1
ATOM 6090 C CA . TRP A 1 776 ? 1.884 -34.683 -12.149 1.00 82.69 776 TRP A CA 1
ATOM 6091 C C . TRP A 1 776 ? 2.640 -35.444 -11.050 1.00 82.69 776 TRP A C 1
ATOM 6093 O O . TRP A 1 776 ? 2.008 -36.145 -10.260 1.00 82.69 776 TRP A O 1
ATOM 6103 N N . VAL A 1 777 ? 3.963 -35.266 -10.939 1.00 79.25 777 VAL A N 1
ATOM 6104 C CA . VAL A 1 777 ? 4.779 -35.882 -9.873 1.00 79.25 777 VAL A CA 1
ATOM 6105 C C . VAL A 1 777 ? 4.318 -35.413 -8.491 1.00 79.25 777 VAL A C 1
ATOM 6107 O O . VAL A 1 777 ? 4.094 -36.241 -7.607 1.00 79.25 777 VAL A O 1
ATOM 6110 N N . THR A 1 778 ? 4.104 -34.107 -8.311 1.00 72.44 778 THR A N 1
ATOM 6111 C CA . THR A 1 778 ? 3.609 -33.536 -7.047 1.00 72.44 778 THR A CA 1
ATOM 6112 C C . THR A 1 778 ? 2.237 -34.107 -6.679 1.00 72.44 778 THR A C 1
ATOM 6114 O O . THR A 1 778 ? 2.042 -34.579 -5.559 1.00 72.44 778 THR A O 1
ATOM 6117 N N . GLY A 1 779 ? 1.293 -34.152 -7.626 1.00 71.62 779 GLY A N 1
ATOM 6118 C CA . GLY A 1 779 ? -0.030 -34.742 -7.409 1.00 71.62 779 GLY A CA 1
ATOM 6119 C C . GLY A 1 779 ? 0.011 -36.247 -7.112 1.00 71.62 779 GLY A C 1
ATOM 6120 O O . GLY A 1 779 ? -0.758 -36.725 -6.281 1.00 71.62 779 GLY A O 1
ATOM 6121 N N . TYR A 1 780 ? 0.936 -36.993 -7.723 1.00 75.62 780 TYR A N 1
ATOM 6122 C CA . TYR A 1 780 ? 1.138 -38.417 -7.444 1.00 75.62 780 TYR A CA 1
ATOM 6123 C C . TYR A 1 780 ? 1.625 -38.648 -6.003 1.00 75.62 780 TYR A C 1
ATOM 6125 O O . TYR A 1 780 ? 1.039 -39.463 -5.286 1.00 75.62 780 TYR A O 1
ATOM 6133 N N . ILE A 1 781 ? 2.639 -37.890 -5.563 1.00 70.62 781 ILE A N 1
ATOM 6134 C CA . ILE A 1 781 ? 3.176 -37.924 -4.189 1.00 70.62 781 ILE A CA 1
ATOM 6135 C C . ILE A 1 781 ? 2.090 -37.548 -3.172 1.00 70.62 781 ILE A C 1
ATOM 6137 O O . ILE A 1 781 ? 1.959 -38.205 -2.142 1.00 70.62 781 ILE A O 1
ATOM 6141 N N . LEU A 1 782 ? 1.269 -36.537 -3.473 1.00 66.69 782 LEU A N 1
ATOM 6142 C CA . LEU A 1 782 ? 0.169 -36.106 -2.607 1.00 66.69 782 LEU A CA 1
ATOM 6143 C C . LEU A 1 782 ? -0.915 -37.183 -2.416 1.00 66.69 782 LEU A C 1
ATOM 6145 O O . LEU A 1 782 ? -1.484 -37.277 -1.326 1.00 66.69 782 LEU A O 1
ATOM 6149 N N . VAL A 1 783 ? -1.193 -38.023 -3.422 1.00 70.19 783 VAL A N 1
ATOM 6150 C CA . VAL A 1 783 ? -2.105 -39.170 -3.247 1.00 70.19 783 VAL A CA 1
ATOM 6151 C C . VAL A 1 783 ? -1.497 -40.208 -2.305 1.00 70.19 783 VAL A C 1
ATOM 6153 O O . VAL A 1 783 ? -2.187 -40.645 -1.386 1.00 70.19 783 VAL A O 1
ATOM 6156 N N . ASP A 1 784 ? -0.221 -40.566 -2.472 1.00 68.88 784 ASP A N 1
ATOM 6157 C CA . ASP A 1 784 ? 0.441 -41.526 -1.573 1.00 68.88 784 ASP A CA 1
ATOM 6158 C C . ASP A 1 784 ? 0.547 -40.986 -0.140 1.00 68.88 784 ASP A C 1
ATOM 6160 O O . ASP A 1 784 ? 0.276 -41.712 0.815 1.00 68.88 784 ASP A O 1
ATOM 6164 N N . PHE A 1 785 ? 0.840 -39.694 0.029 1.00 62.06 785 PHE A N 1
ATOM 6165 C CA . PHE A 1 785 ? 0.814 -39.035 1.335 1.00 62.06 785 PHE A CA 1
ATOM 6166 C C . PHE A 1 785 ? -0.576 -39.115 1.987 1.00 62.06 785 PHE A C 1
ATOM 6168 O O . PHE A 1 785 ? -0.681 -39.481 3.155 1.00 62.06 785 PHE A O 1
ATOM 6175 N N . LYS A 1 786 ? -1.657 -38.856 1.236 1.00 60.94 786 LYS A N 1
ATOM 6176 C CA . LYS A 1 786 ? -3.032 -38.946 1.760 1.00 60.94 786 LYS A CA 1
ATOM 6177 C C . LYS A 1 786 ? -3.462 -40.380 2.096 1.00 60.94 786 LYS A C 1
ATOM 6179 O O . LYS A 1 786 ? -4.214 -40.572 3.049 1.00 60.94 786 LYS A O 1
ATOM 6184 N N . VAL A 1 787 ? -2.999 -41.378 1.343 1.00 66.88 787 VAL A N 1
ATOM 6185 C CA . VAL A 1 787 ? -3.247 -42.800 1.646 1.00 66.88 787 VAL A CA 1
ATOM 6186 C C . VAL A 1 787 ? -2.509 -43.230 2.921 1.00 66.88 787 VAL A C 1
ATOM 6188 O O . VAL A 1 787 ? -3.061 -43.999 3.704 1.00 66.88 787 VAL A O 1
ATOM 6191 N N . ASN A 1 788 ? -1.307 -42.699 3.162 1.00 61.06 788 ASN A N 1
ATOM 6192 C CA . ASN A 1 788 ? -0.505 -43.005 4.352 1.00 61.06 788 ASN A CA 1
ATOM 6193 C C . ASN A 1 788 ? -0.888 -42.178 5.598 1.00 61.06 788 ASN A C 1
ATOM 6195 O O . ASN A 1 788 ? -0.620 -42.621 6.713 1.00 61.06 788 ASN A O 1
ATOM 6199 N N . HIS A 1 789 ? -1.533 -41.016 5.433 1.00 57.09 789 HIS A N 1
ATOM 6200 C CA . HIS A 1 789 ? -1.979 -40.141 6.527 1.00 57.09 789 HIS A CA 1
ATOM 6201 C C . HIS A 1 789 ? -3.473 -39.773 6.399 1.00 57.09 789 HIS A C 1
ATOM 6203 O O . HIS A 1 789 ? -3.817 -38.672 5.948 1.00 57.09 789 HIS A O 1
ATOM 6209 N N . PRO A 1 790 ? -4.396 -40.669 6.814 1.00 58.03 790 PRO A N 1
ATOM 6210 C CA . PRO A 1 790 ? -5.839 -40.451 6.691 1.00 58.03 790 PRO A CA 1
ATOM 6211 C C . PRO A 1 790 ? -6.358 -39.201 7.415 1.00 58.03 790 PRO A C 1
ATOM 6213 O O . PRO A 1 790 ? -7.332 -38.606 6.958 1.00 58.03 790 PRO A O 1
ATOM 6216 N N . SER A 1 791 ? -5.701 -38.763 8.490 1.00 51.00 791 SER A N 1
ATOM 6217 C CA . SER A 1 791 ? -6.103 -37.625 9.328 1.00 51.00 791 SER A CA 1
ATOM 6218 C C . SER A 1 791 ? -5.836 -36.235 8.731 1.00 51.00 791 SER A C 1
ATOM 6220 O O . SER A 1 791 ? -6.487 -35.270 9.150 1.00 51.00 791 SER A O 1
ATOM 6222 N N . VAL A 1 792 ? -4.941 -36.113 7.739 1.00 56.00 792 VAL A N 1
ATOM 6223 C CA . VAL A 1 792 ? -4.621 -34.838 7.064 1.00 56.00 792 VAL A CA 1
ATOM 6224 C C . VAL A 1 792 ? -5.668 -34.537 5.994 1.00 56.00 792 VAL A C 1
ATOM 6226 O O . VAL A 1 792 ? -5.906 -35.357 5.101 1.00 56.00 792 VAL A O 1
ATOM 6229 N N . MET A 1 793 ? -6.327 -33.376 6.069 1.00 56.62 793 MET A N 1
ATOM 6230 C CA . MET A 1 793 ? -7.568 -33.132 5.321 1.00 56.62 793 MET A CA 1
ATOM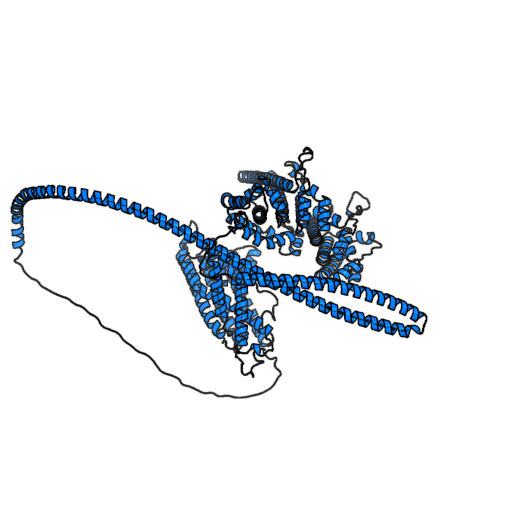 6231 C C . MET A 1 793 ? -7.545 -31.937 4.367 1.00 56.62 793 MET A C 1
ATOM 6233 O O . MET A 1 793 ? -8.540 -31.738 3.665 1.00 56.62 793 MET A O 1
ATOM 6237 N N . SER A 1 794 ? -6.466 -31.156 4.252 1.00 53.28 794 SER A N 1
ATOM 6238 C CA . SER A 1 794 ? -6.487 -29.970 3.381 1.00 53.28 794 SER A CA 1
ATOM 6239 C C . SER A 1 794 ? -5.129 -29.459 2.906 1.00 53.28 794 SER A C 1
ATOM 6241 O O . SER A 1 794 ? -4.084 -29.929 3.338 1.00 53.28 794 SER A O 1
ATOM 6243 N N . PHE A 1 795 ? -5.181 -28.470 2.006 1.00 50.81 795 PHE A N 1
ATOM 6244 C CA . PHE A 1 795 ? -4.018 -27.669 1.626 1.00 50.81 795 PHE A CA 1
ATOM 6245 C C . PHE A 1 795 ? -3.530 -26.799 2.796 1.00 50.81 795 PHE A C 1
ATOM 6247 O O . PHE A 1 795 ? -2.331 -26.649 2.951 1.00 50.81 795 PHE A O 1
ATOM 6254 N N . ALA A 1 796 ? -4.426 -26.297 3.657 1.00 43.97 796 ALA A N 1
ATOM 6255 C CA . ALA A 1 796 ? -4.063 -25.497 4.831 1.00 43.97 796 ALA A CA 1
ATOM 6256 C C . ALA A 1 796 ? -3.413 -26.340 5.950 1.00 43.97 796 ALA A C 1
ATOM 6258 O O . ALA A 1 796 ? -2.439 -25.893 6.548 1.00 43.97 796 ALA A O 1
ATOM 6259 N N . ASP A 1 797 ? -3.871 -27.587 6.159 1.00 43.94 797 ASP A N 1
ATOM 6260 C CA . ASP A 1 797 ? -3.224 -28.588 7.033 1.00 43.94 797 ASP A CA 1
ATOM 6261 C C . ASP A 1 797 ? -1.786 -28.929 6.543 1.00 43.94 797 ASP A C 1
ATOM 6263 O O . ASP A 1 797 ? -0.992 -29.469 7.310 1.00 43.94 797 ASP A O 1
ATOM 6267 N N . ALA A 1 798 ? -1.451 -28.654 5.270 1.00 37.91 798 ALA A N 1
ATOM 6268 C CA . ALA A 1 798 ? -0.203 -29.067 4.606 1.00 37.91 798 ALA A CA 1
ATOM 6269 C C . ALA A 1 798 ? 0.644 -27.907 4.028 1.00 37.91 798 ALA A C 1
ATOM 6271 O O . ALA A 1 798 ? 1.703 -28.148 3.449 1.00 37.91 798 ALA A O 1
ATOM 6272 N N . GLY A 1 799 ? 0.185 -26.661 4.148 1.00 37.84 799 GLY A N 1
ATOM 6273 C CA . GLY A 1 799 ? 0.698 -25.518 3.393 1.00 37.84 799 GLY A CA 1
ATOM 6274 C C . GLY A 1 799 ? 0.046 -24.219 3.854 1.00 37.84 799 GLY A C 1
ATOM 6275 O O . GLY A 1 799 ? -0.948 -23.766 3.296 1.00 37.84 799 GLY A O 1
ATOM 6276 N N . GLN A 1 800 ? 0.617 -23.610 4.892 1.00 29.56 800 GLN A N 1
ATOM 6277 C CA . GLN A 1 800 ? 0.046 -22.456 5.598 1.00 29.56 800 GLN A CA 1
ATOM 6278 C C . GLN A 1 800 ? 0.253 -21.103 4.868 1.00 29.56 800 GLN A C 1
ATOM 6280 O O . GLN A 1 800 ? 0.221 -20.048 5.497 1.00 29.56 800 GLN A O 1
ATOM 6285 N N . VAL A 1 801 ? 0.504 -21.123 3.551 1.00 33.50 801 VAL A N 1
ATOM 6286 C CA . VAL A 1 801 ? 0.812 -19.956 2.698 1.00 33.50 801 VAL A CA 1
ATOM 6287 C C . VAL A 1 801 ? 0.278 -20.204 1.270 1.00 33.50 801 VAL A C 1
ATOM 6289 O O . VAL A 1 801 ? 0.204 -21.351 0.842 1.00 33.50 801 VAL A O 1
ATOM 6292 N N . ILE A 1 802 ? 0.008 -19.125 0.514 1.00 32.09 802 ILE A N 1
ATOM 6293 C CA . ILE A 1 802 ? -0.370 -19.069 -0.923 1.00 32.09 802 ILE A CA 1
ATOM 6294 C C . ILE A 1 802 ? -1.859 -19.352 -1.236 1.00 32.09 802 ILE A C 1
ATOM 6296 O O . ILE A 1 802 ? -2.249 -20.486 -1.498 1.00 32.09 802 ILE A O 1
ATOM 6300 N N . ALA A 1 803 ? -2.679 -18.289 -1.328 1.00 27.69 803 ALA A N 1
ATOM 6301 C CA . ALA A 1 803 ? -4.037 -18.333 -1.906 1.00 27.69 803 ALA A CA 1
ATOM 6302 C C . ALA A 1 803 ? -4.581 -16.935 -2.316 1.00 27.69 803 ALA A C 1
ATOM 6304 O O . ALA A 1 803 ? -5.556 -16.463 -1.740 1.00 27.69 803 ALA A O 1
ATOM 6305 N N . ALA A 1 804 ? -3.959 -16.248 -3.289 1.00 31.09 804 ALA A N 1
ATOM 6306 C CA . ALA A 1 804 ? -4.320 -14.858 -3.652 1.00 31.09 804 ALA A CA 1
ATOM 6307 C C . ALA A 1 804 ? -4.668 -14.603 -5.140 1.00 31.09 804 ALA A C 1
ATOM 6309 O O . ALA A 1 804 ? -5.130 -13.521 -5.489 1.00 31.09 804 ALA A O 1
ATOM 6310 N N . SER A 1 805 ? -4.452 -15.568 -6.039 1.00 36.91 805 SER A N 1
ATOM 6311 C CA . SER A 1 805 ? -4.404 -15.321 -7.492 1.00 36.91 805 SER A CA 1
ATOM 6312 C C . SER A 1 805 ? -5.761 -15.231 -8.206 1.00 36.91 805 SER A C 1
ATOM 6314 O O . SER A 1 805 ? -5.909 -14.432 -9.128 1.00 36.91 805 SER A O 1
ATOM 6316 N N . HIS A 1 806 ? -6.768 -16.013 -7.801 1.00 37.88 806 HIS A N 1
ATOM 6317 C CA . HIS A 1 806 ? -8.022 -16.131 -8.567 1.00 37.88 806 HIS A CA 1
ATOM 6318 C C . HIS A 1 806 ? -8.915 -14.878 -8.550 1.00 37.88 806 HIS A C 1
ATOM 6320 O O . HIS A 1 806 ? -9.641 -14.652 -9.517 1.00 37.88 806 HIS A O 1
ATOM 6326 N N . VAL A 1 807 ? -8.854 -14.054 -7.496 1.00 37.06 807 VAL A N 1
ATOM 6327 C CA . VAL A 1 807 ? -9.650 -12.813 -7.399 1.00 37.06 807 VAL A CA 1
ATOM 6328 C C . VAL A 1 807 ? -9.224 -11.813 -8.481 1.00 37.06 807 VAL A C 1
ATOM 6330 O O . VAL A 1 807 ? -10.068 -11.218 -9.148 1.00 37.06 807 VAL A O 1
ATOM 6333 N N . ASN A 1 808 ? -7.915 -11.704 -8.734 1.00 33.66 808 ASN A N 1
ATOM 6334 C CA . ASN A 1 808 ? -7.360 -10.777 -9.721 1.00 33.66 808 ASN A CA 1
ATOM 6335 C C . ASN A 1 808 ? -7.838 -11.093 -11.152 1.00 33.66 808 ASN A C 1
ATOM 6337 O O . ASN A 1 808 ? -8.242 -10.191 -11.880 1.00 33.66 808 ASN A O 1
ATOM 6341 N N . SER A 1 809 ? -7.872 -12.376 -11.538 1.00 37.75 809 SER A N 1
ATOM 6342 C CA . SER A 1 809 ? -8.333 -12.801 -12.871 1.00 37.75 809 SER A CA 1
ATOM 6343 C C . SER A 1 809 ? -9.820 -12.522 -13.127 1.00 37.75 809 SER A C 1
ATOM 6345 O O . SER A 1 809 ? -10.202 -12.271 -14.269 1.00 37.75 809 SER A O 1
ATOM 6347 N N . GLY A 1 810 ? -10.663 -12.560 -12.088 1.00 34.62 810 GLY A N 1
ATOM 6348 C CA . GLY A 1 810 ? -12.082 -12.208 -12.203 1.00 34.62 810 GLY A CA 1
ATOM 6349 C C . GLY A 1 810 ? -12.299 -10.709 -12.427 1.00 34.62 810 GLY A C 1
ATOM 6350 O O . GLY A 1 810 ? -13.124 -10.324 -13.256 1.00 34.62 810 GLY A O 1
ATOM 6351 N N . GLY A 1 811 ? -11.514 -9.869 -11.743 1.00 33.09 811 GLY A N 1
ATOM 6352 C CA . GLY A 1 811 ? -11.568 -8.412 -11.882 1.00 33.09 811 GLY A CA 1
ATOM 6353 C C . GLY A 1 811 ? -11.233 -7.927 -13.295 1.00 33.09 811 GLY A C 1
ATOM 6354 O O . GLY A 1 811 ? -11.970 -7.110 -13.847 1.00 33.09 811 GLY A O 1
ATOM 6355 N N . THR A 1 812 ? -10.178 -8.466 -13.919 1.00 35.44 812 THR A N 1
ATOM 6356 C CA . THR A 1 812 ? -9.778 -8.080 -15.287 1.00 35.44 812 THR A CA 1
ATOM 6357 C C . THR A 1 812 ? -10.896 -8.348 -16.297 1.00 35.44 812 THR A C 1
ATOM 6359 O O . THR A 1 812 ? -11.335 -7.418 -16.974 1.00 35.44 812 THR A O 1
ATOM 6362 N N . ALA A 1 813 ? -11.450 -9.566 -16.315 1.00 40.72 813 ALA A N 1
ATOM 6363 C CA . ALA A 1 813 ? -12.509 -9.945 -17.255 1.00 40.72 813 ALA A CA 1
ATOM 6364 C C . ALA A 1 813 ? -13.798 -9.113 -17.090 1.00 40.72 813 ALA A C 1
ATOM 6366 O O . ALA A 1 813 ? -14.484 -8.824 -18.069 1.00 40.72 813 ALA A O 1
ATOM 6367 N N . LEU A 1 814 ? -14.127 -8.689 -15.863 1.00 39.31 814 LEU A N 1
ATOM 6368 C CA . LEU A 1 814 ? -15.260 -7.790 -15.610 1.00 39.31 814 LEU A CA 1
ATOM 6369 C C . LEU A 1 814 ? -14.987 -6.337 -16.035 1.00 39.31 814 LEU A C 1
ATOM 6371 O O . LEU A 1 814 ? -15.937 -5.614 -16.343 1.00 39.31 814 LEU A O 1
ATOM 6375 N N . SER A 1 815 ? -13.722 -5.907 -16.072 1.00 45.38 815 SER A N 1
ATOM 6376 C CA . SER A 1 815 ? -13.348 -4.552 -16.496 1.00 45.38 815 SER A CA 1
ATOM 6377 C C . SER A 1 815 ? -13.418 -4.360 -18.015 1.00 45.38 815 SER A C 1
ATOM 6379 O O . SER A 1 815 ? -13.901 -3.327 -18.475 1.00 45.38 815 SER A O 1
ATOM 6381 N N . GLU A 1 816 ? -13.033 -5.371 -18.799 1.00 43.94 816 GLU A N 1
ATOM 6382 C CA . GLU A 1 816 ? -12.996 -5.288 -20.269 1.00 43.94 816 GLU A CA 1
ATOM 6383 C C . GLU A 1 816 ? -14.393 -5.406 -20.909 1.00 43.94 816 GLU A C 1
ATOM 6385 O O . GLU A 1 816 ? -14.648 -4.833 -21.965 1.00 43.94 816 GLU A O 1
ATOM 6390 N N . MET A 1 817 ? -15.349 -6.069 -20.244 1.00 39.06 817 MET A N 1
ATOM 6391 C CA . MET A 1 817 ? -16.720 -6.247 -20.755 1.00 39.06 817 MET A CA 1
ATOM 6392 C C . MET A 1 817 ? -17.673 -5.055 -20.498 1.00 39.06 817 MET A C 1
ATOM 6394 O O . MET A 1 817 ? -18.857 -5.142 -20.832 1.00 39.06 817 MET A O 1
ATOM 6398 N N . SER A 1 818 ? -17.216 -3.952 -19.888 1.00 40.28 818 SER A N 1
ATOM 6399 C CA . SER A 1 818 ? -18.096 -2.908 -19.327 1.00 40.28 818 SER A CA 1
ATOM 6400 C C . SER A 1 818 ? -17.863 -1.498 -19.890 1.00 40.28 818 SER A C 1
ATOM 6402 O O . SER A 1 818 ? -17.152 -0.684 -19.301 1.00 40.28 818 SER A O 1
ATOM 6404 N N . SER A 1 819 ? -18.605 -1.127 -20.937 1.00 44.25 819 SER A N 1
ATOM 6405 C CA . SER A 1 819 ? -18.643 0.252 -21.462 1.00 44.25 819 SER A CA 1
ATOM 6406 C C . SER A 1 819 ? -19.589 1.213 -20.713 1.00 44.25 819 SER A C 1
ATOM 6408 O O . SER A 1 819 ? -19.779 2.343 -21.153 1.00 44.25 819 SER A O 1
ATOM 6410 N N . ASN A 1 820 ? -20.205 0.796 -19.595 1.00 47.41 820 ASN A N 1
ATOM 6411 C CA . ASN A 1 820 ? -21.044 1.653 -18.741 1.00 47.41 820 ASN A CA 1
ATOM 6412 C C . ASN A 1 820 ? -21.059 1.165 -17.277 1.00 47.41 820 ASN A C 1
ATOM 6414 O O . ASN A 1 820 ? -21.683 0.150 -16.958 1.00 47.41 820 ASN A O 1
ATOM 6418 N N . ALA A 1 821 ? -20.447 1.928 -16.365 1.00 45.12 821 ALA A N 1
ATOM 6419 C CA . ALA A 1 821 ? -20.167 1.516 -14.978 1.00 45.12 821 ALA A CA 1
ATOM 6420 C C . ALA A 1 821 ? -21.397 1.211 -14.090 1.00 45.12 821 ALA A C 1
ATOM 6422 O O . ALA A 1 821 ? -21.263 0.581 -13.045 1.00 45.12 821 ALA A O 1
ATOM 6423 N N . ARG A 1 822 ? -22.612 1.614 -14.490 1.00 44.12 822 ARG A N 1
ATOM 6424 C CA . ARG A 1 822 ? -23.855 1.240 -13.781 1.00 44.12 822 ARG A CA 1
ATOM 6425 C C . ARG A 1 822 ? -24.318 -0.189 -14.102 1.00 44.12 822 ARG A C 1
ATOM 6427 O O . ARG A 1 822 ? -25.107 -0.755 -13.353 1.00 44.12 822 ARG A O 1
ATOM 6434 N N . CYS A 1 823 ? -23.838 -0.780 -15.199 1.00 53.94 823 CYS A N 1
ATOM 6435 C CA . CYS A 1 823 ? -24.189 -2.142 -15.603 1.00 53.94 823 CYS A CA 1
ATOM 6436 C C . CYS A 1 823 ? -23.274 -3.192 -14.950 1.00 53.94 823 CYS A C 1
ATOM 6438 O O . CYS A 1 823 ? -23.764 -4.228 -14.505 1.00 53.94 823 CYS A O 1
ATOM 6440 N N . SER A 1 824 ? -21.973 -2.909 -14.815 1.00 53.56 824 SER A N 1
ATOM 6441 C CA . SER A 1 824 ? -20.989 -3.839 -14.237 1.00 53.56 824 SER A CA 1
ATOM 6442 C C . SER A 1 824 ? -21.305 -4.249 -12.799 1.00 53.56 824 SER A C 1
ATOM 6444 O O . SER A 1 824 ? -21.243 -5.435 -12.494 1.00 53.56 824 SER A O 1
ATOM 6446 N N . VAL A 1 825 ? -21.717 -3.318 -11.931 1.00 58.69 825 VAL A N 1
ATOM 6447 C CA . VAL A 1 825 ? -22.089 -3.631 -10.535 1.00 58.69 825 VAL A CA 1
ATOM 6448 C C . VAL A 1 825 ? -23.298 -4.575 -10.475 1.00 58.69 825 VAL A C 1
ATOM 6450 O O . VAL A 1 825 ? -23.295 -5.547 -9.721 1.00 58.69 825 VAL A O 1
ATOM 6453 N N . LEU A 1 826 ? -24.313 -4.340 -11.315 1.00 63.47 826 LEU A N 1
ATOM 6454 C CA . LEU A 1 826 ? -25.503 -5.192 -11.392 1.00 63.47 826 LEU A CA 1
ATOM 6455 C C . LEU A 1 826 ? -25.174 -6.582 -11.960 1.00 63.47 826 LEU A C 1
ATOM 6457 O O . LEU A 1 826 ? -25.670 -7.587 -11.450 1.00 63.47 826 LEU A O 1
ATOM 6461 N N . LEU A 1 827 ? -24.315 -6.655 -12.982 1.00 61.28 827 LEU A N 1
ATOM 6462 C CA . LEU A 1 827 ? -23.835 -7.918 -13.551 1.00 61.28 827 LEU A CA 1
ATOM 6463 C C . LEU A 1 827 ? -22.956 -8.694 -12.558 1.00 61.28 827 LEU A C 1
ATOM 6465 O O . LEU A 1 827 ? -23.136 -9.901 -12.418 1.00 61.28 827 LEU A O 1
ATOM 6469 N N . GLY A 1 828 ? -22.081 -8.015 -11.813 1.00 63.75 828 GLY A N 1
ATOM 6470 C CA . GLY A 1 828 ? -21.286 -8.601 -10.731 1.00 63.75 828 GLY A CA 1
ATOM 6471 C C . GLY A 1 828 ? -22.164 -9.186 -9.624 1.00 63.75 828 GLY A C 1
ATOM 6472 O O . GLY A 1 828 ? -21.957 -10.326 -9.213 1.00 63.75 828 GLY A O 1
ATOM 6473 N N . PHE A 1 829 ? -23.219 -8.470 -9.219 1.00 69.00 829 PHE A N 1
ATOM 6474 C CA . PHE A 1 829 ? -24.206 -8.986 -8.267 1.00 69.00 829 PHE A CA 1
ATOM 6475 C C . PHE A 1 829 ? -24.956 -10.209 -8.821 1.00 69.00 829 PHE A C 1
ATOM 6477 O O . PHE A 1 829 ? -25.128 -11.201 -8.114 1.00 69.00 829 PHE A O 1
ATOM 6484 N N . CYS A 1 830 ? -25.350 -10.191 -10.099 1.00 68.94 830 CYS A N 1
ATOM 6485 C CA . CYS A 1 830 ? -25.970 -11.349 -10.752 1.00 68.94 830 CYS A CA 1
ATOM 6486 C C . CYS A 1 830 ? -25.025 -12.563 -10.806 1.00 68.94 830 CYS A C 1
ATOM 6488 O O . CYS A 1 830 ? -25.462 -13.686 -10.560 1.00 68.94 830 CYS A O 1
ATOM 6490 N N . MET A 1 831 ? -23.734 -12.351 -11.073 1.00 68.56 831 MET A N 1
ATOM 6491 C CA . MET A 1 831 ? -22.712 -13.405 -11.065 1.00 68.56 831 MET A CA 1
ATOM 6492 C C . MET A 1 831 ? -22.490 -13.974 -9.659 1.00 68.56 831 MET A C 1
ATOM 6494 O O . MET A 1 831 ? -22.462 -15.195 -9.501 1.00 68.56 831 MET A O 1
ATOM 6498 N N . ALA A 1 832 ? -22.420 -13.123 -8.630 1.00 69.12 832 ALA A N 1
ATOM 6499 C CA . ALA A 1 832 ? -22.324 -13.554 -7.234 1.00 69.12 832 ALA A CA 1
ATOM 6500 C C . ALA A 1 832 ? -23.573 -14.332 -6.779 1.00 69.12 832 ALA A C 1
ATOM 6502 O O . ALA A 1 832 ? -23.457 -15.356 -6.106 1.00 69.12 832 ALA A O 1
ATOM 6503 N N . LEU A 1 833 ? -24.770 -13.906 -7.200 1.00 76.56 833 LEU A N 1
ATOM 6504 C CA . LEU A 1 833 ? -26.035 -14.589 -6.916 1.00 76.56 833 LEU A CA 1
ATOM 6505 C C . LEU A 1 833 ? -26.119 -15.966 -7.599 1.00 76.56 833 LEU A C 1
ATOM 6507 O O . LEU A 1 833 ? -26.526 -16.941 -6.965 1.00 76.56 833 LEU A O 1
ATOM 6511 N N . LEU A 1 834 ? -25.702 -16.073 -8.865 1.00 74.06 834 LEU A N 1
ATOM 6512 C CA . LEU A 1 834 ? -25.618 -17.351 -9.582 1.00 74.06 834 LEU A CA 1
ATOM 6513 C C . LEU A 1 834 ? -24.577 -18.282 -8.937 1.00 74.06 834 LEU A C 1
ATOM 6515 O O . LEU A 1 834 ? -24.879 -19.446 -8.667 1.00 74.06 834 LEU A O 1
ATOM 6519 N N . GLY A 1 835 ? -23.385 -17.766 -8.627 1.00 72.44 835 GLY A N 1
ATOM 6520 C CA . GLY A 1 835 ? -22.322 -18.496 -7.932 1.00 72.44 835 GLY A CA 1
ATOM 6521 C C . GLY A 1 835 ? -22.761 -19.025 -6.565 1.00 72.44 835 GLY A C 1
ATOM 6522 O O . GLY A 1 835 ? -22.557 -20.203 -6.259 1.00 72.44 835 GLY A O 1
ATOM 6523 N N . PHE A 1 836 ? -23.464 -18.205 -5.781 1.00 78.56 836 PHE A N 1
ATOM 6524 C CA . PHE A 1 836 ? -24.107 -18.607 -4.531 1.00 78.56 836 PHE A CA 1
ATOM 6525 C C . PHE A 1 836 ? -25.093 -19.764 -4.734 1.00 78.56 836 PHE A C 1
ATOM 6527 O O . PHE A 1 836 ? -24.955 -20.792 -4.069 1.00 78.56 836 PHE A O 1
ATOM 6534 N N . VAL A 1 837 ? -26.029 -19.659 -5.687 1.00 83.44 837 VAL A N 1
ATOM 6535 C CA . VAL A 1 837 ? -27.011 -20.723 -5.978 1.00 83.44 837 VAL A CA 1
ATOM 6536 C C . VAL A 1 837 ? -26.323 -22.043 -6.351 1.00 83.44 837 VAL A C 1
ATOM 6538 O O . VAL A 1 837 ? -26.688 -23.095 -5.819 1.00 83.44 837 VAL A O 1
ATOM 6541 N N . PHE A 1 838 ? -25.279 -22.008 -7.183 1.00 77.00 838 PHE A N 1
ATOM 6542 C CA . PHE A 1 838 ? -24.498 -23.199 -7.544 1.00 77.00 838 PHE A CA 1
ATOM 6543 C C . PHE A 1 838 ? -23.588 -23.730 -6.414 1.00 77.00 838 PHE A C 1
ATOM 6545 O O . PHE A 1 838 ? -23.112 -24.861 -6.507 1.00 77.00 838 PHE A O 1
ATOM 6552 N N . THR A 1 839 ? -23.394 -22.975 -5.325 1.00 78.75 839 THR A N 1
ATOM 6553 C CA . THR A 1 839 ? -22.632 -23.382 -4.120 1.00 78.75 839 THR A CA 1
ATOM 6554 C C . THR A 1 839 ? -23.518 -24.054 -3.050 1.00 78.75 839 THR A C 1
ATOM 6556 O O . THR A 1 839 ? -23.013 -24.692 -2.122 1.00 78.75 839 THR A O 1
ATOM 6559 N N . ILE A 1 840 ? -24.851 -23.983 -3.172 1.00 82.88 840 ILE A N 1
ATOM 6560 C CA . ILE A 1 840 ? -25.794 -24.628 -2.234 1.00 82.88 840 ILE A CA 1
ATOM 6561 C C . ILE A 1 840 ? -25.609 -26.166 -2.143 1.00 82.88 840 ILE A C 1
ATOM 6563 O O . ILE A 1 840 ? -25.668 -26.692 -1.026 1.00 82.88 840 ILE A O 1
ATOM 6567 N N . PRO A 1 841 ? -25.368 -26.928 -3.235 1.00 81.19 841 PRO A N 1
ATOM 6568 C CA . PRO A 1 841 ? -25.208 -28.383 -3.157 1.00 81.19 841 PRO A CA 1
ATOM 6569 C C . PRO A 1 841 ? -23.918 -28.817 -2.435 1.00 81.19 841 PRO A C 1
ATOM 6571 O O . PRO A 1 841 ? -22.818 -28.730 -2.973 1.00 81.19 841 PRO A O 1
ATOM 6574 N N . ARG A 1 842 ? -24.048 -29.389 -1.228 1.00 71.69 842 ARG A N 1
ATOM 6575 C CA . ARG A 1 842 ? -22.903 -29.848 -0.406 1.00 71.69 842 ARG A CA 1
ATOM 6576 C C . ARG A 1 842 ? -22.060 -30.985 -1.022 1.00 71.69 842 ARG A C 1
ATOM 6578 O O . ARG A 1 842 ? -20.936 -31.210 -0.577 1.00 71.69 842 ARG A O 1
ATOM 6585 N N . LYS A 1 843 ? -22.563 -31.715 -2.025 1.00 71.19 843 LYS A N 1
ATOM 6586 C CA . LYS A 1 843 ? -21.889 -32.871 -2.657 1.00 71.19 843 LYS A CA 1
ATOM 6587 C C . LYS A 1 843 ? -21.261 -32.509 -4.002 1.00 71.19 843 LYS A C 1
ATOM 6589 O O . LYS A 1 843 ? -21.959 -31.970 -4.858 1.00 71.19 843 LYS A O 1
ATOM 6594 N N . TYR A 1 844 ? -20.011 -32.924 -4.244 1.00 67.56 844 TYR A N 1
ATOM 6595 C CA . TYR A 1 844 ? -19.371 -32.714 -5.554 1.00 67.56 844 TYR A CA 1
ATOM 6596 C C . TYR A 1 844 ? -20.018 -33.501 -6.709 1.00 67.56 844 TYR A C 1
ATOM 6598 O O . TYR A 1 844 ? -19.787 -33.161 -7.864 1.00 67.56 844 TYR A O 1
ATOM 6606 N N . GLU A 1 845 ? -20.857 -34.506 -6.433 1.00 68.56 845 GLU A N 1
ATOM 6607 C CA . GLU A 1 845 ? -21.593 -35.273 -7.452 1.00 68.56 845 GLU A CA 1
ATOM 6608 C C . GLU A 1 845 ? -22.407 -34.385 -8.411 1.00 68.56 845 GLU A C 1
ATOM 6610 O O . GLU A 1 845 ? -22.388 -34.612 -9.618 1.00 68.56 845 GLU A O 1
ATOM 6615 N N . HIS A 1 846 ? -23.072 -33.340 -7.904 1.00 70.25 846 HIS A N 1
ATOM 6616 C CA . HIS A 1 846 ? -23.798 -32.385 -8.749 1.00 70.25 846 HIS A CA 1
ATOM 6617 C C . HIS A 1 846 ? -22.854 -31.381 -9.425 1.00 70.25 846 HIS A C 1
ATOM 6619 O O . HIS A 1 846 ? -23.047 -31.046 -10.593 1.00 70.25 846 HIS A O 1
ATOM 6625 N N . THR A 1 847 ? -21.804 -30.943 -8.723 1.00 68.62 847 THR A N 1
ATOM 6626 C CA . THR A 1 847 ? -20.782 -30.031 -9.258 1.00 68.62 847 THR A CA 1
ATOM 6627 C C . THR A 1 847 ? -20.037 -30.641 -10.448 1.00 68.62 847 THR A C 1
ATOM 6629 O O . THR A 1 847 ? -19.760 -29.931 -11.404 1.00 68.62 847 THR A O 1
ATOM 6632 N N . ALA A 1 848 ? -19.773 -31.952 -10.447 1.00 71.25 848 ALA A N 1
ATOM 6633 C CA . ALA A 1 848 ? -19.044 -32.638 -11.517 1.00 71.25 848 ALA A CA 1
ATOM 6634 C C . ALA A 1 848 ? -19.730 -32.528 -12.894 1.00 71.25 848 ALA A C 1
ATOM 6636 O O . ALA A 1 848 ? -19.053 -32.362 -13.908 1.00 71.25 848 ALA A O 1
ATOM 6637 N N . TYR A 1 849 ? -21.068 -32.544 -12.947 1.00 76.44 849 TYR A N 1
ATOM 6638 C CA . TYR A 1 849 ? -21.804 -32.306 -14.197 1.00 76.44 849 TYR A CA 1
ATOM 6639 C C . TYR A 1 849 ? -21.660 -30.856 -14.690 1.00 76.44 849 TYR A C 1
ATOM 6641 O O . TYR A 1 849 ? -21.583 -30.622 -15.897 1.00 76.44 849 TYR A O 1
ATOM 6649 N N . ALA A 1 850 ? -21.569 -29.886 -13.773 1.00 75.75 850 ALA A N 1
ATOM 6650 C CA . ALA A 1 850 ? -21.285 -28.494 -14.113 1.00 75.75 850 ALA A CA 1
ATOM 6651 C C . ALA A 1 850 ? -19.825 -28.304 -14.572 1.00 75.75 850 ALA A C 1
ATOM 6653 O O . ALA A 1 850 ? -19.587 -27.576 -15.535 1.00 75.75 850 ALA A O 1
ATOM 6654 N N . SER A 1 851 ? -18.860 -29.008 -13.964 1.00 75.19 851 SER A N 1
ATOM 6655 C CA . SER A 1 851 ? -17.460 -29.046 -14.419 1.00 75.19 851 SER A CA 1
ATOM 6656 C C . SER A 1 851 ? -17.346 -29.536 -15.862 1.00 75.19 851 SER A C 1
ATOM 6658 O O . SER A 1 851 ? -16.692 -28.883 -16.670 1.00 75.19 851 SER A O 1
ATOM 6660 N N . PHE A 1 852 ? -18.042 -30.618 -16.221 1.00 80.69 852 PHE A N 1
ATOM 6661 C CA . PHE A 1 852 ? -18.040 -31.130 -17.594 1.00 80.69 852 PHE A CA 1
ATOM 6662 C C . PHE A 1 852 ? -18.640 -30.121 -18.592 1.00 80.69 852 PHE A C 1
ATOM 6664 O O . PHE A 1 852 ? -18.067 -29.862 -19.651 1.00 80.69 852 PHE A O 1
ATOM 6671 N N . ALA A 1 853 ? -19.759 -29.475 -18.238 1.00 83.31 853 ALA A N 1
ATOM 6672 C CA . ALA A 1 853 ? -20.369 -28.429 -19.066 1.00 83.31 853 ALA A CA 1
ATOM 6673 C C . ALA A 1 853 ? -19.459 -27.192 -19.233 1.00 83.31 853 ALA A C 1
ATOM 6675 O O . ALA A 1 853 ? -19.386 -26.613 -20.320 1.00 83.31 853 ALA A O 1
ATOM 6676 N N . SER A 1 854 ? -18.724 -26.818 -18.181 1.00 81.88 854 SER A N 1
ATOM 6677 C CA . SER A 1 854 ? -17.672 -25.794 -18.211 1.00 81.88 854 SER A CA 1
ATOM 6678 C C . SER A 1 854 ? -16.547 -26.165 -19.182 1.00 81.88 854 SER A C 1
ATOM 6680 O O . SER A 1 854 ? -16.202 -25.357 -20.045 1.00 81.88 854 SER A O 1
ATOM 6682 N N . CYS A 1 855 ? -16.033 -27.395 -19.107 1.00 80.88 855 CYS A N 1
ATOM 6683 C CA . CYS A 1 855 ? -14.920 -27.861 -19.937 1.00 80.88 855 CYS A CA 1
ATOM 6684 C C . CYS A 1 855 ? -15.291 -27.913 -21.428 1.00 80.88 855 CYS A C 1
ATOM 6686 O O . CYS A 1 855 ? -14.540 -27.413 -22.266 1.00 80.88 855 CYS A O 1
ATOM 6688 N N . VAL A 1 856 ? -16.494 -28.397 -21.765 1.00 87.06 856 VAL A N 1
ATOM 6689 C CA . VAL A 1 856 ? -17.037 -28.329 -23.136 1.00 87.06 856 VAL A CA 1
ATOM 6690 C C . VAL A 1 856 ? -17.193 -26.877 -23.611 1.00 87.06 856 VAL A C 1
ATOM 6692 O O . VAL A 1 856 ? -16.905 -26.576 -24.772 1.00 87.06 856 VAL A O 1
ATOM 6695 N N . SER A 1 857 ? -17.598 -25.959 -22.727 1.00 87.44 857 SER A N 1
ATOM 6696 C CA . SER A 1 857 ? -17.786 -24.543 -23.068 1.00 87.44 857 SER A CA 1
ATOM 6697 C C . SER A 1 857 ? -16.465 -23.829 -23.367 1.00 87.44 857 SER A C 1
ATOM 6699 O O . SER A 1 857 ? -16.332 -23.247 -24.441 1.00 87.44 857 SER A O 1
ATOM 6701 N N . ILE A 1 858 ? -15.461 -23.909 -22.483 1.00 86.12 858 ILE A N 1
ATOM 6702 C CA . ILE A 1 858 ? -14.161 -23.252 -22.718 1.00 86.12 858 ILE A CA 1
ATOM 6703 C C . ILE A 1 858 ? -13.428 -23.857 -23.922 1.00 86.12 858 ILE A C 1
ATOM 6705 O O . ILE A 1 858 ? -12.865 -23.119 -24.727 1.00 86.12 858 ILE A O 1
ATOM 6709 N N . PHE A 1 859 ? -13.523 -25.176 -24.127 1.00 87.50 859 PHE A N 1
ATOM 6710 C CA . PHE A 1 859 ? -13.002 -25.836 -25.327 1.00 87.50 859 PHE A CA 1
ATOM 6711 C C . PHE A 1 859 ? -13.652 -25.288 -26.608 1.00 87.50 859 PHE A C 1
ATOM 6713 O O . PHE A 1 859 ? -12.955 -24.938 -27.560 1.00 87.50 859 PHE A O 1
ATOM 6720 N N . THR A 1 860 ? -14.981 -25.139 -26.614 1.00 89.94 860 THR A N 1
ATOM 6721 C CA . THR A 1 860 ? -15.731 -24.584 -27.754 1.00 89.94 860 THR A CA 1
ATOM 6722 C C . THR A 1 860 ? -15.390 -23.111 -28.003 1.00 89.94 860 THR A C 1
ATOM 6724 O O . THR A 1 860 ? -15.174 -22.726 -29.152 1.00 89.94 860 THR A O 1
ATOM 6727 N N . ALA A 1 861 ? -15.280 -22.294 -26.951 1.00 86.75 861 ALA A N 1
ATOM 6728 C CA . ALA A 1 861 ? -14.899 -20.885 -27.061 1.00 86.75 861 ALA A CA 1
ATOM 6729 C C . ALA A 1 861 ? -13.486 -20.719 -27.648 1.00 86.75 861 ALA A C 1
ATOM 6731 O O . ALA A 1 861 ? -13.311 -20.003 -28.633 1.00 86.75 861 ALA A O 1
ATOM 6732 N N . CYS A 1 862 ? -12.491 -21.446 -27.126 1.00 88.50 862 CYS A N 1
ATOM 6733 C CA . CYS A 1 862 ? -11.124 -21.407 -27.652 1.00 88.50 862 CYS A CA 1
ATOM 6734 C C . CYS A 1 862 ? -11.027 -21.915 -29.102 1.00 88.50 862 CYS A C 1
ATOM 6736 O O . CYS A 1 862 ? -10.247 -21.363 -29.880 1.00 88.50 862 CYS A O 1
ATOM 6738 N N . LEU A 1 863 ? -11.827 -22.918 -29.495 1.00 90.44 863 LEU A N 1
ATOM 6739 C CA . LEU A 1 863 ? -11.915 -23.356 -30.894 1.00 90.44 863 LEU A CA 1
ATOM 6740 C C . LEU A 1 863 ? -12.488 -22.269 -31.814 1.00 90.44 863 LEU A C 1
ATOM 6742 O O . LEU A 1 863 ? -11.963 -22.065 -32.907 1.00 90.44 863 LEU A O 1
ATOM 6746 N N . ILE A 1 864 ? -13.521 -21.540 -31.380 1.00 89.62 864 ILE A N 1
ATOM 6747 C CA . ILE A 1 864 ? -14.065 -20.399 -32.135 1.00 89.62 864 ILE A CA 1
ATOM 6748 C C . ILE A 1 864 ? -12.994 -19.313 -32.299 1.00 89.62 864 ILE A C 1
ATOM 6750 O O . ILE A 1 864 ? -12.788 -18.833 -33.414 1.00 89.62 864 ILE A O 1
ATOM 6754 N N . THR A 1 865 ? -12.266 -18.978 -31.231 1.00 88.62 865 THR A N 1
ATOM 6755 C CA . THR A 1 865 ? -11.176 -17.990 -31.255 1.00 88.62 865 THR A CA 1
ATOM 6756 C C . THR A 1 865 ? -10.058 -18.371 -32.227 1.00 88.62 865 THR A C 1
ATOM 6758 O O . THR A 1 865 ? -9.737 -17.575 -33.107 1.00 88.62 865 THR A O 1
ATOM 6761 N N . ILE A 1 866 ? -9.490 -19.582 -32.141 1.00 89.88 866 ILE A N 1
ATOM 6762 C CA . ILE A 1 866 ? -8.371 -19.974 -33.020 1.00 89.88 866 ILE A CA 1
ATOM 6763 C C . ILE A 1 866 ? -8.798 -20.095 -34.492 1.00 89.88 866 ILE A C 1
ATOM 6765 O O . ILE A 1 866 ? -8.045 -19.695 -35.380 1.00 89.88 866 ILE A O 1
ATOM 6769 N N . ILE A 1 867 ? -10.022 -20.565 -34.771 1.00 91.06 867 ILE A N 1
ATOM 6770 C CA . ILE A 1 867 ? -10.572 -20.596 -36.136 1.00 91.06 867 ILE A CA 1
ATOM 6771 C C . ILE A 1 867 ? -10.767 -19.170 -36.666 1.00 91.06 867 ILE A C 1
ATOM 6773 O O . ILE A 1 867 ? -10.401 -18.894 -37.806 1.00 91.06 867 ILE A O 1
ATOM 6777 N N . ALA A 1 868 ? -11.290 -18.250 -35.853 1.00 88.06 868 ALA A N 1
ATOM 6778 C CA . ALA A 1 868 ? -11.487 -16.860 -36.253 1.00 88.06 868 ALA A CA 1
ATOM 6779 C C . ALA A 1 868 ? -10.161 -16.148 -36.557 1.00 88.06 868 ALA A C 1
ATOM 6781 O O . ALA A 1 868 ? -10.029 -15.565 -37.632 1.00 88.06 868 ALA A O 1
ATOM 6782 N N . CYS A 1 869 ? -9.161 -16.268 -35.677 1.00 87.81 869 CYS A N 1
ATOM 6783 C CA . CYS A 1 869 ? -7.811 -15.748 -35.917 1.00 87.81 869 CYS A CA 1
ATOM 6784 C C . CYS A 1 869 ? -7.163 -16.366 -37.170 1.00 87.81 869 CYS A C 1
ATOM 6786 O O . CYS A 1 869 ? -6.433 -15.681 -37.881 1.00 87.81 869 CYS A O 1
ATOM 6788 N N . GLY A 1 870 ? -7.453 -17.638 -37.468 1.00 86.12 870 GLY A N 1
ATOM 6789 C CA . GLY A 1 870 ? -7.004 -18.308 -38.689 1.00 86.12 870 GLY A CA 1
ATOM 6790 C C . GLY A 1 870 ? -7.667 -17.776 -39.961 1.00 86.12 870 GLY A C 1
ATOM 6791 O O . GLY A 1 870 ? -6.990 -17.594 -40.968 1.00 86.12 870 GLY A O 1
ATOM 6792 N N . VAL A 1 871 ? -8.969 -17.476 -39.913 1.00 87.38 871 VAL A N 1
ATOM 6793 C CA . VAL A 1 871 ? -9.718 -16.884 -41.037 1.00 87.38 871 VAL A CA 1
ATOM 6794 C C . VAL A 1 871 ? -9.319 -15.428 -41.285 1.00 87.38 871 VAL A C 1
ATOM 6796 O O . VAL A 1 871 ? -9.319 -14.993 -42.433 1.00 87.38 871 VAL A O 1
ATOM 6799 N N . THR A 1 872 ? -8.946 -14.673 -40.247 1.00 82.75 872 THR A N 1
ATOM 6800 C CA . THR A 1 872 ? -8.488 -13.280 -40.389 1.00 82.75 872 THR A CA 1
ATOM 6801 C C . THR A 1 872 ? -6.965 -13.134 -40.492 1.00 82.75 872 THR A C 1
ATOM 6803 O O . THR A 1 872 ? -6.481 -12.004 -40.443 1.00 82.75 872 THR A O 1
ATOM 6806 N N . ARG A 1 873 ? -6.204 -14.229 -40.672 1.00 80.56 873 ARG A N 1
ATOM 6807 C CA . ARG A 1 873 ? -4.725 -14.232 -40.726 1.00 80.56 873 ARG A CA 1
ATOM 6808 C C . ARG A 1 873 ? -4.146 -13.113 -41.595 1.00 80.56 873 ARG A C 1
ATOM 6810 O O . ARG A 1 873 ? -3.272 -12.381 -41.143 1.00 80.56 873 ARG A O 1
ATOM 6817 N N . ASP A 1 874 ? -4.669 -12.959 -42.807 1.00 76.50 874 ASP A N 1
ATOM 6818 C CA . ASP A 1 874 ? -4.158 -12.016 -43.811 1.00 76.50 874 ASP A CA 1
ATOM 6819 C C . ASP A 1 874 ? -4.368 -10.535 -43.421 1.00 76.50 874 ASP A C 1
ATOM 6821 O O . ASP A 1 874 ? -3.808 -9.645 -44.053 1.00 76.50 874 ASP A O 1
ATOM 6825 N N . SER A 1 875 ? -5.155 -10.258 -42.371 1.00 76.62 875 SER A N 1
ATOM 6826 C CA . SER A 1 875 ? -5.356 -8.912 -41.807 1.00 76.62 875 SER A CA 1
ATOM 6827 C C . SER A 1 875 ? -4.435 -8.572 -40.626 1.00 76.62 875 SER A C 1
ATOM 6829 O O . SER A 1 875 ? -4.429 -7.426 -40.187 1.00 76.62 875 SER A O 1
ATOM 6831 N N . TRP A 1 876 ? -3.645 -9.535 -40.133 1.00 79.31 876 TRP A N 1
ATOM 6832 C CA . TRP A 1 876 ? -2.684 -9.347 -39.033 1.00 79.31 876 TRP A CA 1
ATOM 6833 C C . TRP A 1 876 ? -1.228 -9.163 -39.501 1.00 79.31 876 TRP A C 1
ATOM 6835 O O . TRP A 1 876 ? -0.330 -9.032 -38.670 1.00 79.31 876 TRP A O 1
ATOM 6845 N N . GLY A 1 877 ? -0.980 -9.206 -40.814 1.00 71.50 877 GLY A N 1
ATOM 6846 C CA . GLY A 1 877 ? 0.349 -9.005 -41.393 1.00 71.50 877 GLY A CA 1
ATOM 6847 C C . GLY A 1 877 ? 0.846 -7.561 -41.282 1.00 71.50 877 GLY A C 1
ATOM 6848 O O . GLY A 1 877 ? 0.069 -6.630 -41.071 1.00 71.50 877 GLY A O 1
ATOM 6849 N N . ASP A 1 878 ? 2.155 -7.379 -41.446 1.00 64.25 878 ASP A N 1
ATOM 6850 C CA . ASP A 1 878 ? 2.780 -6.059 -41.571 1.00 64.25 878 ASP A CA 1
ATOM 6851 C C . ASP A 1 878 ? 2.419 -5.359 -42.905 1.00 64.25 878 ASP A C 1
ATOM 6853 O O . ASP A 1 878 ? 1.570 -5.813 -43.674 1.00 64.25 878 ASP A O 1
ATOM 6857 N N . SER A 1 879 ? 3.095 -4.254 -43.236 1.00 60.44 879 SER A N 1
ATOM 6858 C CA . SER A 1 879 ? 2.915 -3.554 -44.519 1.00 60.44 879 SER A CA 1
ATOM 6859 C C . SER A 1 879 ? 3.316 -4.369 -45.763 1.00 60.44 879 SER A C 1
ATOM 6861 O O . SER A 1 879 ? 3.023 -3.935 -46.878 1.00 60.44 879 SER A O 1
ATOM 6863 N N . ASN A 1 880 ? 3.937 -5.541 -45.594 1.00 58.88 880 ASN A N 1
ATOM 6864 C CA . ASN A 1 880 ? 4.234 -6.519 -46.643 1.00 58.88 880 ASN A CA 1
ATOM 6865 C C . ASN A 1 880 ? 3.275 -7.731 -46.610 1.00 58.88 880 ASN A C 1
ATOM 6867 O O . ASN A 1 880 ? 3.318 -8.568 -47.513 1.00 58.88 880 ASN A O 1
ATOM 6871 N N . GLY A 1 881 ? 2.405 -7.825 -45.597 1.00 63.12 881 GLY A N 1
ATOM 6872 C CA . GLY A 1 881 ? 1.489 -8.941 -45.357 1.00 63.12 881 GLY A CA 1
ATOM 6873 C C . GLY A 1 881 ? 2.084 -10.099 -44.544 1.00 63.12 881 GLY A C 1
ATOM 6874 O O . GLY A 1 881 ? 1.454 -11.154 -44.456 1.00 63.12 881 GLY A O 1
ATOM 6875 N N . GLU A 1 882 ? 3.270 -9.950 -43.946 1.00 72.50 882 GLU A N 1
ATOM 6876 C CA . GLU A 1 882 ? 3.929 -11.029 -43.201 1.00 72.50 882 GLU A CA 1
ATOM 6877 C C . GLU A 1 882 ? 3.616 -10.963 -41.695 1.00 72.50 882 GLU A C 1
ATOM 6879 O O . GLU A 1 882 ? 3.788 -9.939 -41.034 1.00 72.50 882 GLU A O 1
ATOM 6884 N N . VAL A 1 883 ? 3.129 -12.078 -41.135 1.00 80.12 883 VAL A N 1
ATOM 6885 C CA . VAL A 1 883 ? 2.791 -12.205 -39.704 1.00 80.12 883 VAL A CA 1
ATOM 6886 C C . VAL A 1 883 ? 4.037 -12.640 -38.934 1.00 80.12 883 VAL A C 1
ATOM 6888 O O . VAL A 1 883 ? 4.427 -13.811 -38.979 1.00 80.12 883 VAL A O 1
ATOM 6891 N N . THR A 1 884 ? 4.664 -11.704 -38.221 1.00 81.31 884 THR A N 1
ATOM 6892 C CA . THR A 1 884 ? 5.917 -11.943 -37.491 1.00 81.31 884 THR A CA 1
ATOM 6893 C C . THR A 1 884 ? 5.681 -12.622 -36.136 1.00 81.31 884 THR A C 1
ATOM 6895 O O . THR A 1 884 ? 4.873 -12.181 -35.320 1.00 81.31 884 THR A O 1
ATOM 6898 N N . TRP A 1 885 ? 6.407 -13.713 -35.880 1.00 86.31 885 TRP A N 1
ATOM 6899 C CA . TRP A 1 885 ? 6.364 -14.489 -34.635 1.00 86.31 885 TRP A CA 1
ATOM 6900 C C . TRP A 1 885 ? 7.774 -14.966 -34.260 1.00 86.31 885 TRP A C 1
ATOM 6902 O O . TRP A 1 885 ? 8.622 -15.182 -35.129 1.00 86.31 885 TRP A O 1
ATOM 6912 N N . LYS A 1 886 ? 8.047 -15.128 -32.962 1.00 85.94 886 LYS A N 1
ATOM 6913 C CA . LYS A 1 886 ? 9.386 -15.425 -32.431 1.00 85.94 886 LYS A CA 1
ATOM 6914 C C . LYS A 1 886 ? 9.484 -16.864 -31.922 1.00 85.94 886 LYS A C 1
ATOM 6916 O O . LYS A 1 886 ? 8.751 -17.287 -31.028 1.00 85.94 886 LYS A O 1
ATOM 6921 N N . ALA A 1 887 ? 10.443 -17.623 -32.455 1.00 85.25 887 ALA A N 1
ATOM 6922 C CA . ALA A 1 887 ? 10.756 -18.967 -31.957 1.00 85.25 887 ALA A CA 1
ATOM 6923 C C . ALA A 1 887 ? 11.373 -18.933 -30.544 1.00 85.25 887 ALA A C 1
ATOM 6925 O O . ALA A 1 887 ? 11.074 -19.791 -29.717 1.00 85.25 887 ALA A O 1
ATOM 6926 N N . PHE A 1 888 ? 12.189 -17.913 -30.272 1.00 85.25 888 PHE A N 1
ATOM 6927 C CA . PHE A 1 888 ? 12.781 -17.587 -28.977 1.00 85.25 888 PHE A CA 1
ATOM 6928 C C . PHE A 1 888 ? 12.721 -16.067 -28.803 1.00 85.25 888 PHE A C 1
ATOM 6930 O O . PHE A 1 888 ? 12.981 -15.338 -29.762 1.00 85.25 888 PHE A O 1
ATOM 6937 N N . ASN A 1 889 ? 12.397 -15.594 -27.604 1.00 83.50 889 ASN A N 1
ATOM 6938 C CA . ASN A 1 889 ? 12.455 -14.181 -27.235 1.00 83.50 889 ASN A CA 1
ATOM 6939 C C . ASN A 1 889 ? 13.159 -14.050 -25.869 1.00 83.50 889 ASN A C 1
ATOM 6941 O O . ASN A 1 889 ? 13.198 -15.013 -25.103 1.00 83.50 889 ASN A O 1
ATOM 6945 N N . ASN A 1 890 ? 13.760 -12.894 -25.577 1.00 77.19 890 ASN A N 1
ATOM 6946 C CA . ASN A 1 890 ? 14.504 -12.659 -24.335 1.00 77.19 890 ASN A CA 1
ATOM 6947 C C . ASN A 1 890 ? 13.946 -11.431 -23.591 1.00 77.19 890 ASN A C 1
ATOM 6949 O O . ASN A 1 890 ? 14.469 -10.329 -23.764 1.00 77.19 890 ASN A O 1
ATOM 6953 N N . PRO A 1 891 ? 12.903 -11.598 -22.759 1.00 74.50 891 PRO A N 1
ATOM 6954 C CA . PRO A 1 891 ? 12.250 -10.501 -22.042 1.00 74.50 891 PRO A CA 1
ATOM 6955 C C . PRO A 1 891 ? 12.961 -10.139 -20.720 1.00 74.50 891 PRO A C 1
ATOM 6957 O O . PRO A 1 891 ? 12.385 -9.471 -19.861 1.00 74.50 891 PRO A O 1
ATOM 6960 N N . GLY A 1 892 ? 14.197 -10.613 -20.517 1.00 78.69 892 GLY A N 1
ATOM 6961 C CA . GLY A 1 892 ? 14.926 -10.481 -19.256 1.00 78.69 892 GLY A CA 1
ATOM 6962 C C . GLY A 1 892 ? 14.351 -11.338 -18.120 1.00 78.69 892 GLY A C 1
ATOM 6963 O O . GLY A 1 892 ? 13.330 -12.014 -18.260 1.00 78.69 892 GLY A O 1
ATOM 6964 N N . LEU A 1 893 ? 15.026 -11.316 -16.966 1.00 73.31 893 LEU A N 1
ATOM 6965 C CA . LEU A 1 893 ? 14.719 -12.205 -15.837 1.00 73.31 893 LEU A CA 1
ATOM 6966 C C . LEU A 1 893 ? 13.275 -12.053 -15.326 1.00 73.31 893 LEU A C 1
ATOM 6968 O O . LEU A 1 893 ? 12.612 -13.055 -15.078 1.00 73.31 893 LEU A O 1
ATOM 6972 N N . ALA A 1 894 ? 12.771 -10.820 -15.216 1.00 70.81 894 ALA A N 1
ATOM 6973 C CA . ALA A 1 894 ? 11.415 -10.555 -14.734 1.00 70.81 894 ALA A CA 1
ATOM 6974 C C . ALA A 1 894 ? 10.332 -11.097 -15.685 1.00 70.81 894 ALA A C 1
ATOM 6976 O O . ALA A 1 894 ? 9.394 -11.746 -15.228 1.00 70.81 894 ALA A O 1
ATOM 6977 N N . GLY A 1 895 ? 10.486 -10.905 -17.002 1.00 73.44 895 GLY A N 1
ATOM 6978 C CA . GLY A 1 895 ? 9.559 -11.460 -17.993 1.00 73.44 895 GLY A CA 1
ATOM 6979 C C . GLY A 1 895 ? 9.557 -12.988 -17.987 1.00 73.44 895 GLY A C 1
ATOM 6980 O O . GLY A 1 895 ? 8.494 -13.602 -17.981 1.00 73.44 895 GLY A O 1
ATOM 6981 N N . VAL A 1 896 ? 10.736 -13.615 -17.875 1.00 80.69 896 VAL A N 1
ATOM 6982 C CA . VAL A 1 896 ? 10.847 -15.076 -17.726 1.00 80.69 896 VAL A CA 1
ATOM 6983 C C . VAL A 1 896 ? 10.156 -15.559 -16.444 1.00 80.69 896 VAL A C 1
ATOM 6985 O O . VAL A 1 896 ? 9.395 -16.522 -16.505 1.00 80.69 896 VAL A O 1
ATOM 6988 N N . ILE A 1 897 ? 10.360 -14.899 -15.299 1.00 77.50 897 ILE A N 1
ATOM 6989 C CA . ILE A 1 897 ? 9.720 -15.282 -14.027 1.00 77.50 897 ILE A CA 1
ATOM 6990 C C . ILE A 1 897 ? 8.193 -15.132 -14.096 1.00 77.50 897 ILE A C 1
ATOM 6992 O O . ILE A 1 897 ? 7.486 -16.051 -13.680 1.00 77.50 897 ILE A O 1
ATOM 6996 N N . ASN A 1 898 ? 7.675 -14.037 -14.660 1.00 74.25 898 ASN A N 1
ATOM 6997 C CA . ASN A 1 898 ? 6.233 -13.838 -14.848 1.00 74.25 898 ASN A CA 1
ATOM 6998 C C . ASN A 1 898 ? 5.641 -14.927 -15.754 1.00 74.25 898 ASN A C 1
ATOM 7000 O O . ASN A 1 898 ? 4.727 -15.640 -15.345 1.00 74.25 898 ASN A O 1
ATOM 7004 N N . SER A 1 899 ? 6.240 -15.134 -16.929 1.00 81.12 899 SER A N 1
ATOM 7005 C CA . SER A 1 899 ? 5.864 -16.184 -17.881 1.00 81.12 899 SER A CA 1
ATOM 7006 C C . SER A 1 899 ? 5.852 -17.589 -17.251 1.00 81.12 899 SER A C 1
ATOM 7008 O O . SER A 1 899 ? 4.897 -18.345 -17.425 1.00 81.12 899 SER A O 1
ATOM 7010 N N . PHE A 1 900 ? 6.866 -17.956 -16.457 1.00 80.00 900 PHE A N 1
ATOM 7011 C CA . PHE A 1 900 ? 6.865 -19.233 -15.725 1.00 80.00 900 PHE A CA 1
ATOM 7012 C C . PHE A 1 900 ? 5.787 -19.284 -14.629 1.00 80.00 900 PHE A C 1
ATOM 7014 O O . PHE A 1 900 ? 5.179 -20.335 -14.420 1.00 80.00 900 PHE A O 1
ATOM 7021 N N . THR A 1 901 ? 5.517 -18.165 -13.952 1.00 77.56 901 THR A N 1
ATOM 7022 C CA . THR A 1 901 ? 4.489 -18.063 -12.903 1.00 77.56 901 THR A CA 1
ATOM 7023 C C . THR A 1 901 ? 3.080 -18.252 -13.470 1.00 77.56 901 THR A C 1
ATOM 7025 O O . THR A 1 901 ? 2.269 -18.941 -12.851 1.00 77.56 901 THR A O 1
ATOM 7028 N N . GLU A 1 902 ? 2.793 -17.742 -14.671 1.00 74.00 902 GLU A N 1
ATOM 7029 C CA . GLU A 1 902 ? 1.522 -18.002 -15.361 1.00 74.00 902 GLU A CA 1
ATOM 7030 C C . GLU A 1 902 ? 1.327 -19.488 -15.692 1.00 74.00 902 GLU A C 1
ATOM 7032 O O . GLU A 1 902 ? 0.253 -20.036 -15.437 1.00 74.00 902 GLU A O 1
ATOM 7037 N N . ILE A 1 903 ? 2.366 -20.181 -16.178 1.00 79.38 903 ILE A N 1
ATOM 7038 C CA . ILE A 1 903 ? 2.293 -21.631 -16.437 1.00 79.38 903 ILE A CA 1
ATOM 7039 C C . ILE A 1 903 ? 2.060 -22.403 -15.127 1.00 79.38 903 ILE A C 1
ATOM 7041 O O . ILE A 1 903 ? 1.245 -23.328 -15.092 1.00 79.38 903 ILE A O 1
ATOM 7045 N N . VAL A 1 904 ? 2.736 -22.022 -14.034 1.00 75.69 904 VAL A N 1
ATOM 7046 C CA . VAL A 1 904 ? 2.503 -22.608 -12.701 1.00 75.69 904 VAL A CA 1
ATOM 7047 C C . VAL A 1 904 ? 1.054 -22.388 -12.258 1.00 75.69 904 VAL A C 1
ATOM 7049 O O . VAL A 1 904 ? 0.411 -23.332 -11.798 1.00 75.69 904 VAL A O 1
ATOM 7052 N N . PHE A 1 905 ? 0.505 -21.185 -12.439 1.00 69.75 905 PHE A N 1
ATOM 7053 C CA . PHE A 1 905 ? -0.885 -20.876 -12.099 1.00 69.75 905 PHE A CA 1
ATOM 7054 C C . PHE A 1 905 ? -1.892 -21.667 -12.950 1.00 69.75 905 PHE A C 1
ATOM 7056 O O . PHE A 1 905 ? -2.872 -22.179 -12.415 1.00 69.75 905 PHE A O 1
ATOM 7063 N N . ALA A 1 906 ? -1.625 -21.870 -14.242 1.00 72.88 906 ALA A N 1
ATOM 7064 C CA . ALA A 1 906 ? -2.494 -22.635 -15.140 1.00 72.88 906 ALA A CA 1
ATOM 7065 C C . ALA A 1 906 ? -2.595 -24.142 -14.816 1.00 72.88 906 ALA A C 1
ATOM 7067 O O . ALA A 1 906 ? -3.527 -24.807 -15.285 1.00 72.88 906 ALA A O 1
ATOM 7068 N N . TYR A 1 907 ? -1.667 -24.679 -14.013 1.00 72.69 907 TYR A N 1
ATOM 7069 C CA . TYR A 1 907 ? -1.716 -26.041 -13.461 1.00 72.69 907 TYR A CA 1
ATOM 7070 C C . TYR A 1 907 ? -2.012 -26.092 -11.948 1.00 72.69 907 TYR A C 1
ATOM 7072 O O . TYR A 1 907 ? -2.380 -27.146 -11.423 1.00 72.69 907 TYR A O 1
ATOM 7080 N N . GLY A 1 908 ? -1.883 -24.974 -11.232 1.00 61.06 908 GLY A N 1
ATOM 7081 C CA . GLY A 1 908 ? -2.120 -24.882 -9.795 1.00 61.06 908 GLY A CA 1
ATOM 7082 C C . GLY A 1 908 ? -3.608 -24.861 -9.432 1.00 61.06 908 GLY A C 1
ATOM 7083 O O . GLY A 1 908 ? -4.346 -23.983 -9.860 1.00 61.06 908 GLY A O 1
ATOM 7084 N N . GLY A 1 909 ? -4.052 -25.797 -8.583 1.00 55.03 909 GLY A N 1
ATOM 7085 C CA . GLY A 1 909 ? -5.319 -25.632 -7.852 1.00 55.03 909 GLY A CA 1
ATOM 7086 C C . GLY A 1 909 ? -5.975 -26.898 -7.294 1.00 55.03 909 GLY A C 1
ATOM 7087 O O . GLY A 1 909 ? -6.528 -26.863 -6.199 1.00 55.03 909 GLY A O 1
ATOM 7088 N N . HIS A 1 910 ? -5.934 -28.031 -8.008 1.00 53.97 910 HIS A N 1
ATOM 7089 C CA . HIS A 1 910 ? -7.026 -29.015 -7.868 1.00 53.97 910 HIS A CA 1
ATOM 7090 C C . HIS A 1 910 ? -6.654 -30.436 -7.392 1.00 53.97 910 HIS A C 1
ATOM 7092 O O . HIS A 1 910 ? -7.548 -31.204 -7.027 1.00 53.97 910 HIS A O 1
ATOM 7098 N N . ALA A 1 911 ? -5.367 -30.796 -7.325 1.00 49.91 911 ALA A N 1
ATOM 7099 C CA . ALA A 1 911 ? -4.924 -32.182 -7.089 1.00 49.91 911 ALA A CA 1
ATOM 7100 C C . ALA A 1 911 ? -5.388 -32.814 -5.753 1.00 49.91 911 ALA A C 1
ATOM 7102 O O . ALA A 1 911 ? -5.541 -34.030 -5.669 1.00 49.91 911 ALA A O 1
ATOM 7103 N N . PHE A 1 912 ? -5.637 -32.016 -4.708 1.00 49.88 912 PHE A N 1
ATOM 7104 C CA . PHE A 1 912 ? -6.032 -32.521 -3.381 1.00 49.88 912 PHE A CA 1
ATOM 7105 C C . PHE A 1 912 ? -7.544 -32.439 -3.094 1.00 49.88 912 PHE A C 1
ATOM 7107 O O . PHE A 1 912 ? -7.997 -32.876 -2.035 1.00 49.88 912 PHE A O 1
ATOM 7114 N N . ILE A 1 913 ? -8.337 -31.857 -4.002 1.00 53.25 913 ILE A N 1
ATOM 7115 C CA . ILE A 1 913 ? -9.749 -31.529 -3.744 1.00 53.25 913 ILE A CA 1
ATOM 7116 C C . ILE A 1 913 ? -10.631 -32.776 -3.893 1.00 53.25 913 ILE A C 1
ATOM 7118 O O . ILE A 1 913 ? -11.278 -33.200 -2.935 1.00 53.25 913 ILE A O 1
ATOM 7122 N N . PHE A 1 914 ? -10.606 -33.410 -5.068 1.00 52.69 914 PHE A N 1
ATOM 7123 C CA . PHE A 1 914 ? -11.461 -34.563 -5.386 1.00 52.69 914 PHE A CA 1
ATOM 7124 C C . PHE A 1 914 ? -11.070 -35.843 -4.633 1.00 52.69 914 PHE A C 1
ATOM 7126 O O . PHE A 1 914 ? -11.931 -36.673 -4.350 1.00 52.69 914 PHE A O 1
ATOM 7133 N N . ASN A 1 915 ? -9.793 -35.981 -4.256 1.00 54.03 915 ASN A N 1
ATOM 7134 C CA . ASN A 1 915 ? -9.229 -37.164 -3.590 1.00 54.03 915 ASN A CA 1
ATOM 7135 C C . ASN A 1 915 ? -9.974 -37.553 -2.286 1.00 54.03 915 ASN A C 1
ATOM 7137 O O . ASN A 1 915 ? -10.008 -38.720 -1.910 1.00 54.03 915 ASN A O 1
ATOM 7141 N N . LYS A 1 916 ? -10.622 -36.587 -1.614 1.00 56.56 916 LYS A N 1
ATOM 7142 C CA . LYS A 1 916 ? -11.370 -36.793 -0.356 1.00 56.56 916 LYS A CA 1
ATOM 7143 C C . LYS A 1 916 ? -12.799 -37.325 -0.547 1.00 56.56 916 LYS A C 1
ATOM 7145 O O . LYS A 1 916 ? -13.322 -37.988 0.342 1.00 56.56 916 LYS A O 1
ATOM 7150 N N . GLU A 1 917 ? -13.434 -37.034 -1.686 1.00 64.50 917 GLU A N 1
ATOM 7151 C CA . GLU A 1 917 ? -14.810 -37.462 -2.013 1.00 64.50 917 GLU A CA 1
ATOM 7152 C C . GLU A 1 917 ? -14.851 -38.555 -3.101 1.00 64.50 917 GLU A C 1
ATOM 7154 O O . GLU A 1 917 ? -15.931 -38.977 -3.521 1.00 64.50 917 GLU A O 1
ATOM 7159 N N . MET A 1 918 ? -13.691 -39.069 -3.526 1.00 67.19 918 MET A N 1
ATOM 7160 C CA . MET A 1 918 ? -13.601 -40.292 -4.325 1.00 67.19 918 MET A CA 1
ATOM 7161 C C . MET A 1 918 ? -13.923 -41.545 -3.512 1.00 67.19 918 MET A C 1
ATOM 7163 O O . MET A 1 918 ? -13.572 -41.666 -2.340 1.00 67.19 918 MET A O 1
ATOM 7167 N N . LYS A 1 919 ? -14.535 -42.523 -4.184 1.00 70.06 919 LYS A N 1
ATOM 7168 C CA . LYS A 1 919 ? -14.777 -43.870 -3.638 1.00 70.06 919 LYS A CA 1
ATOM 7169 C C . LYS A 1 919 ? -13.472 -44.621 -3.343 1.00 70.06 919 LYS A C 1
ATOM 7171 O O . LYS A 1 919 ? -13.387 -45.300 -2.328 1.00 70.06 919 LYS A O 1
ATOM 7176 N N . ASN A 1 920 ? -12.456 -44.429 -4.188 1.00 70.75 920 ASN A N 1
ATOM 7177 C CA . ASN A 1 920 ? -11.099 -44.957 -4.034 1.00 70.75 920 ASN A CA 1
ATOM 7178 C C . ASN A 1 920 ? -10.072 -43.819 -4.230 1.00 70.75 920 ASN A C 1
ATOM 7180 O O . ASN A 1 920 ? -9.890 -43.387 -5.369 1.00 70.75 920 ASN A O 1
ATOM 7184 N N . PRO A 1 921 ? -9.340 -43.371 -3.193 1.00 67.75 921 PRO A N 1
ATOM 7185 C CA . PRO A 1 921 ? -8.302 -42.338 -3.327 1.00 67.75 921 PRO A CA 1
ATOM 7186 C C . PRO A 1 921 ? -7.241 -42.644 -4.401 1.00 67.75 921 PRO A C 1
ATOM 7188 O O . PRO A 1 921 ? -6.880 -41.792 -5.211 1.00 67.75 921 PRO A O 1
ATOM 7191 N N . ASN A 1 922 ? -6.792 -43.902 -4.488 1.00 72.75 922 ASN A N 1
ATOM 7192 C CA . ASN A 1 922 ? -5.777 -44.324 -5.463 1.00 72.75 922 ASN A CA 1
ATOM 7193 C C . ASN A 1 922 ? -6.228 -44.236 -6.933 1.00 72.75 922 ASN A C 1
ATOM 7195 O O . ASN A 1 922 ? -5.378 -44.164 -7.822 1.00 72.75 922 ASN A O 1
ATOM 7199 N N . ASP A 1 923 ? -7.535 -44.213 -7.217 1.00 76.38 923 ASP A N 1
ATOM 7200 C CA . ASP A 1 923 ? -8.018 -44.056 -8.592 1.00 76.38 923 ASP A CA 1
ATOM 7201 C C . ASP A 1 923 ? -7.804 -42.627 -9.129 1.00 76.38 923 ASP A C 1
ATOM 7203 O O . ASP A 1 923 ? -7.695 -42.456 -10.346 1.00 76.38 923 ASP A O 1
ATOM 7207 N N . PHE A 1 924 ? -7.615 -41.623 -8.257 1.00 73.25 924 PHE A N 1
ATOM 7208 C CA . PHE A 1 924 ? -7.305 -40.241 -8.654 1.00 73.25 924 PHE A CA 1
ATOM 7209 C C . PHE A 1 924 ? -6.029 -40.136 -9.506 1.00 73.25 924 PHE A C 1
ATOM 7211 O O . PHE A 1 924 ? -5.943 -39.297 -10.401 1.00 73.25 924 PHE A O 1
ATOM 7218 N N . LYS A 1 925 ? -5.051 -41.030 -9.301 1.00 78.69 925 LYS A N 1
ATOM 7219 C CA . LYS A 1 925 ? -3.813 -41.089 -10.104 1.00 78.69 925 LYS A CA 1
ATOM 7220 C C . LYS A 1 925 ? -4.083 -41.311 -11.599 1.00 78.69 925 LYS A C 1
ATOM 7222 O O . LYS A 1 925 ? -3.321 -40.826 -12.433 1.00 78.69 925 LYS A O 1
ATOM 7227 N N . LYS A 1 926 ? -5.173 -42.010 -11.945 1.00 78.69 926 LYS A N 1
ATOM 7228 C CA . LYS A 1 926 ? -5.613 -42.230 -13.335 1.00 78.69 926 LYS A CA 1
ATOM 7229 C C . LYS A 1 926 ? -6.215 -40.950 -13.914 1.00 78.69 926 LYS A C 1
ATOM 7231 O O . LYS A 1 926 ? -5.841 -40.548 -15.012 1.00 78.69 926 LYS A O 1
ATOM 7236 N N . SER A 1 927 ? -7.088 -40.293 -13.148 1.00 76.69 927 SER A N 1
ATOM 7237 C CA . SER A 1 927 ? -7.705 -39.003 -13.485 1.00 76.69 927 SER A CA 1
ATOM 7238 C C . SER A 1 927 ? -6.645 -37.938 -13.755 1.00 76.69 927 SER A C 1
ATOM 7240 O O . SER A 1 927 ? -6.627 -37.342 -14.828 1.00 76.69 927 SER A O 1
ATOM 7242 N N . LEU A 1 928 ? -5.703 -37.773 -12.820 1.00 76.81 928 LEU A N 1
ATOM 7243 C CA . LEU A 1 928 ? -4.614 -36.803 -12.897 1.00 76.81 928 LEU A CA 1
ATOM 7244 C C . LEU A 1 928 ? -3.755 -37.002 -14.153 1.00 76.81 928 LEU A C 1
ATOM 7246 O O . LEU A 1 928 ? -3.443 -36.031 -14.833 1.00 76.81 928 LEU A O 1
ATOM 7250 N N . ALA A 1 929 ? -3.401 -38.246 -14.494 1.00 81.44 929 ALA A N 1
ATOM 7251 C CA . ALA A 1 929 ? -2.623 -38.537 -15.698 1.00 81.44 929 ALA A CA 1
ATOM 7252 C C . ALA A 1 929 ? -3.381 -38.178 -16.991 1.00 81.44 929 ALA A C 1
ATOM 7254 O O . ALA A 1 929 ? -2.810 -37.553 -17.883 1.00 81.44 929 ALA A O 1
ATOM 7255 N N . VAL A 1 930 ? -4.669 -38.533 -17.087 1.00 82.50 930 VAL A N 1
ATOM 7256 C CA . VAL A 1 930 ? -5.506 -38.227 -18.262 1.00 82.50 930 VAL A CA 1
ATOM 7257 C C . VAL A 1 930 ? -5.708 -36.719 -18.417 1.00 82.50 930 VAL A C 1
ATOM 7259 O O . VAL A 1 930 ? -5.469 -36.182 -19.499 1.00 82.50 930 VAL A O 1
ATOM 7262 N N . VAL A 1 931 ? -6.083 -36.025 -17.339 1.00 79.06 931 VAL A N 1
ATOM 7263 C CA . VAL A 1 931 ? -6.294 -34.570 -17.355 1.00 79.06 931 VAL A CA 1
ATOM 7264 C C . VAL A 1 931 ? -4.994 -33.835 -17.671 1.00 79.06 931 VAL A C 1
ATOM 7266 O O . VAL A 1 931 ? -5.003 -32.963 -18.533 1.00 79.06 931 VAL A O 1
ATOM 7269 N N . GLN A 1 932 ? -3.858 -34.214 -17.073 1.00 81.75 932 GLN A N 1
ATOM 7270 C CA . GLN A 1 932 ? -2.584 -33.547 -17.353 1.00 81.75 932 GLN A CA 1
ATOM 7271 C C . GLN A 1 932 ? -2.196 -33.656 -18.834 1.00 81.75 932 GLN A C 1
ATOM 7273 O O . GLN A 1 932 ? -1.768 -32.663 -19.420 1.00 81.75 932 GLN A O 1
ATOM 7278 N N . ILE A 1 933 ? -2.376 -34.823 -19.465 1.00 85.19 933 ILE A N 1
ATOM 7279 C CA . ILE A 1 933 ? -2.086 -35.013 -20.896 1.00 85.19 933 ILE A CA 1
ATOM 7280 C C . ILE A 1 933 ? -3.000 -34.132 -21.762 1.00 85.19 933 ILE A C 1
ATOM 7282 O O . ILE A 1 933 ? -2.506 -33.426 -22.643 1.00 85.19 933 ILE A O 1
ATOM 7286 N N . ILE A 1 934 ? -4.310 -34.131 -21.492 1.00 84.50 934 ILE A N 1
ATOM 7287 C CA . ILE A 1 934 ? -5.298 -33.358 -22.263 1.00 84.50 934 ILE A CA 1
ATOM 7288 C C . ILE A 1 934 ? -5.063 -31.850 -22.101 1.00 84.50 934 ILE A C 1
ATOM 7290 O O . ILE A 1 934 ? -4.937 -31.149 -23.106 1.00 84.50 934 ILE A O 1
ATOM 7294 N N . SER A 1 935 ? -4.922 -31.352 -20.868 1.00 81.75 935 SER A N 1
ATOM 7295 C CA . SER A 1 935 ? -4.664 -29.933 -20.592 1.00 81.75 935 SER A CA 1
ATOM 7296 C C . SER A 1 935 ? -3.354 -29.459 -21.222 1.00 81.75 935 SER A C 1
ATOM 7298 O O . SER A 1 935 ? -3.329 -28.406 -21.846 1.00 81.75 935 SER A O 1
ATOM 7300 N N . THR A 1 936 ? -2.274 -30.246 -21.139 1.00 87.62 936 THR A N 1
ATOM 7301 C CA . THR A 1 936 ? -0.974 -29.879 -21.740 1.00 87.62 936 THR A CA 1
ATOM 7302 C C . THR A 1 936 ? -1.060 -29.779 -23.264 1.00 87.62 936 THR A C 1
ATOM 7304 O O . THR A 1 936 ? -0.572 -28.809 -23.842 1.00 87.62 936 THR A O 1
ATOM 7307 N N . ALA A 1 937 ? -1.732 -30.728 -23.925 1.00 89.00 937 ALA A N 1
ATOM 7308 C CA . ALA A 1 937 ? -1.948 -30.672 -25.370 1.00 89.00 937 ALA A CA 1
ATOM 7309 C C . ALA A 1 937 ? -2.832 -29.479 -25.781 1.00 89.00 937 ALA A C 1
ATOM 7311 O O . ALA A 1 937 ? -2.530 -28.796 -26.762 1.00 89.00 937 ALA A O 1
ATOM 7312 N N . PHE A 1 938 ? -3.896 -29.198 -25.023 1.00 86.75 938 PHE A N 1
ATOM 7313 C CA . PHE A 1 938 ? -4.820 -28.092 -25.280 1.00 86.75 938 PHE A CA 1
ATOM 7314 C C . PHE A 1 938 ? -4.158 -26.720 -25.084 1.00 86.75 938 PHE A C 1
ATOM 7316 O O . PHE A 1 938 ? -4.232 -25.881 -25.981 1.00 86.75 938 PHE A O 1
ATOM 7323 N N . TYR A 1 939 ? -3.444 -26.516 -23.971 1.00 87.94 939 TYR A N 1
ATOM 7324 C CA . TYR A 1 939 ? -2.737 -25.266 -23.665 1.00 87.94 939 TYR A CA 1
ATOM 7325 C C . TYR A 1 939 ? -1.682 -24.931 -24.728 1.00 87.94 939 TYR A C 1
ATOM 7327 O O . TYR A 1 939 ? -1.638 -23.801 -25.212 1.00 87.94 939 TYR A O 1
ATOM 7335 N N . ILE A 1 940 ? -0.887 -25.917 -25.165 1.00 90.31 940 ILE A N 1
ATOM 7336 C CA . ILE A 1 940 ? 0.089 -25.728 -26.250 1.00 90.31 940 ILE A CA 1
ATOM 7337 C C . ILE A 1 940 ? -0.621 -25.400 -27.572 1.00 90.31 940 ILE A C 1
ATOM 7339 O O . ILE A 1 940 ? -0.221 -24.464 -28.260 1.00 90.31 940 ILE A O 1
ATOM 7343 N N . THR A 1 941 ? -1.684 -26.134 -27.919 1.00 89.00 941 THR A N 1
ATOM 7344 C CA . THR A 1 941 ? -2.388 -25.973 -29.205 1.00 89.00 941 THR A CA 1
ATOM 7345 C C . THR A 1 941 ? -3.061 -24.607 -29.334 1.00 89.00 941 THR A C 1
ATOM 7347 O O . THR A 1 941 ? -2.914 -23.958 -30.366 1.00 89.00 941 THR A O 1
ATOM 7350 N N . ILE A 1 942 ? -3.772 -24.147 -28.299 1.00 87.31 942 ILE A N 1
ATOM 7351 C CA . ILE A 1 942 ? -4.425 -22.830 -28.310 1.00 87.31 942 ILE A CA 1
ATOM 7352 C C . ILE A 1 942 ? -3.389 -21.712 -28.153 1.00 87.31 942 ILE A C 1
ATOM 7354 O O . ILE A 1 942 ? -3.398 -20.767 -28.938 1.00 87.31 942 ILE A O 1
ATOM 7358 N N . GLY A 1 943 ? -2.457 -21.845 -27.206 1.00 86.19 943 GLY A N 1
ATOM 7359 C CA . GLY A 1 943 ? -1.420 -20.854 -26.923 1.00 86.19 943 GLY A CA 1
ATOM 7360 C C . GLY A 1 943 ? -0.540 -20.525 -28.123 1.00 86.19 943 GLY A C 1
ATOM 7361 O O . GLY A 1 943 ? -0.552 -19.412 -28.648 1.00 86.19 943 GLY A O 1
ATOM 7362 N N . VAL A 1 944 ? 0.205 -21.529 -28.586 1.00 89.44 944 VAL A N 1
ATOM 7363 C CA . VAL A 1 944 ? 1.138 -21.389 -29.712 1.00 89.44 944 VAL A CA 1
ATOM 7364 C C . VAL A 1 944 ? 0.383 -21.186 -31.026 1.00 89.44 944 VAL A C 1
ATOM 7366 O O . VAL A 1 944 ? 0.825 -20.411 -31.872 1.00 89.44 944 VAL A O 1
ATOM 7369 N N . GLY A 1 945 ? -0.769 -21.844 -31.195 1.00 88.19 945 GLY A N 1
ATOM 7370 C CA . GLY A 1 945 ? -1.585 -21.732 -32.401 1.00 88.19 945 GLY A CA 1
ATOM 7371 C C . GLY A 1 945 ? -2.113 -20.318 -32.633 1.00 88.19 945 GLY A C 1
ATOM 7372 O O . GLY A 1 945 ? -1.943 -19.784 -33.726 1.00 88.19 945 GLY A O 1
ATOM 7373 N N . VAL A 1 946 ? -2.687 -19.672 -31.612 1.00 88.44 946 VAL A N 1
ATOM 7374 C CA . VAL A 1 946 ? -3.149 -18.277 -31.723 1.00 88.44 946 VAL A CA 1
ATOM 7375 C C . VAL A 1 946 ? -1.964 -17.325 -31.924 1.00 88.44 946 VAL A C 1
ATOM 7377 O O . VAL A 1 946 ? -2.032 -16.476 -32.810 1.00 88.44 946 VAL A O 1
ATOM 7380 N N . TYR A 1 947 ? -0.848 -17.504 -31.205 1.00 89.75 947 TYR A N 1
ATOM 7381 C CA . TYR A 1 947 ? 0.345 -16.660 -31.372 1.00 89.75 947 TYR A CA 1
ATOM 7382 C C . TYR A 1 947 ? 0.895 -16.672 -32.814 1.00 89.75 947 TYR A C 1
ATOM 7384 O O . TYR A 1 947 ? 1.102 -15.613 -33.405 1.00 89.75 947 TYR A O 1
ATOM 7392 N N . ILE A 1 948 ? 1.049 -17.851 -33.429 1.00 88.75 948 ILE A N 1
ATOM 7393 C CA . ILE A 1 948 ? 1.550 -17.995 -34.814 1.00 88.75 948 ILE A CA 1
ATOM 7394 C C . ILE A 1 948 ? 0.548 -17.463 -35.864 1.00 88.75 948 ILE A C 1
ATOM 7396 O O . ILE A 1 948 ? 0.941 -17.111 -36.983 1.00 88.75 948 ILE A O 1
ATOM 7400 N N . LEU A 1 949 ? -0.745 -17.387 -35.531 1.00 87.06 949 LEU A N 1
ATOM 7401 C CA . LEU A 1 949 ? -1.788 -16.856 -36.417 1.00 87.06 949 LEU A CA 1
ATOM 7402 C C . LEU A 1 949 ? -1.921 -15.326 -36.381 1.00 87.06 949 LEU A C 1
ATOM 7404 O O . LEU A 1 949 ? -2.343 -14.756 -37.385 1.00 87.06 949 LEU A O 1
ATOM 7408 N N . VAL A 1 950 ? -1.565 -14.693 -35.261 1.00 85.31 950 VAL A N 1
ATOM 7409 C CA . VAL A 1 950 ? -1.877 -13.283 -34.946 1.00 85.31 950 VAL A CA 1
ATOM 7410 C C . VAL A 1 950 ? -0.627 -12.391 -34.906 1.00 85.31 950 VAL A C 1
ATOM 7412 O O . VAL A 1 950 ? -0.695 -11.216 -35.267 1.00 85.31 950 VAL A O 1
ATOM 7415 N N . GLY A 1 951 ? 0.527 -12.950 -34.535 1.00 82.00 951 GLY A N 1
ATOM 7416 C CA . GLY A 1 951 ? 1.813 -12.252 -34.536 1.00 82.00 951 GLY A CA 1
ATOM 7417 C C . GLY A 1 951 ? 2.063 -11.348 -33.325 1.00 82.00 951 GLY A C 1
ATOM 7418 O O . GLY A 1 951 ? 1.158 -10.973 -32.581 1.00 82.00 951 GLY A O 1
ATOM 7419 N N . ASP A 1 952 ? 3.332 -11.001 -33.125 1.00 81.69 952 ASP A N 1
ATOM 7420 C CA . ASP A 1 952 ? 3.866 -10.458 -31.865 1.00 81.69 952 ASP A CA 1
ATOM 7421 C C . ASP A 1 952 ? 3.213 -9.140 -31.406 1.00 81.69 952 ASP A C 1
ATOM 7423 O O . ASP A 1 952 ? 3.067 -8.904 -30.208 1.00 81.69 952 ASP A O 1
ATOM 7427 N N . ALA A 1 953 ? 2.788 -8.301 -32.356 1.00 74.44 953 ALA A N 1
ATOM 7428 C CA . ALA A 1 953 ? 2.206 -6.983 -32.098 1.00 74.44 953 ALA A CA 1
ATOM 7429 C C . ALA A 1 953 ? 0.707 -7.003 -31.739 1.00 74.44 953 ALA A C 1
ATOM 7431 O O . ALA A 1 953 ? 0.228 -6.068 -31.103 1.00 74.44 953 ALA A O 1
ATOM 7432 N N . ASN A 1 954 ? -0.032 -8.046 -32.137 1.00 80.38 954 ASN A N 1
ATOM 7433 C CA . ASN A 1 954 ? -1.502 -8.079 -32.068 1.00 80.38 954 ASN A CA 1
ATOM 7434 C C . ASN A 1 954 ? -2.041 -9.028 -30.975 1.00 80.38 954 ASN A C 1
ATOM 7436 O O . ASN A 1 954 ? -3.251 -9.215 -30.851 1.00 80.38 954 ASN A O 1
ATOM 7440 N N . VAL A 1 955 ? -1.162 -9.672 -30.197 1.00 83.25 955 VAL A N 1
ATOM 7441 C CA . VAL A 1 955 ? -1.553 -10.679 -29.198 1.00 83.25 955 VAL A CA 1
ATOM 7442 C C . VAL A 1 955 ? -1.847 -10.054 -27.832 1.00 83.25 955 VAL A C 1
ATOM 7444 O O . VAL A 1 955 ? -0.962 -9.534 -27.147 1.00 83.25 955 VAL A O 1
ATOM 7447 N N . VAL A 1 956 ? -3.110 -10.191 -27.426 1.00 76.31 956 VAL A N 1
ATOM 7448 C CA . VAL A 1 956 ? -3.693 -9.702 -26.170 1.00 76.31 956 VAL A CA 1
ATOM 7449 C C . VAL A 1 956 ? -4.052 -10.886 -25.258 1.00 76.31 956 VAL A C 1
ATOM 7451 O O . VAL A 1 956 ? -4.326 -11.989 -25.732 1.00 76.31 956 VAL A O 1
ATOM 7454 N N . SER A 1 957 ? -4.047 -10.663 -23.944 1.00 76.00 957 SER A N 1
ATOM 7455 C CA . SER A 1 957 ? -4.626 -11.565 -22.940 1.00 76.00 957 SER A CA 1
ATOM 7456 C C . SER A 1 957 ? -5.763 -10.811 -22.239 1.00 76.00 957 SER A C 1
ATOM 7458 O O . SER A 1 957 ? -5.486 -9.696 -21.798 1.00 76.00 957 SER A O 1
ATOM 7460 N N . PRO A 1 958 ? -6.987 -11.368 -22.124 1.00 76.62 958 PRO A N 1
ATOM 7461 C CA . PRO A 1 958 ? -7.371 -12.741 -22.466 1.00 76.62 958 PRO A CA 1
ATOM 7462 C C . PRO A 1 958 ? -7.509 -12.995 -23.977 1.00 76.62 958 PRO A C 1
ATOM 7464 O O . PRO A 1 958 ? -8.076 -12.197 -24.720 1.00 76.62 958 PRO A O 1
ATOM 7467 N N . ALA A 1 959 ? -7.079 -14.173 -24.438 1.00 77.38 959 ALA A N 1
ATOM 7468 C CA . ALA A 1 959 ? -7.075 -14.537 -25.861 1.00 77.38 959 ALA A CA 1
ATOM 7469 C C . ALA A 1 959 ? -8.451 -14.491 -26.564 1.00 77.38 959 ALA A C 1
ATOM 7471 O O . ALA A 1 959 ? -8.508 -14.425 -27.793 1.00 77.38 959 ALA A O 1
ATOM 7472 N N . LEU A 1 960 ? -9.564 -14.527 -25.816 1.00 79.31 960 LEU A N 1
ATOM 7473 C CA . LEU A 1 960 ? -10.919 -14.427 -26.378 1.00 79.31 960 LEU A CA 1
ATOM 7474 C C . LEU A 1 960 ? -11.220 -13.044 -26.989 1.00 79.31 960 LEU A C 1
ATOM 7476 O O . LEU A 1 960 ? -12.109 -12.969 -27.837 1.00 79.31 960 LEU A O 1
ATOM 7480 N N . SER A 1 961 ? -10.465 -12.002 -26.617 1.00 79.44 961 SER A N 1
ATOM 7481 C CA . SER A 1 961 ? -10.601 -10.620 -27.112 1.00 79.44 961 SER A CA 1
ATOM 7482 C C . SER A 1 961 ? -9.782 -10.295 -28.369 1.00 79.44 961 SER A C 1
ATOM 7484 O O . SER A 1 961 ? -9.809 -9.169 -28.853 1.00 79.44 961 SER A O 1
ATOM 7486 N N . ILE A 1 962 ? -9.048 -11.262 -28.930 1.00 81.69 962 ILE A N 1
ATOM 7487 C CA . ILE A 1 962 ? -8.270 -11.059 -30.168 1.00 81.69 962 ILE A CA 1
ATOM 7488 C C . ILE A 1 962 ? -9.155 -11.025 -31.442 1.00 81.69 962 ILE A C 1
ATOM 7490 O O . ILE A 1 962 ? -8.897 -10.208 -32.329 1.00 81.69 962 ILE A O 1
ATOM 7494 N N . PRO A 1 963 ? -10.183 -11.887 -31.615 1.00 84.25 963 PRO A N 1
ATOM 7495 C CA . PRO A 1 963 ? -11.089 -11.807 -32.762 1.00 84.25 963 PRO A CA 1
ATOM 7496 C C . PRO A 1 963 ? -11.944 -10.534 -32.747 1.00 84.25 963 PRO A C 1
ATOM 7498 O O . PRO A 1 963 ? -12.247 -9.989 -31.695 1.00 84.25 963 PRO A O 1
ATOM 7501 N N . SER A 1 964 ? -12.448 -10.113 -33.913 1.00 81.44 964 SER A N 1
ATOM 7502 C CA . SER A 1 964 ? -13.353 -8.952 -34.004 1.00 81.44 964 SER A CA 1
ATOM 7503 C C . SER A 1 964 ? -14.539 -9.038 -33.024 1.00 81.44 964 SER A C 1
ATOM 7505 O O . SER A 1 964 ? -15.130 -10.112 -32.882 1.00 81.44 964 SER A O 1
ATOM 7507 N N . HIS A 1 965 ? -14.951 -7.896 -32.457 1.00 76.75 965 HIS A N 1
ATOM 7508 C CA . HIS A 1 965 ? -15.993 -7.730 -31.423 1.00 76.75 965 HIS A CA 1
ATOM 7509 C C . HIS A 1 965 ? -17.232 -8.643 -31.562 1.00 76.75 965 HIS A C 1
ATOM 7511 O O . HIS A 1 965 ? -17.778 -9.122 -30.567 1.00 76.75 965 HIS A O 1
ATOM 7517 N N . LYS A 1 966 ? -17.714 -8.918 -32.785 1.00 77.75 966 LYS A N 1
ATOM 7518 C CA . LYS A 1 966 ? -18.864 -9.820 -33.012 1.00 77.75 966 LYS A CA 1
ATOM 7519 C C . LYS A 1 966 ? -18.573 -11.278 -32.644 1.00 77.75 966 LYS A C 1
ATOM 7521 O O . LYS A 1 966 ? -19.456 -11.961 -32.138 1.00 77.75 966 LYS A O 1
ATOM 7526 N N . ILE A 1 967 ? -17.364 -11.752 -32.930 1.00 85.25 967 ILE A N 1
ATOM 7527 C CA . ILE A 1 967 ? -16.904 -13.113 -32.631 1.00 85.25 967 ILE A CA 1
ATOM 7528 C C . ILE A 1 967 ? -16.476 -13.203 -31.167 1.00 85.25 967 ILE A C 1
ATOM 7530 O O . ILE A 1 967 ? -16.879 -14.141 -30.488 1.00 85.25 967 ILE A O 1
ATOM 7534 N N . GLU A 1 968 ? -15.749 -12.200 -30.672 1.00 78.81 968 GLU A N 1
ATOM 7535 C CA . GLU A 1 968 ? -15.420 -12.022 -29.251 1.00 78.81 968 GLU A CA 1
ATOM 7536 C C . GLU A 1 968 ? -16.669 -12.156 -28.362 1.00 78.81 968 GLU A C 1
ATOM 7538 O O . GLU A 1 968 ? -16.706 -12.993 -27.462 1.00 78.81 968 GLU A O 1
ATOM 7543 N N . THR A 1 969 ? -17.744 -11.416 -28.673 1.00 71.50 969 THR A N 1
ATOM 7544 C CA . THR A 1 969 ? -19.011 -11.475 -27.915 1.00 71.50 969 THR A CA 1
ATOM 7545 C C . THR A 1 969 ? -19.593 -12.895 -27.870 1.00 71.50 969 THR A C 1
ATOM 7547 O O . THR A 1 969 ? -20.099 -13.326 -26.836 1.00 71.50 969 THR A O 1
ATOM 7550 N N . ILE A 1 970 ? -19.505 -13.651 -28.972 1.00 81.00 970 ILE A N 1
ATOM 7551 C CA . ILE A 1 970 ? -19.987 -15.041 -29.047 1.00 81.00 970 ILE A CA 1
ATOM 7552 C C . ILE A 1 970 ? -19.074 -15.979 -28.242 1.00 81.00 970 ILE A C 1
ATOM 7554 O O . ILE A 1 970 ? -19.570 -16.847 -27.522 1.00 81.00 970 ILE A O 1
ATOM 7558 N N . ALA A 1 971 ? -17.755 -15.795 -28.324 1.00 81.38 971 ALA A N 1
ATOM 7559 C CA . ALA A 1 971 ? -16.780 -16.591 -27.587 1.00 81.38 971 ALA A CA 1
ATOM 7560 C C . ALA A 1 971 ? -16.920 -16.391 -26.067 1.00 81.38 971 ALA A C 1
ATOM 7562 O O . ALA A 1 971 ? -16.990 -17.380 -25.336 1.00 81.38 971 ALA A O 1
ATOM 7563 N N . TYR A 1 972 ? -17.067 -15.148 -25.591 1.00 78.19 972 TYR A N 1
ATOM 7564 C CA . TYR A 1 972 ? -17.342 -14.856 -24.178 1.00 78.19 972 TYR A CA 1
ATOM 7565 C C . TYR A 1 972 ? -18.717 -15.349 -23.719 1.00 78.19 972 TYR A C 1
ATOM 7567 O O . TYR A 1 972 ? -18.817 -15.892 -22.621 1.00 78.19 972 TYR A O 1
ATOM 7575 N N . ALA A 1 973 ? -19.766 -15.238 -24.543 1.00 76.00 973 ALA A N 1
ATOM 7576 C CA . ALA A 1 973 ? -21.091 -15.765 -24.198 1.00 76.00 973 ALA A CA 1
ATOM 7577 C C . ALA A 1 973 ? -21.073 -17.287 -23.956 1.00 76.00 973 ALA A C 1
ATOM 7579 O O . ALA A 1 973 ? -21.770 -17.778 -23.069 1.00 76.00 973 ALA A O 1
ATOM 7580 N N . ILE A 1 974 ? -20.242 -18.028 -24.698 1.00 83.69 974 ILE A N 1
ATOM 7581 C CA . ILE A 1 974 ? -20.014 -19.463 -24.479 1.00 83.69 974 ILE A CA 1
ATOM 7582 C C . ILE A 1 974 ? -19.103 -19.684 -23.259 1.00 83.69 974 ILE A C 1
ATOM 7584 O O . ILE A 1 974 ? -19.433 -20.482 -22.380 1.00 83.69 974 ILE A O 1
ATOM 7588 N N . ALA A 1 975 ? -17.991 -18.951 -23.147 1.00 80.06 975 ALA A N 1
ATOM 7589 C CA . ALA A 1 975 ? -17.055 -19.067 -22.025 1.00 80.06 975 ALA A CA 1
ATOM 7590 C C . ALA A 1 975 ? -17.682 -18.725 -20.659 1.00 80.06 975 ALA A C 1
ATOM 7592 O O . ALA A 1 975 ? -17.223 -19.240 -19.640 1.00 80.06 975 ALA A O 1
ATOM 7593 N N . MET A 1 976 ? -18.759 -17.932 -20.623 1.00 75.94 976 MET A N 1
ATOM 7594 C CA . MET A 1 976 ? -19.482 -17.529 -19.410 1.00 75.94 976 MET A CA 1
ATOM 7595 C C . MET A 1 976 ? -19.886 -18.713 -18.516 1.00 75.94 976 MET A C 1
ATOM 7597 O O . MET A 1 976 ? -19.765 -18.639 -17.294 1.00 75.94 976 MET A O 1
ATOM 7601 N N . ILE A 1 977 ? -20.291 -19.841 -19.115 1.00 82.31 977 ILE A N 1
ATOM 7602 C CA . ILE A 1 977 ? -20.618 -21.079 -18.383 1.00 82.31 977 ILE A CA 1
ATOM 7603 C C . ILE A 1 977 ? -19.391 -21.589 -17.613 1.00 82.31 977 ILE A C 1
ATOM 7605 O O . ILE A 1 977 ? -19.505 -22.019 -16.465 1.00 82.31 977 ILE A O 1
ATOM 7609 N N . SER A 1 978 ? -18.208 -21.508 -18.227 1.00 81.31 978 SER A N 1
ATOM 7610 C CA . SER A 1 978 ? -16.955 -21.909 -17.594 1.00 81.31 978 SER A CA 1
ATOM 7611 C C . SER A 1 978 ? -16.520 -20.929 -16.506 1.00 81.31 978 SER A C 1
ATOM 7613 O O . SER A 1 978 ? -16.138 -21.369 -15.425 1.00 81.31 978 SER A O 1
ATOM 7615 N N . ILE A 1 979 ? -16.669 -19.620 -16.736 1.00 74.44 979 ILE A N 1
ATOM 7616 C CA . ILE A 1 979 ? -16.333 -18.564 -15.765 1.00 74.44 979 ILE A CA 1
ATOM 7617 C C . ILE A 1 979 ? -17.146 -18.720 -14.468 1.00 74.44 979 ILE A C 1
ATOM 7619 O O . ILE A 1 979 ? -16.566 -18.711 -13.383 1.00 74.44 979 ILE A O 1
ATOM 7623 N N . ILE A 1 980 ? -18.463 -18.953 -14.560 1.00 73.06 980 ILE A N 1
ATOM 7624 C CA . ILE A 1 980 ? -19.323 -19.183 -13.382 1.00 73.06 980 ILE A CA 1
ATOM 7625 C C . ILE A 1 980 ? -18.848 -20.414 -12.593 1.00 73.06 980 ILE A C 1
ATOM 7627 O O . ILE A 1 980 ? -18.625 -20.340 -11.384 1.00 73.06 980 ILE A O 1
ATOM 7631 N N . VAL A 1 981 ? -18.651 -21.551 -13.266 1.00 75.56 981 VAL A N 1
ATOM 7632 C CA . VAL A 1 981 ? -18.258 -22.813 -12.611 1.00 75.56 981 VAL A CA 1
ATOM 7633 C C . VAL A 1 981 ? -16.840 -22.741 -12.028 1.00 75.56 981 VAL A C 1
ATOM 7635 O O . VAL A 1 981 ? -16.595 -23.275 -10.943 1.00 75.56 981 VAL A O 1
ATOM 7638 N N . ALA A 1 982 ? -15.923 -22.034 -12.692 1.00 70.94 982 ALA A N 1
ATOM 7639 C CA . ALA A 1 982 ? -14.563 -21.792 -12.214 1.00 70.94 982 ALA A CA 1
ATOM 7640 C C . ALA A 1 982 ? -14.515 -20.924 -10.944 1.00 70.94 982 ALA A C 1
ATOM 7642 O O . ALA A 1 982 ? -13.575 -21.067 -10.169 1.00 70.94 982 ALA A O 1
ATOM 7643 N N . GLY A 1 983 ? -15.524 -20.081 -10.688 1.00 67.88 983 GLY A N 1
ATOM 7644 C CA . GLY A 1 983 ? -15.702 -19.399 -9.398 1.00 67.88 983 GLY A CA 1
ATOM 7645 C C . GLY A 1 983 ? -16.321 -20.296 -8.315 1.00 67.88 983 GLY A C 1
ATOM 7646 O O . GLY A 1 983 ? -15.901 -20.267 -7.158 1.00 67.88 983 GLY A O 1
ATOM 7647 N N . VAL A 1 984 ? -17.281 -21.149 -8.689 1.00 74.00 984 VAL A N 1
ATOM 7648 C CA . VAL A 1 984 ? -17.981 -22.058 -7.758 1.00 74.00 984 VAL A CA 1
ATOM 7649 C C . VAL A 1 984 ? -17.052 -23.114 -7.156 1.00 74.00 984 VAL A C 1
ATOM 7651 O O . VAL A 1 984 ? -17.158 -23.397 -5.965 1.00 74.00 984 VAL A O 1
ATOM 7654 N N . ILE A 1 985 ? -16.133 -23.702 -7.930 1.00 72.31 985 ILE A N 1
ATOM 7655 C CA . ILE A 1 985 ? -15.277 -24.803 -7.442 1.00 72.31 985 ILE A CA 1
ATOM 7656 C C . ILE A 1 985 ? -14.331 -24.356 -6.300 1.00 72.31 985 ILE A C 1
ATOM 7658 O O . ILE A 1 985 ? -14.340 -25.015 -5.253 1.00 72.31 985 ILE A O 1
ATOM 7662 N N . PRO A 1 986 ? -13.568 -23.245 -6.407 1.00 68.19 986 PRO A N 1
ATOM 7663 C CA . PRO A 1 986 ? -12.762 -22.722 -5.302 1.00 68.19 986 PRO A CA 1
ATOM 7664 C C . PRO A 1 986 ? -13.602 -22.273 -4.102 1.00 68.19 986 PRO A C 1
ATOM 7666 O O . PRO A 1 986 ? -13.245 -22.602 -2.970 1.00 68.19 986 PRO A O 1
ATOM 7669 N N . ALA A 1 987 ? -14.732 -21.590 -4.330 1.00 68.06 987 ALA A N 1
ATOM 7670 C CA . ALA A 1 987 ? -15.628 -21.142 -3.260 1.00 68.06 987 ALA A CA 1
ATOM 7671 C C . ALA A 1 987 ? -16.183 -22.330 -2.453 1.00 68.06 987 ALA A C 1
ATOM 7673 O O . ALA A 1 987 ? -16.099 -22.347 -1.224 1.00 68.06 987 ALA A O 1
ATOM 7674 N N . LEU A 1 988 ? -16.661 -23.373 -3.139 1.00 72.38 988 LEU A N 1
ATOM 7675 C CA . LEU A 1 988 ? -17.134 -24.618 -2.534 1.00 72.38 988 LEU A CA 1
ATOM 7676 C C . LEU A 1 988 ? -16.018 -25.345 -1.766 1.00 72.38 988 LEU A C 1
ATOM 7678 O O . LEU A 1 988 ? -16.264 -25.856 -0.674 1.00 72.38 988 LEU A O 1
ATOM 7682 N N . ASN A 1 989 ? -14.787 -25.365 -2.285 1.00 70.00 989 ASN A N 1
ATOM 7683 C CA . ASN A 1 989 ? -13.644 -25.974 -1.601 1.00 70.00 989 ASN A CA 1
ATOM 7684 C C . ASN A 1 989 ? -13.238 -25.209 -0.326 1.00 70.00 989 ASN A C 1
ATOM 7686 O O . ASN A 1 989 ? -13.058 -25.833 0.721 1.00 70.00 989 ASN A O 1
ATOM 7690 N N . GLY A 1 990 ? -13.143 -23.876 -0.381 1.00 66.56 990 GLY A N 1
ATOM 7691 C CA . GLY A 1 990 ? -12.853 -23.039 0.792 1.00 66.56 990 GLY A CA 1
ATOM 7692 C C . GLY A 1 990 ? -13.940 -23.146 1.865 1.00 66.56 990 GLY A C 1
ATOM 7693 O O . GLY A 1 990 ? -13.645 -23.332 3.045 1.00 66.56 990 GLY A O 1
ATOM 7694 N N . LEU A 1 991 ? -15.208 -23.151 1.449 1.00 72.00 991 LEU A N 1
ATOM 7695 C CA . LEU A 1 991 ? -16.350 -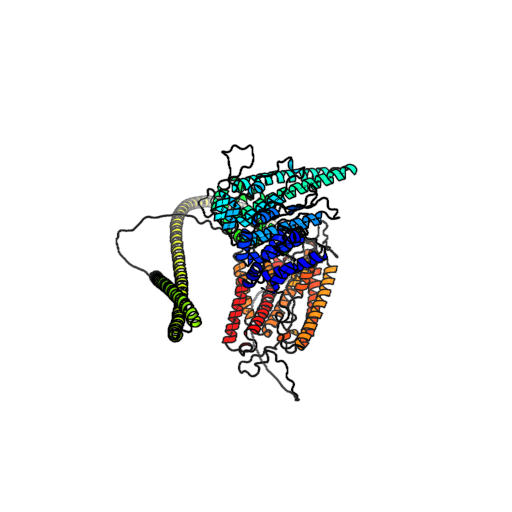23.319 2.345 1.00 72.00 991 LEU A CA 1
ATOM 7696 C C . LEU A 1 991 ? -16.394 -24.718 2.989 1.00 72.00 991 LEU A C 1
ATOM 7698 O O . LEU A 1 991 ? -16.665 -24.835 4.186 1.00 72.00 991 LEU A O 1
ATOM 7702 N N . LYS A 1 992 ? -16.062 -25.783 2.240 1.00 74.69 992 LYS A N 1
ATOM 7703 C CA . LYS A 1 992 ? -15.881 -27.138 2.798 1.00 74.69 992 LYS A CA 1
ATOM 7704 C C . LYS A 1 992 ? -14.727 -27.203 3.797 1.00 74.69 992 LYS A C 1
ATOM 7706 O O . LYS A 1 992 ? -14.839 -27.937 4.777 1.00 74.69 992 LYS A O 1
ATOM 7711 N N . GLN A 1 993 ? -13.650 -26.447 3.582 1.00 70.56 993 GLN A N 1
ATOM 7712 C CA . GLN A 1 993 ? -12.528 -26.400 4.518 1.00 70.56 993 GLN A CA 1
ATOM 7713 C C . GLN A 1 993 ? -12.917 -25.732 5.841 1.00 70.56 993 GLN A C 1
ATOM 7715 O O . GLN A 1 993 ? -12.723 -26.324 6.902 1.00 70.56 993 GLN A O 1
ATOM 7720 N N . LEU A 1 994 ? -13.562 -24.565 5.778 1.00 72.25 994 LEU A N 1
ATOM 7721 C CA . LEU A 1 994 ? -14.087 -23.876 6.959 1.00 72.25 994 LEU A CA 1
ATOM 7722 C C . LEU A 1 994 ? -15.108 -24.746 7.720 1.00 72.25 994 LEU A C 1
ATOM 7724 O O . LEU A 1 994 ? -15.085 -24.817 8.948 1.00 72.25 994 LEU A O 1
ATOM 7728 N N . TRP A 1 995 ? -15.970 -25.474 7.002 1.00 78.88 995 TRP A N 1
ATOM 7729 C CA . TRP A 1 995 ? -16.906 -26.437 7.597 1.00 78.88 995 TRP A CA 1
ATOM 7730 C C . TRP A 1 995 ? -16.189 -27.599 8.310 1.00 78.88 995 TRP A C 1
ATOM 7732 O O . TRP A 1 995 ? -16.588 -27.988 9.409 1.00 78.88 995 TRP A O 1
ATOM 7742 N N . LEU A 1 996 ? -15.113 -28.133 7.723 1.00 72.50 996 LEU A N 1
ATOM 7743 C CA . LEU A 1 996 ? -14.286 -29.179 8.334 1.00 72.50 996 LEU A CA 1
ATOM 7744 C C . LEU A 1 996 ? -13.599 -28.705 9.618 1.00 72.50 996 LEU A C 1
ATOM 7746 O O . LEU A 1 996 ? -13.599 -29.440 10.603 1.00 72.50 996 LEU A O 1
ATOM 7750 N N . GLU A 1 997 ? -13.053 -27.492 9.638 1.00 71.06 997 GLU A N 1
ATOM 7751 C CA . GLU A 1 997 ? -12.388 -26.922 10.818 1.00 71.06 997 GLU A CA 1
ATOM 7752 C C . GLU A 1 997 ? -13.382 -26.634 11.951 1.00 71.06 997 GLU A C 1
ATOM 7754 O O . GLU A 1 997 ? -13.169 -27.056 13.090 1.00 71.06 997 GLU A O 1
ATOM 7759 N N . LEU A 1 998 ? -14.522 -26.006 11.643 1.00 75.31 998 LEU A N 1
ATOM 7760 C CA . LEU A 1 998 ? -15.552 -25.677 12.635 1.00 75.31 998 LEU A CA 1
ATOM 7761 C C . LEU A 1 998 ? -16.257 -26.916 13.215 1.00 75.31 998 LEU A C 1
ATOM 7763 O O . LEU A 1 998 ? -16.718 -26.875 14.365 1.00 75.31 998 LEU A O 1
ATOM 7767 N N . PHE A 1 999 ? -16.353 -28.017 12.457 1.00 75.88 999 PHE A N 1
ATOM 7768 C CA . PHE A 1 999 ? -17.128 -29.207 12.838 1.00 75.88 999 PHE A CA 1
ATOM 7769 C C . PHE A 1 999 ? -16.332 -30.521 12.962 1.00 75.88 999 PHE A C 1
ATOM 7771 O O . PHE A 1 999 ? -16.953 -31.557 13.206 1.00 75.88 999 PHE A O 1
ATOM 7778 N N . ARG A 1 1000 ? -14.988 -30.504 12.902 1.00 67.75 1000 ARG A N 1
ATOM 7779 C CA . ARG A 1 1000 ? -14.115 -31.674 13.175 1.00 67.75 1000 ARG A CA 1
ATOM 7780 C C . ARG A 1 1000 ? -14.549 -32.360 14.486 1.00 67.75 1000 ARG A C 1
ATOM 7782 O O . ARG A 1 1000 ? -14.674 -31.708 15.522 1.00 67.75 1000 ARG A O 1
ATOM 7789 N N . GLY A 1 1001 ? -14.837 -33.663 14.431 1.00 61.00 1001 GLY A N 1
ATOM 7790 C CA . GLY A 1 1001 ? -15.279 -34.459 15.587 1.00 61.00 1001 GLY A CA 1
ATOM 7791 C C . GLY A 1 1001 ? -16.698 -34.186 16.118 1.00 61.00 1001 GLY A C 1
ATOM 7792 O O . GLY A 1 1001 ? -17.040 -34.687 17.187 1.00 61.00 1001 GLY A O 1
ATOM 7793 N N . LYS A 1 1002 ? -17.538 -33.403 15.423 1.00 74.50 1002 LYS A N 1
ATOM 7794 C CA . LYS A 1 1002 ? -18.933 -33.120 15.825 1.00 74.50 1002 LYS A CA 1
ATOM 7795 C C . LYS A 1 1002 ? -19.926 -33.841 14.895 1.00 74.50 1002 LYS A C 1
ATOM 7797 O O . LYS A 1 1002 ? -19.710 -33.855 13.683 1.00 74.50 1002 LYS A O 1
ATOM 7802 N N . PRO A 1 1003 ? -21.080 -34.335 15.392 1.00 66.88 1003 PRO A N 1
ATOM 7803 C CA . PRO A 1 1003 ? -22.091 -34.996 14.552 1.00 66.88 1003 PRO A CA 1
ATOM 7804 C C . PRO A 1 1003 ? -22.726 -34.064 13.502 1.00 66.88 1003 PRO A C 1
ATOM 7806 O O . PRO A 1 1003 ? -23.288 -34.526 12.513 1.00 66.88 1003 PRO A O 1
ATOM 7809 N N . MET A 1 1004 ? -22.602 -32.741 13.678 1.00 70.94 1004 MET A N 1
ATOM 7810 C CA . MET A 1 1004 ? -23.040 -31.739 12.699 1.00 70.94 1004 MET A CA 1
ATOM 7811 C C . MET A 1 1004 ? -22.306 -31.863 11.350 1.00 70.94 1004 MET A C 1
ATOM 7813 O O . MET A 1 1004 ? -22.902 -31.565 10.317 1.00 70.94 1004 MET A O 1
ATOM 7817 N N . LEU A 1 1005 ? -21.049 -32.332 11.348 1.00 68.50 1005 LEU A N 1
ATOM 7818 C CA . LEU A 1 1005 ? -20.186 -32.389 10.160 1.00 68.50 1005 LEU A CA 1
ATOM 7819 C C . LEU A 1 1005 ? -20.835 -33.160 9.000 1.00 68.50 1005 LEU A C 1
ATOM 7821 O O . LEU A 1 1005 ? -20.800 -32.702 7.859 1.00 68.50 1005 LEU A O 1
ATOM 7825 N N . THR A 1 1006 ? -21.460 -34.295 9.322 1.00 67.00 1006 THR A N 1
ATOM 7826 C CA . THR A 1 1006 ? -22.048 -35.268 8.384 1.00 67.00 1006 THR A CA 1
ATOM 7827 C C . THR A 1 1006 ? -23.581 -35.312 8.425 1.00 67.00 1006 THR A C 1
ATOM 7829 O O . THR A 1 1006 ? -24.179 -36.190 7.808 1.00 67.00 1006 THR A O 1
ATOM 7832 N N . SER A 1 1007 ? -24.227 -34.405 9.169 1.00 73.75 1007 SER A N 1
ATOM 7833 C CA . SER A 1 1007 ? -25.684 -34.388 9.353 1.00 73.75 1007 SER A CA 1
ATOM 7834 C C . SER A 1 1007 ? -26.410 -33.759 8.159 1.00 73.75 1007 SER A C 1
ATOM 7836 O O . SER A 1 1007 ? -26.054 -32.670 7.689 1.00 73.75 1007 SER A O 1
ATOM 7838 N N . ASN A 1 1008 ? -27.501 -34.395 7.722 1.00 73.12 1008 ASN A N 1
ATOM 7839 C CA . ASN A 1 1008 ? -28.465 -33.806 6.783 1.00 73.12 1008 ASN A CA 1
ATOM 7840 C C . ASN A 1 1008 ? -29.629 -33.052 7.470 1.00 73.12 1008 ASN A C 1
ATOM 7842 O O . ASN A 1 1008 ? -30.654 -32.775 6.846 1.00 73.12 1008 ASN A O 1
ATOM 7846 N N . SER A 1 1009 ? -29.502 -32.704 8.755 1.00 78.50 1009 SER A N 1
ATOM 7847 C CA . SER A 1 1009 ? -30.530 -31.934 9.466 1.00 78.50 1009 SER A CA 1
ATOM 7848 C C . SER A 1 1009 ? -30.778 -30.562 8.821 1.00 78.50 1009 SER A C 1
ATOM 7850 O O . SER A 1 1009 ? -29.885 -29.953 8.223 1.00 78.50 1009 SER A O 1
ATOM 7852 N N . TRP A 1 1010 ? -31.995 -30.023 8.974 1.00 79.12 1010 TRP A N 1
ATOM 7853 C CA . TRP A 1 1010 ? -32.338 -28.705 8.419 1.00 79.12 1010 TRP A CA 1
ATOM 7854 C C . TRP A 1 1010 ? -31.422 -27.593 8.953 1.00 79.12 1010 TRP A C 1
ATOM 7856 O O . TRP A 1 1010 ? -31.085 -26.674 8.215 1.00 79.12 1010 TRP A O 1
ATOM 7866 N N . LYS A 1 1011 ? -30.956 -27.719 10.205 1.00 79.31 1011 LYS A N 1
ATOM 7867 C CA . LYS A 1 1011 ? -30.006 -26.794 10.839 1.00 79.31 1011 LYS A CA 1
ATOM 7868 C C . LYS A 1 1011 ? -28.637 -26.814 10.153 1.00 79.31 1011 LYS A C 1
ATOM 7870 O O . LYS A 1 1011 ? -28.077 -25.751 9.912 1.00 79.31 1011 LYS A O 1
ATOM 7875 N N . ALA A 1 1012 ? -28.126 -27.998 9.802 1.00 78.81 1012 ALA A N 1
ATOM 7876 C CA . ALA A 1 1012 ? -26.868 -28.130 9.067 1.00 78.81 1012 ALA A CA 1
ATOM 7877 C C . ALA A 1 1012 ? -26.970 -27.513 7.661 1.00 78.81 1012 ALA A C 1
ATOM 7879 O O . ALA A 1 1012 ? -26.090 -26.764 7.249 1.00 78.81 1012 ALA A O 1
ATOM 7880 N N . ASN A 1 1013 ? -28.075 -27.769 6.952 1.00 83.12 1013 ASN A N 1
ATOM 7881 C CA . ASN A 1 1013 ? -28.317 -27.188 5.629 1.00 83.12 1013 ASN A CA 1
ATOM 7882 C C . ASN A 1 1013 ? -28.515 -25.657 5.684 1.00 83.12 1013 ASN A C 1
ATOM 7884 O O . ASN A 1 1013 ? -27.938 -24.945 4.868 1.00 83.12 1013 ASN A O 1
ATOM 7888 N N . ALA A 1 1014 ? -29.254 -25.130 6.666 1.00 84.12 1014 ALA A N 1
ATOM 7889 C CA . ALA A 1 1014 ? -29.436 -23.687 6.843 1.00 84.12 1014 ALA A CA 1
ATOM 7890 C C . ALA A 1 1014 ? -28.119 -22.966 7.184 1.00 84.12 1014 ALA A C 1
ATOM 7892 O O . ALA A 1 1014 ? -27.831 -21.917 6.612 1.00 84.12 1014 ALA A O 1
ATOM 7893 N N . LEU A 1 1015 ? -27.291 -23.543 8.064 1.00 87.44 1015 LEU A N 1
ATOM 7894 C CA . LEU A 1 1015 ? -25.990 -22.969 8.418 1.00 87.44 1015 LEU A CA 1
ATOM 7895 C C . LEU A 1 1015 ? -24.995 -23.014 7.248 1.00 87.44 1015 LEU A C 1
ATOM 7897 O O . LEU A 1 1015 ? -24.234 -22.069 7.062 1.00 87.44 1015 LEU A O 1
ATOM 7901 N N . TRP A 1 1016 ? -25.033 -24.072 6.430 1.00 85.94 1016 TRP A N 1
ATOM 7902 C CA . TRP A 1 1016 ? -24.264 -24.142 5.186 1.00 85.94 1016 TRP A CA 1
ATOM 7903 C C . TRP A 1 1016 ? -24.640 -23.014 4.219 1.00 85.94 1016 TRP A C 1
ATOM 7905 O O . TRP A 1 1016 ? -23.764 -22.294 3.747 1.00 85.94 1016 TRP A O 1
ATOM 7915 N N . ILE A 1 1017 ? -25.940 -22.823 3.968 1.00 87.69 1017 ILE A N 1
ATOM 7916 C CA . ILE A 1 1017 ? -26.451 -21.759 3.089 1.00 87.69 1017 ILE A CA 1
ATOM 7917 C C . ILE A 1 1017 ? -26.067 -20.374 3.632 1.00 87.69 1017 ILE A C 1
ATOM 7919 O O . ILE A 1 1017 ? -25.654 -19.513 2.860 1.00 87.69 1017 ILE A O 1
ATOM 7923 N N . PHE A 1 1018 ? -26.130 -20.166 4.950 1.00 87.56 1018 PHE A N 1
ATOM 7924 C CA . PHE A 1 1018 ? -25.715 -18.913 5.584 1.00 87.56 1018 PHE A CA 1
ATOM 7925 C C . PHE A 1 1018 ? -24.219 -18.615 5.397 1.00 87.56 1018 PHE A C 1
ATOM 7927 O O . PHE A 1 1018 ? -23.865 -17.501 5.015 1.00 87.56 1018 PHE A O 1
ATOM 7934 N N . MET A 1 1019 ? -23.333 -19.600 5.592 1.00 81.56 1019 MET A N 1
ATOM 7935 C CA . MET A 1 1019 ? -21.902 -19.386 5.343 1.00 81.56 1019 MET A CA 1
ATOM 7936 C C . MET A 1 1019 ? -21.594 -19.211 3.847 1.00 81.56 1019 MET A C 1
ATOM 7938 O O . MET A 1 1019 ? -20.798 -18.342 3.507 1.00 81.56 1019 MET A O 1
ATOM 7942 N N . ALA A 1 1020 ? -22.268 -19.943 2.950 1.00 80.62 1020 ALA A N 1
ATOM 7943 C CA . ALA A 1 1020 ? -22.150 -19.735 1.503 1.00 80.62 1020 ALA A CA 1
ATOM 7944 C C . ALA A 1 1020 ? -22.555 -18.312 1.087 1.00 80.62 1020 ALA A C 1
ATOM 7946 O O . ALA A 1 1020 ? -21.881 -17.697 0.262 1.00 80.62 1020 ALA A O 1
ATOM 7947 N N . PHE A 1 1021 ? -23.628 -17.777 1.677 1.00 83.50 1021 PHE A N 1
ATOM 7948 C CA . PHE A 1 1021 ? -24.070 -16.404 1.446 1.00 83.50 1021 PHE A CA 1
ATOM 7949 C C . PHE A 1 1021 ? -23.006 -15.397 1.897 1.00 83.50 1021 PHE A C 1
ATOM 7951 O O . PHE A 1 1021 ? -22.641 -14.518 1.123 1.00 83.50 1021 PHE A O 1
ATOM 7958 N N . ILE A 1 1022 ? -22.436 -15.567 3.097 1.00 78.38 1022 ILE A N 1
ATOM 7959 C CA . ILE A 1 1022 ? -21.342 -14.713 3.588 1.00 78.38 1022 ILE A CA 1
ATOM 7960 C C . ILE A 1 1022 ? -20.128 -14.767 2.650 1.00 78.38 1022 ILE A C 1
ATOM 7962 O O . ILE A 1 1022 ? -19.603 -13.714 2.300 1.00 78.38 1022 ILE A O 1
ATOM 7966 N N . THR A 1 1023 ? -19.701 -15.951 2.196 1.00 76.00 1023 THR A N 1
ATOM 7967 C CA . THR A 1 1023 ? -18.564 -16.083 1.265 1.00 76.00 1023 THR A CA 1
ATOM 7968 C C . THR A 1 1023 ? -18.790 -15.305 -0.034 1.00 76.00 1023 THR A C 1
ATOM 7970 O O . THR A 1 1023 ? -17.898 -14.575 -0.460 1.00 76.00 1023 THR A O 1
ATOM 7973 N N . TRP A 1 1024 ? -19.977 -15.405 -0.641 1.00 77.75 1024 TRP A N 1
ATOM 7974 C CA . TRP A 1 1024 ? -20.284 -14.698 -1.892 1.00 77.75 1024 TRP A CA 1
ATOM 7975 C C . TRP A 1 1024 ? -20.576 -13.201 -1.708 1.00 77.75 1024 TRP A C 1
ATOM 7977 O O . TRP A 1 1024 ? -20.303 -12.430 -2.621 1.00 77.75 1024 TRP A O 1
ATOM 7987 N N . MET A 1 1025 ? -21.062 -12.762 -0.541 1.00 72.19 1025 MET A N 1
ATOM 7988 C CA . MET A 1 1025 ? -21.166 -11.332 -0.215 1.00 72.19 1025 MET A CA 1
ATOM 7989 C C . MET A 1 1025 ? -19.789 -10.702 0.020 1.00 72.19 1025 MET A C 1
ATOM 7991 O O . MET A 1 1025 ? -19.510 -9.640 -0.526 1.00 72.19 1025 MET A O 1
ATOM 7995 N N . LEU A 1 1026 ? -18.892 -11.366 0.759 1.00 66.06 1026 LEU A N 1
ATOM 7996 C CA . LEU A 1 1026 ? -17.514 -10.892 0.942 1.00 66.06 1026 LEU A CA 1
ATOM 7997 C C . LEU A 1 1026 ? -16.760 -10.810 -0.393 1.00 66.06 1026 LEU A C 1
ATOM 7999 O O . LEU A 1 1026 ? -16.065 -9.829 -0.627 1.00 66.06 1026 LEU A O 1
ATOM 8003 N N . ALA A 1 1027 ? -16.960 -11.784 -1.288 1.00 64.88 1027 ALA A N 1
ATOM 8004 C CA . ALA A 1 1027 ? -16.385 -11.785 -2.636 1.00 64.88 1027 ALA A CA 1
ATOM 8005 C C . ALA A 1 1027 ? -17.031 -10.780 -3.617 1.00 64.88 1027 ALA A C 1
ATOM 8007 O O . ALA A 1 1027 ? -16.514 -10.602 -4.714 1.00 64.88 1027 ALA A O 1
ATOM 8008 N N . PHE A 1 1028 ? -18.154 -10.148 -3.255 1.00 63.41 1028 PHE A N 1
ATOM 8009 C CA . PHE A 1 1028 ? -18.786 -9.062 -4.021 1.00 63.41 1028 PHE A CA 1
ATOM 8010 C C . PHE A 1 1028 ? -18.415 -7.667 -3.481 1.00 63.41 1028 PHE A C 1
ATOM 8012 O O . PHE A 1 1028 ? -18.465 -6.685 -4.215 1.00 63.41 1028 PHE A O 1
ATOM 8019 N N . CYS A 1 1029 ? -18.024 -7.573 -2.207 1.00 57.81 1029 CYS A N 1
ATOM 8020 C CA . CYS A 1 1029 ? -17.561 -6.337 -1.570 1.00 57.81 1029 CYS A CA 1
ATOM 8021 C C . CYS A 1 1029 ? -16.054 -6.052 -1.766 1.00 57.81 1029 CYS A C 1
ATOM 8023 O O . CYS A 1 1029 ? -15.544 -5.122 -1.137 1.00 57.81 1029 CYS A O 1
ATOM 8025 N N . GLN A 1 1030 ? -15.352 -6.858 -2.573 1.00 46.84 1030 GLN A N 1
ATOM 8026 C CA . GLN A 1 1030 ? -13.905 -6.801 -2.820 1.00 46.84 1030 GLN A CA 1
ATOM 8027 C C . GLN A 1 1030 ? -13.594 -6.415 -4.271 1.00 46.84 1030 GLN A C 1
ATOM 8029 O O . GLN A 1 1030 ? -12.671 -5.588 -4.441 1.00 46.84 1030 GLN A O 1
#

pLDDT: mean 72.47, std 17.7, range [24.94, 95.88]

Organism: NCBI:txid1708541

Foldseek 3Di:
DVVLLVLCVLLVDDPVCLVCNQEPDDDPVNLVVLLVSLVVLLVQLLVLDAVSLVVCVVSCVLVVLLCVQQPHPDQLLSNLSSLSSLLSSLLRYPVSLVVQQVDWYFHWAQDPVDPVRIDTHPIDRSLVSLLCCLQPFHDDDPPDPDPDPVLVQLSRLLSSQSSLSSNLSSPVPPLVVLQVVLVVCPLQVLQLDDDDLVRLQVPPDDLVSNLSSLSSLLSSLAPDQVSLVSQQPDWHDNDPPDDPVPTDRSLVSLLVVLVVLVVSLVVLVVVLVVLVVVVVPDDDDDVVVVVSVVVNVSSVVVNLSSVSSNLSSLLNLLSSLALHLPSLQVLLVDPSSLCSLQVLLQDPDDDDLSNNQSSLSSLLSSLLSNPDPHPQHNVNSLVCCPPPHDLVSSVVSNVSNCPDPLLVQQPDQVSLSVCSSPPDPSGHRDRNVSSVVCVVCVVVSNVSSVDPDDDDDDDDDDDDDDDDDDDDDDDDDPVLVVVLVVLVVVLVVLVVVLVVLVVVLVVLVVVLVVLVVVLVVLVVVLVVVVVVVDPCNVVSVVVSVVSVVVNVVSVVVSVVSVVVNVVSVVVSVVSVVVSVVSVVVVVVVVVVVVVVVVVVVVVVVVVVVVVVVVVVVVVVVVVVVVVVVVVVVVVVVVVVVVVVVVVVVVVVVVVVVVVVVVCVVPVVVVVVVVPDDDDDDDDDDDDDDDDDDDDDDDDDDDDDDDDDDDDDDDDDDDDALLCLQVPDPQFDAALDDDLQLQADQDLLLQCLQVLCLLFHLQCSLVLLVVLLVVLLVVLLVVLVVCVVPVHQADCCSVPVDDDDPPLVVVVVVLVVVDPDPVVSLVVLVVLLVLLLVLLLDLYCVVLSVLVVLLVVLLLVLLVLLLVLLQVCLQVQADPVSHAAGGNGDDNDDVSVVVSSVSSNVSSDDGSRQSLVSHPHNVSNSVSSVVNSVVSSVSSSCSNVSSNSSRHNPQQDPSSLPSGPPVSSVVSVVSNVSNVSSSSNVVLSRVLLVVLCVVQRPHSLSRGPDPVSSVVSSVVSSVSSVVSSVD

Radius of gyration: 43.84 Å; chains: 1; bounding box: 112×108×169 Å

Sequence (1030 aa):
MGFVKNLTHTLLYSPDNLDSFSLQYWSEQKVVNAAIVIDIVRIIAGLGNRQGNLSILQSGLTQCLIDLSLSSNAPVTLKAQTLTALTAIFSTSPQNQQFFTQSQTQPILNSDAYAAGYLRLPPRLATISLIDIALNGESGDENRMVDDVDSLKGHNLMFQVAALSAFESLITSNDSLKLEIIARSLLLEALSNLPTPEVSLDGAFDSQKVFFASLVLSHVLRYSEDARAMARNIPFNPSEDTDEDETVSLLHGIFGNLITCSRERAAADARLREKEFSSINRTEEPEKQGNQENEEEEVKQIDIDWTRLTVSYLILLSVWVWDSPATVSDILKESSNLQVLIQPIKQNSGVDALIQGLCAFTFGAIYKFNTGPSEVSKKDLHSIIEKQIGVDNIIQSLARFRSDKRFCKIASPDDALAYAETPQEDGWWFDWNYVEFFKGSFMAVQRSVISEEIEETTKVAPPLPQASSPLPESTDNTDHEKVVQEKDSQIETHKQRIEELKVKNANMEMEMERVNNELGEAKSKLQALWEQGSPEVAGLRGDLAEGVKREETLRAELDKLNNELETLKQKEGEHKSASGELTTKIEILENEVKSNKEEVLRLKEQNDGLKSTNERDTNEIQSTKNTNETLQKENEHLKTQLEKHIESEKEHEDLLILLEDMSTKRSNDKNRMKQAGLELGLKTTMSDNLEKNSLETDLEKRGADKTDVNAGDVSAVEIDAFEQNKESSDYQEFRTLGWWQAETLALGVLSFPKLASEIGVGPTIIATIGLAFLAWVTGYILVDFKVNHPSVMSFADAGQVIAASHVNSGGTALSEMSSNARCSVLLGFCMALLGFVFTIPRKYEHTAYASFASCVSIFTACLITIIACGVTRDSWGDSNGEVTWKAFNNPGLAGVINSFTEIVFAYGGHAFIFNKEMKNPNDFKKSLAVVQIISTAFYITIGVGVYILVGDANVVSPALSIPSHKIETIAYAIAMISIIVAGVIPALNGLKQLWLELFRGKPMLTSNSWKANALWIFMAFITWMLAFCQ